Protein 5XSW (pdb70)

Secondary structure (DSSP, 8-state):
-EEEEEEETTEEEEEEEEEE--SS--TT-SEEEEEEEEEE-SSEEEEEEETTS---EEEEETTEEEEE-GGG-EEETTEEEEEEEEEE--SS--S-EEEEEEESS-TT----------TT--SSS--GGGT-S-HHHHT----------SB-SS-S-SS----B--EE-S-GGG-S-EEE--S-HHHHHHHHHHHHHH-B-HHHHHHHHHHHHSTTEEB--TT---EEEEETTEEEEE---TT-TTTTTT--HHHHHHHHHH-TTTS-TT--HHHHH---S-TT-THHHHHHHHHHHHHHHHHHHHHHHHTHHHHHHHHH-S-TTHHHHHHHHHHHH-HHHHHHH-TTTTTHHHHHT-SSHHHHTT---GGGHHHHHHHHHHHHHT--S-B---EE-HHHHHHHHHHHHHHSS-TTSS-HHHHHHHHHHHHHHHHHHHGGGTSS-EEHHHHHHHHHHHHHTTS-SSSSPPP-SHHHHHHHHT---/-EEEEEEETTEEEEEEEEEE--SS--TT-SEEEEEEEEEE-SSEEEEEEETTSS--EEEEETTEEEEE-GGG-EEETTEEEEEEEEEE--SS--S-EEEEEEESS-TT----------TT--SSS--GGGT-S-HHHHT----------SB-SS-S-SS----B--EE-S-BTTBS-EEE----HHHHHHHHHHHHHH-B-HHHHHHHHHHHHSTTEEB--TTS--EEEEETTEEEEE---TT-TTTTTT--HHHHHHHHHH-TTTS-TT--HHHHH---S-TT-THHHHHHHHHHHHHHHHHHHHHHHHTHHHHHHHHH-S-TTHHHHHHHHHHHH-HHHHHHH-TTTTTHHHHHT-SSHHHHHT---GGGHHHHHHHHHHHHHT--SSB---EE-HHHHHHHHHHHHHHSS-TTSS-HHHHHHHHHHHHHHHHHHHGGGTSS-EEHHHHHHHHHHHHHTTS-SSSSPPP-SHHHHHHHHT---

Organism: NCBI:txid54262

Radius of gyration: 30.76 Å; Cα contacts (8 Å, |Δi|>4): 1951; chains: 2; bounding box: 81×74×78 Å

Foldseek 3Di:
DKDFPDCDQQKTKMKDKDALAAQDDEFLRQKFAFQWKKWFFQFAWPDKQWPVGGGFDWDDDHRIIITGNVVHRMHGHGRMTMMMTMTRHDDDGGPTHPIDTHTLWFPPDDAAQLAAFPPPDDFDDDAPCSQDVDVCLLPPQFWDFDQDAFACNDHRHRFFQWFFQFKACPDALRFRTKTFAQLDVLLVLLLLCLCNQRRTRSLLLSLLLCNQFLQGIWAPRPVQAADWDADPNRTTHRNGPQQPLCASNNNDPVLVVVLVQQCCFWFPPPADRSQQHRGHSDPLRLNSNRVSNSVSSSLSVLVRLVCSQQHPLVVVLCVQALAVCLVNLLSQLCSQVNSVVSLVLLCSHPCVVVGSDDNDNCVSSVSCHPPSRRVSSSVSSSRRSRHSPDTDKDWAFLVNVVSSVVSSVVGTGYPNQADPVLQVSLVVQLVVLQQNQCVVVPRGTHMSRSHSSSSVNSSCVSGDPPSDHGRHDDVSNVVSSPRRD/DKDFPDCDQQKTKMKDKDALAAQDDEFLSQKFAFQWKKWFFQFAWDDKAWPVGGRFDWDDDHRMIITGRVVPRMHGHTDMTMMMTMTRHDDDGGDTHPIDTHTLWFPPDDAAQLAAFPPPDDFDPDAPCSQDVDVVLLPDQFWDFDQDAFACNDPRGRFFQWFFFDKACPCQLNFRTKTFADLDVLLVLLLLCLCNQRRTRSLLLSLLLCNQFLQGIWAPRPVQAADWDDDDPDITHRNGPQQPLCASNNNDVVLVVVLVQQCVQWFPPPADSSQQHRGHSDPLRLNSNRVSNSLSSSLVVLSRLVSSQQHPLVVVLCVQALAVCLVNLLSQLCSQPNSVVSLVLLCSHPCVVVGSDDNDNCVSSVSCHPPSRRVSSSSSSSSRSRHSPDTDKDWDAPVNVVSSVVSSVVGTGDPPQADPVLQVSLVVQLVVLQQNQCVVVVRGTHMSRSHSSSSVSSSCVSGDPPSDHGGHDDVSNVDSSPRHD

Sequence (970 aa):
AYRIVSETGDKITVELTLANKNTHYVWNGWCFDIKNITFETTGKVLSIKYADGGEPVYNVNGNLVTIDLTWRGIFHLNTTVKIIIEIQKSGDNPYPHNFKIHYLRGESIIYPTIGELPASWKPGNFTLSDLIADPKSYYDPHVKPHQNGFIMYNPPHPTQIIIGLADIIDDYYPPLNLASSARMWVPNKYFAMGLALAYEWFKVNPNFLMALAAKENWGTAVTKDPAFKGYKVIIDEEEYYWPVQIDHPDGIFQVESGNFNQIKAYYPDIFPDTADHDDYMKVSLDPNDTAWITSPIVAAVSLTMERELLYAAVGDKYNEFLRLAKDPWAETEIIDFGYNRGVGAIEALKIFSDNWEKAINAEVLWKEFNMEGFGGHVPTVINITATMDMETERIYDANLTWDDIEYFFTVVRQKFFRPGAISDEEWNAMMRDVKRAYDLLSQHWGGDHISYRYDFLTILRVAMKHWPEPHIPRPTGDDWYYHARNYNPAYRIVSETGDKITVELTLANKNTHYVWNGWCFDIKNITFETTGKVLSIKYADGGEPVYNVNGNLVTIDLTWRGIFHLNTTVKIIIEIQKSGDNPYPHNFKIHYLRGESIIYPTIGELPASWKPGNFTLSDLIADPKSYYDPHVKPHQNGFIMYNPPHPTQIIIGLADIIDDYYPPLNLASSARMWWVPNKYFAMGLALAYEWFKVNPNFLMALAAKENWGTAVTKDPAFKGYKVIIDEEEYYWPVQIDHPDGIFQVESGNFNQIKAYYPDIFPDTADHDDYMKVSLDPNDTAWITSPIVAAVSLTMERELLYAAVGDKYNEFLRLAKDPWAETEIIDFGYNRGVGAIEALKIFSDNWEKAINAEVLWKEFNMEGFGGHVPTVINITATMDMETERIYDANLTWDDIEYFFTVVRQKFFRPGAISDEEWNAMMRDVKRAYDLLSQHWGGDHISYRYDFLTILRVAMKHWPEPHIPRPTGDDWYYHARNYNP

Structure (mmCIF, N/CA/C/O backbone):
data_5XSW
#
_entry.id   5XSW
#
_cell.length_a   182.253
_cell.length_b   182.253
_cell.length_c   110.791
_cell.angle_alpha   90.00
_cell.angle_beta   90.00
_cell.angle_gamma   120.00
#
_symmetry.space_group_name_H-M   'P 63'
#
loop_
_entity.id
_entity.type
_entity.pdbx_description
1 polymer Chitinase
2 branched 2-acetamido-2-deoxy-beta-D-glucopyranose-(1-4)-2-acetamido-2-deoxy-alpha-D-glucopyranose
3 non-polymer 'PHOSPHATE ION'
4 non-polymer GLYCEROL
5 water water
#
loop_
_atom_site.group_PDB
_atom_site.id
_atom_site.type_symbol
_atom_site.label_atom_id
_atom_site.label_alt_id
_atom_site.label_comp_id
_atom_site.label_asym_id
_atom_site.label_entity_id
_atom_site.label_seq_id
_atom_site.pdbx_PDB_ins_code
_atom_site.Cartn_x
_atom_site.Cartn_y
_atom_site.Cartn_z
_atom_site.occupancy
_atom_site.B_iso_or_equiv
_atom_site.auth_seq_id
_atom_site.auth_comp_id
_atom_site.auth_asym_id
_atom_site.auth_atom_id
_atom_site.pdbx_PDB_model_num
ATOM 1 N N . ALA A 1 2 ? 7.132 49.805 65.776 1.00 43.82 321 ALA A N 1
ATOM 2 C CA . ALA A 1 2 ? 5.886 49.222 66.285 1.00 41.36 321 ALA A CA 1
ATOM 3 C C . ALA A 1 2 ? 6.214 48.690 67.647 1.00 41.37 321 ALA A C 1
ATOM 4 O O . ALA A 1 2 ? 7.394 48.423 67.924 1.00 34.47 321 ALA A O 1
ATOM 6 N N . TYR A 1 3 ? 5.213 48.611 68.527 1.00 37.14 322 TYR A N 1
ATOM 7 C CA . TYR A 1 3 ? 5.448 48.169 69.901 1.00 32.86 322 TYR A CA 1
ATOM 8 C C . TYR A 1 3 ? 4.170 47.531 70.474 1.00 38.68 322 TYR A C 1
ATOM 9 O O . TYR A 1 3 ? 3.075 47.740 69.969 1.00 38.36 322 TYR A O 1
ATOM 18 N N . ARG A 1 4 ? 4.350 46.693 71.472 1.00 41.94 323 ARG A N 1
ATOM 19 C CA . ARG A 1 4 ? 3.279 45.815 71.930 1.00 42.68 323 ARG A CA 1
ATOM 20 C C . ARG A 1 4 ? 3.479 45.556 73.407 1.00 36.95 323 ARG A C 1
ATOM 21 O O . ARG A 1 4 ? 4.610 45.349 73.844 1.00 40.91 323 ARG A O 1
ATOM 29 N N . ILE A 1 5 ? 2.401 45.582 74.197 1.00 39.82 324 ILE A N 1
ATOM 30 C CA . ILE A 1 5 ? 2.490 45.057 75.551 1.00 41.81 324 ILE A CA 1
ATOM 31 C C . ILE A 1 5 ? 2.676 43.540 75.485 1.00 35.96 324 ILE A C 1
ATOM 32 O O . ILE A 1 5 ? 1.815 42.852 74.968 1.00 41.65 324 ILE A O 1
ATOM 37 N N . VAL A 1 6 ? 3.772 43.002 76.002 1.00 39.50 325 VAL A N 1
ATOM 38 C CA . VAL A 1 6 ? 3.913 41.545 75.947 1.00 43.76 325 VAL A CA 1
ATOM 39 C C . VAL A 1 6 ? 3.087 40.914 77.094 1.00 52.11 325 VAL A C 1
ATOM 40 O O . VAL A 1 6 ? 2.374 39.915 76.926 1.00 47.58 325 VAL A O 1
ATOM 44 N N . SER A 1 7 ? 3.182 41.543 78.251 1.00 39.81 326 SER A N 1
ATOM 45 C CA . SER A 1 7 ? 2.451 41.090 79.415 1.00 44.93 326 SER A CA 1
ATOM 46 C C . SER A 1 7 ? 2.394 42.171 80.471 1.00 46.10 326 SER A C 1
ATOM 47 O O . SER A 1 7 ? 3.300 43.006 80.573 1.00 40.48 326 SER A O 1
ATOM 50 N N . GLU A 1 8 ? 1.315 42.153 81.258 1.00 47.12 327 GLU A N 1
ATOM 51 C CA . GLU A 1 8 ? 1.260 42.924 82.487 1.00 42.83 327 GLU A CA 1
ATOM 52 C C . GLU A 1 8 ? 0.942 41.915 83.597 1.00 53.28 327 GLU A C 1
ATOM 53 O O . GLU A 1 8 ? -0.141 41.331 83.607 1.00 46.72 327 GLU A O 1
ATOM 59 N N . THR A 1 9 ? 1.908 41.694 84.488 1.00 48.15 328 THR A N 1
ATOM 60 C CA . THR A 1 9 ? 1.859 40.628 85.489 1.00 52.45 328 THR A CA 1
ATOM 61 C C . THR A 1 9 ? 2.388 41.139 86.805 1.00 59.43 328 THR A C 1
ATOM 62 O O . THR A 1 9 ? 3.575 41.468 86.918 1.00 52.95 328 THR A O 1
ATOM 66 N N . GLY A 1 10 ? 1.528 41.208 87.814 1.00 55.04 329 GLY A N 1
ATOM 67 C CA . GLY A 1 10 ? 1.915 41.931 89.007 1.00 49.22 329 GLY A CA 1
ATOM 68 C C . GLY A 1 10 ? 2.012 43.405 88.669 1.00 44.85 329 GLY A C 1
ATOM 69 O O . GLY A 1 10 ? 1.176 43.939 87.929 1.00 54.94 329 GLY A O 1
ATOM 70 N N . ASP A 1 11 ? 3.009 44.066 89.240 1.00 38.38 330 ASP A N 1
ATOM 71 C CA . ASP A 1 11 ? 3.293 45.451 88.917 1.00 58.47 330 ASP A CA 1
ATOM 72 C C . ASP A 1 11 ? 4.336 45.560 87.763 1.00 50.02 330 ASP A C 1
ATOM 73 O O . ASP A 1 11 ? 4.849 46.642 87.476 1.00 53.74 330 ASP A O 1
ATOM 78 N N . LYS A 1 12 ? 4.626 44.437 87.112 1.00 52.70 331 LYS A N 1
ATOM 79 C CA . LYS A 1 12 ? 5.607 44.410 86.016 1.00 52.41 331 LYS A CA 1
ATOM 80 C C . LYS A 1 12 ? 4.997 44.467 84.598 1.00 43.60 331 LYS A C 1
ATOM 81 O O . LYS A 1 12 ? 4.259 43.564 84.140 1.00 47.20 331 LYS A O 1
ATOM 87 N N . ILE A 1 13 ? 5.312 45.559 83.900 1.00 44.89 332 ILE A N 1
ATOM 88 C CA . ILE A 1 13 ? 4.867 45.773 82.522 1.00 43.01 332 ILE A CA 1
ATOM 89 C C . ILE A 1 13 ? 6.001 45.462 81.551 1.00 44.46 332 ILE A C 1
ATOM 90 O O . ILE A 1 13 ? 7.086 46.025 81.673 1.00 40.93 332 ILE A O 1
ATOM 95 N N . THR A 1 14 ? 5.747 44.560 80.617 1.00 43.37 333 THR A N 1
ATOM 96 C CA . THR A 1 14 ? 6.761 44.183 79.636 1.00 47.10 333 THR A CA 1
ATOM 97 C C . THR A 1 14 ? 6.309 44.567 78.212 1.00 40.36 333 THR A C 1
ATOM 98 O O . THR A 1 14 ? 5.253 44.128 77.724 1.00 39.01 333 THR A O 1
ATOM 102 N N . VAL A 1 15 ? 7.127 45.401 77.562 1.00 38.94 334 VAL A N 1
ATOM 103 C CA . VAL A 1 15 ? 6.837 45.909 76.221 1.00 32.52 334 VAL A CA 1
ATOM 104 C C . VAL A 1 15 ? 7.940 45.466 75.218 1.00 36.97 334 VAL A C 1
ATOM 105 O O . VAL A 1 15 ? 9.121 45.492 75.544 1.00 39.92 334 VAL A O 1
ATOM 109 N N . GLU A 1 16 ? 7.531 45.050 74.019 1.00 37.82 335 GLU A N 1
ATOM 110 C CA . GLU A 1 16 ? 8.462 44.803 72.935 1.00 38.25 335 GLU A CA 1
ATOM 111 C C . GLU A 1 16 ? 8.370 45.909 71.898 1.00 39.92 335 GLU A C 1
ATOM 112 O O . GLU A 1 16 ? 7.295 46.192 71.339 1.00 37.81 335 GLU A O 1
ATOM 118 N N . LEU A 1 17 ? 9.513 46.535 71.647 1.00 41.15 336 LEU A N 1
ATOM 119 C CA . LEU A 1 17 ? 9.643 47.563 70.628 1.00 32.02 336 LEU A CA 1
ATOM 120 C C . LEU A 1 17 ? 10.379 46.997 69.399 1.00 36.09 336 LEU A C 1
ATOM 121 O O . LEU A 1 17 ? 11.441 46.440 69.560 1.00 34.09 336 LEU A O 1
ATOM 126 N N . THR A 1 18 ? 9.806 47.151 68.220 1.00 31.85 337 THR A N 1
ATOM 127 C CA . THR A 1 18 ? 10.460 46.694 67.016 1.00 41.66 337 THR A CA 1
ATOM 128 C C . THR A 1 18 ? 10.846 47.883 66.147 1.00 40.52 337 THR A C 1
ATOM 129 O O . THR A 1 18 ? 10.000 48.671 65.753 1.00 37.09 337 THR A O 1
ATOM 133 N N . LEU A 1 19 ? 12.135 47.985 65.850 1.00 32.90 338 LEU A N 1
ATOM 134 C CA . LEU A 1 19 ? 12.669 49.020 64.984 1.00 31.59 338 LEU A CA 1
ATOM 135 C C . LEU A 1 19 ? 13.193 48.338 63.741 1.00 35.19 338 LEU A C 1
ATOM 136 O O . LEU A 1 19 ? 13.911 47.358 63.835 1.00 34.90 338 LEU A O 1
ATOM 141 N N . ALA A 1 20 ? 12.800 48.825 62.576 1.00 33.48 339 ALA A N 1
ATOM 142 C CA . ALA A 1 20 ? 13.260 48.212 61.345 1.00 40.74 339 ALA A CA 1
ATOM 143 C C . ALA A 1 20 ? 13.298 49.138 60.146 1.00 42.13 339 ALA A C 1
ATOM 144 O O . ALA A 1 20 ? 12.517 50.070 60.045 1.00 38.74 339 ALA A O 1
ATOM 146 N N . ASN A 1 21 ? 14.188 48.835 59.215 1.00 34.42 340 ASN A N 1
ATOM 147 C CA . ASN A 1 21 ? 14.070 49.356 57.883 1.00 31.18 340 ASN A CA 1
ATOM 148 C C . ASN A 1 21 ? 13.456 48.209 57.125 1.00 38.32 340 ASN A C 1
ATOM 149 O O . ASN A 1 21 ? 14.111 47.223 56.831 1.00 36.10 340 ASN A O 1
ATOM 154 N N . LYS A 1 22 ? 12.184 48.335 56.804 1.00 36.86 341 LYS A N 1
ATOM 155 C CA . LYS A 1 22 ? 11.493 47.222 56.167 1.00 37.87 341 LYS A CA 1
ATOM 156 C C . LYS A 1 22 ? 11.735 47.220 54.671 1.00 45.26 341 LYS A C 1
ATOM 157 O O . LYS A 1 22 ? 11.332 46.294 53.980 1.00 42.87 341 LYS A O 1
ATOM 163 N N . ASN A 1 23 ? 12.329 48.282 54.141 1.00 36.52 342 ASN A N 1
ATOM 164 C CA . ASN A 1 23 ? 12.596 48.301 52.698 1.00 39.24 342 ASN A CA 1
ATOM 165 C C . ASN A 1 23 ? 13.493 47.132 52.321 1.00 35.18 342 ASN A C 1
ATOM 166 O O . ASN A 1 23 ? 14.483 46.855 53.009 1.00 40.52 342 ASN A O 1
ATOM 171 N N . THR A 1 24 ? 13.149 46.420 51.249 1.00 38.86 343 THR A N 1
ATOM 172 C CA . THR A 1 24 ? 14.031 45.353 50.776 1.00 43.63 343 THR A CA 1
ATOM 173 C C . THR A 1 24 ? 14.808 45.768 49.511 1.00 46.83 343 THR A C 1
ATOM 174 O O . THR A 1 24 ? 15.771 45.119 49.128 1.00 46.94 343 THR A O 1
ATOM 178 N N . HIS A 1 25 ? 14.397 46.859 48.879 1.00 39.66 344 HIS A N 1
ATOM 179 C CA . HIS A 1 25 ? 15.169 47.433 47.790 1.00 44.71 344 HIS A CA 1
ATOM 180 C C . HIS A 1 25 ? 15.182 48.951 47.986 1.00 44.24 344 HIS A C 1
ATOM 181 O O . HIS A 1 25 ? 14.397 49.482 48.765 1.00 37.86 344 HIS A O 1
ATOM 188 N N . TYR A 1 26 ? 16.064 49.635 47.272 1.00 40.78 345 TYR A N 1
ATOM 189 C CA . TYR A 1 26 ? 16.216 51.081 47.395 1.00 37.17 345 TYR A CA 1
ATOM 190 C C . TYR A 1 26 ? 14.884 51.780 47.278 1.00 37.85 345 TYR A C 1
ATOM 191 O O . TYR A 1 26 ? 14.138 51.550 46.332 1.00 39.41 345 TYR A O 1
ATOM 200 N N . VAL A 1 27 ? 14.580 52.659 48.233 1.00 35.09 346 VAL A N 1
ATOM 201 C CA . VAL A 1 27 ? 13.528 53.644 48.017 1.00 29.20 346 VAL A CA 1
ATOM 202 C C . VAL A 1 27 ? 14.054 55.003 48.548 1.00 31.10 346 VAL A C 1
ATOM 203 O O . VAL A 1 27 ? 14.903 55.035 49.449 1.00 33.12 346 VAL A O 1
ATOM 207 N N . TRP A 1 28 ? 13.568 56.083 47.964 1.00 29.88 347 TRP A N 1
ATOM 208 C CA . TRP A 1 28 ? 13.977 57.446 48.264 1.00 29.65 347 TRP A CA 1
ATOM 209 C C . TRP A 1 28 ? 13.940 57.714 49.743 1.00 32.91 347 TRP A C 1
ATOM 210 O O . TRP A 1 28 ? 12.919 57.465 50.390 1.00 30.70 347 TRP A O 1
ATOM 221 N N . ASN A 1 29 ? 15.091 58.125 50.286 1.00 29.03 348 ASN A N 1
ATOM 222 C CA . ASN A 1 29 ? 15.233 58.517 51.687 1.00 30.07 348 ASN A CA 1
ATOM 223 C C . ASN A 1 29 ? 15.135 57.342 52.646 1.00 34.52 348 ASN A C 1
ATOM 224 O O . ASN A 1 29 ? 15.171 57.521 53.835 1.00 33.47 348 ASN A O 1
ATOM 229 N N . GLY A 1 30 ? 15.038 56.131 52.129 1.00 31.49 349 GLY A N 1
ATOM 230 C CA . GLY A 1 30 ? 14.918 54.982 53.009 1.00 32.79 349 GLY A CA 1
ATOM 231 C C . GLY A 1 30 ? 15.936 53.893 52.746 1.00 39.13 349 GLY A C 1
ATOM 232 O O . GLY A 1 30 ? 15.692 52.715 53.054 1.00 34.36 349 GLY A O 1
ATOM 233 N N . TRP A 1 31 ? 17.097 54.264 52.198 1.00 36.07 350 TRP A N 1
ATOM 234 C CA . TRP A 1 31 ? 18.102 53.250 51.866 1.00 36.49 350 TRP A CA 1
ATOM 235 C C . TRP A 1 31 ? 18.817 52.837 53.132 1.00 34.30 350 TRP A C 1
ATOM 236 O O . TRP A 1 31 ? 19.244 51.681 53.307 1.00 31.62 350 TRP A O 1
ATOM 247 N N . CYS A 1 32 ? 18.967 53.812 54.027 1.00 29.91 351 CYS A N 1
ATOM 248 C CA . CYS A 1 32 ? 19.538 53.597 55.339 1.00 31.00 351 CYS A CA 1
ATOM 249 C C . CYS A 1 32 ? 18.879 54.616 56.291 1.00 32.54 351 CYS A C 1
ATOM 250 O O . CYS A 1 32 ? 18.635 55.794 55.916 1.00 29.56 351 CYS A O 1
ATOM 253 N N . PHE A 1 33 ? 18.594 54.158 57.501 1.00 28.62 352 PHE A N 1
ATOM 254 C CA . PHE A 1 33 ? 18.186 55.061 58.596 1.00 28.77 352 PHE A CA 1
ATOM 255 C C . PHE A 1 33 ? 19.252 55.071 59.641 1.00 25.38 352 PHE A C 1
ATOM 256 O O . PHE A 1 33 ? 19.656 54.018 60.145 1.00 29.39 352 PHE A O 1
ATOM 264 N N . ASP A 1 34 ? 19.717 56.255 60.012 1.00 25.56 353 ASP A N 1
ATOM 265 C CA . ASP A 1 34 ? 20.679 56.376 61.083 1.00 21.44 353 ASP A CA 1
ATOM 266 C C . ASP A 1 34 ? 19.941 56.938 62.312 1.00 29.69 353 ASP A C 1
ATOM 267 O O . ASP A 1 34 ? 19.454 58.064 62.258 1.00 26.87 353 ASP A O 1
ATOM 272 N N . ILE A 1 35 ? 19.888 56.160 63.384 1.00 29.82 354 ILE A N 1
ATOM 273 C CA . ILE A 1 35 ? 19.113 56.577 64.584 1.00 27.37 354 ILE A CA 1
ATOM 274 C C . ILE A 1 35 ? 19.996 57.149 65.655 1.00 22.43 354 ILE A C 1
ATOM 275 O O . ILE A 1 35 ? 20.883 56.472 66.175 1.00 31.56 354 ILE A O 1
ATOM 280 N N . LYS A 1 36 ? 19.800 58.435 65.968 1.00 24.62 355 LYS A N 1
ATOM 281 C CA . LYS A 1 36 ? 20.485 59.067 67.081 1.00 26.26 355 LYS A CA 1
ATOM 282 C C . LYS A 1 36 ? 20.057 58.455 68.446 1.00 35.53 355 LYS A C 1
ATOM 283 O O . LYS A 1 36 ? 20.890 58.060 69.265 1.00 26.37 355 LYS A O 1
ATOM 289 N N . ASN A 1 37 ? 18.740 58.418 68.681 1.00 32.79 356 ASN A N 1
ATOM 290 C CA . ASN A 1 37 ? 18.204 57.749 69.860 1.00 28.22 356 ASN A CA 1
ATOM 291 C C . ASN A 1 37 ? 16.698 57.542 69.654 1.00 31.37 356 ASN A C 1
ATOM 292 O O . ASN A 1 37 ? 16.145 57.927 68.614 1.00 26.45 356 ASN A O 1
ATOM 297 N N . ILE A 1 38 ? 16.084 56.824 70.584 1.00 29.79 357 ILE A N 1
ATOM 298 C CA . ILE A 1 38 ? 14.628 56.597 70.566 1.00 28.39 357 ILE A CA 1
ATOM 299 C C . ILE A 1 38 ? 14.171 57.132 71.954 1.00 27.47 357 ILE A C 1
ATOM 300 O O . ILE A 1 38 ? 14.772 56.784 72.963 1.00 30.93 357 ILE A O 1
ATOM 305 N N . THR A 1 39 ? 13.153 57.976 72.000 1.00 33.72 358 THR A N 1
ATOM 306 C CA . THR A 1 39 ? 12.654 58.385 73.319 1.00 28.30 358 THR A CA 1
ATOM 307 C C . THR A 1 39 ? 11.265 57.783 73.564 1.00 35.87 358 THR A C 1
ATOM 308 O O . THR A 1 39 ? 10.502 57.495 72.632 1.00 30.55 358 THR A O 1
ATOM 312 N N . PHE A 1 40 ? 10.925 57.620 74.830 1.00 32.26 359 PHE A N 1
ATOM 313 C CA . PHE A 1 40 ? 9.518 57.374 75.124 1.00 32.34 359 PHE A CA 1
ATOM 314 C C . PHE A 1 40 ? 9.250 57.903 76.540 1.00 35.12 359 PHE A C 1
ATOM 315 O O . PHE A 1 40 ? 10.172 58.288 77.250 1.00 34.91 359 PHE A O 1
ATOM 323 N N . GLU A 1 41 ? 7.976 57.905 76.929 1.00 37.31 360 GLU A N 1
ATOM 324 C CA . GLU A 1 41 ? 7.613 58.429 78.237 1.00 39.57 360 GLU A CA 1
ATOM 325 C C . GLU A 1 41 ? 6.965 57.336 79.076 1.00 33.04 360 GLU A C 1
ATOM 326 O O . GLU A 1 41 ? 6.283 56.469 78.548 1.00 32.25 360 GLU A O 1
ATOM 332 N N . THR A 1 42 ? 7.268 57.363 80.370 1.00 41.84 361 THR A N 1
ATOM 333 C CA . THR A 1 42 ? 6.571 56.551 81.359 1.00 40.42 361 THR A CA 1
ATOM 334 C C . THR A 1 42 ? 6.704 57.221 82.737 1.00 44.75 361 THR A C 1
ATOM 335 O O . THR A 1 42 ? 7.692 57.921 83.010 1.00 40.52 361 THR A O 1
ATOM 339 N N . THR A 1 43 ? 5.685 57.056 83.589 1.00 37.78 362 THR A N 1
ATOM 340 C CA . THR A 1 43 ? 5.788 57.494 84.985 1.00 35.60 362 THR A CA 1
ATOM 341 C C . THR A 1 43 ? 6.277 56.339 85.851 1.00 38.00 362 THR A C 1
ATOM 342 O O . THR A 1 43 ? 6.561 56.513 87.037 1.00 36.96 362 THR A O 1
ATOM 346 N N . GLY A 1 44 ? 6.332 55.147 85.272 1.00 34.12 363 GLY A N 1
ATOM 347 C CA . GLY A 1 44 ? 6.807 53.979 85.993 1.00 37.30 363 GLY A CA 1
ATOM 348 C C . GLY A 1 44 ? 8.324 53.988 86.158 1.00 47.11 363 GLY A C 1
ATOM 349 O O . GLY A 1 44 ? 8.991 54.962 85.795 1.00 46.44 363 GLY A O 1
ATOM 350 N N . LYS A 1 45 ? 8.878 52.905 86.688 1.00 39.96 364 LYS A N 1
ATOM 351 C CA . LYS A 1 45 ? 10.318 52.829 86.932 1.00 39.21 364 LYS A CA 1
ATOM 352 C C . LYS A 1 45 ? 10.889 51.873 85.924 1.00 41.56 364 LYS A C 1
ATOM 353 O O . LYS A 1 45 ? 10.398 50.754 85.797 1.00 39.47 364 LYS A O 1
ATOM 359 N N . VAL A 1 46 ? 11.900 52.298 85.168 1.00 38.96 365 VAL A N 1
ATOM 360 C CA . VAL A 1 46 ? 12.472 51.372 84.198 1.00 41.71 365 VAL A CA 1
ATOM 361 C C . VAL A 1 46 ? 13.275 50.301 84.954 1.00 39.79 365 VAL A C 1
ATOM 362 O O . VAL A 1 46 ? 14.203 50.633 85.698 1.00 42.48 365 VAL A O 1
ATOM 366 N N . LEU A 1 47 ? 12.939 49.034 84.745 1.00 42.06 366 LEU A N 1
ATOM 367 C CA . LEU A 1 47 ? 13.684 47.930 85.365 1.00 43.58 366 LEU A CA 1
ATOM 368 C C . LEU A 1 47 ? 14.825 47.430 84.480 1.00 48.90 366 LEU A C 1
ATOM 369 O O . LEU A 1 47 ? 15.921 47.162 84.948 1.00 41.93 366 LEU A O 1
ATOM 374 N N . SER A 1 48 ? 14.548 47.285 83.192 1.00 41.64 367 SER A N 1
ATOM 375 C CA . SER A 1 48 ? 15.563 46.854 82.239 1.00 44.58 367 SER A CA 1
ATOM 376 C C . SER A 1 48 ? 15.144 47.138 80.786 1.00 45.66 367 SER A C 1
ATOM 377 O O . SER A 1 48 ? 13.960 47.071 80.440 1.00 40.80 367 SER A O 1
ATOM 380 N N . ILE A 1 49 ? 16.128 47.437 79.938 1.00 43.64 368 ILE A N 1
ATOM 381 C CA . ILE A 1 49 ? 15.905 47.550 78.505 1.00 38.22 368 ILE A CA 1
ATOM 382 C C . ILE A 1 49 ? 17.001 46.713 77.858 1.00 38.55 368 ILE A C 1
ATOM 383 O O . ILE A 1 49 ? 18.194 47.000 78.065 1.00 43.04 368 ILE A O 1
ATOM 388 N N . LYS A 1 50 ? 16.607 45.671 77.140 1.00 38.25 369 LYS A N 1
ATOM 389 C CA . LYS A 1 50 ? 17.564 44.713 76.568 1.00 46.38 369 LYS A CA 1
ATOM 390 C C . LYS A 1 50 ? 17.188 44.389 75.157 1.00 42.61 369 LYS A C 1
ATOM 391 O O . LYS A 1 50 ? 16.029 44.586 74.767 1.00 44.57 369 LYS A O 1
ATOM 397 N N . TYR A 1 51 ? 18.145 43.904 74.362 1.00 39.02 370 TYR A N 1
ATOM 398 C CA . TYR A 1 51 ? 17.791 43.442 73.019 1.00 41.05 370 TYR A CA 1
ATOM 399 C C . TYR A 1 51 ? 17.249 42.051 73.112 1.00 41.81 370 TYR A C 1
ATOM 400 O O . TYR A 1 51 ? 17.731 41.272 73.920 1.00 47.00 370 TYR A O 1
ATOM 409 N N . ALA A 1 52 ? 16.283 41.737 72.256 1.00 42.00 371 ALA A N 1
ATOM 410 C CA . ALA A 1 52 ? 15.647 40.441 72.289 1.00 46.35 371 ALA A CA 1
ATOM 411 C C . ALA A 1 52 ? 16.637 39.335 71.985 1.00 59.07 371 ALA A C 1
ATOM 412 O O . ALA A 1 52 ? 16.490 38.225 72.499 1.00 61.26 371 ALA A O 1
ATOM 414 N N . ASP A 1 53 ? 17.622 39.632 71.130 1.00 47.71 372 ASP A N 1
ATOM 415 C CA . ASP A 1 53 ? 18.598 38.636 70.706 1.00 46.10 372 ASP A CA 1
ATOM 416 C C . ASP A 1 53 ? 19.936 38.779 71.436 1.00 55.28 372 ASP A C 1
ATOM 417 O O . ASP A 1 53 ? 20.968 38.347 70.936 1.00 69.49 372 ASP A O 1
ATOM 422 N N . GLY A 1 54 ? 19.911 39.348 72.638 1.00 52.17 373 GLY A N 1
ATOM 423 C CA . GLY A 1 54 ? 21.091 39.428 73.474 1.00 46.57 373 GLY A CA 1
ATOM 424 C C . GLY A 1 54 ? 21.738 40.795 73.485 1.00 50.37 373 GLY A C 1
ATOM 425 O O . GLY A 1 54 ? 21.643 41.541 72.514 1.00 51.06 373 GLY A O 1
ATOM 426 N N . GLY A 1 55 ? 22.407 41.115 74.584 1.00 47.24 374 GLY A N 1
ATOM 427 C CA . GLY A 1 55 ? 23.005 42.425 74.777 1.00 54.12 374 GLY A CA 1
ATOM 428 C C . GLY A 1 55 ? 21.952 43.458 75.159 1.00 52.53 374 GLY A C 1
ATOM 429 O O . GLY A 1 55 ? 20.772 43.151 75.251 1.00 50.63 374 GLY A O 1
ATOM 430 N N . GLU A 1 56 ? 22.379 44.689 75.375 1.00 51.13 375 GLU A N 1
ATOM 431 C CA . GLU A 1 56 ? 21.462 45.753 75.726 1.00 46.28 375 GLU A CA 1
ATOM 432 C C . GLU A 1 56 ? 21.980 47.090 75.195 1.00 51.22 375 GLU A C 1
ATOM 433 O O . GLU A 1 56 ? 23.191 47.344 75.198 1.00 47.47 375 GLU A O 1
ATOM 439 N N . PRO A 1 57 ? 21.059 47.961 74.764 1.00 47.19 376 PRO A N 1
ATOM 440 C CA . PRO A 1 57 ? 21.434 49.335 74.460 1.00 37.27 376 PRO A CA 1
ATOM 441 C C . PRO A 1 57 ? 21.751 50.094 75.728 1.00 40.53 376 PRO A C 1
ATOM 442 O O . PRO A 1 57 ? 21.687 49.544 76.811 1.00 43.09 376 PRO A O 1
ATOM 446 N N . VAL A 1 58 ? 22.114 51.358 75.578 1.00 35.52 377 VAL A N 1
ATOM 447 C CA . VAL A 1 58 ? 22.292 52.279 76.683 1.00 38.84 377 VAL A CA 1
ATOM 448 C C . VAL A 1 58 ? 20.987 53.074 76.839 1.00 42.53 377 VAL A C 1
ATOM 449 O O . VAL A 1 58 ? 20.293 53.310 75.843 1.00 33.69 377 VAL A O 1
ATOM 453 N N . TYR A 1 59 ? 20.636 53.484 78.056 1.00 34.23 378 TYR A N 1
ATOM 454 C CA . TYR A 1 59 ? 19.477 54.367 78.190 1.00 39.72 378 TYR A CA 1
ATOM 455 C C . TYR A 1 59 ? 19.672 55.262 79.348 1.00 40.22 378 TYR A C 1
ATOM 456 O O . TYR A 1 59 ? 20.477 54.976 80.236 1.00 40.87 378 TYR A O 1
ATOM 465 N N . ASN A 1 60 ? 18.968 56.375 79.348 1.00 38.85 379 ASN A N 1
ATOM 466 C CA . ASN A 1 60 ? 18.967 57.190 80.541 1.00 48.10 379 ASN A CA 1
ATOM 467 C C . ASN A 1 60 ? 17.549 57.726 80.783 1.00 49.62 379 ASN A C 1
ATOM 468 O O . ASN A 1 60 ? 16.721 57.748 79.865 1.00 39.66 379 ASN A O 1
ATOM 473 N N . VAL A 1 61 ? 17.275 58.109 82.027 1.00 43.40 380 VAL A N 1
ATOM 474 C CA . VAL A 1 61 ? 15.941 58.561 82.440 1.00 41.02 380 VAL A CA 1
ATOM 475 C C . VAL A 1 61 ? 16.011 59.992 82.910 1.00 43.21 380 VAL A C 1
ATOM 476 O O . VAL A 1 61 ? 16.861 60.358 83.694 1.00 44.67 380 VAL A O 1
ATOM 480 N N . ASN A 1 62 ? 15.129 60.827 82.411 1.00 43.32 381 ASN A N 1
ATOM 481 C CA . ASN A 1 62 ? 15.074 62.181 82.914 1.00 49.46 381 ASN A CA 1
ATOM 482 C C . ASN A 1 62 ? 13.608 62.534 83.181 1.00 44.95 381 ASN A C 1
ATOM 483 O O . ASN A 1 62 ? 12.862 62.886 82.254 1.00 41.53 381 ASN A O 1
ATOM 488 N N . GLY A 1 63 ? 13.174 62.367 84.431 1.00 54.38 382 GLY A N 1
ATOM 489 C CA . GLY A 1 63 ? 11.761 62.514 84.753 1.00 44.05 382 GLY A CA 1
ATOM 490 C C . GLY A 1 63 ? 10.944 61.431 84.081 1.00 32.39 382 GLY A C 1
ATOM 491 O O . GLY A 1 63 ? 11.211 60.252 84.257 1.00 39.44 382 GLY A O 1
ATOM 492 N N . ASN A 1 64 ? 9.951 61.832 83.292 1.00 38.19 383 ASN A N 1
ATOM 493 C CA . ASN A 1 64 ? 9.103 60.868 82.604 1.00 41.86 383 ASN A CA 1
ATOM 494 C C . ASN A 1 64 ? 9.699 60.429 81.232 1.00 41.88 383 ASN A C 1
ATOM 495 O O . ASN A 1 64 ? 9.151 59.554 80.570 1.00 37.14 383 ASN A O 1
ATOM 500 N N . LEU A 1 65 ? 10.830 61.033 80.861 1.00 40.18 384 LEU A N 1
ATOM 501 C CA . LEU A 1 65 ? 11.451 60.848 79.516 1.00 35.23 384 LEU A CA 1
ATOM 502 C C . LEU A 1 65 ? 12.593 59.848 79.547 1.00 31.34 384 LEU A C 1
ATOM 503 O O . LEU A 1 65 ? 13.587 60.082 80.237 1.00 38.69 384 LEU A O 1
ATOM 508 N N . VAL A 1 66 ? 12.443 58.740 78.825 1.00 32.67 385 VAL A N 1
ATOM 509 C CA . VAL A 1 66 ? 13.497 57.721 78.737 1.00 29.51 385 VAL A CA 1
ATOM 510 C C . VAL A 1 66 ? 14.156 57.841 77.328 1.00 34.57 385 VAL A C 1
ATOM 511 O O . VAL A 1 66 ? 13.455 57.949 76.337 1.00 30.97 385 VAL A O 1
ATOM 515 N N . THR A 1 67 ? 15.480 57.836 77.264 1.00 34.07 386 THR A N 1
ATOM 516 C CA . THR A 1 67 ? 16.198 57.947 75.967 1.00 31.24 386 THR A CA 1
ATOM 517 C C . THR A 1 67 ? 17.047 56.707 75.745 1.00 27.60 386 THR A C 1
ATOM 518 O O . THR A 1 67 ? 17.933 56.421 76.562 1.00 35.24 386 THR A O 1
ATOM 522 N N . ILE A 1 68 ? 16.739 55.952 74.690 1.00 30.42 387 ILE A N 1
ATOM 523 C CA . ILE A 1 68 ? 17.479 54.749 74.362 1.00 32.63 387 ILE A CA 1
ATOM 524 C C . ILE A 1 68 ? 18.531 55.090 73.300 1.00 39.29 387 ILE A C 1
ATOM 525 O O . ILE A 1 68 ? 18.181 55.632 72.248 1.00 33.36 387 ILE A O 1
ATOM 530 N N . ASP A 1 69 ? 19.788 54.777 73.590 1.00 36.31 388 ASP A N 1
ATOM 531 C CA . ASP A 1 69 ? 20.911 54.977 72.641 1.00 36.04 388 ASP A CA 1
ATOM 532 C C . ASP A 1 69 ? 21.341 53.600 72.122 1.00 34.04 388 ASP A C 1
ATOM 533 O O . ASP A 1 69 ? 21.761 52.766 72.903 1.00 36.90 388 ASP A O 1
ATOM 538 N N . LEU A 1 70 ? 21.191 53.357 70.814 1.00 31.14 389 LEU A N 1
ATOM 539 C CA . LEU A 1 70 ? 21.467 52.057 70.249 1.00 29.14 389 LEU A CA 1
ATOM 540 C C . LEU A 1 70 ? 22.968 51.823 70.003 1.00 34.87 389 LEU A C 1
ATOM 541 O O . LEU A 1 70 ? 23.338 50.745 69.559 1.00 32.63 389 LEU A O 1
ATOM 546 N N . THR A 1 71 ? 23.774 52.838 70.304 1.00 30.27 390 THR A N 1
ATOM 547 C CA . THR A 1 71 ? 25.246 52.825 70.160 1.00 36.38 390 THR A CA 1
ATOM 548 C C . THR A 1 71 ? 25.661 52.139 68.860 1.00 34.74 390 THR A C 1
ATOM 549 O O . THR A 1 71 ? 25.384 52.660 67.787 1.00 36.36 390 THR A O 1
ATOM 553 N N . TRP A 1 72 ? 26.247 50.951 68.916 1.00 36.73 391 TRP A N 1
ATOM 554 C CA . TRP A 1 72 ? 26.787 50.350 67.693 1.00 32.61 391 TRP A CA 1
ATOM 555 C C . TRP A 1 72 ? 25.688 49.818 66.843 1.00 41.91 391 TRP A C 1
ATOM 556 O O . TRP A 1 72 ? 25.888 49.488 65.687 1.00 36.41 391 TRP A O 1
ATOM 567 N N . ARG A 1 73 ? 24.476 49.767 67.376 1.00 34.86 392 ARG A N 1
ATOM 568 C CA . ARG A 1 73 ? 23.393 49.175 66.573 1.00 29.35 392 ARG A CA 1
ATOM 569 C C . ARG A 1 73 ? 22.402 50.199 65.957 1.00 29.13 392 ARG A C 1
ATOM 570 O O . ARG A 1 73 ? 21.287 49.838 65.512 1.00 33.67 392 ARG A O 1
ATOM 578 N N . GLY A 1 74 ? 22.819 51.461 65.874 1.00 29.08 393 GLY A N 1
ATOM 579 C CA . GLY A 1 74 ? 21.940 52.508 65.399 1.00 26.77 393 GLY A CA 1
ATOM 580 C C . GLY A 1 74 ? 21.773 52.657 63.895 1.00 35.77 393 GLY A C 1
ATOM 581 O O . GLY A 1 74 ? 21.039 53.562 63.441 1.00 28.18 393 GLY A O 1
ATOM 582 N N . ILE A 1 75 ? 22.438 51.795 63.106 1.00 31.41 394 ILE A N 1
ATOM 583 C CA . ILE A 1 75 ? 22.402 51.926 61.642 1.00 27.46 394 ILE A CA 1
ATOM 584 C C . ILE A 1 75 ? 21.503 50.884 61.040 1.00 28.70 394 ILE A C 1
ATOM 585 O O . ILE A 1 75 ? 21.696 49.701 61.287 1.00 30.37 394 ILE A O 1
ATOM 590 N N . PHE A 1 76 ? 20.543 51.302 60.234 1.00 26.18 395 PHE A N 1
ATOM 591 C CA . PHE A 1 76 ? 19.531 50.392 59.690 1.00 33.16 395 PHE A CA 1
ATOM 592 C C . PHE A 1 76 ? 19.521 50.390 58.175 1.00 30.38 395 PHE A C 1
ATOM 593 O O . PHE A 1 76 ? 18.801 51.163 57.539 1.00 31.58 395 PHE A O 1
ATOM 601 N N . HIS A 1 77 ? 20.327 49.507 57.597 1.00 34.71 396 HIS A N 1
ATOM 602 C CA . HIS A 1 77 ? 20.338 49.287 56.163 1.00 27.54 396 HIS A CA 1
ATOM 603 C C . HIS A 1 77 ? 19.085 48.530 55.752 1.00 36.14 396 HIS A C 1
ATOM 604 O O . HIS A 1 77 ? 18.283 48.138 56.588 1.00 34.24 396 HIS A O 1
ATOM 611 N N . LEU A 1 78 ? 18.921 48.333 54.460 1.00 32.31 397 LEU A N 1
ATOM 612 C CA . LEU A 1 78 ? 17.791 47.615 53.909 1.00 36.29 397 LEU A CA 1
ATOM 613 C C . LEU A 1 78 ? 17.571 46.307 54.648 1.00 38.80 397 LEU A C 1
ATOM 614 O O . LEU A 1 78 ? 18.540 45.628 55.045 1.00 34.75 397 LEU A O 1
ATOM 619 N N . ASN A 1 79 ? 16.300 46.012 54.918 1.00 41.41 398 ASN A N 1
ATOM 620 C CA . ASN A 1 79 ? 15.919 44.744 55.545 1.00 41.04 398 ASN A CA 1
ATOM 621 C C . ASN A 1 79 ? 16.598 44.453 56.874 1.00 41.41 398 ASN A C 1
ATOM 622 O O . ASN A 1 79 ? 17.104 43.362 57.079 1.00 43.39 398 ASN A O 1
ATOM 627 N N . THR A 1 80 ? 16.622 45.423 57.781 1.00 33.21 399 THR A N 1
ATOM 628 C CA . THR A 1 80 ? 17.338 45.258 59.046 1.00 35.18 399 THR A CA 1
ATOM 629 C C . THR A 1 80 ? 16.290 45.437 60.170 1.00 37.89 399 THR A C 1
ATOM 630 O O . THR A 1 80 ? 15.503 46.365 60.099 1.00 34.67 399 THR A O 1
ATOM 634 N N . THR A 1 81 ? 16.266 44.548 61.161 1.00 36.96 400 THR A N 1
ATOM 635 C CA . THR A 1 81 ? 15.296 44.676 62.253 1.00 35.41 400 THR A CA 1
ATOM 636 C C . THR A 1 81 ? 15.996 44.585 63.577 1.00 43.46 400 THR A C 1
ATOM 637 O O . THR A 1 81 ? 16.953 43.818 63.725 1.00 35.27 400 THR A O 1
ATOM 641 N N . VAL A 1 82 ? 15.567 45.410 64.541 1.00 36.19 401 VAL A N 1
ATOM 642 C CA . VAL A 1 82 ? 16.134 45.340 65.878 1.00 34.65 401 VAL A CA 1
ATOM 643 C C . VAL A 1 82 ? 14.949 45.295 66.895 1.00 44.11 401 VAL A C 1
ATOM 644 O O . VAL A 1 82 ? 14.036 46.106 66.808 1.00 38.34 401 VAL A O 1
ATOM 648 N N . LYS A 1 83 ? 14.948 44.318 67.802 1.00 39.33 402 LYS A N 1
ATOM 649 C CA . LYS A 1 83 ? 13.832 44.160 68.745 1.00 39.82 402 LYS A CA 1
ATOM 650 C C . LYS A 1 83 ? 14.337 44.417 70.112 1.00 38.01 402 LYS A C 1
ATOM 651 O O . LYS A 1 83 ? 15.382 43.904 70.501 1.00 39.33 402 LYS A O 1
ATOM 657 N N . ILE A 1 84 ? 13.611 45.276 70.831 1.00 37.06 403 ILE A N 1
ATOM 658 C CA . ILE A 1 84 ? 14.011 45.680 72.148 1.00 32.62 403 ILE A CA 1
ATOM 659 C C . ILE A 1 84 ? 12.915 45.300 73.191 1.00 41.95 403 ILE A C 1
ATOM 660 O O . ILE A 1 84 ? 11.715 45.471 72.929 1.00 35.99 403 ILE A O 1
ATOM 665 N N . ILE A 1 85 ? 13.337 44.753 74.326 1.00 37.58 404 ILE A N 1
ATOM 666 C CA . ILE A 1 85 ? 12.405 44.423 75.411 1.00 42.38 404 ILE A CA 1
ATOM 667 C C . ILE A 1 85 ? 12.620 45.359 76.574 1.00 37.19 404 ILE A C 1
ATOM 668 O O . ILE A 1 85 ? 13.729 45.478 77.116 1.00 39.62 404 ILE A O 1
ATOM 673 N N . ILE A 1 86 ? 11.538 46.065 76.918 1.00 36.78 405 ILE A N 1
ATOM 674 C CA . ILE A 1 86 ? 11.512 47.061 77.974 1.00 34.19 405 ILE A CA 1
ATOM 675 C C . ILE A 1 86 ? 10.628 46.535 79.124 1.00 43.58 405 ILE A C 1
ATOM 676 O O . ILE A 1 86 ? 9.482 46.143 78.904 1.00 42.44 405 ILE A O 1
ATOM 681 N N . GLU A 1 87 ? 11.178 46.514 80.326 1.00 37.85 406 GLU A N 1
ATOM 682 C CA . GLU A 1 87 ? 10.405 46.104 81.500 1.00 43.83 406 GLU A CA 1
ATOM 683 C C . GLU A 1 87 ? 10.242 47.273 82.447 1.00 44.63 406 GLU A C 1
ATOM 684 O O . GLU A 1 87 ? 11.233 47.906 82.836 1.00 41.91 406 GLU A O 1
ATOM 690 N N . ILE A 1 88 ? 8.982 47.562 82.800 1.00 38.35 407 ILE A N 1
ATOM 691 C CA . ILE A 1 88 ? 8.647 48.726 83.604 1.00 35.02 407 ILE A CA 1
ATOM 692 C C . ILE A 1 88 ? 7.956 48.251 84.912 1.00 43.80 407 ILE A C 1
ATOM 693 O O . ILE A 1 88 ? 7.085 47.375 84.879 1.00 41.75 407 ILE A O 1
ATOM 698 N N . GLN A 1 89 ? 8.331 48.820 86.035 1.00 41.07 408 GLN A N 1
ATOM 699 C CA . GLN A 1 89 ? 7.537 48.647 87.261 1.00 47.73 408 GLN A CA 1
ATOM 700 C C . GLN A 1 89 ? 6.427 49.698 87.366 1.00 38.54 408 GLN A C 1
ATOM 701 O O . GLN A 1 89 ? 6.719 50.891 87.462 1.00 41.83 408 GLN A O 1
ATOM 707 N N . LYS A 1 90 ? 5.165 49.259 87.342 1.00 43.23 409 LYS A N 1
ATOM 708 C CA . LYS A 1 90 ? 4.022 50.188 87.195 1.00 42.44 409 LYS A CA 1
ATOM 709 C C . LYS A 1 90 ? 3.928 51.210 88.327 1.00 46.39 409 LYS A C 1
ATOM 710 O O . LYS A 1 90 ? 4.029 50.852 89.495 1.00 47.27 409 LYS A O 1
ATOM 716 N N . SER A 1 91 ? 3.733 52.479 87.992 1.00 44.48 410 SER A N 1
ATOM 717 C CA . SER A 1 91 ? 3.555 53.484 89.026 1.00 40.77 410 SER A CA 1
ATOM 718 C C . SER A 1 91 ? 3.188 54.774 88.358 1.00 49.11 410 SER A C 1
ATOM 719 O O . SER A 1 91 ? 3.523 54.974 87.187 1.00 44.80 410 SER A O 1
ATOM 722 N N . GLY A 1 92 ? 2.481 55.645 89.080 1.00 37.56 411 GLY A N 1
ATOM 723 C CA . GLY A 1 92 ? 2.100 56.945 88.555 1.00 38.23 411 GLY A CA 1
ATOM 724 C C . GLY A 1 92 ? 0.919 56.828 87.609 1.00 35.86 411 GLY A C 1
ATOM 725 O O . GLY A 1 92 ? 0.388 55.729 87.366 1.00 38.49 411 GLY A O 1
ATOM 726 N N . ASP A 1 93 ? 0.513 57.966 87.063 1.00 36.89 412 ASP A N 1
ATOM 727 C CA . ASP A 1 93 ? -0.700 58.011 86.262 1.00 36.77 412 ASP A CA 1
ATOM 728 C C . ASP A 1 93 ? -0.537 57.709 84.747 1.00 48.51 412 ASP A C 1
ATOM 729 O O . ASP A 1 93 ? -1.533 57.677 84.013 1.00 41.74 412 ASP A O 1
ATOM 734 N N . ASN A 1 94 ? 0.691 57.475 84.275 1.00 38.43 413 ASN A N 1
ATOM 735 C CA . ASN A 1 94 ? 0.871 57.177 82.831 1.00 36.12 413 ASN A CA 1
ATOM 736 C C . ASN A 1 94 ? 2.031 56.232 82.706 1.00 41.68 413 ASN A C 1
ATOM 737 O O . ASN A 1 94 ? 3.096 56.624 82.248 1.00 39.56 413 ASN A O 1
ATOM 742 N N . PRO A 1 95 ? 1.859 55.013 83.212 1.00 41.33 414 PRO A N 1
ATOM 743 C CA . PRO A 1 95 ? 2.977 54.086 83.398 1.00 43.35 414 PRO A CA 1
ATOM 744 C C . PRO A 1 95 ? 3.367 53.306 82.119 1.00 41.87 414 PRO A C 1
ATOM 745 O O . PRO A 1 95 ? 4.522 52.919 81.978 1.00 37.08 414 PRO A O 1
ATOM 749 N N . TYR A 1 96 ? 2.409 53.017 81.244 1.00 35.01 415 TYR A N 1
ATOM 750 C CA . TYR A 1 96 ? 2.729 52.319 79.984 1.00 40.35 415 TYR A CA 1
ATOM 751 C C . TYR A 1 96 ? 3.602 53.198 79.035 1.00 37.18 415 TYR A C 1
ATOM 752 O O . TYR A 1 96 ? 3.273 54.365 78.786 1.00 36.85 415 TYR A O 1
ATOM 761 N N . PRO A 1 97 ? 4.711 52.631 78.531 1.00 38.61 416 PRO A N 1
ATOM 762 C CA . PRO A 1 97 ? 5.588 53.325 77.550 1.00 34.46 416 PRO A CA 1
ATOM 763 C C . PRO A 1 97 ? 4.762 53.930 76.431 1.00 28.54 416 PRO A C 1
ATOM 764 O O . PRO A 1 97 ? 4.020 53.214 75.778 1.00 35.28 416 PRO A O 1
ATOM 768 N N . HIS A 1 98 ? 4.840 55.241 76.250 1.00 31.63 417 HIS A N 1
ATOM 769 C CA . HIS A 1 98 ? 4.014 55.894 75.237 1.00 43.55 417 HIS A CA 1
ATOM 770 C C . HIS A 1 98 ? 4.801 57.050 74.599 1.00 38.86 417 HIS A C 1
ATOM 771 O O . HIS A 1 98 ? 5.873 57.439 75.085 1.00 35.26 417 HIS A O 1
ATOM 778 N N . ASN A 1 99 ? 4.213 57.640 73.563 1.00 42.72 418 ASN A N 1
ATOM 779 C CA . ASN A 1 99 ? 4.850 58.718 72.833 1.00 38.19 418 ASN A CA 1
ATOM 780 C C . ASN A 1 99 ? 6.295 58.341 72.383 1.00 35.74 418 ASN A C 1
ATOM 781 O O . ASN A 1 99 ? 7.251 59.077 72.637 1.00 36.37 418 ASN A O 1
ATOM 786 N N . PHE A 1 100 ? 6.419 57.160 71.805 1.00 32.62 419 PHE A N 1
ATOM 787 C CA . PHE A 1 100 ? 7.675 56.677 71.242 1.00 39.25 419 PHE A CA 1
ATOM 788 C C . PHE A 1 100 ? 8.063 57.613 70.113 1.00 40.88 419 PHE A C 1
ATOM 789 O O . PHE A 1 100 ? 7.217 57.921 69.286 1.00 38.93 419 PHE A O 1
ATOM 797 N N . LYS A 1 101 ? 9.309 58.089 70.086 1.00 34.92 420 LYS A N 1
ATOM 798 C CA . LYS A 1 101 ? 9.752 58.848 68.914 1.00 36.95 420 LYS A CA 1
ATOM 799 C C . LYS A 1 101 ? 11.123 58.346 68.466 1.00 34.19 420 LYS A C 1
ATOM 800 O O . LYS A 1 101 ? 12.029 58.280 69.284 1.00 32.10 420 LYS A O 1
ATOM 806 N N . ILE A 1 102 ? 11.253 57.995 67.185 1.00 34.11 421 ILE A N 1
ATOM 807 C CA . ILE A 1 102 ? 12.580 57.704 66.633 1.00 32.68 421 ILE A CA 1
ATOM 808 C C . ILE A 1 102 ? 13.251 59.033 66.248 1.00 31.89 421 ILE A C 1
ATOM 809 O O . ILE A 1 102 ? 12.695 59.815 65.485 1.00 35.25 421 ILE A O 1
ATOM 814 N N . HIS A 1 103 ? 14.415 59.329 66.801 1.00 29.97 422 HIS A N 1
ATOM 815 C CA . HIS A 1 103 ? 15.080 60.558 66.398 1.00 26.98 422 HIS A CA 1
ATOM 816 C C . HIS A 1 103 ? 16.253 60.222 65.431 1.00 30.24 422 HIS A C 1
ATOM 817 O O . HIS A 1 103 ? 17.203 59.546 65.838 1.00 25.65 422 HIS A O 1
ATOM 824 N N . TYR A 1 104 ? 16.141 60.650 64.193 1.00 27.13 423 TYR A N 1
ATOM 825 C CA . TYR A 1 104 ? 17.221 60.372 63.214 1.00 27.39 423 TYR A CA 1
ATOM 826 C C . TYR A 1 104 ? 18.422 61.235 63.513 1.00 27.03 423 TYR A C 1
ATOM 827 O O . TYR A 1 104 ? 18.331 62.313 64.164 1.00 27.52 423 TYR A O 1
ATOM 836 N N . LEU A 1 105 ? 19.566 60.821 62.989 1.00 27.95 424 LEU A N 1
ATOM 837 C CA . LEU A 1 105 ? 20.770 61.608 63.209 1.00 23.22 424 LEU A CA 1
ATOM 838 C C . LEU A 1 105 ? 20.787 62.740 62.163 1.00 32.59 424 LEU A C 1
ATOM 839 O O . LEU A 1 105 ? 21.447 62.652 61.114 1.00 26.03 424 LEU A O 1
ATOM 844 N N . ARG A 1 106 ? 20.065 63.807 62.455 1.00 25.40 425 ARG A N 1
ATOM 845 C CA . ARG A 1 106 ? 19.711 64.845 61.477 1.00 22.51 425 ARG A CA 1
ATOM 846 C C . ARG A 1 106 ? 18.935 65.893 62.274 1.00 33.23 425 ARG A C 1
ATOM 847 O O . ARG A 1 106 ? 18.057 65.488 63.039 1.00 28.58 425 ARG A O 1
ATOM 855 N N . GLY A 1 107 ? 19.270 67.185 62.150 1.00 26.68 426 GLY A N 1
ATOM 856 C CA . GLY A 1 107 ? 18.649 68.201 62.996 1.00 27.28 426 GLY A CA 1
ATOM 857 C C . GLY A 1 107 ? 17.209 68.323 62.587 1.00 31.90 426 GLY A C 1
ATOM 858 O O . GLY A 1 107 ? 16.916 68.642 61.438 1.00 29.54 426 GLY A O 1
ATOM 859 N N . GLU A 1 108 ? 16.301 68.080 63.525 1.00 28.14 427 GLU A N 1
ATOM 860 C CA . GLU A 1 108 ? 14.866 68.135 63.227 1.00 33.87 427 GLU A CA 1
ATOM 861 C C . GLU A 1 108 ? 14.407 69.569 62.875 1.00 29.19 427 GLU A C 1
ATOM 862 O O . GLU A 1 108 ? 13.436 69.761 62.167 1.00 38.95 427 GLU A O 1
ATOM 868 N N . SER A 1 109 ? 15.115 70.577 63.359 1.00 25.47 428 SER A N 1
ATOM 869 C CA . SER A 1 109 ? 14.683 71.960 63.138 1.00 33.51 428 SER A CA 1
ATOM 870 C C . SER A 1 109 ? 15.399 72.697 61.986 1.00 34.15 428 SER A C 1
ATOM 871 O O . SER A 1 109 ? 15.400 73.938 61.902 1.00 29.03 428 SER A O 1
ATOM 874 N N . ILE A 1 110 ? 16.053 71.948 61.107 1.00 30.55 429 ILE A N 1
ATOM 875 C CA . ILE A 1 110 ? 16.840 72.630 60.092 1.00 24.02 429 ILE A CA 1
ATOM 876 C C . ILE A 1 110 ? 15.944 73.465 59.228 1.00 23.43 429 ILE A C 1
ATOM 877 O O . ILE A 1 110 ? 14.828 73.023 58.823 1.00 30.65 429 ILE A O 1
ATOM 882 N N . ILE A 1 111 ? 16.385 74.690 58.976 1.00 21.95 430 ILE A N 1
ATOM 883 C CA . ILE A 1 111 ? 15.597 75.622 58.166 1.00 21.46 430 ILE A CA 1
ATOM 884 C C . ILE A 1 111 ? 15.951 75.577 56.679 1.00 29.39 430 ILE A C 1
ATOM 885 O O . ILE A 1 111 ? 17.106 75.868 56.310 1.00 27.83 430 ILE A O 1
ATOM 890 N N . TYR A 1 112 ? 14.984 75.204 55.835 1.00 22.47 431 TYR A N 1
ATOM 891 C CA . TYR A 1 112 ? 15.175 75.275 54.387 1.00 26.37 431 TYR A CA 1
ATOM 892 C C . TYR A 1 112 ? 14.093 76.223 53.837 1.00 30.36 431 TYR A C 1
ATOM 893 O O . TYR A 1 112 ? 12.977 75.813 53.655 1.00 31.02 431 TYR A O 1
ATOM 902 N N . PRO A 1 113 ? 14.461 77.437 53.525 1.00 27.38 432 PRO A N 1
ATOM 903 C CA . PRO A 1 113 ? 13.425 78.418 53.188 1.00 32.63 432 PRO A CA 1
ATOM 904 C C . PRO A 1 113 ? 12.683 78.082 51.894 1.00 35.27 432 PRO A C 1
ATOM 905 O O . PRO A 1 113 ? 13.208 77.441 50.995 1.00 29.95 432 PRO A O 1
ATOM 909 N N . THR A 1 114 ? 11.438 78.529 51.810 1.00 31.07 433 THR A N 1
ATOM 910 C CA . THR A 1 114 ? 10.684 78.469 50.561 1.00 30.96 433 THR A CA 1
ATOM 911 C C . THR A 1 114 ? 11.007 79.687 49.705 1.00 27.39 433 THR A C 1
ATOM 912 O O . THR A 1 114 ? 10.859 80.834 50.120 1.00 37.23 433 THR A O 1
ATOM 916 N N . ILE A 1 115 ? 11.507 79.453 48.513 1.00 29.34 434 ILE A N 1
ATOM 917 C CA . ILE A 1 115 ? 11.860 80.576 47.651 1.00 25.92 434 ILE A CA 1
ATOM 918 C C . ILE A 1 115 ? 10.548 81.088 46.970 1.00 29.57 434 ILE A C 1
ATOM 919 O O . ILE A 1 115 ? 10.293 82.285 46.916 1.00 33.21 434 ILE A O 1
ATOM 924 N N . GLY A 1 116 ? 9.762 80.155 46.440 1.00 34.01 435 GLY A N 1
ATOM 925 C CA . GLY A 1 116 ? 8.494 80.475 45.778 1.00 33.94 435 GLY A CA 1
ATOM 926 C C . GLY A 1 116 ? 7.762 79.181 45.484 1.00 37.40 435 GLY A C 1
ATOM 927 O O . GLY A 1 116 ? 8.318 78.109 45.658 1.00 32.31 435 GLY A O 1
ATOM 928 N N . GLU A 1 117 ? 6.516 79.262 45.023 1.00 31.06 436 GLU A N 1
ATOM 929 C CA . GLU A 1 117 ? 5.720 78.058 44.771 1.00 29.48 436 GLU A CA 1
ATOM 930 C C . GLU A 1 117 ? 4.862 78.264 43.531 1.00 30.32 436 GLU A C 1
ATOM 931 O O . GLU A 1 117 ? 4.515 79.397 43.239 1.00 32.21 436 GLU A O 1
ATOM 937 N N . LEU A 1 118 ? 4.594 77.194 42.796 1.00 31.65 437 LEU A N 1
ATOM 938 C CA . LEU A 1 118 ? 3.708 77.257 41.642 1.00 30.09 437 LEU A CA 1
ATOM 939 C C . LEU A 1 118 ? 2.317 77.578 42.169 1.00 41.30 437 LEU A C 1
ATOM 940 O O . LEU A 1 118 ? 1.994 77.190 43.298 1.00 34.26 437 LEU A O 1
ATOM 945 N N . PRO A 1 119 ? 1.492 78.258 41.362 1.00 36.33 438 PRO A N 1
ATOM 946 C CA . PRO A 1 119 ? 0.099 78.469 41.782 1.00 41.15 438 PRO A CA 1
ATOM 947 C C . PRO A 1 119 ? -0.549 77.178 42.241 1.00 33.00 438 PRO A C 1
ATOM 948 O O . PRO A 1 119 ? -0.301 76.079 41.707 1.00 34.70 438 PRO A O 1
ATOM 952 N N . ALA A 1 120 ? -1.347 77.302 43.294 1.00 36.76 439 ALA A N 1
ATOM 953 C CA . ALA A 1 120 ? -2.067 76.161 43.828 1.00 33.16 439 ALA A CA 1
ATOM 954 C C . ALA A 1 120 ? -2.960 75.467 42.781 1.00 35.63 439 ALA A C 1
ATOM 955 O O . ALA A 1 120 ? -3.203 74.254 42.845 1.00 35.95 439 ALA A O 1
ATOM 957 N N . SER A 1 121 ? -3.421 76.219 41.788 1.00 35.00 440 SER A N 1
ATOM 958 C CA . SER A 1 121 ? -4.179 75.556 40.718 1.00 43.97 440 SER A CA 1
ATOM 959 C C . SER A 1 121 ? -3.369 74.632 39.790 1.00 47.29 440 SER A C 1
ATOM 960 O O . SER A 1 121 ? -3.964 73.824 39.051 1.00 39.75 440 SER A O 1
ATOM 963 N N . TRP A 1 122 ? -2.028 74.706 39.833 1.00 40.23 441 TRP A N 1
ATOM 964 C CA . TRP A 1 122 ? -1.204 73.849 38.962 1.00 36.62 441 TRP A CA 1
ATOM 965 C C . TRP A 1 122 ? -1.413 72.371 39.234 1.00 37.26 441 TRP A C 1
ATOM 966 O O . TRP A 1 122 ? -1.402 71.931 40.383 1.00 39.48 441 TRP A O 1
ATOM 977 N N . LYS A 1 123 ? -1.529 71.595 38.161 1.00 33.80 442 LYS A N 1
ATOM 978 C CA . LYS A 1 123 ? -1.581 70.147 38.204 1.00 35.07 442 LYS A CA 1
ATOM 979 C C . LYS A 1 123 ? -0.878 69.657 36.950 1.00 38.78 442 LYS A C 1
ATOM 980 O O . LYS A 1 123 ? -0.842 70.359 35.959 1.00 40.26 442 LYS A O 1
ATOM 986 N N . PRO A 1 124 ? -0.370 68.432 36.968 1.00 38.41 443 PRO A N 1
ATOM 987 C CA . PRO A 1 124 ? 0.283 67.847 35.797 1.00 37.71 443 PRO A CA 1
ATOM 988 C C . PRO A 1 124 ? -0.654 67.757 34.605 1.00 51.21 443 PRO A C 1
ATOM 989 O O . PRO A 1 124 ? -1.871 67.751 34.792 1.00 49.04 443 PRO A O 1
ATOM 993 N N . GLY A 1 125 ? -0.087 67.664 33.409 1.00 45.43 444 GLY A N 1
ATOM 994 C CA . GLY A 1 125 ? -0.847 67.497 32.177 1.00 44.53 444 GLY A CA 1
ATOM 995 C C . GLY A 1 125 ? -1.269 68.812 31.565 1.00 47.87 444 GLY A C 1
ATOM 996 O O . GLY A 1 125 ? -0.463 69.626 31.140 1.00 42.07 444 GLY A O 1
ATOM 997 N N . ASN A 1 126 ? -2.564 69.061 31.526 1.00 48.82 445 ASN A N 1
ATOM 998 C CA . ASN A 1 126 ? -3.014 70.164 30.704 1.00 45.77 445 ASN A CA 1
ATOM 999 C C . ASN A 1 126 ? -3.208 71.439 31.496 1.00 51.10 445 ASN A C 1
ATOM 1000 O O . ASN A 1 126 ? -4.233 72.097 31.372 1.00 41.86 445 ASN A O 1
ATOM 1005 N N . PHE A 1 127 ? -2.194 71.819 32.273 1.00 36.16 446 PHE A N 1
ATOM 1006 C CA . PHE A 1 127 ? -2.204 73.127 32.898 1.00 32.48 446 PHE A CA 1
ATOM 1007 C C . PHE A 1 127 ? -2.078 74.247 31.881 1.00 31.12 446 PHE A C 1
ATOM 1008 O O . PHE A 1 127 ? -1.649 74.044 30.742 1.00 38.66 446 PHE A O 1
ATOM 1016 N N . THR A 1 128 ? -2.411 75.453 32.310 1.00 32.26 447 THR A N 1
ATOM 1017 C CA . THR A 1 128 ? -2.382 76.628 31.439 1.00 33.38 447 THR A CA 1
ATOM 1018 C C . THR A 1 128 ? -1.407 77.676 31.933 1.00 32.19 447 THR A C 1
ATOM 1019 O O . THR A 1 128 ? -0.835 77.518 33.007 1.00 37.33 447 THR A O 1
ATOM 1023 N N . LEU A 1 129 ? -1.271 78.781 31.207 1.00 33.93 448 LEU A N 1
ATOM 1024 C CA . LEU A 1 129 ? -0.292 79.810 31.565 1.00 38.09 448 LEU A CA 1
ATOM 1025 C C . LEU A 1 129 ? -0.543 80.388 32.956 1.00 45.49 448 LEU A C 1
ATOM 1026 O O . LEU A 1 129 ? 0.408 80.704 33.710 1.00 35.26 448 LEU A O 1
ATOM 1031 N N . SER A 1 130 ? -1.825 80.530 33.297 1.00 38.09 449 SER A N 1
ATOM 1032 C CA . SER A 1 130 ? -2.231 81.038 34.609 1.00 34.14 449 SER A CA 1
ATOM 1033 C C . SER A 1 130 ? -1.913 80.058 35.711 1.00 31.75 449 SER A C 1
ATOM 1034 O O . SER A 1 130 ? -1.817 80.448 36.846 1.00 37.29 449 SER A O 1
ATOM 1037 N N . ASP A 1 131 ? -1.809 78.780 35.380 1.00 28.32 450 ASP A N 1
ATOM 1038 C CA . ASP A 1 131 ? -1.415 77.799 36.346 1.00 31.24 450 ASP A CA 1
ATOM 1039 C C . ASP A 1 131 ? 0.115 77.931 36.655 1.00 37.23 450 ASP A C 1
ATOM 1040 O O . ASP A 1 131 ? 0.603 77.317 37.598 1.00 34.28 450 ASP A O 1
ATOM 1045 N N . LEU A 1 132 ? 0.823 78.718 35.859 1.00 35.97 451 LEU A N 1
ATOM 1046 C CA . LEU A 1 132 ? 2.266 78.886 36.039 1.00 33.04 451 LEU A CA 1
ATOM 1047 C C . LEU A 1 132 ? 2.582 80.211 36.650 1.00 31.53 451 LEU A C 1
ATOM 1048 O O . LEU A 1 132 ? 3.485 80.299 37.442 1.00 34.49 451 LEU A O 1
ATOM 1053 N N . ILE A 1 133 ? 1.896 81.268 36.228 1.00 33.47 452 ILE A N 1
ATOM 1054 C CA . ILE A 1 133 ? 2.246 82.622 36.638 1.00 32.20 452 ILE A CA 1
ATOM 1055 C C . ILE A 1 133 ? 1.126 83.231 37.477 1.00 41.91 452 ILE A C 1
ATOM 1056 O O . ILE A 1 133 ? 0.054 83.544 36.971 1.00 40.91 452 ILE A O 1
ATOM 1061 N N . ALA A 1 134 ? 1.377 83.385 38.767 1.00 41.08 453 ALA A N 1
ATOM 1062 C CA . ALA A 1 134 ? 0.358 83.890 39.687 1.00 41.34 453 ALA A CA 1
ATOM 1063 C C . ALA A 1 134 ? 0.096 85.354 39.409 1.00 51.11 453 ALA A C 1
ATOM 1064 O O . ALA A 1 134 ? -1.036 85.816 39.408 1.00 49.57 453 ALA A O 1
ATOM 1066 N N . ASP A 1 135 ? 1.164 86.097 39.171 1.00 42.08 454 ASP A N 1
ATOM 1067 C CA . ASP A 1 135 ? 1.059 87.533 39.138 1.00 40.56 454 ASP A CA 1
ATOM 1068 C C . ASP A 1 135 ? 2.031 88.085 38.106 1.00 43.51 454 ASP A C 1
ATOM 1069 O O . ASP A 1 135 ? 3.181 88.425 38.412 1.00 38.84 454 ASP A O 1
ATOM 1074 N N . PRO A 1 136 ? 1.549 88.233 36.869 1.00 38.23 455 PRO A N 1
ATOM 1075 C CA . PRO A 1 136 ? 2.422 88.656 35.780 1.00 34.41 455 PRO A CA 1
ATOM 1076 C C . PRO A 1 136 ? 3.179 89.951 35.977 1.00 40.31 455 PRO A C 1
ATOM 1077 O O . PRO A 1 136 ? 4.312 90.053 35.500 1.00 37.83 455 PRO A O 1
ATOM 1081 N N . LYS A 1 137 ? 2.586 90.950 36.611 1.00 37.98 456 LYS A N 1
ATOM 1082 C CA . LYS A 1 137 ? 3.277 92.214 36.752 1.00 42.05 456 LYS A CA 1
ATOM 1083 C C . LYS A 1 137 ? 4.547 92.051 37.618 1.00 43.94 456 LYS A C 1
ATOM 1084 O O . LYS A 1 137 ? 5.597 92.675 37.368 1.00 46.82 456 LYS A O 1
ATOM 1090 N N . SER A 1 138 ? 4.402 91.270 38.680 1.00 36.38 457 SER A N 1
ATOM 1091 C CA . SER A 1 138 ? 5.523 90.974 39.568 1.00 43.40 457 SER A CA 1
ATOM 1092 C C . SER A 1 138 ? 6.517 89.998 38.878 1.00 33.36 457 SER A C 1
ATOM 1093 O O . SER A 1 138 ? 7.721 90.192 38.929 1.00 37.18 457 SER A O 1
ATOM 1096 N N . TYR A 1 139 ? 5.993 89.001 38.180 1.00 34.53 458 TYR A N 1
ATOM 1097 C CA . TYR A 1 139 ? 6.815 87.995 37.541 1.00 38.37 458 TYR A CA 1
ATOM 1098 C C . TYR A 1 139 ? 7.789 88.629 36.541 1.00 42.74 458 TYR A C 1
ATOM 1099 O O . TYR A 1 139 ? 8.950 88.214 36.517 1.00 34.19 458 TYR A O 1
ATOM 1108 N N . TYR A 1 140 ? 7.362 89.663 35.788 1.00 33.35 459 TYR A N 1
ATOM 1109 C CA . TYR A 1 140 ? 8.194 90.245 34.715 1.00 29.46 459 TYR A CA 1
ATOM 1110 C C . TYR A 1 140 ? 8.793 91.561 35.093 1.00 30.91 459 TYR A C 1
ATOM 1111 O O . TYR A 1 140 ? 9.465 92.169 34.292 1.00 38.47 459 TYR A O 1
ATOM 1120 N N . ASP A 1 141 ? 8.602 91.981 36.339 1.00 34.03 460 ASP A N 1
ATOM 1121 C CA . ASP A 1 141 ? 9.096 93.252 36.800 1.00 35.63 460 ASP A CA 1
ATOM 1122 C C . ASP A 1 141 ? 10.638 93.301 36.819 1.00 41.32 460 ASP A C 1
ATOM 1123 O O . ASP A 1 141 ? 11.297 92.494 37.483 1.00 39.00 460 ASP A O 1
ATOM 1128 N N . PRO A 1 142 ? 11.215 94.250 36.083 1.00 43.37 461 PRO A N 1
ATOM 1129 C CA . PRO A 1 142 ? 12.684 94.250 36.038 1.00 37.16 461 PRO A CA 1
ATOM 1130 C C . PRO A 1 142 ? 13.324 94.924 37.239 1.00 40.12 461 PRO A C 1
ATOM 1131 O O . PRO A 1 142 ? 14.544 94.917 37.324 1.00 35.52 461 PRO A O 1
ATOM 1135 N N . HIS A 1 143 ? 12.542 95.506 38.142 1.00 33.17 462 HIS A N 1
ATOM 1136 C CA . HIS A 1 143 ? 13.154 96.262 39.217 1.00 35.72 462 HIS A CA 1
ATOM 1137 C C . HIS A 1 143 ? 13.805 95.245 40.169 1.00 38.95 462 HIS A C 1
ATOM 1138 O O . HIS A 1 143 ? 13.195 94.241 40.503 1.00 38.62 462 HIS A O 1
ATOM 1145 N N . VAL A 1 144 ? 15.029 95.535 40.584 1.00 33.25 463 VAL A N 1
ATOM 1146 C CA . VAL A 1 144 ? 15.822 94.654 41.438 1.00 40.72 463 VAL A CA 1
ATOM 1147 C C . VAL A 1 144 ? 15.849 95.176 42.862 1.00 38.11 463 VAL A C 1
ATOM 1148 O O . VAL A 1 144 ? 16.186 96.310 43.087 1.00 38.46 463 VAL A O 1
ATOM 1152 N N . LYS A 1 145 ? 15.512 94.330 43.815 1.00 39.10 464 LYS A N 1
ATOM 1153 C CA . LYS A 1 145 ? 15.554 94.689 45.228 1.00 44.15 464 LYS A CA 1
ATOM 1154 C C . LYS A 1 145 ? 16.868 94.203 45.885 1.00 40.04 464 LYS A C 1
ATOM 1155 O O . LYS A 1 145 ? 17.014 93.017 46.087 1.00 44.00 464 LYS A O 1
ATOM 1161 N N . PRO A 1 146 ? 17.818 95.099 46.189 1.00 39.23 465 PRO A N 1
ATOM 1162 C CA . PRO A 1 146 ? 19.045 94.601 46.839 1.00 41.90 465 PRO A CA 1
ATOM 1163 C C . PRO A 1 146 ? 18.756 93.836 48.132 1.00 45.13 465 PRO A C 1
ATOM 1164 O O . PRO A 1 146 ? 17.724 94.048 48.800 1.00 33.51 465 PRO A O 1
ATOM 1168 N N . HIS A 1 147 ? 19.662 92.919 48.480 1.00 37.77 466 HIS A N 1
ATOM 1169 C CA . HIS A 1 147 ? 19.478 92.082 49.659 1.00 30.51 466 HIS A CA 1
ATOM 1170 C C . HIS A 1 147 ? 20.829 91.755 50.293 1.00 32.48 466 HIS A C 1
ATOM 1171 O O . HIS A 1 147 ? 21.855 92.225 49.836 1.00 34.04 466 HIS A O 1
ATOM 1178 N N . GLN A 1 148 ? 20.829 90.971 51.358 1.00 29.95 467 GLN A N 1
ATOM 1179 C CA . GLN A 1 148 ? 22.107 90.686 52.019 1.00 32.89 467 GLN A CA 1
ATOM 1180 C C . GLN A 1 148 ? 22.158 89.207 52.441 1.00 30.86 467 GLN A C 1
ATOM 1181 O O . GLN A 1 148 ? 22.740 88.861 53.477 1.00 31.64 467 GLN A O 1
ATOM 1187 N N . ASN A 1 149 ? 21.539 88.325 51.672 1.00 27.16 468 ASN A N 1
ATOM 1188 C CA . ASN A 1 149 ? 21.619 86.890 52.012 1.00 27.57 468 ASN A CA 1
ATOM 1189 C C . ASN A 1 149 ? 23.067 86.352 51.841 1.00 23.83 468 ASN A C 1
ATOM 1190 O O . ASN A 1 149 ? 23.787 86.763 50.910 1.00 25.01 468 ASN A O 1
ATOM 1195 N N . GLY A 1 150 ? 23.475 85.439 52.703 1.00 25.42 469 GLY A N 1
ATOM 1196 C CA . GLY A 1 150 ? 24.817 84.890 52.546 1.00 26.59 469 GLY A CA 1
ATOM 1197 C C . GLY A 1 150 ? 24.661 83.560 51.851 1.00 25.99 469 GLY A C 1
ATOM 1198 O O . GLY A 1 150 ? 24.157 83.499 50.736 1.00 25.15 469 GLY A O 1
ATOM 1199 N N . PHE A 1 151 ? 25.060 82.492 52.526 1.00 21.98 470 PHE A N 1
ATOM 1200 C CA . PHE A 1 151 ? 25.032 81.144 51.982 1.00 21.36 470 PHE A CA 1
ATOM 1201 C C . PHE A 1 151 ? 23.568 80.655 51.701 1.00 25.89 470 PHE A C 1
ATOM 1202 O O . PHE A 1 151 ? 23.258 80.163 50.626 1.00 23.47 470 PHE A O 1
ATOM 1210 N N . ILE A 1 152 ? 22.685 80.787 52.691 1.00 21.24 471 ILE A N 1
ATOM 1211 C CA . ILE A 1 152 ? 21.270 80.305 52.565 1.00 24.35 471 ILE A CA 1
ATOM 1212 C C . ILE A 1 152 ? 20.366 81.494 52.247 1.00 24.43 471 ILE A C 1
ATOM 1213 O O . ILE A 1 152 ? 20.516 82.538 52.869 1.00 24.07 471 ILE A O 1
ATOM 1218 N N . MET A 1 153 ? 19.419 81.315 51.319 1.00 22.08 472 MET A N 1
ATOM 1219 C CA . MET A 1 153 ? 18.605 82.420 50.857 1.00 22.50 472 MET A CA 1
ATOM 1220 C C . MET A 1 153 ? 17.355 82.501 51.774 1.00 26.34 472 MET A C 1
ATOM 1221 O O . MET A 1 153 ? 16.277 82.079 51.372 1.00 26.22 472 MET A O 1
ATOM 1226 N N . TYR A 1 154 ? 17.533 82.947 53.017 1.00 24.50 473 TYR A N 1
ATOM 1227 C CA . TYR A 1 154 ? 16.373 83.054 53.936 1.00 25.98 473 TYR A CA 1
ATOM 1228 C C . TYR A 1 154 ? 15.376 84.095 53.420 1.00 28.30 473 TYR A C 1
ATOM 1229 O O . TYR A 1 154 ? 14.205 83.937 53.603 1.00 27.69 473 TYR A O 1
ATOM 1238 N N . ASN A 1 155 ? 15.856 85.161 52.788 1.00 26.93 474 ASN A N 1
ATOM 1239 C CA . ASN A 1 155 ? 14.966 86.246 52.317 1.00 30.97 474 ASN A CA 1
ATOM 1240 C C . ASN A 1 155 ? 15.163 86.568 50.815 1.00 21.93 474 ASN A C 1
ATOM 1241 O O . ASN A 1 155 ? 15.821 87.531 50.449 1.00 28.75 474 ASN A O 1
ATOM 1246 N N . PRO A 1 156 ? 14.665 85.706 49.957 1.00 24.27 475 PRO A N 1
ATOM 1247 C CA . PRO A 1 156 ? 14.904 85.798 48.520 1.00 30.88 475 PRO A CA 1
ATOM 1248 C C . PRO A 1 156 ? 14.421 87.153 48.023 1.00 33.52 475 PRO A C 1
ATOM 1249 O O . PRO A 1 156 ? 13.383 87.672 48.497 1.00 32.31 475 PRO A O 1
ATOM 1253 N N . PRO A 1 157 ? 15.197 87.766 47.150 1.00 31.57 476 PRO A N 1
ATOM 1254 C CA . PRO A 1 157 ? 14.774 89.089 46.692 1.00 34.18 476 PRO A CA 1
ATOM 1255 C C . PRO A 1 157 ? 13.561 89.013 45.754 1.00 37.22 476 PRO A C 1
ATOM 1256 O O . PRO A 1 157 ? 12.949 90.042 45.517 1.00 35.02 476 PRO A O 1
ATOM 1260 N N . HIS A 1 158 ? 13.243 87.830 45.238 1.00 28.80 477 HIS A N 1
ATOM 1261 C CA . HIS A 1 158 ? 12.103 87.679 44.320 1.00 30.32 477 HIS A CA 1
ATOM 1262 C C . HIS A 1 158 ? 11.711 86.221 44.368 1.00 33.82 477 HIS A C 1
ATOM 1263 O O . HIS A 1 158 ? 12.563 85.352 44.553 1.00 32.70 477 HIS A O 1
ATOM 1270 N N . PRO A 1 159 ? 10.413 85.929 44.294 1.00 33.78 478 PRO A N 1
ATOM 1271 C CA . PRO A 1 159 ? 10.024 84.515 44.360 1.00 27.66 478 PRO A CA 1
ATOM 1272 C C . PRO A 1 159 ? 10.165 83.681 43.077 1.00 27.44 478 PRO A C 1
ATOM 1273 O O . PRO A 1 159 ? 10.134 82.443 43.167 1.00 31.06 478 PRO A O 1
ATOM 1277 N N . THR A 1 160 ? 10.233 84.317 41.904 1.00 26.34 479 THR A N 1
ATOM 1278 C CA . THR A 1 160 ? 10.261 83.529 40.663 1.00 25.27 479 THR A CA 1
ATOM 1279 C C . THR A 1 160 ? 11.461 83.950 39.771 1.00 22.73 479 THR A C 1
ATOM 1280 O O . THR A 1 160 ? 11.832 83.216 38.862 1.00 30.46 479 THR A O 1
ATOM 1284 N N . GLN A 1 161 ? 12.060 85.103 40.071 1.00 24.11 480 GLN A N 1
ATOM 1285 C CA . GLN A 1 161 ? 13.249 85.556 39.322 1.00 25.54 480 GLN A CA 1
ATOM 1286 C C . GLN A 1 161 ? 14.538 85.085 40.013 1.00 29.56 480 GLN A C 1
ATOM 1287 O O . GLN A 1 161 ? 14.602 85.106 41.240 1.00 25.96 480 GLN A O 1
ATOM 1293 N N . ILE A 1 162 ? 15.532 84.669 39.217 1.00 27.75 481 ILE A N 1
ATOM 1294 C CA . ILE A 1 162 ? 16.909 84.423 39.719 1.00 27.40 481 ILE A CA 1
ATOM 1295 C C . ILE A 1 162 ? 17.714 85.657 39.465 1.00 27.42 481 ILE A C 1
ATOM 1296 O O . ILE A 1 162 ? 17.768 86.147 38.329 1.00 27.14 481 ILE A O 1
ATOM 1301 N N . ILE A 1 163 ? 18.341 86.181 40.496 1.00 20.98 482 ILE A N 1
ATOM 1302 C CA . ILE A 1 163 ? 19.075 87.435 40.350 1.00 21.51 482 IL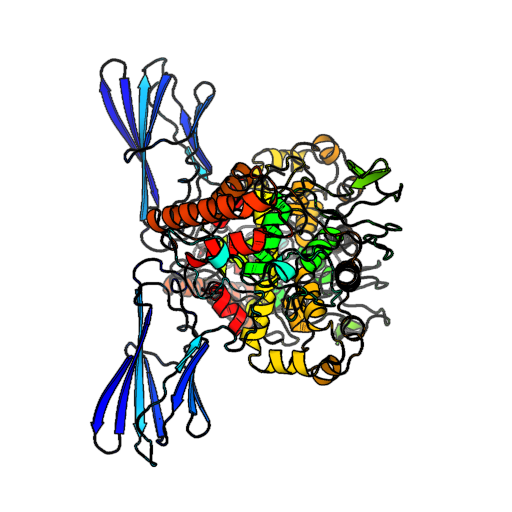E A CA 1
ATOM 1303 C C . ILE A 1 163 ? 20.578 87.194 40.657 1.00 28.49 482 ILE A C 1
ATOM 1304 O O . ILE A 1 163 ? 21.009 87.233 41.833 1.00 23.99 482 ILE A O 1
ATOM 1309 N N . ILE A 1 164 ? 21.372 86.973 39.621 1.00 26.43 483 ILE A N 1
ATOM 1310 C CA . ILE A 1 164 ? 22.803 86.874 39.823 1.00 24.99 483 ILE A CA 1
ATOM 1311 C C . ILE A 1 164 ? 23.374 88.245 39.512 1.00 25.47 483 ILE A C 1
ATOM 1312 O O . ILE A 1 164 ? 23.248 88.737 38.395 1.00 26.48 483 ILE A O 1
ATOM 1317 N N . GLY A 1 165 ? 24.005 88.866 40.500 1.00 25.48 484 GLY A N 1
ATOM 1318 C CA . GLY A 1 165 ? 24.480 90.220 40.312 1.00 25.90 484 GLY A CA 1
ATOM 1319 C C . GLY A 1 165 ? 25.910 90.229 39.832 1.00 27.79 484 GLY A C 1
ATOM 1320 O O . GLY A 1 165 ? 26.828 89.901 40.576 1.00 27.39 484 GLY A O 1
ATOM 1321 N N . LEU A 1 166 ? 26.093 90.624 38.578 1.00 26.25 485 LEU A N 1
ATOM 1322 C CA . LEU A 1 166 ? 27.417 90.672 37.984 1.00 28.34 485 LEU A CA 1
ATOM 1323 C C . LEU A 1 166 ? 28.074 91.997 38.325 1.00 30.08 485 LEU A C 1
ATOM 1324 O O . LEU A 1 166 ? 28.309 92.831 37.459 1.00 30.01 485 LEU A O 1
ATOM 1329 N N . ALA A 1 167 ? 28.362 92.174 39.608 1.00 28.48 486 ALA A N 1
ATOM 1330 C CA . ALA A 1 167 ? 28.956 93.400 40.116 1.00 29.54 486 ALA A CA 1
ATOM 1331 C C . ALA A 1 167 ? 30.427 93.547 39.765 1.00 37.15 486 ALA A C 1
ATOM 1332 O O . ALA A 1 167 ? 31.142 92.561 39.612 1.00 27.77 486 ALA A O 1
ATOM 1334 N N . ASP A 1 168 ? 30.874 94.790 39.645 1.00 29.09 487 ASP A N 1
ATOM 1335 C CA . ASP A 1 168 ? 32.291 95.075 39.659 1.00 31.04 487 ASP A CA 1
ATOM 1336 C C . ASP A 1 168 ? 32.774 94.808 41.085 1.00 26.88 487 ASP A C 1
ATOM 1337 O O . ASP A 1 168 ? 32.184 95.288 42.047 1.00 31.45 487 ASP A O 1
ATOM 1342 N N A ILE A 1 169 ? 33.975 94.262 41.227 0.55 27.66 488 ILE A N 1
ATOM 1343 N N B ILE A 1 169 ? 33.932 94.169 41.176 0.45 27.78 488 ILE A N 1
ATOM 1344 C CA A ILE A 1 169 ? 34.507 93.914 42.536 0.55 28.74 488 ILE A CA 1
ATOM 1345 C CA B ILE A 1 169 ? 34.598 93.893 42.428 0.45 28.76 488 ILE A CA 1
ATOM 1346 C C A ILE A 1 169 ? 35.728 94.792 42.841 0.55 32.52 488 ILE A C 1
ATOM 1347 C C B ILE A 1 169 ? 35.784 94.846 42.458 0.45 32.27 488 ILE A C 1
ATOM 1348 O O A ILE A 1 169 ? 36.687 94.777 42.070 0.55 29.60 488 ILE A O 1
ATOM 1349 O O B ILE A 1 169 ? 36.831 94.567 41.883 0.45 29.51 488 ILE A O 1
ATOM 1358 N N A ASP A 1 170 ? 35.671 95.570 43.931 0.55 29.89 489 ASP A N 1
ATOM 1359 N N B ASP A 1 170 ? 35.578 95.989 43.103 0.45 34.57 489 ASP A N 1
ATOM 1360 C CA A ASP A 1 170 ? 36.792 96.459 44.333 0.55 32.75 489 ASP A CA 1
ATOM 1361 C CA B ASP A 1 170 ? 36.502 97.120 43.028 0.45 36.22 489 ASP A CA 1
ATOM 1362 C C A ASP A 1 170 ? 37.708 95.806 45.366 0.55 34.23 489 ASP A C 1
ATOM 1363 C C B ASP A 1 170 ? 37.429 97.076 44.210 0.45 32.62 489 ASP A C 1
ATOM 1364 O O A ASP A 1 170 ? 38.787 96.316 45.692 0.55 30.95 489 ASP A O 1
ATOM 1365 O O B ASP A 1 170 ? 37.613 98.072 44.938 0.45 32.45 489 ASP A O 1
ATOM 1374 N N A TYR A 1 171 ? 37.224 94.718 45.937 0.55 32.18 490 TYR A N 1
ATOM 1375 N N B TYR A 1 171 ? 37.989 95.885 44.409 0.45 33.78 490 TYR A N 1
ATOM 1376 C CA A TYR A 1 171 ? 38.003 93.913 46.870 0.55 32.96 490 TYR A CA 1
ATOM 1377 C CA B TYR A 1 171 ? 38.861 95.607 45.534 0.45 33.44 490 TYR A CA 1
ATOM 1378 C C A TYR A 1 171 ? 39.172 93.318 46.107 0.55 31.37 490 TYR A C 1
ATOM 1379 C C B TYR A 1 171 ? 39.577 94.267 45.296 0.45 33.83 490 TYR A C 1
ATOM 1380 O O A TYR A 1 171 ? 39.030 92.974 44.937 0.55 34.62 490 TYR A O 1
ATOM 1381 O O B TYR A 1 171 ? 39.204 93.519 44.393 0.45 34.80 490 TYR A O 1
ATOM 1398 N N A PRO A 1 172 ? 40.339 93.197 46.751 0.55 30.97 491 PRO A N 1
ATOM 1399 N N B PRO A 1 172 ? 40.638 93.975 46.062 0.45 35.92 491 PRO A N 1
ATOM 1400 C CA A PRO A 1 172 ? 41.486 92.645 45.996 0.55 34.52 491 PRO A CA 1
ATOM 1401 C CA B PRO A 1 172 ? 41.375 92.774 45.652 0.45 33.66 491 PRO A CA 1
ATOM 1402 C C A PRO A 1 172 ? 41.438 91.104 45.865 0.55 34.44 491 PRO A C 1
ATOM 1403 C C B PRO A 1 172 ? 40.641 91.424 45.872 0.45 30.73 491 PRO A C 1
ATOM 1404 O O A PRO A 1 172 ? 42.050 90.357 46.655 0.55 30.11 491 PRO A O 1
ATOM 1405 O O B PRO A 1 172 ? 39.995 91.133 46.864 0.45 37.00 491 PRO A O 1
ATOM 1412 N N . LEU A 1 173 ? 40.753 90.627 44.831 1.00 34.16 492 LEU A N 1
ATOM 1413 C CA . LEU A 1 173 ? 40.417 89.215 44.740 1.00 31.55 492 LEU A CA 1
ATOM 1414 C C . LEU A 1 173 ? 41.666 88.501 44.287 1.00 28.90 492 LEU A C 1
ATOM 1415 O O . LEU A 1 173 ? 42.198 88.799 43.196 1.00 26.56 492 LEU A O 1
ATOM 1420 N N . ASN A 1 174 ? 42.116 87.524 45.079 1.00 27.75 493 ASN A N 1
ATOM 1421 C CA . ASN A 1 174 ? 43.298 86.737 44.718 1.00 26.94 493 ASN A CA 1
ATOM 1422 C C . ASN A 1 174 ? 44.493 87.610 44.350 1.00 27.18 493 ASN A C 1
ATOM 1423 O O . ASN A 1 174 ? 45.255 87.242 43.464 1.00 30.08 493 ASN A O 1
ATOM 1428 N N . LEU A 1 175 ? 44.570 88.756 45.023 1.00 31.53 494 LEU A N 1
ATOM 1429 C CA . LEU A 1 175 ? 45.632 89.782 44.896 1.00 37.86 494 LEU A CA 1
ATOM 1430 C C . LEU A 1 175 ? 45.550 90.601 43.602 1.00 44.09 494 LEU A C 1
ATOM 1431 O O . LEU A 1 175 ? 46.468 91.371 43.285 1.00 40.05 494 LEU A O 1
ATOM 1436 N N . ALA A 1 176 ? 44.481 90.438 42.834 1.00 34.52 495 ALA A N 1
ATOM 1437 C CA . ALA A 1 176 ? 44.315 91.305 41.662 1.00 32.10 495 ALA A CA 1
ATOM 1438 C C . ALA A 1 176 ? 43.794 92.667 42.126 1.00 29.83 495 ALA A C 1
ATOM 1439 O O . ALA A 1 176 ? 43.149 92.769 43.174 1.00 32.08 495 ALA A O 1
ATOM 1441 N N . SER A 1 177 ? 44.021 93.738 41.370 1.00 32.43 496 SER A N 1
ATOM 1442 C CA . SER A 1 177 ? 43.579 95.042 41.888 1.00 32.75 496 SER A CA 1
ATOM 1443 C C . SER A 1 177 ? 42.065 95.207 41.829 1.00 35.70 496 SER A C 1
ATOM 1444 O O . SER A 1 177 ? 41.474 95.971 42.614 1.00 32.60 496 SER A O 1
ATOM 1447 N N . SER A 1 178 ? 41.424 94.514 40.884 1.00 32.96 497 SER A N 1
ATOM 1448 C CA . SER A 1 178 ? 39.962 94.587 40.777 1.00 26.89 497 SER A CA 1
ATOM 1449 C C . SER A 1 178 ? 39.460 93.368 39.961 1.00 26.92 497 SER A C 1
ATOM 1450 O O . SER A 1 178 ? 40.257 92.628 39.380 1.00 29.74 497 SER A O 1
ATOM 1453 N N . ALA A 1 179 ? 38.154 93.137 39.951 1.00 28.61 498 ALA A N 1
ATOM 1454 C CA . ALA A 1 179 ? 37.622 92.031 39.161 1.00 26.48 498 ALA A CA 1
ATOM 1455 C C . ALA A 1 179 ? 36.199 92.371 38.700 1.00 26.04 498 ALA A C 1
ATOM 1456 O O . ALA A 1 179 ? 35.627 93.355 39.132 1.00 30.07 498 ALA A O 1
ATOM 1458 N N . ARG A 1 180 ? 35.651 91.536 37.830 1.00 24.49 499 ARG A N 1
ATOM 1459 C CA . ARG A 1 180 ? 34.239 91.636 37.458 1.00 26.67 499 ARG A CA 1
ATOM 1460 C C . ARG A 1 180 ? 33.641 90.261 37.425 1.00 21.83 499 ARG A C 1
ATOM 1461 O O . ARG A 1 180 ? 34.205 89.355 36.806 1.00 25.94 499 ARG A O 1
ATOM 1469 N N . MET A 1 181 ? 32.499 90.080 38.071 1.00 22.60 500 MET A N 1
ATOM 1470 C CA . MET A 1 181 ? 31.860 88.750 38.071 1.00 23.13 500 MET A CA 1
ATOM 1471 C C . MET A 1 181 ? 31.267 88.450 36.704 1.00 28.36 500 MET A C 1
ATOM 1472 O O . MET A 1 181 ? 30.757 89.367 36.039 1.00 26.88 500 MET A O 1
ATOM 1477 N N . TRP A 1 182 ? 31.328 87.193 36.278 1.00 23.48 501 TRP A N 1
ATOM 1478 C CA . TRP A 1 182 ? 30.721 86.788 35.002 1.00 25.56 501 TRP A CA 1
ATOM 1479 C C . TRP A 1 182 ? 30.341 85.328 35.107 1.00 26.51 501 TRP A C 1
ATOM 1480 O O . TRP A 1 182 ? 30.896 84.549 35.917 1.00 23.39 501 TRP A O 1
ATOM 1491 N N . VAL A 1 183 ? 29.340 84.969 34.331 1.00 23.42 502 VAL A N 1
ATOM 1492 C CA . VAL A 1 183 ? 28.821 83.625 34.294 1.00 23.67 502 VAL A CA 1
ATOM 1493 C C . VAL A 1 183 ? 29.388 82.980 33.022 1.00 29.28 502 VAL A C 1
ATOM 1494 O O . VAL A 1 183 ? 29.050 83.422 31.916 1.00 27.25 502 VAL A O 1
ATOM 1498 N N . PRO A 1 184 ? 30.250 81.943 33.153 1.00 28.23 503 PRO A N 1
ATOM 1499 C CA . PRO A 1 184 ? 30.897 81.405 31.932 1.00 28.31 503 PRO A CA 1
ATOM 1500 C C . PRO A 1 184 ? 29.947 80.876 30.856 1.00 28.74 503 PRO A C 1
ATOM 1501 O O . PRO A 1 184 ? 30.228 81.032 29.681 1.00 27.04 503 PRO A O 1
ATOM 1505 N N . ASN A 1 185 ? 28.851 80.221 31.242 1.00 25.15 504 ASN A N 1
ATOM 1506 C CA . ASN A 1 185 ? 27.873 79.793 30.231 1.00 27.49 504 ASN A CA 1
ATOM 1507 C C . ASN A 1 185 ? 26.560 79.478 30.902 1.00 31.95 504 ASN A C 1
ATOM 1508 O O . ASN A 1 185 ? 26.468 79.459 32.138 1.00 22.42 504 ASN A O 1
ATOM 1513 N N . LYS A 1 186 ? 25.543 79.229 30.087 1.00 26.29 505 LYS A N 1
ATOM 1514 C CA . LYS A 1 186 ? 24.190 79.138 30.600 1.00 23.28 505 LYS A CA 1
ATOM 1515 C C . LYS A 1 186 ? 23.968 77.799 31.238 1.00 24.90 505 LYS A C 1
ATOM 1516 O O . LYS A 1 186 ? 23.007 77.647 32.000 1.00 24.28 505 LYS A O 1
ATOM 1522 N N . TYR A 1 187 ? 24.777 76.780 30.891 1.00 21.17 506 TYR A N 1
ATOM 1523 C CA . TYR A 1 187 ? 24.539 75.468 31.505 1.00 21.82 506 TYR A CA 1
ATOM 1524 C C . TYR A 1 187 ? 24.983 75.527 32.972 1.00 23.24 506 TYR A C 1
ATOM 1525 O O . TYR A 1 187 ? 24.334 74.994 33.868 1.00 20.13 506 TYR A O 1
ATOM 1534 N N . PHE A 1 188 ? 26.102 76.187 33.183 1.00 21.61 507 PHE A N 1
ATOM 1535 C CA . PHE A 1 188 ? 26.562 76.505 34.538 1.00 24.00 507 PHE A CA 1
ATOM 1536 C C . PHE A 1 188 ? 25.494 77.322 35.285 1.00 24.26 507 PHE A C 1
ATOM 1537 O O . PHE A 1 188 ? 25.188 77.056 36.474 1.00 21.55 507 PHE A O 1
ATOM 1545 N N . ALA A 1 189 ? 24.929 78.323 34.601 1.00 21.61 508 ALA A N 1
ATOM 1546 C CA . ALA A 1 189 ? 23.872 79.143 35.254 1.00 24.64 508 ALA A CA 1
ATOM 1547 C C . ALA A 1 189 ? 22.685 78.245 35.649 1.00 24.91 508 ALA A C 1
ATOM 1548 O O . ALA A 1 189 ? 22.107 78.363 36.754 1.00 23.82 508 ALA A O 1
ATOM 1550 N N . MET A 1 190 ? 22.295 77.325 34.764 1.00 20.44 509 MET A N 1
ATOM 1551 C CA . MET A 1 190 ? 21.208 76.422 35.152 1.00 21.27 509 MET A CA 1
ATOM 1552 C C . MET A 1 190 ? 21.568 75.516 36.332 1.00 24.19 509 MET A C 1
ATOM 1553 O O . MET A 1 190 ? 20.702 75.174 37.129 1.00 22.17 509 MET A O 1
ATOM 1558 N N . GLY A 1 191 ? 22.832 75.091 36.439 1.00 24.99 510 GLY A N 1
ATOM 1559 C CA . GLY A 1 191 ? 23.241 74.313 37.606 1.00 19.35 510 GLY A CA 1
ATOM 1560 C C . GLY A 1 191 ? 23.158 75.137 38.897 1.00 20.19 510 GLY A C 1
ATOM 1561 O O . GLY A 1 191 ? 22.740 74.597 39.923 1.00 22.47 510 GLY A O 1
ATOM 1562 N N . LEU A 1 192 ? 23.569 76.407 38.848 1.00 19.01 511 LEU A N 1
ATOM 1563 C CA . LEU A 1 192 ? 23.439 77.310 40.004 1.00 22.74 511 LEU A CA 1
ATOM 1564 C C . LEU A 1 192 ? 21.943 77.385 40.386 1.00 23.96 511 LEU A C 1
ATOM 1565 O O . LEU A 1 192 ? 21.605 77.487 41.535 1.00 22.14 511 LEU A O 1
ATOM 1570 N N . ALA A 1 193 ? 21.067 77.426 39.379 1.00 23.32 512 ALA A N 1
ATOM 1571 C CA . ALA A 1 193 ? 19.643 77.679 39.654 1.00 22.74 512 ALA A CA 1
ATOM 1572 C C . ALA A 1 193 ? 19.088 76.466 40.356 1.00 24.55 512 ALA A C 1
ATOM 1573 O O . ALA A 1 193 ? 18.225 76.573 41.233 1.00 23.47 512 ALA A O 1
ATOM 1575 N N . LEU A 1 194 ? 19.561 75.285 39.968 1.00 23.21 513 LEU A N 1
ATOM 1576 C CA . LEU A 1 194 ? 19.044 74.082 40.584 1.00 20.52 513 LEU A CA 1
ATOM 1577 C C . LEU A 1 194 ? 19.598 73.994 42.014 1.00 24.62 513 LEU A C 1
ATOM 1578 O O . LEU A 1 194 ? 18.879 73.556 42.913 1.00 23.06 513 LEU A O 1
ATOM 1583 N N . ALA A 1 195 ? 20.859 74.372 42.227 1.00 21.84 514 ALA A N 1
ATOM 1584 C CA . ALA A 1 195 ? 21.388 74.380 43.598 1.00 20.37 514 ALA A CA 1
ATOM 1585 C C . ALA A 1 195 ? 20.536 75.296 44.501 1.00 23.76 514 ALA A C 1
ATOM 1586 O O . ALA A 1 195 ? 20.301 75.008 45.652 1.00 23.18 514 ALA A O 1
ATOM 1588 N N . TYR A 1 196 ? 20.160 76.443 43.950 1.00 20.40 515 TYR A N 1
ATOM 1589 C CA . TYR A 1 196 ? 19.320 77.438 44.645 1.00 19.29 515 TYR A CA 1
ATOM 1590 C C . TYR A 1 196 ? 17.955 76.833 44.982 1.00 21.88 515 TYR A C 1
ATOM 1591 O O . TYR A 1 196 ? 17.557 76.780 46.108 1.00 23.42 515 TYR A O 1
ATOM 1600 N N . GLU A 1 197 ? 17.245 76.341 43.980 1.00 23.31 516 GLU A N 1
ATOM 1601 C CA . GLU A 1 197 ? 15.883 75.852 44.212 1.00 24.61 516 GLU A CA 1
ATOM 1602 C C . GLU A 1 197 ? 15.868 74.568 45.039 1.00 27.44 516 GLU A C 1
ATOM 1603 O O . GLU A 1 197 ? 15.004 74.352 45.907 1.00 24.35 516 GLU A O 1
ATOM 1609 N N . TRP A 1 198 ? 16.821 73.686 44.788 1.00 22.50 517 TRP A N 1
ATOM 1610 C CA . TRP A 1 198 ? 16.885 72.434 45.517 1.00 23.16 517 TRP A CA 1
ATOM 1611 C C . TRP A 1 198 ? 17.408 72.624 46.950 1.00 25.89 517 TRP A C 1
ATOM 1612 O O . TRP A 1 198 ? 16.758 72.178 47.905 1.00 23.87 517 TRP A O 1
ATOM 1623 N N . PHE A 1 199 ? 18.557 73.297 47.137 1.00 22.82 518 PHE A N 1
ATOM 1624 C CA . PHE A 1 199 ? 19.207 73.296 48.488 1.00 20.93 518 PHE A CA 1
ATOM 1625 C C . PHE A 1 199 ? 19.168 74.674 49.139 1.00 20.32 518 PHE A C 1
ATOM 1626 O O . PHE A 1 199 ? 19.693 74.856 50.234 1.00 22.79 518 PHE A O 1
ATOM 1634 N N . LYS A 1 200 ? 18.520 75.632 48.459 1.00 23.11 519 LYS A N 1
ATOM 1635 C CA . LYS A 1 200 ? 18.283 77.007 48.975 1.00 24.91 519 LYS A CA 1
ATOM 1636 C C . LYS A 1 200 ? 19.557 77.794 49.073 1.00 26.23 519 LYS A C 1
ATOM 1637 O O . LYS A 1 200 ? 19.646 78.765 49.839 1.00 23.05 519 LYS A O 1
ATOM 1643 N N . VAL A 1 201 ? 20.560 77.403 48.273 1.00 22.68 520 VAL A N 1
ATOM 1644 C CA . VAL A 1 201 ? 21.817 78.144 48.247 1.00 23.08 520 VAL A CA 1
ATOM 1645 C C . VAL A 1 201 ? 21.778 79.337 47.301 1.00 20.29 520 VAL A C 1
ATOM 1646 O O . VAL A 1 201 ? 21.379 79.189 46.124 1.00 22.55 520 VAL A O 1
ATOM 1650 N N . ASN A 1 202 ? 22.154 80.498 47.833 1.00 18.28 521 ASN A N 1
ATOM 1651 C CA . ASN A 1 202 ? 22.267 81.780 47.137 1.00 20.24 521 ASN A CA 1
ATOM 1652 C C . ASN A 1 202 ? 23.260 81.662 45.979 1.00 26.25 521 ASN A C 1
ATOM 1653 O O . ASN A 1 202 ? 24.432 81.392 46.206 1.00 21.37 521 ASN A O 1
ATOM 1658 N N . PRO A 1 203 ? 22.796 81.848 44.741 1.00 23.26 522 PRO A N 1
ATOM 1659 C CA . PRO A 1 203 ? 23.710 81.761 43.601 1.00 21.22 522 PRO A CA 1
ATOM 1660 C C . PRO A 1 203 ? 24.880 82.707 43.744 1.00 23.53 522 PRO A C 1
ATOM 1661 O O . PRO A 1 203 ? 25.968 82.368 43.273 1.00 23.47 522 PRO A O 1
ATOM 1665 N N . ASN A 1 204 ? 24.697 83.874 44.373 1.00 22.62 523 ASN A N 1
ATOM 1666 C CA . ASN A 1 204 ? 25.825 84.798 44.494 1.00 19.82 523 ASN A CA 1
ATOM 1667 C C . ASN A 1 204 ? 26.945 84.200 45.413 1.00 19.65 523 ASN A C 1
ATOM 1668 O O . ASN A 1 204 ? 28.132 84.489 45.258 1.00 21.74 523 ASN A O 1
ATOM 1673 N N . PHE A 1 205 ? 26.532 83.395 46.373 1.00 20.78 524 PHE A N 1
ATOM 1674 C CA . PHE A 1 205 ? 27.525 82.800 47.292 1.00 20.00 524 PHE A CA 1
ATOM 1675 C C . PHE A 1 205 ? 28.375 81.770 46.470 1.00 20.02 524 PHE A C 1
ATOM 1676 O O . PHE A 1 205 ? 29.590 81.750 46.581 1.00 22.32 524 PHE A O 1
ATOM 1684 N N . LEU A 1 206 ? 27.722 80.911 45.686 1.00 18.55 525 LEU A N 1
ATOM 1685 C CA . LEU A 1 206 ? 28.492 79.917 44.854 1.00 19.84 525 LEU A CA 1
ATOM 1686 C C . LEU A 1 206 ? 29.369 80.634 43.845 1.00 24.70 525 LEU A C 1
ATOM 1687 O O . LEU A 1 206 ? 30.493 80.2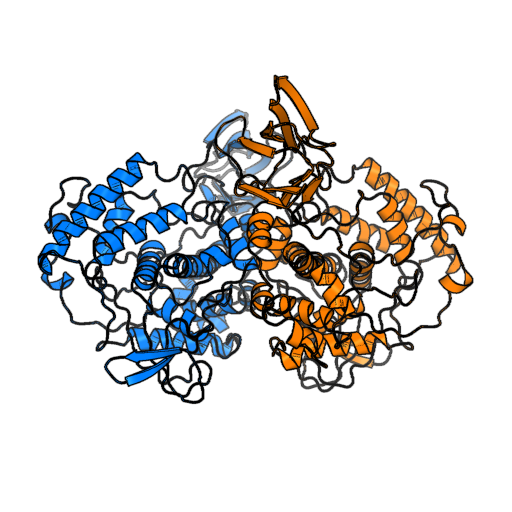07 43.564 1.00 21.09 525 LEU A O 1
ATOM 1692 N N . MET A 1 207 ? 28.904 81.776 43.353 1.00 22.30 526 MET A N 1
ATOM 1693 C CA . MET A 1 207 ? 29.679 82.596 42.394 1.00 20.30 526 MET A CA 1
ATOM 1694 C C . MET A 1 207 ? 30.961 83.133 43.062 1.00 21.96 526 MET A C 1
ATOM 1695 O O . MET A 1 207 ? 32.089 83.087 42.506 1.00 21.86 526 MET A O 1
ATOM 1700 N N . ALA A 1 208 ? 30.767 83.640 44.263 1.00 20.41 527 ALA A N 1
ATOM 1701 C CA . ALA A 1 208 ? 31.839 84.211 45.037 1.00 21.16 527 ALA A CA 1
ATOM 1702 C C . ALA A 1 208 ? 32.851 83.109 45.371 1.00 21.88 527 ALA A C 1
ATOM 1703 O O . ALA A 1 208 ? 34.065 83.340 45.341 1.00 20.58 527 ALA A O 1
ATOM 1705 N N . LEU A 1 209 ? 32.316 81.935 45.703 1.00 18.30 528 LEU A N 1
ATOM 1706 C CA . LEU A 1 209 ? 33.157 80.836 46.146 1.00 20.24 528 LEU A CA 1
ATOM 1707 C C . LEU A 1 209 ? 34.041 80.402 44.951 1.00 21.84 528 LEU A C 1
ATOM 1708 O O . LEU A 1 209 ? 35.248 80.245 45.093 1.00 20.48 528 LEU A O 1
ATOM 1713 N N . ALA A 1 210 ? 33.445 80.241 43.765 1.00 19.65 529 ALA A N 1
ATOM 1714 C CA . ALA A 1 210 ? 34.246 79.806 42.606 1.00 21.84 529 ALA A CA 1
ATOM 1715 C C . ALA A 1 210 ? 35.300 80.863 42.249 1.00 22.07 529 ALA A C 1
ATOM 1716 O O . ALA A 1 210 ? 36.391 80.529 41.743 1.00 22.95 529 ALA A O 1
ATOM 1718 N N . ALA A 1 211 ? 34.967 82.149 42.437 1.00 19.92 530 ALA A N 1
ATOM 1719 C CA . ALA A 1 211 ? 35.897 83.203 42.058 1.00 20.73 530 ALA A CA 1
ATOM 1720 C C . ALA A 1 211 ? 37.184 83.119 42.949 1.00 22.95 530 ALA A C 1
ATOM 1721 O O . ALA A 1 211 ? 38.339 83.196 42.466 1.00 23.78 530 ALA A O 1
ATOM 1723 N N . LYS A 1 212 ? 36.962 82.951 44.252 1.00 20.94 531 LYS A N 1
ATOM 1724 C CA . LYS A 1 212 ? 38.073 82.814 45.216 1.00 19.87 531 LYS A CA 1
ATOM 1725 C C . LYS A 1 212 ? 38.865 81.539 44.927 1.00 20.51 531 LYS A C 1
ATOM 1726 O O . LYS A 1 212 ? 40.120 81.574 44.872 1.00 23.68 531 LYS A O 1
ATOM 1732 N N . GLU A 1 213 ? 38.169 80.427 44.741 1.00 20.36 532 GLU A N 1
ATOM 1733 C CA . GLU A 1 213 ? 38.846 79.111 44.619 1.00 21.34 532 GLU A CA 1
ATOM 1734 C C . GLU A 1 213 ? 39.674 78.975 43.361 1.00 24.68 532 GLU A C 1
ATOM 1735 O O . GLU A 1 213 ? 40.757 78.364 43.398 1.00 23.49 532 GLU A O 1
ATOM 1741 N N . ASN A 1 214 ? 39.156 79.475 42.227 1.00 19.86 533 ASN A N 1
ATOM 1742 C CA . ASN A 1 214 ? 39.891 79.283 40.958 1.00 17.59 533 ASN A CA 1
ATOM 1743 C C . ASN A 1 214 ? 39.444 80.228 39.865 1.00 18.78 533 ASN A C 1
ATOM 1744 O O . ASN A 1 214 ? 39.422 79.851 38.694 1.00 22.36 533 ASN A O 1
ATOM 1749 N N . TRP A 1 215 ? 39.063 81.437 40.250 1.00 21.77 534 TRP A N 1
ATOM 1750 C CA . TRP A 1 215 ? 38.687 82.454 39.261 1.00 20.59 534 TRP A CA 1
ATOM 1751 C C . TRP A 1 215 ? 37.600 81.893 38.331 1.00 21.69 534 TRP A C 1
ATOM 1752 O O . TRP A 1 215 ? 37.569 82.230 37.164 1.00 23.65 534 TRP A O 1
ATOM 1763 N N . GLY A 1 216 ? 36.723 81.019 38.821 1.00 22.79 535 GLY A N 1
ATOM 1764 C CA . GLY A 1 216 ? 35.825 80.329 37.879 1.00 20.58 535 GLY A CA 1
ATOM 1765 C C . GLY A 1 216 ? 34.809 81.294 37.270 1.00 22.97 535 GLY A C 1
ATOM 1766 O O . GLY A 1 216 ? 34.377 81.138 36.132 1.00 25.69 535 GLY A O 1
ATOM 1767 N N . THR A 1 217 ? 34.509 82.359 38.003 1.00 22.11 536 THR A N 1
ATOM 1768 C CA . THR A 1 217 ? 33.326 83.202 37.762 1.00 23.11 536 THR A CA 1
ATOM 1769 C C . THR A 1 217 ? 33.686 84.669 37.845 1.00 24.75 536 THR A C 1
ATOM 1770 O O . THR A 1 217 ? 32.846 85.486 38.140 1.00 22.58 536 THR A O 1
ATOM 1774 N N . ALA A 1 218 ? 34.947 85.004 37.594 1.00 22.02 537 ALA A N 1
ATOM 1775 C CA . ALA A 1 218 ? 35.335 86.391 37.607 1.00 23.56 537 ALA A CA 1
ATOM 1776 C C . ALA A 1 218 ? 36.437 86.604 36.587 1.00 25.33 537 ALA A C 1
ATOM 1777 O O . ALA A 1 218 ? 37.239 85.704 36.326 1.00 21.94 537 ALA A O 1
ATOM 1779 N N . VAL A 1 219 ? 36.479 87.809 36.011 1.00 24.95 538 VAL A N 1
ATOM 1780 C CA . VAL A 1 219 ? 37.557 88.144 35.069 1.00 23.46 538 VAL A CA 1
ATOM 1781 C C . VAL A 1 219 ? 38.192 89.406 35.622 1.00 21.89 538 VAL A C 1
ATOM 1782 O O . VAL A 1 219 ? 37.650 89.977 36.545 1.00 25.50 538 VAL A O 1
ATOM 1786 N N . THR A 1 220 ? 39.30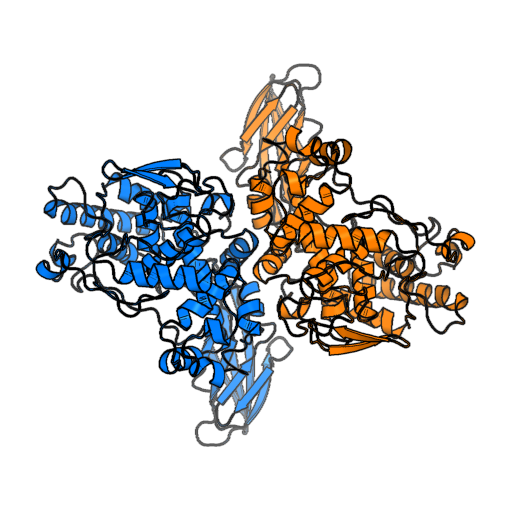3 89.869 35.026 1.00 22.44 539 THR A N 1
ATOM 1787 C CA . THR A 1 220 ? 39.963 91.062 35.561 1.00 25.09 539 THR A CA 1
ATOM 1788 C C . THR A 1 220 ? 40.676 91.805 34.417 1.00 24.46 539 THR A C 1
ATOM 1789 O O . THR A 1 220 ? 41.080 91.199 33.420 1.00 24.33 539 THR A O 1
ATOM 1793 N N . LYS A 1 221 ? 40.811 93.118 34.565 1.00 25.62 540 LYS A N 1
ATOM 1794 C CA . LYS A 1 221 ? 41.691 93.894 33.670 1.00 29.27 540 LYS A CA 1
ATOM 1795 C C . LYS A 1 221 ? 43.108 94.009 34.182 1.00 34.83 540 LYS A C 1
ATOM 1796 O O . LYS A 1 221 ? 43.926 94.626 33.548 1.00 38.30 540 LYS A O 1
ATOM 1802 N N . ASP A 1 222 ? 43.381 93.444 35.355 1.00 32.28 541 ASP A N 1
ATOM 1803 C CA . ASP A 1 222 ? 44.722 93.488 35.963 1.00 31.63 541 ASP A CA 1
ATOM 1804 C C . ASP A 1 222 ? 45.709 92.785 35.068 1.00 40.41 541 ASP A C 1
ATOM 1805 O O . ASP A 1 222 ? 45.584 91.583 34.823 1.00 38.85 541 ASP A O 1
ATOM 1810 N N . PRO A 1 223 ? 46.698 93.538 34.537 1.00 47.43 542 PRO A N 1
ATOM 1811 C CA . PRO A 1 223 ? 47.537 92.931 33.494 1.00 49.80 542 PRO A CA 1
ATOM 1812 C C . PRO A 1 223 ? 48.568 91.943 34.067 1.00 44.95 542 PRO A C 1
ATOM 1813 O O . PRO A 1 223 ? 49.147 91.178 33.302 1.00 55.26 542 PRO A O 1
ATOM 1817 N N . ALA A 1 224 ? 48.756 91.931 35.384 1.00 44.37 543 ALA A N 1
ATOM 1818 C CA . ALA A 1 224 ? 49.572 90.918 36.039 1.00 41.22 543 ALA A CA 1
ATOM 1819 C C . ALA A 1 224 ? 48.961 89.531 35.861 1.00 53.83 543 ALA A C 1
ATOM 1820 O O . ALA A 1 224 ? 49.611 88.510 36.067 1.00 49.13 543 ALA A O 1
ATOM 1822 N N . PHE A 1 225 ? 47.681 89.493 35.517 1.00 44.47 544 PHE A N 1
ATOM 1823 C CA . PHE A 1 225 ? 46.951 88.244 35.605 1.00 49.99 544 PHE A CA 1
ATOM 1824 C C . PHE A 1 225 ? 46.638 87.609 34.292 1.00 55.75 544 PHE A C 1
ATOM 1825 O O . PHE A 1 225 ? 45.473 87.549 33.907 1.00 52.95 544 PHE A O 1
ATOM 1833 N N . LYS A 1 226 ? 47.672 87.091 33.641 1.00 48.14 545 LYS A N 1
ATOM 1834 C CA . LYS A 1 226 ? 47.505 86.252 32.476 1.00 59.32 545 LYS A CA 1
ATOM 1835 C C . LYS A 1 226 ? 46.366 85.256 32.678 1.00 56.30 545 LYS A C 1
ATOM 1836 O O . LYS A 1 226 ? 46.159 84.677 33.770 1.00 51.41 545 LYS A O 1
ATOM 1842 N N . GLY A 1 227 ? 45.607 85.095 31.611 1.00 44.91 546 GLY A N 1
ATOM 1843 C CA . GLY A 1 227 ? 44.492 84.179 31.583 1.00 38.89 546 GLY A CA 1
ATOM 1844 C C . GLY A 1 227 ? 43.942 84.153 30.174 1.00 40.69 546 GLY A C 1
ATOM 1845 O O . GLY A 1 227 ? 44.549 84.716 29.241 1.00 36.34 546 GLY A O 1
ATOM 1846 N N . TYR A 1 228 ? 42.822 83.450 30.016 1.00 31.49 547 TYR A N 1
ATOM 1847 C CA . TYR A 1 228 ? 42.152 83.390 28.755 1.00 28.83 547 TYR A CA 1
ATOM 1848 C C . TYR A 1 228 ? 41.621 84.800 28.510 1.00 30.98 547 TYR A C 1
ATOM 1849 O O . TYR A 1 228 ? 41.269 85.495 29.446 1.00 30.74 547 TYR A O 1
ATOM 1858 N N . LYS A 1 229 ? 41.576 85.217 27.253 1.00 27.80 548 LYS A N 1
ATOM 1859 C CA . LYS A 1 229 ? 41.018 86.519 26.885 1.00 32.20 548 LYS A CA 1
ATOM 1860 C C . LYS A 1 229 ? 39.519 86.393 26.709 1.00 32.35 548 LYS A C 1
ATOM 1861 O O . LYS A 1 229 ? 39.030 85.500 26.023 1.00 36.55 548 LYS A O 1
ATOM 1867 N N . VAL A 1 230 ? 38.780 87.269 27.357 1.00 24.62 549 VAL A N 1
ATOM 1868 C CA . VAL A 1 230 ? 37.344 87.275 27.207 1.00 24.93 549 VAL A CA 1
ATOM 1869 C C . VAL A 1 230 ? 36.999 88.731 26.848 1.00 29.20 549 VAL A C 1
ATOM 1870 O O . VAL A 1 230 ? 37.422 89.680 27.545 1.00 27.49 549 VAL A O 1
ATOM 1874 N N . ILE A 1 231 ? 36.280 88.933 25.750 1.00 24.77 550 ILE A N 1
ATOM 1875 C CA . ILE A 1 231 ? 35.902 90.298 25.383 1.00 21.58 550 ILE A CA 1
ATOM 1876 C C . ILE A 1 231 ? 34.466 90.513 25.856 1.00 26.62 550 ILE A C 1
ATOM 1877 O O . ILE A 1 231 ? 33.569 89.773 25.449 1.00 26.96 550 ILE A O 1
ATOM 1882 N N . ILE A 1 232 ? 34.207 91.546 26.648 1.00 26.58 551 ILE A N 1
ATOM 1883 C CA . ILE A 1 232 ? 32.830 91.733 27.127 1.00 28.98 551 ILE A CA 1
ATOM 1884 C C . ILE A 1 232 ? 32.434 93.149 26.765 1.00 31.73 551 ILE A C 1
ATOM 1885 O O . ILE A 1 232 ? 33.144 94.095 27.114 1.00 33.11 551 ILE A O 1
ATOM 1890 N N . ASP A 1 233 ? 31.368 93.246 25.966 1.00 39.05 552 ASP A N 1
ATOM 1891 C CA . ASP A 1 233 ? 31.009 94.484 25.262 1.00 46.05 552 ASP A CA 1
ATOM 1892 C C . ASP A 1 233 ? 32.227 95.386 24.942 1.00 40.09 552 ASP A C 1
ATOM 1893 O O . ASP A 1 233 ? 32.412 96.477 25.473 1.00 36.82 552 ASP A O 1
ATOM 1898 N N . GLU A 1 234 ? 33.083 94.838 24.071 1.00 32.17 553 GLU A N 1
ATOM 1899 C CA . GLU A 1 234 ? 34.222 95.535 23.438 1.00 28.58 553 GLU A CA 1
ATOM 1900 C C . GLU A 1 234 ? 35.317 95.981 24.376 1.00 36.12 553 GLU A C 1
ATOM 1901 O O . GLU A 1 234 ? 36.133 96.830 24.042 1.00 35.94 553 GLU A O 1
ATOM 1907 N N . GLU A 1 235 ? 35.397 95.313 25.523 1.00 39.76 554 GLU A N 1
ATOM 1908 C CA . GLU A 1 235 ? 36.536 95.464 26.429 1.00 41.61 554 GLU A CA 1
ATOM 1909 C C . GLU A 1 235 ? 37.242 94.124 26.684 1.00 32.50 554 GLU A C 1
ATOM 1910 O O . GLU A 1 235 ? 36.563 93.131 26.979 1.00 33.28 554 GLU A O 1
ATOM 1916 N N . GLU A 1 236 ? 38.567 94.132 26.633 1.00 31.61 555 GLU A N 1
ATOM 1917 C CA . GLU A 1 236 ? 39.343 92.934 26.870 1.00 31.34 555 GLU A CA 1
ATOM 1918 C C . GLU A 1 236 ? 39.500 92.631 28.380 1.00 30.00 555 GLU A C 1
ATOM 1919 O O . GLU A 1 236 ? 39.917 93.488 29.144 1.00 30.08 555 GLU A O 1
ATOM 1925 N N . TYR A 1 237 ? 39.138 91.434 28.794 1.00 24.94 556 TYR A N 1
ATOM 1926 C CA . TYR A 1 237 ? 39.399 90.976 30.190 1.00 25.30 556 TYR A CA 1
ATOM 1927 C C . TYR A 1 237 ? 40.275 89.700 30.173 1.00 24.58 556 TYR A C 1
ATOM 1928 O O . TYR A 1 237 ? 40.297 88.987 29.169 1.00 24.20 556 TYR A O 1
ATOM 1937 N N . TYR A 1 238 ? 40.962 89.411 31.295 1.00 25.22 557 TYR A N 1
ATOM 1938 C CA . TYR A 1 238 ? 41.640 88.141 31.473 1.00 26.86 557 TYR A CA 1
ATOM 1939 C C . TYR A 1 238 ? 40.828 87.271 32.416 1.00 22.75 557 TYR A C 1
ATOM 1940 O O . TYR A 1 238 ? 40.298 87.769 33.410 1.00 23.64 557 TYR A O 1
ATOM 1949 N N . TRP A 1 239 ? 40.758 86.003 32.085 1.00 23.04 558 TRP A N 1
ATOM 1950 C CA . TRP A 1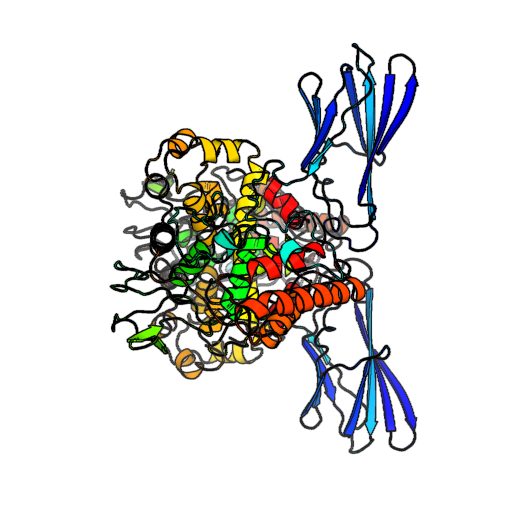 239 ? 40.042 84.993 32.900 1.00 25.54 558 TRP A CA 1
ATOM 1951 C C . TRP A 1 239 ? 41.095 84.060 33.502 1.00 25.47 558 TRP A C 1
ATOM 1952 O O . TRP A 1 239 ? 41.477 83.120 32.853 1.00 25.08 558 TRP A O 1
ATOM 1963 N N . PRO A 1 240 ? 41.570 84.344 34.726 1.00 24.59 559 PRO A N 1
ATOM 1964 C CA . PRO A 1 240 ? 42.736 83.617 35.282 1.00 28.48 559 PRO A CA 1
ATOM 1965 C C . PRO A 1 240 ? 42.390 82.258 35.867 1.00 29.57 559 PRO A C 1
ATOM 1966 O O . PRO A 1 240 ? 43.027 81.806 36.818 1.00 27.05 559 PRO A O 1
ATOM 1970 N N . VAL A 1 241 ? 41.360 81.617 35.335 1.00 24.96 560 VAL A N 1
ATOM 1971 C CA . VAL A 1 241 ? 40.985 80.287 35.780 1.00 19.70 560 VAL A CA 1
ATOM 1972 C C . VAL A 1 241 ? 42.026 79.209 35.366 1.00 25.14 560 VAL A C 1
ATOM 1973 O O . VAL A 1 241 ? 42.587 79.251 34.256 1.00 23.82 560 VAL A O 1
ATOM 1977 N N . GLN A 1 242 ? 42.298 78.217 36.215 1.00 23.03 561 GLN A N 1
ATOM 1978 C CA . GLN A 1 242 ? 43.029 77.018 35.732 1.00 24.15 561 GLN A CA 1
ATOM 1979 C C . GLN A 1 242 ? 41.959 76.069 35.281 1.00 26.53 561 GLN A C 1
ATOM 1980 O O . GLN A 1 242 ? 41.413 75.290 36.087 1.00 23.07 561 GLN A O 1
ATOM 1986 N N . ILE A 1 243 ? 41.627 76.109 33.992 1.00 22.66 562 ILE A N 1
ATOM 1987 C CA . ILE A 1 243 ? 40.354 75.541 33.554 1.00 23.12 562 ILE A CA 1
ATOM 1988 C C . ILE A 1 243 ? 40.412 74.035 33.474 1.00 24.36 562 ILE A C 1
ATOM 1989 O O . ILE A 1 243 ? 39.378 73.353 33.458 1.00 24.74 562 ILE A O 1
ATOM 1994 N N . ASP A 1 244 ? 41.618 73.470 33.379 1.00 22.61 563 ASP A N 1
ATOM 1995 C CA . ASP A 1 244 ? 41.727 72.015 33.352 1.00 21.19 563 ASP A CA 1
ATOM 1996 C C . ASP A 1 244 ? 42.018 71.368 34.718 1.00 25.61 563 ASP A C 1
ATOM 1997 O O . ASP A 1 244 ? 42.318 70.182 34.816 1.00 22.15 563 ASP A O 1
ATOM 2002 N N . HIS A 1 245 ? 41.944 72.144 35.772 1.00 22.99 564 HIS A N 1
ATOM 2003 C CA . HIS A 1 245 ? 42.208 71.577 37.113 1.00 19.70 564 HIS A CA 1
ATOM 2004 C C . HIS A 1 245 ? 41.193 70.484 37.444 1.00 25.12 564 HIS A C 1
ATOM 2005 O O . HIS A 1 245 ? 39.994 70.682 37.302 1.00 23.62 564 HIS A O 1
ATOM 2012 N N . PRO A 1 246 ? 41.658 69.296 37.851 1.00 21.32 565 PRO A N 1
ATOM 2013 C CA . PRO A 1 246 ? 40.732 68.189 38.131 1.00 20.49 565 PRO A CA 1
ATOM 2014 C C . PRO A 1 246 ? 39.738 68.537 39.243 1.00 23.71 565 PRO A C 1
ATOM 2015 O O . PRO A 1 246 ? 38.679 67.926 39.295 1.00 22.51 565 PRO A O 1
ATOM 2019 N N . ASP A 1 247 ? 40.080 69.491 40.095 1.00 20.21 566 ASP A N 1
ATOM 2020 C CA . ASP A 1 247 ? 39.116 69.824 41.192 1.00 21.79 566 ASP A CA 1
ATOM 2021 C C . ASP A 1 247 ? 38.131 70.940 40.761 1.00 25.08 566 ASP A C 1
ATOM 2022 O O . ASP A 1 247 ? 37.294 71.330 41.563 1.00 19.90 566 ASP A O 1
ATOM 2027 N N . GLY A 1 248 ? 38.242 71.454 39.530 1.00 20.26 567 GLY A N 1
ATOM 2028 C CA . GLY A 1 248 ? 37.174 72.317 38.996 1.00 20.33 567 GLY A CA 1
ATOM 2029 C C . GLY A 1 248 ? 37.240 73.723 39.532 1.00 20.89 567 GLY A C 1
ATOM 2030 O O . GLY A 1 248 ? 38.185 74.106 40.225 1.00 22.35 567 GLY A O 1
ATOM 2031 N N . ILE A 1 249 ? 36.209 74.513 39.251 1.00 20.46 568 ILE A N 1
ATOM 2032 C CA . ILE A 1 249 ? 36.275 75.917 39.638 1.00 19.15 568 ILE A CA 1
ATOM 2033 C C . ILE A 1 249 ? 35.942 76.098 41.121 1.00 17.55 568 ILE A C 1
ATOM 2034 O O . ILE A 1 249 ? 36.254 77.124 41.657 1.00 21.09 568 ILE A O 1
ATOM 2039 N N . PHE A 1 250 ? 35.325 75.110 41.747 1.00 20.26 569 PHE A N 1
ATOM 2040 C CA . PHE A 1 250 ? 35.056 75.134 43.229 1.00 20.44 569 PHE A CA 1
ATOM 2041 C C . PHE A 1 250 ? 36.141 74.478 44.067 1.00 20.67 569 PHE A C 1
ATOM 2042 O O . PHE A 1 250 ? 36.085 74.522 45.297 1.00 20.88 569 PHE A O 1
ATOM 2050 N N . GLN A 1 251 ? 37.089 73.802 43.390 1.00 23.06 570 GLN A N 1
ATOM 2051 C CA . GLN A 1 251 ? 38.244 73.123 44.074 1.00 21.06 570 GLN A CA 1
ATOM 2052 C C . GLN A 1 251 ? 37.761 72.135 45.085 1.00 23.09 570 GLN A C 1
ATOM 2053 O O . GLN A 1 251 ? 38.215 72.094 46.228 1.00 25.24 570 GLN A O 1
ATOM 2059 N N . VAL A 1 252 ? 36.795 71.336 44.673 1.00 23.45 571 VAL A N 1
ATOM 2060 C CA . VAL A 1 252 ? 36.343 70.228 45.498 1.00 20.21 571 VAL A CA 1
ATOM 2061 C C . VAL A 1 252 ? 37.353 69.049 45.285 1.00 23.00 571 VAL A C 1
ATOM 2062 O O . VAL A 1 252 ? 37.474 68.572 44.164 1.00 22.71 571 VAL A O 1
ATOM 2066 N N . GLU A 1 253 ? 37.988 68.572 46.352 1.00 22.53 572 GLU A N 1
ATOM 2067 C CA . GLU A 1 253 ? 38.942 67.436 46.256 1.00 23.29 572 GLU A CA 1
ATOM 2068 C C . GLU A 1 253 ? 38.293 66.080 46.291 1.00 28.03 572 GLU A C 1
ATOM 2069 O O . GLU A 1 253 ? 37.139 65.937 46.739 1.00 19.69 572 GLU A O 1
ATOM 2075 N N . SER A 1 254 ? 39.023 65.043 45.867 1.00 26.26 573 SER A N 1
ATOM 2076 C CA . SER A 1 254 ? 38.386 63.759 45.834 1.00 24.84 573 SER A CA 1
ATOM 2077 C C . SER A 1 254 ? 37.999 63.190 47.205 1.00 21.21 573 SER A C 1
ATOM 2078 O O . SER A 1 254 ? 37.036 62.442 47.253 1.00 22.31 573 SER A O 1
ATOM 2081 N N . GLY A 1 255 ? 38.712 63.493 48.295 1.00 23.38 574 GLY A N 1
ATOM 2082 C CA . GLY A 1 255 ? 38.335 62.933 49.598 1.00 23.11 574 GLY A CA 1
ATOM 2083 C C . GLY A 1 255 ? 36.932 63.477 50.004 1.00 24.75 574 GLY A C 1
ATOM 2084 O O . GLY A 1 255 ? 36.032 62.724 50.384 1.00 21.40 574 GLY A O 1
ATOM 2085 N N . ASN A 1 256 ? 36.753 64.786 49.912 1.00 21.95 575 ASN A N 1
ATOM 2086 C CA . ASN A 1 256 ? 35.437 65.409 50.223 1.00 23.87 575 ASN A CA 1
ATOM 2087 C C . ASN A 1 256 ? 34.334 64.894 49.307 1.00 25.06 575 ASN A C 1
ATOM 2088 O O . ASN A 1 256 ? 33.221 64.587 49.757 1.00 20.46 575 ASN A O 1
ATOM 2093 N N . PHE A 1 257 ? 34.652 64.710 48.011 1.00 22.26 576 PHE A N 1
ATOM 2094 C CA . PHE A 1 257 ? 33.685 64.108 47.070 1.00 20.10 576 PHE A CA 1
ATOM 2095 C C . PHE A 1 257 ? 33.291 62.718 47.474 1.00 23.63 576 PHE A C 1
ATOM 2096 O O . PHE A 1 257 ? 32.097 62.323 47.440 1.00 20.81 576 PHE A O 1
ATOM 2104 N N . ASN A 1 258 ? 34.295 61.909 47.810 1.00 20.22 577 ASN A N 1
ATOM 2105 C CA . ASN A 1 258 ? 34.041 60.549 48.279 1.00 20.34 577 ASN A CA 1
ATOM 2106 C C . ASN A 1 258 ? 33.123 60.548 49.525 1.00 25.96 577 ASN A C 1
ATOM 2107 O O . ASN A 1 258 ? 32.203 59.748 49.662 1.00 21.94 577 ASN A O 1
ATOM 2112 N N . GLN A 1 259 ? 33.400 61.457 50.429 1.00 20.37 578 GLN A N 1
ATOM 2113 C CA . GLN A 1 259 ? 32.595 61.520 51.664 1.00 23.10 578 GLN A CA 1
ATOM 2114 C C . GLN A 1 259 ? 31.119 61.944 51.394 1.00 24.29 578 GLN A C 1
ATOM 2115 O O . GLN A 1 259 ? 30.147 61.353 51.936 1.00 24.14 578 GLN A O 1
ATOM 2121 N N . ILE A 1 260 ? 30.905 62.947 50.544 1.00 22.96 579 ILE A N 1
ATOM 2122 C CA . ILE A 1 260 ? 29.499 63.349 50.326 1.00 24.55 579 ILE A CA 1
ATOM 2123 C C . ILE A 1 260 ? 28.741 62.357 49.483 1.00 27.10 579 ILE A C 1
ATOM 2124 O O . ILE A 1 260 ? 27.548 62.134 49.708 1.00 23.86 579 ILE A O 1
ATOM 2129 N N . LYS A 1 261 ? 29.425 61.651 48.580 1.00 22.49 580 LYS A N 1
ATOM 2130 C CA . LYS A 1 261 ? 28.843 60.466 47.979 1.00 22.42 580 LYS A CA 1
ATOM 2131 C C . LYS A 1 261 ? 28.406 59.420 49.027 1.00 22.42 580 LYS A C 1
ATOM 2132 O O . LYS A 1 261 ? 27.296 58.837 48.947 1.00 27.95 580 LYS A O 1
ATOM 2138 N N . ALA A 1 262 ? 29.252 59.144 50.016 1.00 19.75 581 ALA A N 1
ATOM 2139 C CA . ALA A 1 262 ? 28.859 58.174 51.063 1.00 21.46 581 ALA A CA 1
ATOM 2140 C C . ALA A 1 262 ? 27.629 58.675 51.867 1.00 26.26 581 ALA A C 1
ATOM 2141 O O . ALA A 1 262 ? 26.729 57.917 52.210 1.00 24.05 581 ALA A O 1
ATOM 2143 N N . TYR A 1 263 ? 27.607 59.970 52.137 1.00 23.44 582 TYR A N 1
ATOM 2144 C CA . TYR A 1 263 ? 26.544 60.546 52.987 1.00 26.85 582 TYR A CA 1
ATOM 2145 C C . TYR A 1 263 ? 25.222 60.631 52.237 1.00 30.19 582 TYR A C 1
ATOM 2146 O O . TYR A 1 263 ? 24.130 60.649 52.836 1.00 24.77 582 TYR A O 1
ATOM 2155 N N . TYR A 1 264 ? 25.308 60.707 50.919 1.00 20.75 583 TYR A N 1
ATOM 2156 C CA . TYR A 1 264 ? 24.119 60.973 50.131 1.00 22.80 583 TYR A CA 1
ATOM 2157 C C . TYR A 1 264 ? 23.885 59.938 49.047 1.00 24.72 583 TYR A C 1
ATOM 2158 O O . TYR A 1 264 ? 23.907 60.244 47.848 1.00 23.99 583 TYR A O 1
ATOM 2167 N N . PRO A 1 265 ? 23.585 58.716 49.458 1.00 26.98 584 PRO A N 1
ATOM 2168 C CA . PRO A 1 265 ? 23.201 57.711 48.451 1.00 26.09 584 PRO A CA 1
ATOM 2169 C C . PRO A 1 265 ? 21.958 58.114 47.661 1.00 29.69 584 PRO A C 1
ATOM 2170 O O . PRO A 1 265 ? 21.831 57.650 46.526 1.00 24.59 584 PRO A O 1
ATOM 2174 N N . ASP A 1 266 ? 21.069 58.972 48.201 1.00 25.51 585 ASP A N 1
ATOM 2175 C CA . ASP A 1 266 ? 19.903 59.396 47.415 1.00 24.49 585 ASP A CA 1
ATOM 2176 C C . ASP A 1 266 ? 20.266 60.382 46.338 1.00 28.01 585 ASP A C 1
ATOM 2177 O O . ASP A 1 266 ? 19.531 60.519 45.376 1.00 29.53 585 ASP A O 1
ATOM 2182 N N . ILE A 1 267 ? 21.367 61.111 46.509 1.00 23.09 586 ILE A N 1
ATOM 2183 C CA . ILE A 1 267 ? 21.743 62.109 45.485 1.00 21.39 586 ILE A CA 1
ATOM 2184 C C . ILE A 1 267 ? 22.757 61.530 44.435 1.00 26.64 586 ILE A C 1
ATOM 2185 O O . ILE A 1 267 ? 22.620 61.772 43.245 1.00 25.20 586 ILE A O 1
ATOM 2190 N N . PHE A 1 268 ? 23.727 60.751 44.900 1.00 25.62 587 PHE A N 1
ATOM 2191 C CA . PHE A 1 268 ? 24.817 60.268 44.030 1.00 25.62 587 PHE A CA 1
ATOM 2192 C C . PHE A 1 268 ? 24.689 58.798 43.715 1.00 25.99 587 PHE A C 1
ATOM 2193 O O . PHE A 1 268 ? 24.630 58.001 44.645 1.00 25.62 587 PHE A O 1
ATOM 2201 N N . PRO A 1 269 ? 24.658 58.437 42.404 1.00 22.38 588 PRO A N 1
ATOM 2202 C CA . PRO A 1 269 ? 24.757 57.003 42.093 1.00 28.18 588 PRO A CA 1
ATOM 2203 C C . PRO A 1 269 ? 26.159 56.472 42.426 1.00 29.25 588 PRO A C 1
ATOM 2204 O O . PRO A 1 269 ? 27.110 57.254 42.531 1.00 26.17 588 PRO A O 1
ATOM 2208 N N . ASP A 1 270 ? 26.300 55.157 42.565 1.00 27.27 589 ASP A N 1
ATOM 2209 C CA . ASP A 1 270 ? 27.584 54.569 42.942 1.00 29.32 589 ASP A CA 1
ATOM 2210 C C . ASP A 1 270 ? 28.665 54.818 41.890 1.00 29.94 589 ASP A C 1
ATOM 2211 O O . ASP A 1 270 ? 29.847 54.732 42.218 1.00 34.40 589 ASP A O 1
ATOM 2216 N N . THR A 1 271 ? 28.240 55.127 40.657 1.00 26.22 590 THR A N 1
ATOM 2217 C CA . THR A 1 271 ? 29.164 55.367 39.533 1.00 29.04 590 THR A CA 1
ATOM 2218 C C . THR A 1 271 ? 29.806 56.746 39.580 1.00 32.57 590 THR A C 1
ATOM 2219 O O . THR A 1 271 ? 30.719 57.027 38.827 1.00 25.47 590 THR A O 1
ATOM 2223 N N . ALA A 1 272 ? 29.330 57.631 40.456 1.00 25.45 591 ALA A N 1
ATOM 2224 C CA . ALA A 1 272 ? 29.752 59.048 40.384 1.00 24.11 591 ALA A CA 1
ATOM 2225 C C . ALA A 1 272 ? 31.251 59.151 40.623 1.00 24.79 591 ALA A C 1
ATOM 2226 O O . ALA A 1 272 ? 31.756 58.648 41.613 1.00 27.06 591 ALA A O 1
ATOM 2228 N N . ASP A 1 273 ? 31.936 59.848 39.746 1.00 28.09 592 ASP A N 1
ATOM 2229 C CA . ASP A 1 273 ? 33.385 59.943 39.778 1.00 28.99 592 ASP A CA 1
ATOM 2230 C C . ASP A 1 273 ? 33.817 61.408 39.922 1.00 25.58 592 ASP A C 1
ATOM 2231 O O . ASP A 1 273 ? 33.290 62.277 39.222 1.00 25.83 592 ASP A O 1
ATOM 2236 N N . HIS A 1 274 ? 34.789 61.671 40.788 1.00 23.89 593 HIS A N 1
ATOM 2237 C CA . HIS A 1 274 ? 35.218 63.044 41.092 1.00 26.89 593 HIS A CA 1
ATOM 2238 C C . HIS A 1 274 ? 35.579 63.897 39.860 1.00 31.94 593 HIS A C 1
ATOM 2239 O O . HIS A 1 274 ? 35.009 65.009 39.613 1.00 21.80 593 HIS A O 1
ATOM 2246 N N . ASP A 1 275 ? 36.552 63.430 39.067 1.00 27.76 594 ASP A N 1
ATOM 2247 C CA . ASP A 1 275 ? 36.995 64.265 37.931 1.00 29.61 594 ASP A CA 1
ATOM 2248 C C . ASP A 1 275 ? 35.844 64.426 36.923 1.00 23.77 594 ASP A C 1
ATOM 2249 O O . ASP A 1 275 ? 35.633 65.510 36.377 1.00 26.29 594 ASP A O 1
ATOM 2254 N N . ASP A 1 276 ? 35.046 63.393 36.711 1.00 22.53 595 ASP A N 1
ATOM 2255 C CA . ASP A 1 276 ? 33.940 63.550 35.789 1.00 24.33 595 ASP A CA 1
ATOM 2256 C C . ASP A 1 276 ? 32.912 64.651 36.231 1.00 22.78 595 ASP A C 1
ATOM 2257 O O . ASP A 1 276 ? 32.312 65.349 35.375 1.00 25.25 595 ASP A O 1
ATOM 2262 N N . TYR A 1 277 ? 32.689 64.772 37.548 1.00 23.56 596 TYR A N 1
ATOM 2263 C CA . TYR A 1 277 ? 31.670 65.702 38.075 1.00 22.67 596 TYR A CA 1
ATOM 2264 C C . TYR A 1 277 ? 32.235 67.099 38.241 1.00 20.69 596 TYR A C 1
ATOM 2265 O O . TYR A 1 277 ? 31.474 68.044 38.178 1.00 22.74 596 TYR A O 1
ATOM 2274 N N . MET A 1 278 ? 33.555 67.238 38.468 1.00 20.52 597 MET A N 1
ATOM 2275 C CA . MET A 1 278 ? 34.123 68.529 38.852 1.00 19.19 597 MET A CA 1
ATOM 2276 C C . MET A 1 278 ? 34.946 69.187 37.714 1.00 22.28 597 MET A C 1
ATOM 2277 O O . MET A 1 278 ? 35.048 70.410 37.645 1.00 22.87 597 MET A O 1
ATOM 2282 N N . LYS A 1 279 ? 35.574 68.380 36.869 1.00 23.21 598 LYS A N 1
ATOM 2283 C CA . LYS A 1 279 ? 36.559 68.950 35.942 1.00 22.72 598 LYS A CA 1
ATOM 2284 C C . LYS A 1 279 ? 35.876 69.544 34.681 1.00 20.87 598 LYS A C 1
ATOM 2285 O O . LYS A 1 279 ? 35.329 68.826 33.857 1.00 22.82 598 LYS A O 1
ATOM 2291 N N . VAL A 1 280 ? 35.959 70.847 34.533 1.00 20.55 599 VAL A N 1
ATOM 2292 C CA . VAL A 1 280 ? 35.291 71.524 33.432 1.00 24.55 599 VAL A CA 1
ATOM 2293 C C . VAL A 1 280 ? 36.344 71.731 32.343 1.00 25.83 599 VAL A C 1
ATOM 2294 O O . VAL A 1 280 ? 37.394 71.114 32.391 1.00 25.01 599 VAL A O 1
ATOM 2298 N N . SER A 1 281 ? 36.018 72.537 31.353 1.00 28.40 600 SER A N 1
ATOM 2299 C CA . SER A 1 281 ? 36.951 72.883 30.306 1.00 31.92 600 SER A CA 1
ATOM 2300 C C . SER A 1 281 ? 36.394 74.080 29.595 1.00 31.68 600 SER A C 1
ATOM 2301 O O . SER A 1 281 ? 35.353 74.580 29.949 1.00 26.05 600 SER A O 1
ATOM 2304 N N . LEU A 1 282 ? 37.093 74.551 28.589 1.00 29.93 601 LEU A N 1
ATOM 2305 C CA . LEU A 1 282 ? 36.605 75.683 27.799 1.00 32.94 601 LEU A CA 1
ATOM 2306 C C . LEU A 1 282 ? 35.318 75.363 27.007 1.00 29.30 601 LEU A C 1
ATOM 2307 O O . LEU A 1 282 ? 34.571 76.261 26.645 1.00 38.34 601 LEU A O 1
ATOM 2312 N N . ASP A 1 283 ? 35.053 74.084 26.784 1.00 27.21 602 ASP A N 1
ATOM 2313 C CA . ASP A 1 283 ? 33.863 73.633 26.064 1.00 29.00 602 ASP A CA 1
ATOM 2314 C C . ASP A 1 283 ? 32.611 73.848 26.975 1.00 29.64 602 ASP A C 1
ATOM 2315 O O . ASP A 1 283 ? 32.501 73.221 28.033 1.00 28.12 602 ASP A O 1
ATOM 2320 N N . PRO A 1 284 ? 31.641 74.665 26.546 1.00 30.58 603 PRO A N 1
ATOM 2321 C CA . PRO A 1 284 ? 30.458 74.858 27.422 1.00 27.37 603 PRO A CA 1
ATOM 2322 C C . PRO A 1 284 ? 29.625 73.605 27.552 1.00 28.47 603 PRO A C 1
ATOM 2323 O O . PRO A 1 284 ? 28.803 73.491 28.464 1.00 29.48 603 PRO A O 1
ATOM 2327 N N . ASN A 1 285 ? 29.840 72.649 26.660 1.00 24.03 604 ASN A N 1
ATOM 2328 C CA . ASN A 1 285 ? 29.089 71.393 26.750 1.00 25.17 604 ASN A CA 1
ATOM 2329 C C . ASN A 1 285 ? 29.659 70.393 27.718 1.00 30.36 604 ASN A C 1
ATOM 2330 O O . ASN A 1 285 ? 29.099 69.296 27.900 1.00 26.08 604 ASN A O 1
ATOM 2335 N N . ASP A 1 286 ? 30.767 70.747 28.372 1.00 26.17 605 ASP A N 1
ATOM 2336 C CA . ASP A 1 286 ? 31.307 69.807 29.357 1.00 24.72 605 ASP A CA 1
ATOM 2337 C C . ASP A 1 286 ? 30.236 69.644 30.473 1.00 21.68 605 ASP A C 1
ATOM 2338 O O . ASP A 1 286 ? 29.769 70.649 31.010 1.00 25.86 605 ASP A O 1
ATOM 2343 N N . THR A 1 287 ? 29.845 68.415 30.796 1.00 25.18 606 THR A N 1
ATOM 2344 C CA . THR A 1 287 ? 28.720 68.218 31.710 1.00 24.67 606 THR A CA 1
ATOM 2345 C C . THR A 1 287 ? 29.065 68.684 33.116 1.00 23.61 606 THR A C 1
ATOM 2346 O O . THR A 1 287 ? 28.159 68.942 33.932 1.00 21.22 606 THR A O 1
ATOM 2350 N N . ALA A 1 288 ? 30.362 68.801 33.424 1.00 22.28 607 ALA A N 1
ATOM 2351 C CA . ALA A 1 288 ? 30.762 69.282 34.774 1.00 23.18 607 ALA A CA 1
ATOM 2352 C C . ALA A 1 288 ? 30.346 70.760 34.981 1.00 23.00 607 ALA A C 1
ATOM 2353 O O . ALA A 1 288 ? 30.326 71.246 36.098 1.00 21.25 607 ALA A O 1
ATOM 2355 N N . TRP A 1 289 ? 30.031 71.496 33.914 1.00 21.01 608 TRP A N 1
ATOM 2356 C CA . TRP A 1 289 ? 29.508 72.856 34.118 1.00 21.28 608 TRP A CA 1
ATOM 2357 C C . TRP A 1 289 ? 28.159 72.783 34.881 1.00 22.03 608 TRP A C 1
ATOM 2358 O O . TRP A 1 289 ? 27.793 73.675 35.617 1.00 21.31 608 TRP A O 1
ATOM 2369 N N . ILE A 1 290 ? 27.434 71.705 34.689 1.00 22.49 609 ILE A N 1
ATOM 2370 C CA . ILE A 1 290 ? 26.168 71.533 35.378 1.00 25.03 609 ILE A CA 1
ATOM 2371 C C . ILE A 1 290 ? 26.364 70.822 36.713 1.00 22.46 609 ILE A C 1
ATOM 2372 O O . ILE A 1 290 ? 25.833 71.252 37.744 1.00 21.71 609 ILE A O 1
ATOM 2377 N N . THR A 1 291 ? 27.102 69.710 36.717 1.00 19.58 610 THR A N 1
ATOM 2378 C CA . THR A 1 291 ? 27.215 68.949 37.951 1.00 20.92 610 THR A CA 1
ATOM 2379 C C . THR A 1 291 ? 28.044 69.659 39.031 1.00 20.53 610 THR A C 1
ATOM 2380 O O . THR A 1 291 ? 27.743 69.484 40.216 1.00 20.71 610 THR A O 1
ATOM 2384 N N . SER A 1 292 ? 29.037 70.463 38.656 1.00 21.28 611 SER A N 1
ATOM 2385 C CA . SER A 1 292 ? 29.970 70.928 39.686 1.00 20.57 611 SER A CA 1
ATOM 2386 C C . SER A 1 292 ? 29.326 71.954 40.679 1.00 18.84 611 SER A C 1
ATOM 2387 O O . SER A 1 292 ? 29.591 71.871 41.861 1.00 18.97 611 SER A O 1
ATOM 2390 N N . PRO A 1 293 ? 28.487 72.894 40.206 1.00 22.08 612 PRO A N 1
ATOM 2391 C CA . PRO A 1 293 ? 27.848 73.735 41.241 1.00 20.14 612 PRO A CA 1
ATOM 2392 C C . PRO A 1 293 ? 26.870 72.963 42.141 1.00 18.72 612 PRO A C 1
ATOM 2393 O O . PRO A 1 293 ? 26.752 73.283 43.328 1.00 22.89 612 PRO A O 1
ATOM 2397 N N . ILE A 1 294 ? 26.240 71.919 41.637 1.00 18.83 613 ILE A N 1
ATOM 2398 C CA . ILE A 1 294 ? 25.402 71.089 42.510 1.00 19.95 613 ILE A CA 1
ATOM 2399 C C . ILE A 1 294 ? 26.247 70.313 43.532 1.00 25.96 613 ILE A C 1
ATOM 2400 O O . ILE A 1 294 ? 25.917 70.247 44.737 1.00 20.69 613 ILE A O 1
ATOM 2405 N N . VAL A 1 295 ? 27.385 69.772 43.090 1.00 21.48 614 VAL A N 1
ATOM 2406 C CA . VAL A 1 295 ? 28.307 69.106 44.037 1.00 20.63 614 VAL A CA 1
ATOM 2407 C C . VAL A 1 295 ? 28.790 70.088 45.128 1.00 18.57 614 VAL A C 1
ATOM 2408 O O . VAL A 1 295 ? 28.784 69.752 46.278 1.00 18.50 614 VAL A O 1
ATOM 2412 N N . ALA A 1 296 ? 29.231 71.266 44.734 1.00 18.71 615 ALA A N 1
ATOM 2413 C CA . ALA A 1 296 ? 29.661 72.255 45.703 1.00 19.67 615 ALA A CA 1
ATOM 2414 C C . ALA A 1 296 ? 28.538 72.593 46.703 1.00 22.42 615 ALA A C 1
ATOM 2415 O O . ALA A 1 296 ? 28.790 72.659 47.914 1.00 19.50 615 ALA A O 1
ATOM 2417 N N . ALA A 1 297 ? 27.319 72.770 46.186 1.00 22.12 616 ALA A N 1
ATOM 2418 C CA . ALA A 1 297 ? 26.136 73.039 47.058 1.00 21.63 616 ALA A CA 1
ATOM 2419 C C . ALA A 1 297 ? 25.894 71.884 48.049 1.00 23.30 616 ALA A C 1
ATOM 2420 O O . ALA A 1 297 ? 25.639 72.104 49.194 1.00 22.63 616 ALA A O 1
ATOM 2422 N N . VAL A 1 298 ? 25.987 70.632 47.599 1.00 19.65 617 VAL A N 1
ATOM 2423 C CA . VAL A 1 298 ? 25.821 69.509 48.504 1.00 20.30 617 VAL A CA 1
ATOM 2424 C C . VAL A 1 298 ? 26.940 69.459 49.533 1.00 22.72 617 VAL A C 1
ATOM 2425 O O . VAL A 1 298 ? 26.687 69.143 50.690 1.00 20.01 617 VAL A O 1
ATOM 2429 N N . SER A 1 299 ? 28.169 69.783 49.124 1.00 19.42 618 SER A N 1
ATOM 2430 C CA . SER A 1 299 ? 29.268 69.813 50.084 1.00 20.91 618 SER A CA 1
ATOM 2431 C C . SER A 1 299 ? 29.042 70.846 51.201 1.00 21.90 618 SER A C 1
ATOM 2432 O O . SER A 1 299 ? 29.319 70.594 52.381 1.00 20.65 618 SER A O 1
ATOM 2435 N N . LEU A 1 300 ? 28.599 72.030 50.813 1.00 20.13 619 LEU A N 1
ATOM 2436 C CA . LEU A 1 300 ? 28.256 73.082 51.756 1.00 20.81 619 LEU A CA 1
ATOM 2437 C C . LEU A 1 300 ? 27.076 72.674 52.629 1.00 21.68 619 LEU A C 1
ATOM 2438 O O . LEU A 1 300 ? 27.064 72.893 53.828 1.00 21.92 619 LEU A O 1
ATOM 2443 N N . THR A 1 301 ? 26.105 72.034 52.003 1.00 19.64 620 THR A N 1
ATOM 2444 C CA . THR A 1 301 ? 24.918 71.571 52.685 1.00 22.06 620 THR A CA 1
ATOM 2445 C C . THR A 1 301 ? 25.315 70.569 53.754 1.00 28.00 620 THR A C 1
ATOM 2446 O O . THR A 1 301 ? 24.777 70.578 54.841 1.00 22.73 620 THR A O 1
ATOM 2450 N N . MET A 1 302 ? 26.293 69.734 53.439 1.00 21.84 621 MET A N 1
ATOM 2451 C CA . MET A 1 302 ? 26.753 68.723 54.362 1.00 20.99 621 MET A CA 1
ATOM 2452 C C . MET A 1 302 ? 27.274 69.373 55.638 1.00 21.60 621 MET A C 1
ATOM 2453 O O . MET A 1 302 ? 27.005 68.892 56.715 1.00 22.63 621 MET A O 1
ATOM 2458 N N . GLU A 1 303 ? 28.002 70.471 55.514 1.00 20.23 622 GLU A N 1
ATOM 2459 C CA . GLU A 1 303 ? 28.521 71.128 56.699 1.00 21.85 622 GLU A CA 1
ATOM 2460 C C . GLU A 1 303 ? 27.375 71.601 57.588 1.00 25.32 622 GLU A C 1
ATOM 2461 O O . GLU A 1 303 ? 27.377 71.367 58.784 1.00 21.99 622 GLU A O 1
ATOM 2467 N N . ARG A 1 304 ? 26.382 72.228 56.972 1.00 22.15 623 ARG A N 1
ATOM 2468 C CA . ARG A 1 304 ? 25.245 72.765 57.694 1.00 25.25 623 ARG A CA 1
ATOM 2469 C C . ARG A 1 304 ? 24.444 71.666 58.360 1.00 19.82 623 ARG A C 1
ATOM 2470 O O . ARG A 1 304 ? 24.082 71.785 59.513 1.00 22.70 623 ARG A O 1
ATOM 2478 N N . GLU A 1 305 ? 24.210 70.586 57.626 1.00 18.94 624 GLU A N 1
ATOM 2479 C CA . GLU A 1 305 ? 23.515 69.411 58.146 1.00 20.09 624 GLU A CA 1
ATOM 2480 C C . GLU A 1 305 ? 24.271 68.781 59.301 1.00 28.42 624 GLU A C 1
ATOM 2481 O O . GLU A 1 305 ? 23.653 68.303 60.288 1.00 24.66 624 GLU A O 1
ATOM 2487 N N . LEU A 1 306 ? 25.600 68.747 59.205 1.00 23.93 625 LEU A N 1
ATOM 2488 C CA . LEU A 1 306 ? 26.401 68.135 60.271 1.00 22.32 625 LEU A CA 1
ATOM 2489 C C . LEU A 1 306 ? 26.282 68.989 61.574 1.00 21.97 625 LEU A C 1
ATOM 2490 O O . LEU A 1 306 ? 26.168 68.443 62.695 1.00 22.97 625 LEU A O 1
ATOM 2495 N N . LEU A 1 307 ? 26.394 70.299 61.423 1.00 21.50 626 LEU A N 1
ATOM 2496 C CA . LEU A 1 307 ? 26.270 71.198 62.570 1.00 22.44 626 LEU A CA 1
ATOM 2497 C C . LEU A 1 307 ? 24.900 70.974 63.236 1.00 26.06 626 LEU A C 1
ATOM 2498 O O . LEU A 1 307 ? 24.798 70.763 64.452 1.00 27.75 626 LEU A O 1
ATOM 2503 N N . TYR A 1 308 ? 23.853 71.037 62.442 1.00 23.83 627 TYR A N 1
ATOM 2504 C CA . TYR A 1 308 ? 22.505 70.820 62.972 1.00 28.03 627 TYR A CA 1
ATOM 2505 C C . TYR A 1 308 ? 22.366 69.487 63.650 1.00 28.01 627 TYR A C 1
ATOM 2506 O O . TYR A 1 308 ? 21.710 69.406 64.705 1.00 26.97 627 TYR A O 1
ATOM 2515 N N . ALA A 1 309 ? 22.912 68.422 63.051 1.00 23.94 628 ALA A N 1
ATOM 2516 C CA . ALA A 1 309 ? 22.781 67.072 63.651 1.00 22.34 628 ALA A CA 1
ATOM 2517 C C . ALA A 1 309 ? 23.457 66.995 65.001 1.00 28.03 628 ALA A C 1
ATOM 2518 O O . ALA A 1 309 ? 23.081 66.167 65.849 1.00 29.04 628 ALA A O 1
ATOM 2520 N N . ALA A 1 310 ? 24.497 67.797 65.178 1.00 24.99 629 ALA A N 1
ATOM 2521 C CA . ALA A 1 310 ? 25.269 67.742 66.411 1.00 29.79 629 ALA A CA 1
ATOM 2522 C C . ALA A 1 310 ? 24.695 68.642 67.492 1.00 34.53 629 ALA A C 1
ATOM 2523 O O . ALA A 1 310 ? 24.808 68.337 68.656 1.00 31.05 629 ALA A O 1
ATOM 2525 N N . VAL A 1 311 ? 24.215 69.820 67.123 1.00 28.96 630 VAL A N 1
ATOM 2526 C CA . VAL A 1 311 ? 23.875 70.793 68.181 1.00 30.18 630 VAL A CA 1
ATOM 2527 C C . VAL A 1 311 ? 22.350 71.055 68.283 1.00 35.25 630 VAL A C 1
ATOM 2528 O O . VAL A 1 311 ? 21.901 71.731 69.207 1.00 34.44 630 VAL A O 1
ATOM 2532 N N . GLY A 1 312 ? 21.576 70.483 67.363 1.00 33.70 631 GLY A N 1
ATOM 2533 C CA . GLY A 1 312 ? 20.135 70.634 67.316 1.00 40.19 631 GLY A CA 1
ATOM 2534 C C . GLY A 1 312 ? 19.648 72.065 67.443 1.00 40.05 631 GLY A C 1
ATOM 2535 O O . GLY A 1 312 ? 20.087 72.977 66.712 1.00 34.98 631 GLY A O 1
ATOM 2536 N N . ASP A 1 313 ? 18.744 72.274 68.408 1.00 45.47 632 ASP A N 1
ATOM 2537 C CA . ASP A 1 313 ? 18.057 73.567 68.580 1.00 44.46 632 ASP A CA 1
ATOM 2538 C C . ASP A 1 313 ? 18.991 74.732 68.816 1.00 30.00 632 ASP A C 1
ATOM 2539 O O . ASP A 1 313 ? 18.683 75.878 68.499 1.00 35.33 632 ASP A O 1
ATOM 2544 N N . LYS A 1 314 ? 20.156 74.451 69.371 1.00 28.67 633 LYS A N 1
ATOM 2545 C CA . LYS A 1 314 ? 21.137 75.518 69.567 1.00 27.26 633 LYS A CA 1
ATOM 2546 C C . LYS A 1 314 ? 21.576 76.208 68.271 1.00 28.88 633 LYS A C 1
ATOM 2547 O O . LYS A 1 314 ? 22.013 77.371 68.292 1.00 29.84 633 LYS A O 1
ATOM 2553 N N . TYR A 1 315 ? 21.469 75.510 67.131 1.00 27.48 634 TYR A N 1
ATOM 2554 C CA . TYR A 1 315 ? 21.902 76.152 65.863 1.00 30.16 634 TYR A CA 1
ATOM 2555 C C . TYR A 1 315 ? 21.009 77.349 65.531 1.00 26.06 634 TYR A C 1
ATOM 2556 O O . TYR A 1 315 ? 21.480 78.437 65.252 1.00 24.82 634 TYR A O 1
ATOM 2565 N N . ASN A 1 316 ? 19.701 77.145 65.532 1.00 26.90 635 ASN A N 1
ATOM 2566 C CA . ASN A 1 316 ? 18.789 78.293 65.281 1.00 32.25 635 ASN A CA 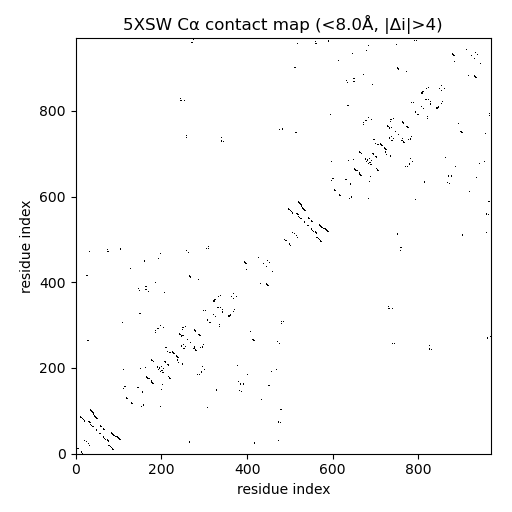1
ATOM 2567 C C . ASN A 1 316 ? 18.879 79.389 66.388 1.00 29.91 635 ASN A C 1
ATOM 2568 O O . ASN A 1 316 ? 18.742 80.575 66.123 1.00 32.73 635 ASN A O 1
ATOM 2573 N N . GLU A 1 317 ? 19.193 78.961 67.598 1.00 28.74 636 GLU A N 1
ATOM 2574 C CA . GLU A 1 317 ? 19.387 79.914 68.691 1.00 33.50 636 GLU A CA 1
ATOM 2575 C C . GLU A 1 317 ? 20.601 80.784 68.387 1.00 39.05 636 GLU A C 1
ATOM 2576 O O . GLU A 1 317 ? 20.550 82.000 68.503 1.00 32.87 636 GLU A O 1
ATOM 2582 N N . PHE A 1 318 ? 21.681 80.168 67.888 1.00 34.08 637 PHE A N 1
ATOM 2583 C CA . PHE A 1 318 ? 22.837 80.951 67.445 1.00 30.48 637 PHE A CA 1
ATOM 2584 C C . PHE A 1 318 ? 22.496 81.921 66.311 1.00 31.11 637 PHE A C 1
ATOM 2585 O O . PHE A 1 318 ? 22.978 83.053 66.310 1.00 34.79 637 PHE A O 1
ATOM 2593 N N . LEU A 1 319 ? 21.712 81.474 65.325 1.00 30.41 638 LEU A N 1
ATOM 2594 C CA . LEU A 1 319 ? 21.339 82.364 64.204 1.00 38.07 638 LEU A CA 1
ATOM 2595 C C . LEU A 1 319 ? 20.538 83.597 64.737 1.00 45.18 638 LEU A C 1
ATOM 2596 O O . LEU A 1 319 ? 20.688 84.729 64.289 1.00 39.22 638 LEU A O 1
ATOM 2601 N N . ARG A 1 320 ? 19.669 83.340 65.694 1.00 40.21 639 ARG A N 1
ATOM 2602 C CA . ARG A 1 320 ? 18.832 84.411 66.316 1.00 41.25 639 ARG A CA 1
ATOM 2603 C C . ARG A 1 320 ? 19.729 85.401 67.087 1.00 40.58 639 ARG A C 1
ATOM 2604 O O . ARG A 1 320 ? 19.599 86.594 66.941 1.00 40.73 639 ARG A O 1
ATOM 2612 N N . LEU A 1 321 ? 20.720 84.911 67.825 1.00 36.24 640 LEU A N 1
ATOM 2613 C CA . LEU A 1 321 ? 21.453 85.768 68.776 1.00 38.59 640 LEU A CA 1
ATOM 2614 C C . LEU A 1 321 ? 22.739 86.392 68.328 1.00 46.28 640 LEU A C 1
ATOM 2615 O O . LEU A 1 321 ? 23.142 87.408 68.906 1.00 35.15 640 LEU A O 1
ATOM 2620 N N . ALA A 1 322 ? 23.437 85.780 67.357 1.00 38.16 641 ALA A N 1
ATOM 2621 C CA . ALA A 1 322 ? 24.775 86.271 67.005 1.00 33.69 641 ALA A CA 1
ATOM 2622 C C . ALA A 1 322 ? 24.737 87.732 66.599 1.00 34.51 641 ALA A C 1
ATOM 2623 O O . ALA A 1 322 ? 23.862 88.144 65.842 1.00 35.41 641 ALA A O 1
ATOM 2625 N N . LYS A 1 323 ? 25.702 88.521 67.054 1.00 33.62 642 LYS A N 1
ATOM 2626 C CA . LYS A 1 323 ? 25.732 89.938 66.626 1.00 34.64 642 LYS A CA 1
ATOM 2627 C C . LYS A 1 323 ? 26.195 90.135 65.186 1.00 39.96 642 LYS A C 1
ATOM 2628 O O . LYS A 1 323 ? 25.869 91.142 64.571 1.00 36.89 642 LYS A O 1
ATOM 2634 N N . ASP A 1 324 ? 26.966 89.196 64.640 1.00 33.15 643 ASP A N 1
ATOM 2635 C CA . ASP A 1 324 ? 27.479 89.326 63.264 1.00 29.88 643 ASP A CA 1
ATOM 2636 C C . ASP A 1 324 ? 26.410 88.713 62.334 1.00 35.32 643 ASP A C 1
ATOM 2637 O O . ASP A 1 324 ? 26.087 87.507 62.408 1.00 30.69 643 ASP A O 1
ATOM 2642 N N . PRO A 1 325 ? 25.789 89.543 61.505 1.00 31.15 644 PRO A N 1
ATOM 2643 C CA . PRO A 1 325 ? 24.721 88.985 60.685 1.00 34.11 644 PRO A CA 1
ATOM 2644 C C . PRO A 1 325 ? 25.255 87.982 59.585 1.00 30.55 644 PRO A C 1
ATOM 2645 O O . PRO A 1 325 ? 24.487 87.240 58.997 1.00 35.44 644 PRO A O 1
ATOM 2649 N N . TRP A 1 326 ? 26.557 87.954 59.363 1.00 32.73 645 TRP A N 1
ATOM 2650 C CA . TRP A 1 326 ? 27.137 87.048 58.352 1.00 28.63 645 TRP A CA 1
ATOM 2651 C C . TRP A 1 326 ? 27.779 85.829 59.055 1.00 30.44 645 TRP A C 1
ATOM 2652 O O . TRP A 1 326 ? 28.494 85.040 58.410 1.00 27.66 645 TRP A O 1
ATOM 2663 N N . ALA A 1 327 ? 27.521 85.677 60.367 1.00 25.73 646 ALA A N 1
ATOM 2664 C CA . ALA A 1 327 ? 28.148 84.611 61.142 1.00 27.77 646 ALA A CA 1
ATOM 2665 C C . ALA A 1 327 ? 27.983 83.198 60.508 1.00 27.51 646 ALA A C 1
ATOM 2666 O O . ALA A 1 327 ? 28.969 82.502 60.377 1.00 27.16 646 ALA A O 1
ATOM 2668 N N . GLU A 1 328 ? 26.764 82.783 60.154 1.00 21.06 647 GLU A N 1
ATOM 2669 C CA . GLU A 1 328 ? 26.550 81.470 59.606 1.00 27.20 647 GLU A CA 1
ATOM 2670 C C . GLU A 1 328 ? 27.400 81.262 58.317 1.00 26.67 647 GLU A C 1
ATOM 2671 O O . GLU A 1 328 ? 28.075 80.217 58.117 1.00 22.95 647 GLU A O 1
ATOM 2677 N N . THR A 1 329 ? 27.332 82.249 57.448 1.00 21.45 648 THR A N 1
ATOM 2678 C CA . THR A 1 329 ? 28.046 82.203 56.149 1.00 24.30 648 THR A CA 1
ATOM 2679 C C . THR A 1 329 ? 29.564 82.120 56.385 1.00 27.65 648 THR A C 1
ATOM 2680 O O . THR A 1 329 ? 30.275 81.405 55.679 1.00 23.00 648 THR A O 1
ATOM 2684 N N . GLU A 1 330 ? 30.076 82.872 57.348 1.00 23.59 649 GLU A N 1
ATOM 2685 C CA . GLU A 1 330 ? 31.487 82.791 57.686 1.00 21.60 649 GLU A CA 1
ATOM 2686 C C . GLU A 1 330 ? 31.910 81.368 58.166 1.00 25.48 649 GLU A C 1
ATOM 2687 O O . GLU A 1 330 ? 32.953 80.855 57.740 1.00 24.29 649 GLU A O 1
ATOM 2693 N N . ILE A 1 331 ? 31.111 80.769 59.039 1.00 22.20 650 ILE A N 1
ATOM 2694 C CA . ILE A 1 331 ? 31.364 79.426 59.586 1.00 21.94 650 ILE A CA 1
ATOM 2695 C C . ILE A 1 331 ? 31.343 78.401 58.447 1.00 23.06 650 ILE A C 1
ATOM 2696 O O . ILE A 1 331 ? 32.245 77.556 58.295 1.00 22.74 650 ILE A O 1
ATOM 2701 N N . ILE A 1 332 ? 30.307 78.477 57.639 1.00 22.06 651 ILE A N 1
ATOM 2702 C CA . ILE A 1 332 ? 30.173 77.523 56.542 1.00 20.05 651 ILE A CA 1
ATOM 2703 C C . ILE A 1 332 ? 31.328 77.706 55.509 1.00 20.55 651 ILE A C 1
ATOM 2704 O O . ILE A 1 332 ? 31.891 76.712 55.057 1.00 20.85 651 ILE A O 1
ATOM 2709 N N . ASP A 1 333 ? 31.656 78.941 55.132 1.00 19.67 652 ASP A N 1
ATOM 2710 C CA . ASP A 1 333 ? 32.774 79.146 54.215 1.00 24.52 652 ASP A CA 1
ATOM 2711 C C . ASP A 1 333 ? 34.115 78.698 54.845 1.00 26.57 652 ASP A C 1
ATOM 2712 O O . ASP A 1 333 ? 34.960 78.111 54.190 1.00 21.34 652 ASP A O 1
ATOM 2717 N N . PHE A 1 334 ? 34.330 79.029 56.107 1.00 21.13 653 PHE A N 1
ATOM 2718 C CA . PHE A 1 334 ? 35.556 78.556 56.768 1.00 21.14 653 PHE A CA 1
ATOM 2719 C C . PHE A 1 334 ? 35.680 77.016 56.734 1.00 18.39 653 PHE A C 1
ATOM 2720 O O . PHE A 1 334 ? 36.741 76.477 56.448 1.00 21.63 653 PHE A O 1
ATOM 2728 N N . GLY A 1 335 ? 34.588 76.318 57.020 1.00 18.42 654 GLY A N 1
ATOM 2729 C CA . GLY A 1 335 ? 34.518 74.869 57.037 1.00 19.23 654 GLY A CA 1
ATOM 2730 C C . GLY A 1 335 ? 34.768 74.310 55.620 1.00 23.87 654 GLY A C 1
ATOM 2731 O O . GLY A 1 335 ? 35.243 73.174 55.425 1.00 21.27 654 GLY A O 1
ATOM 2732 N N . TYR A 1 336 ? 34.379 75.079 54.623 1.00 21.01 655 TYR A N 1
ATOM 2733 C CA . TYR A 1 336 ? 34.554 74.617 53.221 1.00 20.92 655 TYR A CA 1
ATOM 2734 C C . TYR A 1 336 ? 36.018 74.604 52.895 1.00 23.16 655 TYR A C 1
ATOM 2735 O O . TYR A 1 336 ? 36.535 73.636 52.299 1.00 22.52 655 TYR A O 1
ATOM 2744 N N . ASN A 1 337 ? 36.695 75.660 53.310 1.00 20.03 656 ASN A N 1
ATOM 2745 C CA . ASN A 1 337 ? 38.141 75.774 53.022 1.00 21.24 656 ASN A CA 1
ATOM 2746 C C . ASN A 1 337 ? 39.036 74.968 54.010 1.00 26.77 656 ASN A C 1
ATOM 2747 O O . ASN A 1 337 ? 39.992 74.313 53.586 1.00 24.74 656 ASN A O 1
ATOM 2752 N N . ARG A 1 338 ? 38.705 74.963 55.297 1.00 20.68 657 ARG A N 1
ATOM 2753 C CA . ARG A 1 338 ? 39.597 74.327 56.297 1.00 23.41 657 ARG A CA 1
ATOM 2754 C C . ARG A 1 338 ? 39.050 73.016 56.855 1.00 21.47 657 ARG A C 1
ATOM 2755 O O . ARG A 1 338 ? 39.741 72.331 57.582 1.00 24.24 657 ARG A O 1
ATOM 2763 N N . GLY A 1 339 ? 37.808 72.667 56.521 1.00 22.76 658 GLY A N 1
ATOM 2764 C CA . GLY A 1 339 ? 37.210 71.385 56.860 1.00 20.83 658 GLY A CA 1
ATOM 2765 C C . GLY A 1 339 ? 36.308 71.469 58.112 1.00 24.58 658 GLY A C 1
ATOM 2766 O O . GLY A 1 339 ? 36.410 72.403 58.919 1.00 20.88 658 GLY A O 1
ATOM 2767 N N . VAL A 1 340 ? 35.454 70.492 58.312 1.00 21.43 659 VAL A N 1
ATOM 2768 C CA . VAL A 1 340 ? 34.554 70.534 59.487 1.00 23.35 659 VAL A CA 1
ATOM 2769 C C . VAL A 1 340 ? 35.285 70.256 60.801 1.00 24.00 659 VAL A C 1
ATOM 2770 O O . VAL A 1 340 ? 34.778 70.614 61.895 1.00 23.26 659 VAL A O 1
ATOM 2774 N N . GLY A 1 341 ? 36.462 69.605 60.727 1.00 20.41 660 GLY A N 1
ATOM 2775 C CA . GLY A 1 341 ? 37.308 69.429 61.928 1.00 22.42 660 GLY A CA 1
ATOM 2776 C C . GLY A 1 341 ? 37.731 70.798 62.446 1.00 23.66 660 GLY A C 1
ATOM 2777 O O . GLY A 1 341 ? 37.702 71.095 63.656 1.00 23.78 660 GLY A O 1
ATOM 2778 N N . ALA A 1 342 ? 38.087 71.677 61.519 1.00 23.20 661 ALA A N 1
ATOM 2779 C CA . ALA A 1 342 ? 38.540 73.034 61.886 1.00 21.55 661 ALA A CA 1
ATOM 2780 C C . ALA A 1 342 ? 37.389 73.861 62.474 1.00 23.60 661 ALA A C 1
ATOM 2781 O O . ALA A 1 342 ? 37.607 74.616 63.416 1.00 23.92 661 ALA A O 1
ATOM 2783 N N . ILE A 1 343 ? 36.179 73.699 61.943 1.00 25.77 662 ILE A N 1
ATOM 2784 C CA . ILE A 1 343 ? 34.991 74.344 62.614 1.00 23.14 662 ILE A CA 1
ATOM 2785 C C . ILE A 1 343 ? 34.851 73.838 64.058 1.00 22.23 662 ILE A C 1
ATOM 2786 O O . ILE A 1 343 ? 34.697 74.608 65.012 1.00 23.30 662 ILE A O 1
ATOM 2791 N N . GLU A 1 344 ? 34.887 72.525 64.193 1.00 21.12 663 GLU A N 1
ATOM 2792 C CA . GLU A 1 344 ? 34.690 71.827 65.477 1.00 25.10 663 GLU A CA 1
ATOM 2793 C C . GLU A 1 344 ? 35.665 72.323 66.535 1.00 26.77 663 GLU A C 1
ATOM 2794 O O . GLU A 1 344 ? 35.288 72.512 67.725 1.00 26.07 663 GLU A O 1
ATOM 2800 N N . ALA A 1 345 ? 36.905 72.594 66.110 1.00 23.45 664 ALA A N 1
ATOM 2801 C CA . ALA A 1 345 ? 37.964 73.027 67.025 1.00 24.91 664 ALA A CA 1
ATOM 2802 C C . ALA A 1 345 ? 37.699 74.427 67.610 1.00 26.13 664 ALA A C 1
ATOM 2803 O O . ALA A 1 345 ? 38.240 74.762 68.693 1.00 27.46 664 ALA A O 1
ATOM 2805 N N . LEU A 1 346 ? 36.910 75.242 66.907 1.00 24.16 665 LEU A N 1
ATOM 2806 C CA . LEU A 1 346 ? 36.591 76.608 67.375 1.00 28.09 665 LEU A CA 1
ATOM 2807 C C . LEU A 1 346 ? 35.692 76.577 68.621 1.00 25.43 665 LEU A C 1
ATOM 2808 O O . LEU A 1 346 ? 35.658 77.564 69.379 1.00 31.47 665 LEU A O 1
ATOM 2813 N N . LYS A 1 347 ? 34.920 75.501 68.763 1.00 22.25 666 LYS A N 1
ATOM 2814 C CA . LYS A 1 347 ? 33.980 75.333 69.872 1.00 29.22 666 LYS A CA 1
ATOM 2815 C C . LYS A 1 347 ? 32.971 76.504 69.978 1.00 32.30 666 LYS A C 1
ATOM 2816 O O . LYS A 1 347 ? 32.596 76.916 71.079 1.00 30.79 666 LYS A O 1
ATOM 2822 N N . ILE A 1 348 ? 32.533 77.016 68.836 1.00 32.34 667 ILE A N 1
ATOM 2823 C CA . ILE A 1 348 ? 31.522 78.085 68.783 1.00 30.50 667 ILE A CA 1
ATOM 2824 C C . ILE A 1 348 ? 30.222 77.733 69.493 1.00 33.81 667 ILE A C 1
ATOM 2825 O O . ILE A 1 348 ? 29.582 78.590 70.112 1.00 33.29 667 ILE A O 1
ATOM 2830 N N . PHE A 1 349 ? 29.832 76.467 69.451 1.00 26.54 668 PHE A N 1
ATOM 2831 C CA . PHE A 1 349 ? 28.541 76.064 69.968 1.00 30.56 668 PHE A CA 1
ATOM 2832 C C . PHE A 1 349 ? 28.615 75.472 71.362 1.00 32.33 668 PHE A C 1
ATOM 2833 O O . PHE A 1 349 ? 27.660 74.898 71.836 1.00 36.39 668 PHE A O 1
ATOM 2841 N N . SER A 1 350 ? 29.763 75.582 72.013 1.00 33.31 669 SER A N 1
ATOM 2842 C CA . SER A 1 350 ? 29.890 75.022 73.365 1.00 37.67 669 SER A CA 1
ATOM 2843 C C . SER A 1 350 ? 30.782 75.962 74.146 1.00 36.65 669 SER A C 1
ATOM 2844 O O . SER A 1 350 ? 30.331 77.055 74.551 1.00 34.31 669 SER A O 1
ATOM 2847 N N . ASP A 1 351 ? 32.058 75.616 74.278 1.00 31.83 670 ASP A N 1
ATOM 2848 C CA . ASP A 1 351 ? 32.985 76.386 75.126 1.00 35.60 670 ASP A CA 1
ATOM 2849 C C . ASP A 1 351 ? 33.028 77.867 74.817 1.00 43.13 670 ASP A C 1
ATOM 2850 O O . ASP A 1 351 ? 33.215 78.683 75.736 1.00 35.34 670 ASP A O 1
ATOM 2855 N N . ASN A 1 352 ? 32.909 78.246 73.541 1.00 28.05 671 ASN A N 1
ATOM 2856 C CA . ASN A 1 352 ? 33.112 79.651 73.200 1.00 25.17 671 ASN A CA 1
ATOM 2857 C C . ASN A 1 352 ? 31.833 80.362 72.740 1.00 28.39 671 ASN A C 1
ATOM 2858 O O . ASN A 1 352 ? 31.874 81.403 72.102 1.00 30.85 671 ASN A O 1
ATOM 2863 N N . TRP A 1 353 ? 30.705 79.812 73.136 1.00 30.36 672 TRP A N 1
ATOM 2864 C CA . TRP A 1 353 ? 29.410 80.377 72.794 1.00 31.54 672 TRP A CA 1
ATOM 2865 C C . TRP A 1 353 ? 29.254 81.888 73.001 1.00 37.70 672 TRP A C 1
ATOM 2866 O O . TRP A 1 353 ? 28.856 82.619 72.072 1.00 31.71 672 TRP A O 1
ATOM 2877 N N . GLU A 1 354 ? 29.600 82.382 74.187 1.00 34.61 673 GLU A N 1
ATOM 2878 C CA . GLU A 1 354 ? 29.337 83.784 74.471 1.00 32.23 673 GLU A CA 1
ATOM 2879 C C . GLU A 1 354 ? 30.199 84.679 73.662 1.00 33.03 673 GLU A C 1
ATOM 2880 O O . GLU A 1 354 ? 29.735 85.707 73.149 1.00 34.80 673 GLU A O 1
ATOM 2886 N N . LYS A 1 355 ? 31.481 84.327 73.570 1.00 32.91 674 LYS A N 1
ATOM 2887 C CA . LYS A 1 355 ? 32.372 85.064 72.704 1.00 35.57 674 LYS A CA 1
ATOM 2888 C C . LYS A 1 355 ? 31.860 85.073 71.253 1.00 33.63 674 LYS A C 1
ATOM 2889 O O . LYS A 1 355 ? 32.024 86.065 70.562 1.00 32.73 674 LYS A O 1
ATOM 2895 N N . ALA A 1 356 ? 31.333 83.938 70.792 1.00 32.00 675 ALA A N 1
ATOM 2896 C CA . ALA A 1 356 ? 30.858 83.839 69.388 1.00 32.28 675 ALA A CA 1
ATOM 2897 C C . ALA A 1 356 ? 29.633 84.721 69.157 1.00 31.78 675 ALA A C 1
ATOM 2898 O O . ALA A 1 356 ? 29.594 85.531 68.204 1.00 31.78 675 ALA A O 1
ATOM 2900 N N . ILE A 1 357 ? 28.620 84.587 70.020 1.00 32.22 676 ILE A N 1
ATOM 2901 C CA . ILE A 1 357 ? 27.418 85.391 69.738 1.00 37.48 676 ILE A CA 1
ATOM 2902 C C . ILE A 1 357 ? 27.640 86.894 69.968 1.00 36.31 676 ILE A C 1
ATOM 2903 O O . ILE A 1 357 ? 26.901 87.716 69.404 1.00 38.65 676 ILE A O 1
ATOM 2908 N N . ASN A 1 358 ? 28.684 87.268 70.709 1.00 39.01 677 ASN A N 1
ATOM 2909 C CA . ASN A 1 358 ? 28.939 88.692 70.951 1.00 38.03 677 ASN A CA 1
ATOM 2910 C C . ASN A 1 358 ? 29.908 89.328 70.006 1.00 43.27 677 ASN A C 1
ATOM 2911 O O . ASN A 1 358 ? 30.164 90.532 70.083 1.00 40.30 677 ASN A O 1
ATOM 2916 N N . ALA A 1 359 ? 30.464 88.542 69.098 1.00 38.01 678 ALA A N 1
ATOM 2917 C CA . ALA A 1 359 ? 31.442 89.102 68.193 1.00 30.78 678 ALA A CA 1
ATOM 2918 C C . ALA A 1 359 ? 30.771 89.928 67.104 1.00 36.91 678 ALA A C 1
ATOM 2919 O O . ALA A 1 359 ? 29.830 89.460 66.464 1.00 35.71 678 ALA A O 1
ATOM 2921 N N . GLU A 1 360 ? 31.291 91.133 66.842 1.00 30.96 679 GLU A N 1
ATOM 2922 C CA . GLU A 1 360 ? 30.747 91.948 65.777 1.00 39.77 679 GLU A CA 1
ATOM 2923 C C . GLU A 1 360 ? 31.164 91.417 64.412 1.00 38.56 679 GLU A C 1
ATOM 2924 O O . GLU A 1 360 ? 30.402 91.490 63.471 1.00 38.29 679 GLU A O 1
ATOM 2930 N N . VAL A 1 361 ? 32.400 90.926 64.319 1.00 36.34 680 VAL A N 1
ATOM 2931 C CA . VAL A 1 361 ? 32.881 90.196 63.128 1.00 34.93 680 VAL A CA 1
ATOM 2932 C C . VAL A 1 361 ? 33.436 88.872 63.640 1.00 31.54 680 VAL A C 1
ATOM 2933 O O . VAL A 1 361 ? 34.564 88.813 64.120 1.00 33.74 680 VAL A O 1
ATOM 2937 N N . LEU A 1 362 ? 32.638 87.818 63.526 1.00 31.27 681 LEU A N 1
ATOM 2938 C CA . LEU A 1 362 ? 33.017 86.491 64.030 1.00 31.26 681 LEU A CA 1
ATOM 2939 C C . LEU A 1 362 ? 34.400 86.042 63.504 1.00 31.83 681 LEU A C 1
ATOM 2940 O O . LEU A 1 362 ? 35.252 85.622 64.291 1.00 29.51 681 LEU A O 1
ATOM 2945 N N . TRP A 1 363 ? 34.675 86.210 62.211 1.00 29.01 682 TRP A N 1
ATOM 2946 C CA . TRP A 1 363 ? 35.868 85.571 61.673 1.00 34.27 682 TRP A CA 1
ATOM 2947 C C . TRP A 1 363 ? 37.130 86.235 62.212 1.00 32.19 682 TRP A C 1
ATOM 2948 O O . TRP A 1 363 ? 38.152 85.597 62.324 1.00 31.71 682 TRP A O 1
ATOM 2959 N N . LYS A 1 364 ? 37.054 87.511 62.566 1.00 33.01 683 LYS A N 1
ATOM 2960 C CA . LYS A 1 364 ? 38.224 88.197 63.128 1.00 30.77 683 LYS A CA 1
ATOM 2961 C C . LYS A 1 364 ? 38.465 87.814 64.572 1.00 31.74 683 LYS A C 1
ATOM 2962 O O . LYS A 1 364 ? 39.603 87.684 65.009 1.00 39.38 683 LYS A O 1
ATOM 2968 N N . GLU A 1 365 ? 37.394 87.607 65.306 1.00 36.19 684 GLU A N 1
ATOM 2969 C CA . GLU A 1 365 ? 37.536 87.211 66.701 1.00 40.46 684 GLU A CA 1
ATOM 2970 C C . GLU A 1 365 ? 38.075 85.799 66.844 1.00 46.61 684 GLU A C 1
ATOM 2971 O O . GLU A 1 365 ? 38.730 85.502 67.826 1.00 38.36 684 GLU A O 1
ATOM 2977 N N . PHE A 1 366 ? 37.708 84.923 65.918 1.00 32.37 685 PHE A N 1
ATOM 2978 C CA . PHE A 1 366 ? 38.058 83.520 66.015 1.00 29.59 685 PHE A CA 1
ATOM 2979 C C . PHE A 1 366 ? 39.182 83.095 65.086 1.00 35.72 685 PHE A C 1
ATOM 2980 O O . PHE A 1 366 ? 39.492 81.922 64.990 1.00 34.85 685 PHE A O 1
ATOM 2988 N N . ASN A 1 367 ? 39.775 84.051 64.391 1.00 37.27 686 ASN A N 1
ATOM 2989 C CA . ASN A 1 367 ? 40.832 83.736 63.445 1.00 43.45 686 ASN A CA 1
ATOM 2990 C C . ASN A 1 367 ? 40.415 82.676 62.426 1.00 34.41 686 ASN A C 1
ATOM 2991 O O . ASN A 1 367 ? 41.106 81.697 62.225 1.00 36.57 686 ASN A O 1
ATOM 2996 N N . MET A 1 368 ? 39.253 82.885 61.824 1.00 31.09 687 MET A N 1
ATOM 2997 C CA . MET A 1 368 ? 38.679 81.977 60.837 1.00 38.41 687 MET A CA 1
ATOM 2998 C C . MET A 1 368 ? 38.796 82.548 59.433 1.00 30.99 687 MET A C 1
ATOM 2999 O O . MET A 1 368 ? 37.866 82.506 58.651 1.00 33.79 687 MET A O 1
ATOM 3004 N N . GLU A 1 369 ? 39.938 83.132 59.137 1.00 28.78 688 GLU A N 1
ATOM 3005 C CA . GLU A 1 369 ? 40.169 83.658 57.814 1.00 34.14 688 GLU A CA 1
ATOM 3006 C C . GLU A 1 369 ? 40.145 82.574 56.740 1.00 33.45 688 GLU A C 1
ATOM 3007 O O . GLU A 1 369 ? 39.732 82.815 55.617 1.00 27.94 688 GLU A O 1
ATOM 3013 N N . GLY A 1 370 ? 40.635 81.393 57.083 1.00 27.98 689 GLY A N 1
ATOM 3014 C CA . GLY A 1 370 ? 41.036 80.414 56.083 1.00 28.01 689 GLY A CA 1
ATOM 3015 C C . GLY A 1 370 ? 42.314 80.790 55.319 1.00 30.77 689 GLY A C 1
ATOM 3016 O O . GLY A 1 370 ? 42.891 81.830 55.558 1.00 34.15 689 GLY A O 1
ATOM 3017 N N . PHE A 1 371 ? 42.739 79.975 54.359 1.00 29.21 690 PHE A N 1
ATOM 3018 C CA . PHE A 1 371 ? 43.919 80.351 53.549 1.00 29.50 690 PHE A CA 1
ATOM 3019 C C . PHE A 1 371 ? 43.624 81.404 52.501 1.00 31.93 690 PHE A C 1
ATOM 3020 O O . PHE A 1 371 ? 42.576 81.344 51.862 1.00 26.54 690 PHE A O 1
ATOM 3028 N N . GLY A 1 372 ? 44.553 82.345 52.309 1.00 28.51 691 GLY A N 1
ATOM 3029 C CA . GLY A 1 372 ? 44.454 83.306 51.209 1.00 29.12 691 GLY A CA 1
ATOM 3030 C C . GLY A 1 372 ? 43.278 84.253 51.391 1.00 32.07 691 GLY A C 1
ATOM 3031 O O . GLY A 1 372 ? 42.648 84.667 50.416 1.00 29.44 691 GLY A O 1
ATOM 3032 N N . GLY A 1 373 ? 42.935 84.578 52.638 1.00 27.80 692 GLY A N 1
ATOM 3033 C CA . GLY A 1 373 ? 41.842 85.529 52.898 1.00 26.10 692 GLY A CA 1
ATOM 3034 C C . GLY A 1 373 ? 40.501 84.986 52.401 1.00 28.24 692 GLY A C 1
ATOM 3035 O O . GLY A 1 373 ? 39.607 85.763 52.021 1.00 24.92 692 GLY A O 1
ATOM 3036 N N . HIS A 1 374 ? 40.339 83.661 52.491 1.00 24.35 693 HIS A N 1
ATOM 3037 C CA . HIS A 1 374 ? 39.196 82.969 51.899 1.00 26.79 693 HIS A CA 1
ATOM 3038 C C . HIS A 1 374 ? 37.856 83.531 52.417 1.00 27.99 693 HIS A C 1
ATOM 3039 O O . HIS A 1 374 ? 36.989 83.900 51.628 1.00 24.50 693 HIS A O 1
ATOM 3046 N N . VAL A 1 375 ? 37.680 83.574 53.739 1.00 22.75 694 VAL A N 1
ATOM 3047 C CA . VAL A 1 375 ? 36.390 83.988 54.324 1.00 20.92 694 VAL A CA 1
ATOM 3048 C C . VAL A 1 375 ? 36.043 85.478 54.011 1.00 25.82 694 VAL A C 1
ATOM 3049 O O . VAL A 1 375 ? 34.977 85.747 53.457 1.00 26.29 694 VAL A O 1
ATOM 3053 N N . PRO A 1 376 ? 36.936 86.429 54.325 1.00 26.96 695 PRO A N 1
ATOM 3054 C CA . PRO A 1 376 ? 36.557 87.809 53.980 1.00 29.17 695 PRO A CA 1
ATOM 3055 C C . PRO A 1 376 ? 36.353 88.021 52.457 1.00 29.37 695 PRO A C 1
ATOM 3056 O O . PRO A 1 376 ? 35.529 88.826 52.065 1.00 24.50 695 PRO A O 1
ATOM 3060 N N . THR A 1 377 ? 37.117 87.353 51.617 1.00 23.53 696 THR A N 1
ATOM 3061 C CA . THR A 1 377 ? 36.904 87.500 50.166 1.00 27.25 696 THR A CA 1
ATOM 3062 C C . THR A 1 377 ? 35.508 87.026 49.755 1.00 28.16 696 THR A C 1
ATOM 3063 O O . THR A 1 377 ? 34.789 87.732 49.048 1.00 26.19 696 THR A O 1
ATOM 3067 N N . VAL A 1 378 ? 35.141 85.816 50.174 1.00 25.77 697 VAL A N 1
ATOM 3068 C CA . VAL A 1 378 ? 33.909 85.201 49.693 1.00 24.11 697 VAL A CA 1
ATOM 3069 C C . VAL A 1 378 ? 32.717 86.006 50.251 1.00 26.31 697 VAL A C 1
ATOM 3070 O O . VAL A 1 378 ? 31.720 86.280 49.571 1.00 23.92 697 VAL A O 1
ATOM 3074 N N . ILE A 1 379 ? 32.849 86.422 51.503 1.00 23.10 698 ILE A N 1
ATOM 3075 C CA . ILE A 1 379 ? 31.753 87.174 52.127 1.00 27.06 698 ILE A CA 1
ATOM 3076 C C . ILE A 1 379 ? 31.593 88.546 51.494 1.00 26.07 698 ILE A C 1
ATOM 3077 O O . ILE A 1 379 ? 30.465 88.953 51.162 1.00 26.29 698 ILE A O 1
ATOM 3082 N N . ASN A 1 380 ? 32.708 89.237 51.267 1.00 24.63 699 ASN A N 1
ATOM 3083 C CA . ASN A 1 380 ? 32.666 90.543 50.590 1.00 28.11 699 ASN A CA 1
ATOM 3084 C C . ASN A 1 380 ? 32.073 90.452 49.181 1.00 32.13 699 ASN A C 1
ATOM 3085 O O . ASN A 1 380 ? 31.249 91.282 48.778 1.00 24.74 699 ASN A O 1
ATOM 3090 N N . ILE A 1 381 ? 32.473 89.444 48.420 1.00 24.75 700 ILE A N 1
ATOM 3091 C CA . ILE A 1 381 ? 31.942 89.342 47.045 1.00 23.72 700 ILE A CA 1
ATOM 3092 C C . ILE A 1 381 ? 30.450 88.976 47.056 1.00 24.65 700 ILE A C 1
ATOM 3093 O O . ILE A 1 381 ? 29.660 89.529 46.263 1.00 25.71 700 ILE A O 1
ATOM 3098 N N . THR A 1 382 ? 30.049 88.055 47.927 1.00 21.75 701 THR A N 1
ATOM 3099 C CA . THR A 1 382 ? 28.632 87.706 48.026 1.00 20.08 701 THR A CA 1
ATOM 3100 C C . THR A 1 382 ? 27.808 88.977 48.353 1.00 28.86 701 THR A C 1
ATOM 3101 O O . THR A 1 382 ? 26.751 89.214 47.731 1.00 25.86 701 THR A O 1
ATOM 3105 N N . ALA A 1 383 ? 28.264 89.745 49.350 1.00 25.78 702 ALA A N 1
ATOM 3106 C CA . ALA A 1 383 ? 27.558 90.980 49.752 1.00 27.50 702 ALA A CA 1
ATOM 3107 C C . ALA A 1 383 ? 27.492 91.969 48.565 1.00 28.50 702 ALA A C 1
ATOM 3108 O O . ALA A 1 383 ? 26.449 92.534 48.285 1.00 29.76 702 ALA A O 1
ATOM 3110 N N . THR A 1 384 ? 28.603 92.182 47.878 1.00 24.55 703 THR A N 1
ATOM 3111 C CA . THR A 1 384 ? 28.629 93.092 46.707 1.00 26.88 703 THR A CA 1
ATOM 3112 C C . THR A 1 384 ? 27.700 92.651 45.581 1.00 31.81 703 THR A C 1
ATOM 3113 O O . THR A 1 384 ? 26.998 93.470 44.998 1.00 28.94 703 THR A O 1
ATOM 3117 N N . MET A 1 385 ? 27.696 91.358 45.267 1.00 27.60 704 MET A N 1
ATOM 3118 C CA . MET A 1 385 ? 26.785 90.830 44.262 1.00 27.02 704 MET A CA 1
ATOM 3119 C C . MET A 1 385 ? 25.329 91.002 44.690 1.00 27.71 704 MET A C 1
ATOM 3120 O O . MET A 1 385 ? 24.472 91.353 43.879 1.00 25.15 704 MET A O 1
ATOM 3125 N N . ASP A 1 386 ? 25.057 90.715 45.952 1.00 23.60 705 ASP A N 1
ATOM 3126 C CA . ASP A 1 386 ? 23.690 90.850 46.513 1.00 25.03 705 ASP A CA 1
ATOM 3127 C C . ASP A 1 386 ? 23.129 92.287 46.317 1.00 30.04 705 ASP A C 1
ATOM 3128 O O . ASP A 1 386 ? 21.921 92.461 46.202 1.00 28.00 705 ASP A O 1
ATOM 3133 N N . MET A 1 387 ? 24.008 93.285 46.423 1.00 26.16 706 MET A N 1
ATOM 3134 C CA . MET A 1 387 ? 23.617 94.708 46.276 1.00 32.27 706 MET A CA 1
ATOM 3135 C C . MET A 1 387 ? 23.474 95.156 44.817 1.00 37.34 706 MET A C 1
ATOM 3136 O O . MET A 1 387 ? 23.038 96.293 44.561 1.00 36.20 706 MET A O 1
ATOM 3141 N N . GLU A 1 388 ? 23.874 94.316 43.859 1.00 31.58 707 GLU A N 1
ATOM 3142 C CA . GLU A 1 388 ? 23.950 94.756 42.471 1.00 32.38 707 GLU A CA 1
ATOM 3143 C C . GLU A 1 388 ? 22.525 94.912 41.916 1.00 34.21 707 GLU A C 1
ATOM 3144 O O . GLU A 1 388 ? 21.701 94.024 42.088 1.00 30.07 707 GLU A O 1
ATOM 3150 N N . THR A 1 389 ? 22.229 96.040 41.286 1.00 33.29 708 THR A N 1
ATOM 3151 C CA . THR A 1 389 ? 20.922 96.220 40.663 1.00 37.16 708 THR A CA 1
ATOM 3152 C C . THR A 1 389 ? 20.977 96.458 39.164 1.00 36.99 708 THR A C 1
ATOM 3153 O O . THR A 1 389 ? 20.037 96.162 38.456 1.00 39.90 708 THR A O 1
ATOM 3157 N N . GLU A 1 390 ? 22.054 97.079 38.716 1.00 38.60 709 GLU A N 1
ATOM 3158 C CA . GLU A 1 390 ? 22.246 97.418 37.311 1.00 37.51 709 GLU A CA 1
ATOM 3159 C C . GLU A 1 390 ? 22.515 96.303 36.311 1.00 41.76 709 GLU A C 1
ATOM 3160 O O . GLU A 1 390 ? 22.012 96.337 35.206 1.00 38.57 709 GLU A O 1
ATOM 3166 N N . ARG A 1 391 ? 23.349 95.347 36.690 1.00 29.99 710 ARG A N 1
ATOM 3167 C CA . ARG A 1 391 ? 23.762 94.305 35.773 1.00 27.75 710 ARG A CA 1
ATOM 3168 C C . ARG A 1 391 ? 23.412 92.942 36.351 1.00 33.48 710 ARG A C 1
ATOM 3169 O O . ARG A 1 391 ? 24.107 92.442 37.217 1.00 29.03 710 ARG A O 1
ATOM 3177 N N . ILE A 1 392 ? 22.361 92.330 35.831 1.00 27.30 711 ILE A N 1
ATOM 3178 C CA . ILE A 1 392 ? 21.876 91.067 36.355 1.00 28.89 711 ILE A CA 1
ATOM 3179 C C . ILE A 1 392 ? 21.935 90.040 35.257 1.00 32.44 711 ILE A C 1
ATOM 3180 O O . ILE A 1 392 ? 21.496 90.296 34.151 1.00 27.74 711 ILE A O 1
ATOM 3185 N N . TYR A 1 393 ? 22.478 88.875 35.556 1.00 25.40 712 TYR A N 1
ATOM 3186 C CA . TYR A 1 393 ? 22.601 87.880 34.507 1.00 26.19 712 TYR A CA 1
ATOM 3187 C C . TYR A 1 393 ? 21.245 87.462 33.892 1.00 30.01 712 TYR A C 1
ATOM 3188 O O . TYR A 1 393 ? 20.276 87.245 34.593 1.00 26.68 712 TYR A O 1
ATOM 3197 N N . ASP A 1 394 ? 21.235 87.273 32.579 1.00 27.47 713 ASP A N 1
ATOM 3198 C CA . ASP A 1 394 ? 20.069 86.669 31.898 1.00 33.01 713 ASP A CA 1
ATOM 3199 C C . ASP A 1 394 ? 20.553 85.951 30.648 1.00 29.50 713 ASP A C 1
ATOM 3200 O O . ASP A 1 394 ? 21.663 86.218 30.172 1.00 28.97 713 ASP A O 1
ATOM 3205 N N . ALA A 1 395 ? 19.778 85.008 30.129 1.00 25.74 714 ALA A N 1
ATOM 3206 C CA . ALA A 1 395 ? 20.212 84.235 28.984 1.00 31.58 714 ALA A CA 1
ATOM 3207 C C . ALA A 1 395 ? 18.965 83.703 28.326 1.00 32.49 714 ALA A C 1
ATOM 3208 O O . ALA A 1 395 ? 18.027 83.358 29.026 1.00 27.95 714 ALA A O 1
ATOM 3210 N N . ASN A 1 396 ? 18.973 83.586 27.000 1.00 30.30 715 ASN A N 1
ATOM 3211 C CA . ASN A 1 396 ? 17.945 82.801 26.297 1.00 27.36 715 ASN A CA 1
ATOM 3212 C C . ASN A 1 396 ? 18.176 81.326 26.456 1.00 28.62 715 ASN A C 1
ATOM 3213 O O . ASN A 1 396 ? 19.268 80.814 26.171 1.00 32.26 715 ASN A O 1
ATOM 3218 N N . LEU A 1 397 ? 17.164 80.600 26.884 1.00 26.76 716 LEU A N 1
ATOM 3219 C CA . LEU A 1 397 ? 17.250 79.149 26.918 1.00 20.21 716 LEU A CA 1
ATOM 3220 C C . LEU A 1 397 ? 16.276 78.595 25.888 1.00 30.04 716 LEU A C 1
ATOM 3221 O O . LEU A 1 397 ? 15.097 78.952 25.927 1.00 27.15 716 LEU A O 1
ATOM 3226 N N . THR A 1 398 ? 16.744 77.675 25.049 1.00 30.67 717 THR A N 1
ATOM 3227 C CA . THR A 1 398 ? 15.947 77.065 24.000 1.00 32.41 717 THR A CA 1
ATOM 3228 C C . THR A 1 398 ? 15.499 75.735 24.517 1.00 34.06 717 THR A C 1
ATOM 3229 O O . THR A 1 398 ? 16.012 75.248 25.558 1.00 29.34 717 THR A O 1
ATOM 3233 N N . TRP A 1 399 ? 14.599 75.086 23.787 1.00 29.61 718 TRP A N 1
ATOM 3234 C CA . TRP A 1 399 ? 14.142 73.778 24.235 1.00 29.27 718 TRP A CA 1
ATOM 3235 C C . TRP A 1 399 ? 15.321 72.788 24.316 1.00 31.16 718 TRP A C 1
ATOM 3236 O O . TRP A 1 399 ? 15.410 71.996 25.253 1.00 31.71 718 TRP A O 1
ATOM 3247 N N . ASP A 1 400 ? 16.191 72.789 23.307 1.00 30.05 719 ASP A N 1
ATOM 3248 C CA . ASP A 1 400 ? 17.377 71.932 23.320 1.00 31.46 719 ASP A CA 1
ATOM 3249 C C . ASP A 1 400 ? 18.234 72.151 24.614 1.00 26.55 719 ASP A C 1
ATOM 3250 O O . ASP A 1 400 ? 18.732 71.194 25.171 1.00 29.43 719 ASP A O 1
ATOM 3255 N N . ASP A 1 401 ? 18.391 73.399 25.026 1.00 24.24 720 ASP A N 1
ATOM 3256 C CA . ASP A 1 401 ? 19.095 73.721 26.299 1.00 28.76 720 ASP A CA 1
ATOM 3257 C C . ASP A 1 401 ? 18.467 73.033 27.511 1.00 30.36 720 ASP A C 1
ATOM 3258 O O . ASP A 1 401 ? 19.176 72.458 28.362 1.00 31.49 720 ASP A O 1
ATOM 3263 N N . ILE A 1 402 ? 17.130 73.110 27.603 1.00 30.33 721 ILE A N 1
ATOM 3264 C CA . ILE A 1 402 ? 16.378 72.559 28.731 1.00 29.08 721 ILE A CA 1
ATOM 3265 C C . ILE A 1 402 ? 16.443 71.048 28.715 1.00 31.82 721 ILE A C 1
ATOM 3266 O O . ILE A 1 402 ? 16.676 70.387 29.734 1.00 26.89 721 ILE A O 1
ATOM 3271 N N . GLU A 1 403 ? 16.263 70.488 27.524 1.00 32.69 722 GLU A N 1
ATOM 3272 C CA . GLU A 1 403 ? 16.326 69.057 27.373 1.00 27.45 722 GLU A CA 1
ATOM 3273 C C . GLU A 1 403 ? 17.690 68.506 27.784 1.00 26.17 722 GLU A C 1
ATOM 3274 O O . GLU A 1 403 ? 17.806 67.449 28.420 1.00 29.06 722 GLU A O 1
ATOM 3280 N N . TYR A 1 404 ? 18.720 69.188 27.320 1.00 24.07 723 TYR A N 1
ATOM 3281 C CA . TYR A 1 404 ? 20.098 68.801 27.625 1.00 28.57 723 TYR A CA 1
ATOM 3282 C C . TYR A 1 404 ? 20.320 68.837 29.157 1.00 26.53 723 TYR A C 1
ATOM 3283 O O . TYR A 1 404 ? 20.799 67.881 29.794 1.00 26.06 723 TYR A O 1
ATOM 3292 N N . PHE A 1 405 ? 19.935 69.958 29.745 1.00 28.52 724 PHE A N 1
ATOM 3293 C CA . PHE A 1 405 ? 20.044 70.120 31.199 1.00 25.69 724 PHE A CA 1
ATOM 3294 C C . PHE A 1 405 ? 19.421 68.948 31.947 1.00 29.54 724 PHE A C 1
ATOM 3295 O O . PHE A 1 405 ? 20.085 68.310 32.782 1.00 24.15 724 PHE A O 1
ATOM 3303 N N . PHE A 1 406 ? 18.185 68.555 31.614 1.00 28.19 725 PHE A N 1
ATOM 3304 C CA . PHE A 1 406 ? 17.584 67.472 32.376 1.00 27.40 725 PHE A CA 1
ATOM 3305 C C . PHE A 1 406 ? 18.133 66.073 32.054 1.00 27.59 725 PHE A C 1
ATOM 3306 O O . PHE A 1 406 ? 18.144 65.237 32.927 1.00 28.75 725 PHE A O 1
ATOM 3314 N N . THR A 1 407 ? 18.578 65.834 30.814 1.00 27.81 726 THR A N 1
ATOM 3315 C CA . THR A 1 407 ? 19.348 64.619 30.493 1.00 26.49 726 THR A CA 1
ATOM 3316 C C . THR A 1 407 ? 20.585 64.472 31.388 1.00 25.05 726 THR A C 1
ATOM 3317 O O . THR A 1 407 ? 20.847 63.406 31.911 1.00 26.89 726 THR A O 1
ATOM 3321 N N . VAL A 1 408 ? 21.357 65.536 31.524 1.00 25.22 727 VAL A N 1
ATOM 3322 C CA . VAL A 1 408 ? 22.538 65.472 32.404 1.00 26.11 727 VAL A CA 1
ATOM 3323 C C . VAL A 1 408 ? 22.099 65.223 33.848 1.00 24.93 727 VAL A C 1
ATOM 3324 O O . VAL A 1 408 ? 22.653 64.354 34.586 1.00 24.67 727 VAL A O 1
ATOM 3328 N N . VAL A 1 409 ? 21.062 65.937 34.291 1.00 27.76 728 VAL A N 1
ATOM 3329 C CA . VAL A 1 409 ? 20.614 65.688 35.668 1.00 25.49 728 VAL A CA 1
ATOM 3330 C C . VAL A 1 409 ? 20.248 64.207 35.846 1.00 26.35 728 VAL A C 1
ATOM 3331 O O . VAL A 1 409 ? 20.597 63.550 36.829 1.00 28.96 728 VAL A O 1
ATOM 3335 N N . ARG A 1 410 ? 19.541 63.662 34.871 1.00 28.69 729 ARG A N 1
ATOM 3336 C CA . ARG A 1 410 ? 19.152 62.243 34.985 1.00 26.00 729 ARG A CA 1
ATOM 3337 C C . ARG A 1 410 ? 20.348 61.291 34.961 1.00 22.02 729 ARG A C 1
ATOM 3338 O O . ARG A 1 410 ? 20.340 60.250 35.645 1.00 27.97 729 ARG A O 1
ATOM 3346 N N . GLN A 1 411 ? 21.357 61.617 34.160 1.00 29.23 730 GLN A N 1
ATOM 3347 C CA . GLN A 1 411 ? 22.579 60.798 34.106 1.00 28.83 730 GLN A CA 1
ATOM 3348 C C . GLN A 1 411 ? 23.418 60.873 35.369 1.00 31.09 730 GLN A C 1
ATOM 3349 O O . GLN A 1 411 ? 24.076 59.897 35.765 1.00 28.01 730 GLN A O 1
ATOM 3355 N N . LYS A 1 412 ? 23.474 62.054 35.972 1.00 27.69 731 LYS A N 1
ATOM 3356 C CA . LYS A 1 412 ? 24.447 62.250 37.048 1.00 26.25 731 LYS A CA 1
ATOM 3357 C C . LYS A 1 412 ? 23.899 62.242 38.489 1.00 29.09 731 LYS A C 1
ATOM 3358 O O . LYS A 1 412 ? 24.675 62.055 39.428 1.00 25.69 731 LYS A O 1
ATOM 3364 N N . PHE A 1 413 ? 22.601 62.481 38.655 1.00 26.70 732 PHE A N 1
ATOM 3365 C CA . PHE A 1 413 ? 22.003 62.476 39.986 1.00 26.87 732 PHE A CA 1
ATOM 3366 C C . PHE A 1 413 ? 20.848 61.477 40.147 1.00 30.70 732 PHE A C 1
ATOM 3367 O O . PHE A 1 413 ? 20.301 60.981 39.166 1.00 31.11 732 PHE A O 1
ATOM 3375 N N . PHE A 1 414 ? 20.531 61.173 41.406 1.00 27.77 733 PHE A N 1
ATOM 3376 C CA . PHE A 1 414 ? 19.537 60.147 41.775 1.00 31.39 733 PHE A CA 1
ATOM 3377 C C . PHE A 1 414 ? 20.079 58.782 41.456 1.00 39.30 733 PHE A C 1
ATOM 3378 O O . PHE A 1 414 ? 21.040 58.607 40.688 1.00 33.47 733 PHE A O 1
ATOM 3386 N N . ARG A 1 415 ? 19.438 57.818 42.070 1.00 36.10 734 ARG A N 1
ATOM 3387 C CA . ARG A 1 415 ? 19.803 56.406 42.041 1.00 38.20 734 ARG A CA 1
ATOM 3388 C C . ARG A 1 415 ? 18.633 55.711 41.345 1.00 35.77 734 ARG A C 1
ATOM 3389 O O . ARG A 1 415 ? 17.504 56.197 41.405 1.00 42.73 734 ARG A O 1
ATOM 3397 N N . PRO A 1 416 ? 18.884 54.599 40.640 1.00 42.75 735 PRO A N 1
ATOM 3398 C CA . PRO A 1 416 ? 17.768 53.860 40.054 1.00 42.28 735 PRO A CA 1
ATOM 3399 C C . PRO A 1 416 ? 16.710 53.501 41.088 1.00 36.05 735 PRO A C 1
ATOM 3400 O O . PRO A 1 416 ? 17.058 52.985 42.148 1.00 44.19 735 PRO A O 1
ATOM 3404 N N . GLY A 1 417 ? 15.448 53.743 40.763 1.00 41.50 736 GLY A N 1
ATOM 3405 C CA . GLY A 1 417 ? 14.368 53.413 41.669 1.00 44.70 736 GLY A CA 1
ATOM 3406 C C . GLY A 1 417 ? 13.786 54.648 42.312 1.00 50.01 736 GLY A C 1
ATOM 3407 O O . GLY A 1 417 ? 12.758 54.583 42.987 1.00 49.36 736 GLY A O 1
ATOM 3408 N N . ALA A 1 418 ? 14.450 55.788 42.148 1.00 43.19 737 ALA A N 1
ATOM 3409 C CA . ALA A 1 418 ? 13.931 56.989 42.775 1.00 38.57 737 ALA A CA 1
ATOM 3410 C C . ALA A 1 418 ? 12.833 57.573 41.920 1.00 42.04 737 ALA A C 1
ATOM 3411 O O . ALA A 1 418 ? 11.814 58.010 42.424 1.00 39.46 737 ALA A O 1
ATOM 3413 N N . ILE A 1 419 ? 13.082 57.654 40.621 1.00 40.60 738 ILE A N 1
ATOM 3414 C CA . ILE A 1 419 ? 12.113 58.199 39.691 1.00 35.69 738 ILE A CA 1
ATOM 3415 C C . ILE A 1 419 ? 12.047 57.209 38.515 1.00 47.04 738 ILE A C 1
ATOM 3416 O O . ILE A 1 419 ? 13.066 56.964 37.860 1.00 41.71 738 ILE A O 1
ATOM 3421 N N . SER A 1 420 ? 10.881 56.606 38.266 1.00 49.27 739 SER A N 1
ATOM 3422 C CA . SER A 1 420 ? 10.779 55.618 37.173 1.00 49.44 739 SER A CA 1
ATOM 3423 C C . SER A 1 420 ? 10.860 56.286 35.821 1.00 43.96 739 SER A C 1
ATOM 3424 O O . SER A 1 420 ? 10.690 57.510 35.721 1.00 40.86 739 SER A O 1
ATOM 3427 N N . ASP A 1 421 ? 11.062 55.493 34.769 1.00 49.29 740 ASP A N 1
ATOM 3428 C CA . ASP A 1 421 ? 11.079 56.046 33.406 1.00 49.70 740 ASP A CA 1
ATOM 3429 C C . ASP A 1 421 ? 9.774 56.761 33.088 1.00 49.05 740 ASP A C 1
ATOM 3430 O O . ASP A 1 421 ? 9.774 57.839 32.495 1.00 45.99 740 ASP A O 1
ATOM 3435 N N . GLU A 1 422 ? 8.669 56.182 33.537 1.00 52.74 741 GLU A N 1
ATOM 3436 C CA . GLU A 1 422 ? 7.356 56.727 33.231 1.00 53.60 741 GLU A CA 1
ATOM 3437 C C . GLU A 1 422 ? 7.171 58.054 33.924 1.00 51.01 741 GLU A C 1
ATOM 3438 O O . GLU A 1 422 ? 6.608 58.988 33.346 1.00 44.81 741 GLU A O 1
ATOM 3444 N N . GLU A 1 423 ? 7.603 58.105 35.186 1.00 45.77 742 GLU A N 1
ATOM 3445 C CA . GLU A 1 423 ? 7.572 59.335 35.963 1.00 43.36 742 GLU A CA 1
ATOM 3446 C C . GLU A 1 423 ? 8.449 60.393 35.294 1.00 34.61 742 GLU A C 1
ATOM 3447 O O . GLU A 1 423 ? 8.015 61.539 35.102 1.00 37.69 742 GLU A O 1
ATOM 3453 N N . TRP A 1 424 ? 9.658 59.999 34.889 1.00 39.81 743 TRP A N 1
ATOM 3454 C CA . TRP A 1 424 ? 10.580 60.949 34.247 1.00 35.92 743 TRP A CA 1
ATOM 3455 C C . TRP A 1 424 ? 9.977 61.472 32.939 1.00 39.23 743 TRP A C 1
ATOM 3456 O O . TRP A 1 424 ? 10.033 62.672 32.632 1.00 37.43 743 TRP A O 1
ATOM 3467 N N . ASN A 1 425 ? 9.386 60.568 32.155 1.00 43.98 744 ASN A N 1
ATOM 3468 C CA . ASN A 1 425 ? 8.739 60.971 30.899 1.00 39.82 744 ASN A CA 1
ATOM 3469 C C . ASN A 1 425 ? 7.577 61.885 31.140 1.00 33.70 744 ASN A C 1
ATOM 3470 O O . ASN A 1 425 ? 7.421 62.885 30.442 1.00 35.06 744 ASN A O 1
ATOM 3475 N N . ALA A 1 426 ? 6.754 61.566 32.144 1.00 36.64 745 ALA A N 1
ATOM 3476 C CA . ALA A 1 426 ? 5.646 62.474 32.484 1.00 37.22 745 ALA A CA 1
ATOM 3477 C C . ALA A 1 426 ? 6.162 63.846 32.915 1.00 38.11 745 ALA A C 1
ATOM 3478 O O . ALA A 1 426 ? 5.599 64.906 32.560 1.00 35.49 745 ALA A O 1
ATOM 3480 N N . MET A 1 427 ? 7.236 63.832 33.703 1.00 38.88 746 MET A N 1
ATOM 3481 C CA . MET A 1 427 ? 7.860 65.092 34.129 1.00 33.82 746 MET A CA 1
ATOM 3482 C C . MET A 1 427 ? 8.304 65.919 32.910 1.00 28.48 746 MET A C 1
ATOM 3483 O O . MET A 1 427 ? 8.016 67.125 32.794 1.00 28.64 746 MET A O 1
ATOM 3488 N N . MET A 1 428 ? 8.996 65.279 31.977 1.00 30.31 747 MET A N 1
ATOM 3489 C CA . MET A 1 428 ? 9.508 65.999 30.828 1.00 29.29 747 MET A CA 1
ATOM 3490 C C . MET A 1 428 ? 8.380 66.516 29.897 1.00 34.04 747 MET A C 1
ATOM 3491 O O . MET A 1 428 ? 8.501 67.605 29.352 1.00 32.09 747 MET A O 1
ATOM 3496 N N . ARG A 1 429 ? 7.261 65.779 29.751 1.00 35.87 748 ARG A N 1
ATOM 3497 C CA . ARG A 1 429 ? 6.075 66.373 29.056 1.00 37.06 748 ARG A CA 1
ATOM 3498 C C . ARG A 1 429 ? 5.609 67.683 29.722 1.00 30.55 748 ARG A C 1
ATOM 3499 O O . ARG A 1 429 ? 5.406 68.710 29.055 1.00 34.41 748 ARG A O 1
ATOM 3507 N N . ASP A 1 430 ? 5.461 67.668 31.058 1.00 28.96 749 ASP A N 1
ATOM 3508 C CA . ASP A 1 430 ? 5.111 68.895 31.782 1.00 30.62 749 ASP A CA 1
ATOM 3509 C C . ASP A 1 430 ? 6.136 70.018 31.609 1.00 31.22 749 ASP A C 1
ATOM 3510 O O . ASP A 1 430 ? 5.779 71.179 31.413 1.00 30.12 749 ASP A O 1
ATOM 3515 N N . VAL A 1 431 ? 7.427 69.668 31.687 1.00 31.31 750 VAL A N 1
ATOM 3516 C CA . VAL A 1 431 ? 8.485 70.684 31.505 1.00 29.09 750 VAL A CA 1
ATOM 3517 C C . VAL A 1 431 ? 8.411 71.287 30.115 1.00 25.77 750 VAL A C 1
ATOM 3518 O O . VAL A 1 431 ? 8.504 72.511 29.912 1.00 28.55 750 VAL A O 1
ATOM 3522 N N . LYS A 1 432 ? 8.259 70.417 29.112 1.00 27.27 751 LYS A N 1
ATOM 3523 C CA . LYS A 1 432 ? 8.144 70.955 27.731 1.00 31.28 751 LYS A CA 1
ATOM 3524 C C . LYS A 1 432 ? 6.906 71.831 27.535 1.00 30.74 751 LYS A C 1
ATOM 3525 O O . LYS A 1 432 ? 6.954 72.923 26.892 1.00 32.87 751 LYS A O 1
ATOM 3531 N N . ARG A 1 433 ? 5.783 71.372 28.098 1.00 33.10 752 ARG A N 1
ATOM 3532 C CA . ARG A 1 433 ? 4.561 72.207 28.023 1.00 34.44 752 ARG A CA 1
ATOM 3533 C C . ARG A 1 433 ? 4.767 73.533 28.710 1.00 31.55 752 ARG A C 1
ATOM 3534 O O . ARG A 1 433 ? 4.385 74.596 28.189 1.00 31.98 752 ARG A O 1
ATOM 3542 N N . ALA A 1 434 ? 5.417 73.512 29.886 1.00 29.35 753 ALA A N 1
ATOM 3543 C CA . ALA A 1 434 ? 5.664 74.791 30.558 1.00 26.57 753 ALA A CA 1
ATOM 3544 C C . ALA A 1 434 ? 6.601 75.686 29.736 1.00 26.78 753 ALA A C 1
ATOM 3545 O O . ALA A 1 434 ? 6.430 76.916 29.626 1.00 28.06 753 ALA A O 1
ATOM 3547 N N . TYR A 1 435 ? 7.646 75.068 29.194 1.00 29.92 754 TYR A N 1
ATOM 3548 C CA . TYR A 1 435 ? 8.540 75.832 28.311 1.00 32.01 754 TYR A CA 1
ATOM 3549 C C . TYR A 1 435 ? 7.734 76.525 27.136 1.00 28.28 754 TYR A C 1
ATOM 3550 O O . TYR A 1 435 ? 7.855 77.730 26.858 1.00 28.98 754 TYR A O 1
ATOM 3559 N N . ASP A 1 436 ? 6.910 75.721 26.482 1.00 30.82 755 ASP A N 1
ATOM 3560 C CA . ASP A 1 436 ? 6.075 76.216 25.347 1.00 34.30 755 ASP A CA 1
ATOM 3561 C C . ASP A 1 436 ? 5.211 77.406 25.782 1.00 33.02 755 ASP A C 1
ATOM 3562 O O . ASP A 1 436 ? 5.260 78.470 25.148 1.00 33.86 755 ASP A O 1
ATOM 3567 N N . LEU A 1 437 ? 4.492 77.290 26.908 1.00 29.90 756 LEU A N 1
ATOM 3568 C CA . LEU A 1 437 ? 3.666 78.417 27.337 1.00 27.52 756 LEU A CA 1
ATOM 3569 C C . LEU A 1 437 ? 4.447 79.635 27.725 1.00 33.27 756 LEU A C 1
ATOM 3570 O O . LEU A 1 437 ? 4.062 80.790 27.452 1.00 27.82 756 LEU A O 1
ATOM 3575 N N . LEU A 1 438 ? 5.551 79.414 28.428 1.00 34.91 757 LEU A N 1
ATOM 3576 C CA . LEU A 1 438 ? 6.353 80.562 28.877 1.00 26.95 757 LEU A CA 1
ATOM 3577 C C . LEU A 1 438 ? 7.085 81.197 27.733 1.00 25.10 757 LEU A C 1
ATOM 3578 O O . LEU A 1 438 ? 7.347 82.403 27.760 1.00 29.37 757 LEU A O 1
ATOM 3583 N N . SER A 1 439 ? 7.399 80.412 26.713 1.00 29.31 758 SER A N 1
ATOM 3584 C CA . SER A 1 439 ? 8.142 81.011 25.557 1.00 33.19 758 SER A CA 1
ATOM 3585 C C . SER A 1 439 ? 7.354 82.108 24.829 1.00 37.24 758 SER A C 1
ATOM 3586 O O . SER A 1 439 ? 7.945 83.009 24.238 1.00 30.24 758 SER A O 1
ATOM 3589 N N . GLN A 1 440 ? 6.019 82.048 24.907 1.00 37.70 759 GLN A N 1
ATOM 3590 C CA . GLN A 1 440 ? 5.146 82.945 24.100 1.00 31.88 759 GLN A CA 1
ATOM 3591 C C . GLN A 1 440 ? 5.421 84.393 24.446 1.00 34.71 759 GLN A C 1
ATOM 3592 O O . GLN A 1 440 ? 5.496 85.240 23.567 1.00 37.50 759 GLN A O 1
ATOM 3598 N N . HIS A 1 441 ? 5.697 84.679 25.713 1.00 36.66 760 HIS A N 1
ATOM 3599 C CA . HIS A 1 441 ? 5.969 86.056 26.140 1.00 34.05 760 HIS A CA 1
ATOM 3600 C C . HIS A 1 441 ? 7.152 86.668 25.379 1.00 34.80 760 HIS A C 1
ATOM 3601 O O . HIS A 1 441 ? 7.205 87.874 25.195 1.00 33.73 760 HIS A O 1
ATOM 3608 N N . TRP A 1 442 ? 8.083 85.831 24.920 1.00 33.30 761 TRP A N 1
ATOM 3609 C CA . TRP A 1 442 ? 9.344 86.352 24.368 1.00 32.94 761 TRP A CA 1
ATOM 3610 C C . TRP A 1 442 ? 9.360 86.179 22.848 1.00 38.11 761 TRP A C 1
ATOM 3611 O O . TRP A 1 442 ? 10.369 86.438 22.207 1.00 40.77 761 TRP A O 1
ATOM 3622 N N . GLY A 1 443 ? 8.270 85.674 22.279 1.00 39.52 762 GLY A N 1
ATOM 3623 C CA . GLY A 1 443 ? 8.213 85.502 20.826 1.00 38.33 762 GLY A CA 1
ATOM 3624 C C . GLY A 1 443 ? 8.257 84.057 20.415 1.00 40.53 762 GLY A C 1
ATOM 3625 O O . GLY A 1 443 ? 8.377 83.753 19.229 1.00 43.57 762 GLY A O 1
ATOM 3626 N N . GLY A 1 444 ? 8.215 83.157 21.395 1.00 37.10 763 GLY A N 1
ATOM 3627 C CA . GLY A 1 444 ? 8.078 81.717 21.136 1.00 27.63 763 GLY A CA 1
ATOM 3628 C C . GLY A 1 444 ? 9.334 80.892 20.876 1.00 33.90 763 GLY A C 1
ATOM 3629 O O . GLY A 1 444 ? 9.277 79.659 20.792 1.00 35.42 763 GLY A O 1
ATOM 3630 N N . ASP A 1 445 ? 10.483 81.541 20.732 1.00 33.61 764 ASP A N 1
ATOM 3631 C CA . ASP A 1 445 ? 11.708 80.804 20.364 1.00 28.48 764 ASP A CA 1
ATOM 3632 C C . ASP A 1 445 ? 12.667 80.501 21.555 1.00 35.53 764 ASP A C 1
ATOM 3633 O O . ASP A 1 445 ? 13.714 79.876 21.355 1.00 31.27 764 ASP A O 1
ATOM 3638 N N . HIS A 1 446 ? 12.327 80.971 22.757 1.00 31.56 765 HIS A N 1
ATOM 3639 C CA . HIS A 1 446 ? 13.158 80.690 23.945 1.00 32.96 765 HIS A CA 1
ATOM 3640 C C . HIS A 1 446 ? 12.391 81.129 25.174 1.00 34.08 765 HIS A C 1
ATOM 3641 O O . HIS A 1 446 ? 11.361 81.786 25.049 1.00 29.23 765 HIS A O 1
ATOM 3648 N N . ILE A 1 447 ? 12.866 80.726 26.369 1.00 29.82 766 ILE A N 1
ATOM 3649 C CA . ILE A 1 447 ? 12.412 81.338 27.604 1.00 28.37 766 ILE A CA 1
ATOM 3650 C C . ILE A 1 447 ? 13.614 82.101 28.223 1.00 34.45 766 ILE A C 1
ATOM 3651 O O . ILE A 1 447 ? 14.722 82.088 27.694 1.00 28.83 766 ILE A O 1
ATOM 3656 N N . SER A 1 448 ? 13.367 82.786 29.323 1.00 28.72 767 SER A N 1
ATOM 3657 C CA . SER A 1 448 ? 14.365 83.600 29.971 1.00 27.78 767 SER A CA 1
ATOM 3658 C C . SER A 1 448 ? 14.947 82.852 31.189 1.00 32.75 767 SER A C 1
ATOM 3659 O O . SER A 1 448 ? 14.185 82.325 32.011 1.00 28.20 767 SER A O 1
ATOM 3662 N N . TYR A 1 449 ? 16.280 82.837 31.312 1.00 27.23 768 TYR A N 1
ATOM 3663 C CA . TYR A 1 449 ? 16.893 82.248 32.517 1.00 24.72 768 TYR A CA 1
ATOM 3664 C C . TYR A 1 449 ? 16.417 83.034 33.752 1.00 22.21 768 TYR A C 1
ATOM 3665 O O . TYR A 1 449 ? 15.844 82.490 34.688 1.00 26.49 768 TYR A O 1
ATOM 3674 N N . ARG A 1 450 ? 16.606 84.338 33.710 1.00 23.49 769 ARG A N 1
ATOM 3675 C CA . ARG A 1 450 ? 16.256 85.176 34.853 1.00 28.05 769 ARG A CA 1
ATOM 3676 C C . ARG A 1 450 ? 14.758 85.046 35.264 1.00 31.98 769 ARG A C 1
ATOM 3677 O O . ARG A 1 450 ? 14.432 84.839 36.445 1.00 27.31 769 ARG A O 1
ATOM 3685 N N . TYR A 1 451 ? 13.856 85.128 34.277 1.00 26.53 770 TYR A N 1
ATOM 3686 C CA . TYR A 1 451 ? 12.412 85.233 34.583 1.00 28.73 770 TYR A CA 1
ATOM 3687 C C . TYR A 1 451 ? 11.701 83.896 34.655 1.00 26.51 770 TYR A C 1
ATOM 3688 O O . TYR A 1 451 ? 10.749 83.729 35.427 1.00 30.01 770 TYR A O 1
ATOM 3697 N N . ASP A 1 452 ? 12.141 82.923 33.852 1.00 27.21 771 ASP A N 1
ATOM 3698 C CA . ASP A 1 452 ? 11.396 81.683 33.716 1.00 25.10 771 ASP A CA 1
ATOM 3699 C C . ASP A 1 452 ? 12.012 80.434 34.340 1.00 24.51 771 ASP A C 1
ATOM 3700 O O . ASP A 1 452 ? 11.314 79.442 34.557 1.00 26.25 771 ASP A O 1
ATOM 3705 N N . PHE A 1 453 ? 13.333 80.386 34.496 1.00 26.65 772 PHE A N 1
ATOM 3706 C CA . PHE A 1 453 ? 13.886 79.055 34.769 1.00 23.53 772 PHE A CA 1
ATOM 3707 C C . PHE A 1 453 ? 13.504 78.478 36.158 1.00 21.19 772 PHE A C 1
ATOM 3708 O O . PHE A 1 453 ? 13.354 77.260 36.303 1.00 24.88 772 PHE A O 1
ATOM 3716 N N . LEU A 1 454 ? 13.313 79.316 37.190 1.00 25.08 773 LEU A N 1
ATOM 3717 C CA . LEU A 1 454 ? 12.854 78.742 38.455 1.00 23.63 773 LEU A CA 1
ATOM 3718 C C . LEU A 1 454 ? 11.482 78.072 38.320 1.00 27.38 773 LEU A C 1
ATOM 3719 O O . LEU A 1 454 ? 11.216 77.035 38.944 1.00 23.46 773 LEU A O 1
ATOM 3724 N N . THR A 1 455 ? 10.633 78.650 37.474 1.00 28.06 774 THR A N 1
ATOM 3725 C CA . THR A 1 455 ? 9.279 78.047 37.286 1.00 24.26 774 THR A CA 1
ATOM 3726 C C . THR A 1 455 ? 9.407 76.689 36.565 1.00 23.33 774 THR A C 1
ATOM 3727 O O . THR A 1 455 ? 8.781 75.696 36.940 1.00 27.69 774 THR A O 1
ATOM 3731 N N . ILE A 1 456 ? 10.323 76.616 35.584 1.00 25.34 775 ILE A N 1
ATOM 3732 C CA . ILE A 1 456 ? 10.615 75.350 34.916 1.00 22.09 775 ILE A CA 1
ATOM 3733 C C . ILE A 1 456 ? 11.109 74.306 35.913 1.00 27.67 775 ILE A C 1
ATOM 3734 O O . ILE A 1 456 ? 10.666 73.133 35.934 1.00 27.73 775 ILE A O 1
ATOM 3739 N N . LEU A 1 457 ? 12.058 74.710 36.754 1.00 25.09 776 LEU A N 1
ATOM 3740 C CA . LEU A 1 457 ? 12.524 73.784 37.817 1.00 23.53 776 LEU A CA 1
ATOM 3741 C C . LEU A 1 457 ? 11.386 73.276 38.748 1.00 22.83 776 LEU A C 1
ATOM 3742 O O . LEU A 1 457 ? 11.324 72.077 39.097 1.00 24.42 776 LEU A O 1
ATOM 3747 N N . ARG A 1 458 ? 10.494 74.178 39.121 1.00 25.01 777 ARG A N 1
ATOM 3748 C CA . ARG A 1 458 ? 9.386 73.824 40.033 1.00 25.29 777 ARG A CA 1
ATOM 3749 C C . ARG A 1 458 ? 8.433 72.863 39.370 1.00 26.25 777 ARG A C 1
ATOM 3750 O O . ARG A 1 458 ? 7.984 71.886 39.992 1.00 30.35 777 ARG A O 1
ATOM 3758 N N . VAL A 1 459 ? 8.167 73.103 38.082 1.00 31.13 778 VAL A N 1
ATOM 3759 C CA . VAL A 1 459 ? 7.369 72.140 37.330 1.00 25.50 778 VAL A CA 1
ATOM 3760 C C . VAL A 1 459 ? 8.028 70.804 37.333 1.00 32.18 778 VAL A C 1
ATOM 3761 O O . VAL A 1 459 ? 7.386 69.791 37.651 1.00 32.60 778 VAL A O 1
ATOM 3765 N N . ALA A 1 460 ? 9.325 70.762 37.021 1.00 29.54 779 ALA A N 1
ATOM 3766 C CA . ALA A 1 460 ? 10.007 69.455 37.073 1.00 26.22 779 ALA A CA 1
ATOM 3767 C C . ALA A 1 460 ? 9.923 68.842 38.459 1.00 29.62 779 ALA A C 1
ATOM 3768 O O . ALA A 1 460 ? 9.686 67.628 38.606 1.00 32.20 779 ALA A O 1
ATOM 3770 N N . MET A 1 461 ? 10.156 69.670 39.487 1.00 25.33 780 MET A N 1
ATOM 3771 C CA . MET A 1 461 ? 10.261 69.116 40.845 1.00 27.42 780 MET A CA 1
ATOM 3772 C C . MET A 1 461 ? 8.955 68.645 41.459 1.00 36.28 780 MET A C 1
ATOM 3773 O O . MET A 1 461 ? 8.955 67.878 42.451 1.00 31.15 780 MET A O 1
ATOM 3778 N N . LYS A 1 462 ? 7.839 69.078 40.869 1.00 33.24 781 LYS A N 1
ATOM 3779 C CA . LYS A 1 462 ? 6.532 68.522 41.253 1.00 33.26 781 LYS A CA 1
ATOM 3780 C C . LYS A 1 462 ? 6.571 67.024 41.069 1.00 34.83 781 LYS A C 1
ATOM 3781 O O . LYS A 1 462 ? 5.851 66.307 41.712 1.00 36.66 781 LYS A O 1
ATOM 3787 N N . HIS A 1 463 ? 7.389 66.523 40.166 1.00 29.97 782 HIS A N 1
ATOM 3788 C CA . HIS A 1 463 ? 7.501 65.089 39.953 1.00 33.62 782 HIS A CA 1
ATOM 3789 C C . HIS A 1 463 ? 8.609 64.393 40.735 1.00 36.11 782 HIS A C 1
ATOM 3790 O O . HIS A 1 463 ? 8.793 63.224 40.619 1.00 34.90 782 HIS A O 1
ATOM 3797 N N . TRP A 1 464 ? 9.377 65.138 41.565 1.00 34.88 783 TRP A N 1
ATOM 3798 C CA . TRP A 1 464 ? 10.487 64.528 42.302 1.00 30.92 783 TRP A CA 1
ATOM 3799 C C . TRP A 1 464 ? 10.028 63.916 43.635 1.00 32.54 783 TRP A C 1
ATOM 3800 O O . TRP A 1 464 ? 9.067 64.379 44.241 1.00 33.83 783 TRP A O 1
ATOM 3811 N N . PRO A 1 465 ? 10.718 62.871 44.107 1.00 34.04 784 PRO A N 1
ATOM 3812 C CA . PRO A 1 465 ? 10.357 62.276 45.400 1.00 38.26 784 PRO A CA 1
ATOM 3813 C C . PRO A 1 465 ? 10.358 63.322 46.526 1.00 35.59 784 PRO A C 1
ATOM 3814 O O . PRO A 1 465 ? 11.182 64.252 46.498 1.00 32.55 784 PRO A O 1
ATOM 3818 N N . GLU A 1 466 ? 9.429 63.174 47.473 1.00 35.57 785 GLU A N 1
ATOM 3819 C CA . GLU A 1 466 ? 9.318 64.038 48.641 1.00 34.15 785 GLU A CA 1
ATOM 3820 C C . GLU A 1 466 ? 9.799 63.276 49.868 1.00 30.47 785 GLU A C 1
ATOM 3821 O O . GLU A 1 466 ? 9.648 62.052 49.929 1.00 32.08 785 GLU A O 1
ATOM 3827 N N . PRO A 1 467 ? 10.423 63.972 50.829 1.00 28.10 786 PRO A N 1
ATOM 3828 C CA . PRO A 1 467 ? 10.806 65.387 50.756 1.00 27.85 786 PRO A CA 1
ATOM 3829 C C . PRO A 1 467 ? 11.975 65.574 49.729 1.00 32.00 786 PRO A C 1
ATOM 3830 O O . PRO A 1 467 ? 12.733 64.620 49.515 1.00 28.82 786 PRO A O 1
ATOM 3834 N N . HIS A 1 468 ? 12.091 66.739 49.088 1.00 29.60 787 HIS A N 1
ATOM 3835 C CA . HIS A 1 468 ? 13.067 66.882 48.013 1.00 28.26 787 HIS A CA 1
ATOM 3836 C C . HIS A 1 468 ? 14.505 66.814 48.512 1.00 29.36 787 HIS A C 1
ATOM 3837 O O . HIS A 1 468 ? 15.380 66.374 47.790 1.00 28.30 787 HIS A O 1
ATOM 3844 N N . ILE A 1 469 ? 14.746 67.263 49.741 1.00 25.13 788 ILE A N 1
ATOM 3845 C CA . ILE A 1 469 ? 16.082 67.148 50.351 1.00 24.22 788 ILE A CA 1
ATOM 3846 C C . ILE A 1 469 ? 16.137 65.922 51.239 1.00 27.13 788 ILE A C 1
ATOM 3847 O O . ILE A 1 469 ? 15.417 65.850 52.250 1.00 29.27 788 ILE A O 1
ATOM 3852 N N . PRO A 1 470 ? 16.965 64.924 50.863 1.00 24.26 789 PRO A N 1
ATOM 3853 C CA . PRO A 1 470 ? 17.027 63.675 51.624 1.00 23.07 789 PRO A CA 1
ATOM 3854 C C . PRO A 1 470 ? 17.919 63.853 52.845 1.00 21.65 789 PRO A C 1
ATOM 3855 O O . PRO A 1 470 ? 18.734 64.787 52.846 1.00 23.17 789 PRO A O 1
ATOM 3859 N N . ARG A 1 471 ? 17.785 63.002 53.858 1.00 22.24 790 ARG A N 1
ATOM 3860 C CA . ARG A 1 471 ? 18.738 63.008 54.975 1.00 24.09 790 ARG A CA 1
ATOM 3861 C C . ARG A 1 471 ? 20.105 62.437 54.545 1.00 24.68 790 ARG A C 1
ATOM 3862 O O . ARG A 1 471 ? 20.143 61.454 53.795 1.00 25.83 790 ARG A O 1
ATOM 3870 N N . PRO A 1 472 ? 21.196 63.045 55.025 1.00 23.19 791 PRO A N 1
ATOM 3871 C CA . PRO A 1 472 ? 22.497 62.368 54.995 1.00 26.67 791 PRO A CA 1
ATOM 3872 C C . PRO A 1 472 ? 22.363 61.102 55.818 1.00 33.37 791 PRO A C 1
ATOM 3873 O O . PRO A 1 472 ? 21.653 61.097 56.846 1.00 26.56 791 PRO A O 1
ATOM 3877 N N . THR A 1 473 ? 23.019 60.025 55.397 1.00 25.49 792 THR A N 1
ATOM 3878 C CA . THR A 1 473 ? 22.801 58.754 56.078 1.00 24.84 792 THR A CA 1
ATOM 3879 C C . THR A 1 473 ? 23.935 57.760 55.788 1.00 33.90 792 THR A C 1
ATOM 3880 O O . THR A 1 473 ? 24.879 58.115 55.067 1.00 27.94 792 THR A O 1
ATOM 3884 N N . GLY A 1 474 ? 23.856 56.550 56.369 1.00 28.85 793 GLY A N 1
ATOM 3885 C CA . GLY A 1 474 ? 24.846 55.495 56.147 1.00 30.06 793 GLY A CA 1
ATOM 3886 C C . GLY A 1 474 ? 25.885 55.409 57.246 1.00 30.00 793 GLY A C 1
ATOM 3887 O O . GLY A 1 474 ? 25.902 56.227 58.176 1.00 25.53 793 GLY A O 1
ATOM 3888 N N . ASP A 1 475 ? 26.801 54.452 57.125 1.00 27.84 794 ASP A N 1
ATOM 3889 C CA . ASP A 1 475 ? 27.716 54.157 58.238 1.00 28.22 794 ASP A CA 1
ATOM 3890 C C . ASP A 1 475 ? 28.665 55.280 58.563 1.00 30.09 794 ASP A C 1
ATOM 3891 O O . ASP A 1 475 ? 28.870 55.607 59.734 1.00 26.09 794 ASP A O 1
ATOM 3896 N N . ASP A 1 476 ? 29.306 55.848 57.531 1.00 27.66 795 ASP A N 1
ATOM 3897 C CA . ASP A 1 476 ? 30.260 56.934 57.769 1.00 25.85 795 ASP A CA 1
ATOM 3898 C C . ASP A 1 476 ? 29.540 58.141 58.468 1.00 20.48 795 ASP A C 1
ATOM 3899 O O . ASP A 1 476 ? 30.074 58.728 59.345 1.00 23.58 795 ASP A O 1
ATOM 3904 N N . TRP A 1 477 ? 28.385 58.523 57.964 1.00 24.77 796 TRP A N 1
ATOM 3905 C CA . TRP A 1 477 ? 27.638 59.650 58.588 1.00 25.36 796 TRP A CA 1
ATOM 3906 C C . TRP A 1 477 ? 27.376 59.372 60.076 1.00 23.96 796 TRP A C 1
ATOM 3907 O O . TRP A 1 477 ? 27.582 60.204 60.979 1.00 25.22 796 TRP A O 1
ATOM 3918 N N . TYR A 1 478 ? 26.967 58.161 60.324 1.00 26.06 797 TYR A N 1
ATOM 3919 C CA . TYR A 1 478 ? 26.627 57.755 61.684 1.00 24.56 797 TYR A CA 1
ATOM 3920 C C . TYR A 1 478 ? 27.740 58.000 62.659 1.00 32.12 797 TYR A C 1
ATOM 3921 O O . TYR A 1 478 ? 27.544 58.683 63.673 1.00 28.56 797 TYR A O 1
ATOM 3930 N N . TYR A 1 479 ? 28.926 57.442 62.395 1.00 29.25 798 TYR A N 1
ATOM 3931 C CA . TYR A 1 479 ? 30.006 57.629 63.363 1.00 32.14 798 TYR A CA 1
ATOM 3932 C C . TYR A 1 479 ? 30.505 59.047 63.376 1.00 33.21 798 TYR A C 1
ATOM 3933 O O . TYR A 1 479 ? 30.862 59.590 64.415 1.00 36.66 798 TYR A O 1
ATOM 3942 N N . HIS A 1 480 ? 30.523 59.681 62.220 1.00 25.23 799 HIS A N 1
ATOM 3943 C CA . HIS A 1 480 ? 31.049 61.032 62.208 1.00 25.83 799 HIS A CA 1
ATOM 3944 C C . HIS A 1 480 ? 30.124 62.022 62.967 1.00 30.30 799 HIS A C 1
ATOM 3945 O O . HIS A 1 480 ? 30.554 62.781 63.826 1.00 31.28 799 HIS A O 1
ATOM 3952 N N . ALA A 1 481 ? 28.844 61.999 62.639 1.00 28.06 800 ALA A N 1
ATOM 3953 C CA . ALA A 1 481 ? 27.897 62.937 63.270 1.00 24.84 800 ALA A CA 1
ATOM 3954 C C . ALA A 1 481 ? 27.684 62.597 64.754 1.00 31.95 800 ALA A C 1
ATOM 3955 O O . ALA A 1 481 ? 27.543 63.513 65.561 1.00 31.27 800 ALA A O 1
ATOM 3957 N N . ARG A 1 482 ? 27.691 61.316 65.137 1.00 28.12 801 ARG A N 1
ATOM 3958 C CA . ARG A 1 482 ? 27.567 61.040 66.594 1.00 32.87 801 ARG A CA 1
ATOM 3959 C C . ARG A 1 482 ? 28.788 61.522 67.376 1.00 38.93 801 ARG A C 1
ATOM 3960 O O . ARG A 1 482 ? 28.661 61.807 68.540 1.00 40.28 801 ARG A O 1
ATOM 3968 N N . ASN A 1 483 ? 29.960 61.623 66.746 1.00 34.33 802 ASN A N 1
ATOM 3969 C CA . ASN A 1 483 ? 31.195 62.007 67.475 1.00 38.09 802 ASN A CA 1
ATOM 3970 C C . ASN A 1 483 ? 31.605 63.474 67.287 1.00 40.95 802 ASN A C 1
ATOM 3971 O O . ASN A 1 483 ? 32.749 63.842 67.556 1.00 53.85 802 ASN A O 1
ATOM 3976 N N . TYR A 1 484 ? 30.694 64.297 66.768 1.00 29.79 803 TYR A N 1
ATOM 3977 C CA . TYR A 1 484 ? 31.027 65.658 66.353 1.00 32.95 803 TYR A CA 1
ATOM 3978 C C . TYR A 1 484 ? 30.551 66.604 67.462 1.00 32.87 803 TYR A C 1
ATOM 3979 O O . TYR A 1 484 ? 29.369 66.579 67.809 1.00 29.89 803 TYR A O 1
ATOM 3988 N N . ASN A 1 485 ? 31.470 67.397 68.020 1.00 29.13 804 ASN A N 1
ATOM 3989 C CA . ASN A 1 485 ? 31.148 68.272 69.161 1.00 31.86 804 ASN A CA 1
ATOM 3990 C C . ASN A 1 485 ? 31.702 69.666 68.965 1.00 29.16 804 ASN A C 1
ATOM 3991 O O . ASN A 1 485 ? 32.751 70.006 69.506 1.00 28.39 804 ASN A O 1
ATOM 3996 N N . PRO A 1 486 ? 31.007 70.481 68.164 1.00 27.39 805 PRO A N 1
ATOM 3997 C CA . PRO A 1 486 ? 31.489 71.807 67.776 1.00 26.18 805 PRO A CA 1
ATOM 3998 C C . PRO A 1 486 ? 31.122 72.887 68.799 1.00 33.54 805 PRO A C 1
ATOM 3999 O O . PRO A 1 486 ? 30.644 72.559 69.889 1.00 32.82 805 PRO A O 1
ATOM 4004 N N . ALA B 1 2 ? 38.618 31.171 35.269 1.00 41.74 321 ALA B N 1
ATOM 4005 C CA . ALA B 1 2 ? 38.877 29.941 34.522 1.00 47.35 321 ALA B CA 1
ATOM 4006 C C . ALA B 1 2 ? 38.433 30.180 33.119 1.00 44.27 321 ALA B C 1
ATOM 4007 O O . ALA B 1 2 ? 37.634 31.105 32.877 1.00 38.16 321 ALA B O 1
ATOM 4009 N N . TYR B 1 3 ? 38.930 29.379 32.169 1.00 42.52 322 TYR B N 1
ATOM 4010 C CA . TYR B 1 3 ? 38.410 29.470 30.790 1.00 38.95 322 TYR B CA 1
ATOM 4011 C C . TYR B 1 3 ? 38.336 28.072 30.118 1.00 40.06 322 TYR B C 1
ATOM 4012 O O . TYR B 1 3 ? 38.906 27.082 30.604 1.00 37.64 322 TYR B O 1
ATOM 4021 N N . ARG B 1 4 ? 37.592 27.996 29.030 1.00 38.52 323 ARG B N 1
ATOM 4022 C CA . ARG B 1 4 ? 37.304 26.697 28.441 1.00 46.01 323 ARG B CA 1
ATOM 4023 C C . ARG B 1 4 ? 37.069 26.845 26.960 1.00 40.02 323 ARG B C 1
ATOM 4024 O O . ARG B 1 4 ? 36.438 27.807 26.514 1.00 42.19 323 ARG B O 1
ATOM 4032 N N . ILE B 1 5 ? 37.609 25.903 26.182 1.00 40.38 324 ILE B N 1
ATOM 4033 C CA . ILE B 1 5 ? 37.207 25.796 24.788 1.00 39.24 324 ILE B CA 1
ATOM 4034 C C . ILE B 1 5 ? 35.792 25.258 24.741 1.00 38.54 324 ILE B C 1
ATOM 4035 O O . ILE B 1 5 ? 35.539 24.133 25.175 1.00 46.88 324 ILE B O 1
ATOM 4040 N N . VAL B 1 6 ? 34.870 26.049 24.229 1.00 37.35 325 VAL B N 1
ATOM 4041 C CA . VAL B 1 6 ? 33.495 25.587 24.126 1.00 41.22 325 VAL B CA 1
ATOM 4042 C C . VAL B 1 6 ? 33.391 24.677 22.892 1.00 48.29 325 VAL B C 1
ATOM 4043 O O . VAL B 1 6 ? 32.830 23.598 22.936 1.00 42.43 325 VAL B O 1
ATOM 4047 N N . SER B 1 7 ? 33.927 25.141 21.782 1.00 43.35 326 SER B N 1
ATOM 4048 C CA . SER B 1 7 ? 33.912 24.330 20.562 1.00 49.82 326 SER B CA 1
ATOM 4049 C C . SER B 1 7 ? 35.052 24.767 19.657 1.00 48.28 326 SER B C 1
ATOM 4050 O O . SER B 1 7 ? 35.437 25.947 19.676 1.00 44.06 326 SER B O 1
ATOM 4053 N N . GLU B 1 8 ? 35.573 23.828 18.857 1.00 50.77 327 GLU B N 1
ATOM 4054 C CA . GLU B 1 8 ? 36.370 24.173 17.674 1.00 36.86 327 GLU B CA 1
ATOM 4055 C C . GLU B 1 8 ? 35.681 23.551 16.459 1.00 52.25 327 GLU B C 1
ATOM 4056 O O . GLU B 1 8 ? 35.539 22.331 16.370 1.00 47.21 327 GLU B O 1
ATOM 4062 N N . THR B 1 9 ? 35.217 24.397 15.547 1.00 53.63 328 THR B N 1
ATOM 4063 C CA . THR B 1 9 ? 34.320 23.954 14.486 1.00 54.81 328 THR B CA 1
ATOM 4064 C C . THR B 1 9 ? 34.655 24.722 13.230 1.00 59.85 328 THR B C 1
ATOM 4065 O O . THR B 1 9 ? 34.418 25.935 13.142 1.00 53.75 328 THR B O 1
ATOM 4069 N N . GLY B 1 10 ? 35.218 24.010 12.256 1.00 57.53 329 GLY B N 1
ATOM 4070 C CA . GLY B 1 10 ? 35.771 24.666 11.089 1.00 51.99 329 GLY B CA 1
ATOM 4071 C C . GLY B 1 10 ? 37.012 25.393 11.560 1.00 49.65 329 GLY B C 1
ATOM 4072 O O . GLY B 1 10 ? 37.772 24.880 12.390 1.00 49.16 329 GLY B O 1
ATOM 4073 N N . ASP B 1 11 ? 37.227 26.587 11.034 1.00 45.31 330 ASP B N 1
ATOM 4074 C CA . ASP B 1 11 ? 38.317 27.415 11.518 1.00 55.08 330 ASP B CA 1
ATOM 4075 C C . ASP B 1 11 ? 37.871 28.323 12.703 1.00 48.41 330 ASP B C 1
ATOM 4076 O O . ASP B 1 11 ? 38.568 29.273 13.034 1.00 51.57 330 ASP B O 1
ATOM 4081 N N . LYS B 1 12 ? 36.710 28.033 13.296 1.00 43.55 331 LYS B N 1
ATOM 4082 C CA . LYS B 1 12 ? 36.164 28.878 14.375 1.00 53.34 331 LYS B CA 1
ATOM 4083 C C . LYS B 1 12 ? 36.313 28.232 15.733 1.00 44.22 331 LYS B C 1
ATOM 4084 O O . LYS B 1 12 ? 35.709 27.199 16.025 1.00 45.35 331 LYS B O 1
ATOM 4090 N N . ILE B 1 13 ? 37.130 28.874 16.567 1.00 44.78 332 ILE B N 1
ATOM 4091 C CA . ILE B 1 13 ? 37.376 28.480 17.954 1.00 37.49 332 ILE B CA 1
ATOM 4092 C C . ILE B 1 13 ? 36.529 29.368 18.914 1.00 43.57 332 ILE B C 1
ATOM 4093 O O . ILE B 1 13 ? 36.619 30.601 18.870 1.00 41.02 332 ILE B O 1
ATOM 4098 N N . THR B 1 14 ? 35.699 28.749 19.743 1.00 42.97 333 THR B N 1
ATOM 4099 C CA . THR B 1 14 ? 34.895 29.490 20.704 1.00 42.79 333 THR B CA 1
ATOM 4100 C C . THR B 1 14 ? 35.369 29.215 22.131 1.00 46.29 333 THR B C 1
ATOM 4101 O O . THR B 1 14 ? 35.390 28.056 22.568 1.00 42.67 333 THR B O 1
ATOM 4105 N N . VAL B 1 15 ? 35.741 30.281 22.861 1.00 41.25 334 VAL B N 1
ATOM 4106 C CA . VAL B 1 15 ? 36.233 30.130 24.235 1.00 35.04 334 VAL B CA 1
ATOM 4107 C C . VAL B 1 15 ? 35.275 30.850 25.250 1.00 34.20 334 VAL B C 1
ATOM 4108 O O . VAL B 1 15 ? 34.808 31.949 24.985 1.00 37.84 334 VAL B O 1
ATOM 4112 N N . GLU B 1 16 ? 34.978 30.198 26.363 1.00 35.50 335 GLU B N 1
ATOM 4113 C CA . GLU B 1 16 ? 34.278 30.870 27.466 1.00 41.52 335 GLU B CA 1
ATOM 4114 C C . GLU B 1 16 ? 35.226 31.202 28.618 1.00 42.65 335 GLU B C 1
ATOM 4115 O O . GLU B 1 16 ? 35.852 30.302 29.191 1.00 41.68 335 GLU B O 1
ATOM 4121 N N . LEU B 1 17 ? 35.276 32.474 28.972 1.00 39.35 336 LEU B N 1
ATOM 4122 C CA . LEU B 1 17 ? 36.106 32.944 30.057 1.00 35.77 336 LEU B CA 1
ATOM 4123 C C . LEU B 1 17 ? 35.220 33.369 31.212 1.00 37.50 336 LEU B C 1
ATOM 4124 O O . LEU B 1 17 ? 34.314 34.160 31.039 1.00 39.07 336 LEU B O 1
ATOM 4129 N N . THR B 1 18 ? 35.482 32.832 32.389 1.00 37.90 337 THR B N 1
ATOM 4130 C CA . THR B 1 18 ? 34.685 33.176 33.546 1.00 41.38 337 THR B CA 1
ATOM 4131 C C . THR B 1 18 ? 35.516 33.951 34.549 1.00 41.71 337 THR B C 1
ATOM 4132 O O . THR B 1 18 ? 36.523 33.460 35.039 1.00 41.91 337 THR B O 1
ATOM 4136 N N . LEU B 1 19 ? 35.063 35.155 34.865 1.00 34.46 338 LEU B N 1
ATOM 4137 C CA . LEU B 1 19 ? 35.720 36.006 35.842 1.00 40.10 338 LEU B CA 1
ATOM 4138 C C . LEU B 1 19 ? 34.801 36.079 37.039 1.00 37.80 338 LEU B C 1
ATOM 4139 O O . LEU B 1 19 ? 33.621 36.334 36.893 1.00 37.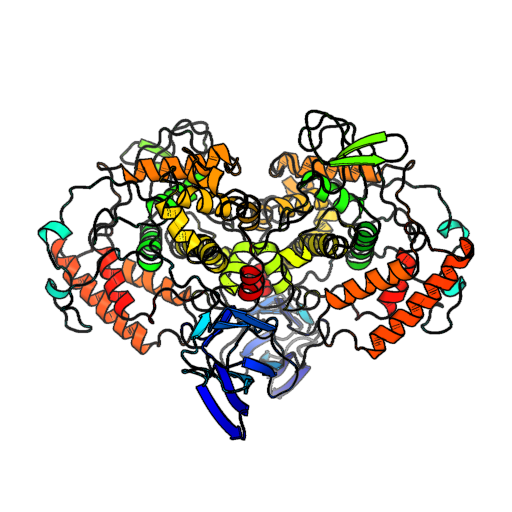71 338 LEU B O 1
ATOM 4144 N N . ALA B 1 20 ? 35.326 35.800 38.220 1.00 36.30 339 ALA B N 1
ATOM 4145 C CA . ALA B 1 20 ? 34.487 35.818 39.401 1.00 38.53 339 ALA B CA 1
ATOM 4146 C C . ALA B 1 20 ? 35.218 36.175 40.677 1.00 43.17 339 ALA B C 1
ATOM 4147 O O . ALA B 1 20 ? 36.383 35.855 40.843 1.00 38.91 339 ALA B O 1
ATOM 4149 N N . ASN B 1 21 ? 34.502 36.796 41.602 1.00 34.00 340 ASN B N 1
ATOM 4150 C CA . ASN B 1 21 ? 34.934 36.831 42.973 1.00 35.76 340 ASN B CA 1
ATOM 4151 C C . ASN B 1 21 ? 34.115 35.730 43.597 1.00 38.14 340 ASN B C 1
ATOM 4152 O O . ASN B 1 21 ? 32.920 35.869 43.776 1.00 35.96 340 ASN B O 1
ATOM 4157 N N . LYS B 1 22 ? 34.768 34.625 43.906 1.00 38.41 341 LYS B N 1
ATOM 4158 C CA . LYS B 1 22 ? 34.077 33.446 44.388 1.00 49.31 341 LYS B CA 1
ATOM 4159 C C . LYS B 1 22 ? 33.840 33.475 45.882 1.00 47.26 341 LYS B C 1
ATOM 4160 O O . LYS B 1 22 ? 33.126 32.640 46.407 1.00 42.32 341 LYS B O 1
ATOM 4166 N N . ASN B 1 23 ? 34.437 34.442 46.566 1.00 43.92 342 ASN B N 1
ATOM 4167 C CA . ASN B 1 23 ? 34.214 34.544 48.010 1.00 41.48 342 ASN B CA 1
ATOM 4168 C C . ASN B 1 23 ? 32.773 34.936 48.263 1.00 36.46 342 ASN B C 1
ATOM 4169 O O . ASN B 1 23 ? 32.198 35.752 47.537 1.00 38.11 342 ASN B O 1
ATOM 4174 N N . THR B 1 24 ? 32.202 34.341 49.299 1.00 38.30 343 THR B N 1
ATOM 4175 C CA . THR B 1 24 ? 30.813 34.602 49.671 1.00 47.21 343 THR B CA 1
ATOM 4176 C C . THR B 1 24 ? 30.778 35.296 51.039 1.00 43.46 343 THR B C 1
ATOM 4177 O O . THR B 1 24 ? 29.742 35.753 51.474 1.00 46.84 343 THR B O 1
ATOM 4181 N N . HIS B 1 25 ? 31.916 35.311 51.716 1.00 43.28 344 HIS B N 1
ATOM 4182 C CA . HIS B 1 25 ? 32.106 36.091 52.943 1.00 43.90 344 HIS B CA 1
ATOM 4183 C C . HIS B 1 25 ? 33.470 36.781 52.844 1.00 44.54 344 HIS B C 1
ATOM 4184 O O . HIS B 1 25 ? 34.314 36.372 52.036 1.00 40.67 344 HIS B O 1
ATOM 4191 N N . TYR B 1 26 ? 33.704 37.796 53.668 1.00 38.79 345 TYR B N 1
ATOM 4192 C CA . TYR B 1 26 ? 35.001 38.501 53.643 1.00 40.13 345 TYR B CA 1
ATOM 4193 C C . TYR B 1 26 ? 36.203 37.565 53.816 1.00 39.40 345 TYR B C 1
ATOM 4194 O O . TYR B 1 26 ? 36.229 36.686 54.656 1.00 37.95 345 TYR B O 1
ATOM 4203 N N . VAL B 1 27 ? 37.218 37.836 53.013 1.00 35.61 346 VAL B N 1
ATOM 4204 C CA . VAL B 1 27 ? 38.484 37.139 53.007 1.00 37.74 346 VAL B CA 1
ATOM 4205 C C . VAL B 1 27 ? 39.553 38.203 52.701 1.00 35.10 346 VAL B C 1
ATOM 4206 O O . VAL B 1 27 ? 39.329 39.100 51.859 1.00 34.41 346 VAL B O 1
ATOM 4210 N N . TRP B 1 28 ? 40.688 38.116 53.376 1.00 30.39 347 TRP B N 1
ATOM 4211 C CA . TRP B 1 28 ? 41.765 39.092 53.197 1.00 36.35 347 TRP B CA 1
ATOM 4212 C C . TRP B 1 28 ? 42.099 39.314 51.758 1.00 39.57 347 TRP B C 1
ATOM 4213 O O . TRP B 1 28 ? 42.356 38.343 51.032 1.00 31.75 347 TRP B O 1
ATOM 4224 N N . ASN B 1 29 ? 42.039 40.579 51.326 1.00 30.52 348 ASN B N 1
ATOM 4225 C CA . ASN B 1 29 ? 42.392 40.975 49.957 1.00 33.41 348 ASN B CA 1
ATOM 4226 C C . ASN B 1 29 ? 41.441 40.462 48.900 1.00 35.37 348 ASN B C 1
ATOM 4227 O O . ASN B 1 29 ? 41.678 40.665 47.699 1.00 34.85 348 ASN B O 1
ATOM 4232 N N . GLY B 1 30 ? 40.340 39.851 49.324 1.00 33.14 349 GLY B N 1
ATOM 4233 C CA . GLY B 1 30 ? 39.362 39.310 48.394 1.00 32.39 349 GLY B CA 1
ATOM 4234 C C . GLY B 1 30 ? 37.953 39.845 48.608 1.00 39.30 349 GLY B C 1
ATOM 4235 O O . GLY B 1 30 ? 36.988 39.305 48.072 1.00 34.77 349 GLY B O 1
ATOM 4236 N N . TRP B 1 31 ? 37.830 40.940 49.359 1.00 37.17 350 TRP B N 1
ATOM 4237 C CA . TRP B 1 31 ? 36.519 41.564 49.538 1.00 35.95 350 TRP B CA 1
ATOM 4238 C C . TRP B 1 31 ? 35.973 42.136 48.220 1.00 32.54 350 TRP B C 1
ATOM 4239 O O . TRP B 1 31 ? 34.770 42.087 47.930 1.00 33.44 350 TRP B O 1
ATOM 4250 N N . CYS B 1 32 ? 36.845 42.717 47.407 1.00 29.46 351 CYS B N 1
ATOM 4251 C CA . CYS B 1 32 ? 36.415 43.201 46.117 1.00 30.58 351 CYS B CA 1
ATOM 4252 C C . CYS B 1 32 ? 37.651 43.137 45.239 1.00 30.58 351 CYS B C 1
ATOM 4253 O O . CYS B 1 32 ? 38.768 43.358 45.717 1.00 29.57 351 CYS B O 1
ATOM 4256 N N . PHE B 1 33 ? 37.430 42.882 43.962 1.00 31.50 352 PHE B N 1
ATOM 4257 C CA . PHE B 1 33 ? 38.481 42.924 42.947 1.00 31.01 352 PHE B CA 1
ATOM 4258 C C . PHE B 1 33 ? 38.128 43.958 41.933 1.00 24.93 352 PHE B C 1
ATOM 4259 O O . PHE B 1 33 ? 37.044 43.941 41.392 1.00 30.83 352 PHE B O 1
ATOM 4267 N N . ASP B 1 34 ? 39.040 44.864 41.696 1.00 23.22 353 ASP B N 1
ATOM 4268 C CA . ASP B 1 34 ? 38.871 45.918 40.735 1.00 26.45 353 ASP B CA 1
ATOM 4269 C C . ASP B 1 34 ? 39.819 45.613 39.563 1.00 28.31 353 ASP B C 1
ATOM 4270 O O . ASP B 1 34 ? 41.061 45.684 39.727 1.00 28.39 353 ASP B O 1
ATOM 4275 N N . ILE B 1 35 ? 39.221 45.321 38.419 1.00 30.83 354 ILE B N 1
ATOM 4276 C CA . ILE B 1 35 ? 39.987 44.865 37.227 1.00 27.89 354 ILE B CA 1
ATOM 4277 C C . ILE B 1 35 ? 40.209 45.955 36.278 1.00 26.27 354 ILE B C 1
ATOM 4278 O O . ILE B 1 35 ? 39.252 46.501 35.735 1.00 30.36 354 ILE B O 1
ATOM 4283 N N . LYS B 1 36 ? 41.476 46.334 36.082 1.00 23.13 355 LYS B N 1
ATOM 4284 C CA . LYS B 1 36 ? 41.758 47.322 35.067 1.00 24.22 355 LYS B CA 1
ATOM 4285 C C . LYS B 1 36 ? 41.514 46.777 33.628 1.00 32.56 355 LYS B C 1
ATOM 4286 O O . LYS B 1 36 ? 40.813 47.394 32.785 1.00 26.54 355 LYS B O 1
ATOM 4292 N N . ASN B 1 37 ? 42.072 45.597 33.364 1.00 31.28 356 ASN B N 1
ATOM 4293 C CA . ASN B 1 37 ? 41.785 44.900 32.090 1.00 32.89 356 ASN B CA 1
ATOM 4294 C C . ASN B 1 37 ? 42.199 43.421 32.210 1.00 31.01 356 ASN B C 1
ATOM 4295 O O . ASN B 1 37 ? 42.734 42.997 33.249 1.00 25.31 356 ASN B O 1
ATOM 4300 N N . ILE B 1 38 ? 41.875 42.626 31.186 1.00 31.56 357 ILE B N 1
ATOM 4301 C CA . ILE B 1 38 ? 42.277 41.198 31.127 1.00 28.13 357 ILE B CA 1
ATOM 4302 C C . ILE B 1 38 ? 43.023 41.081 29.795 1.00 31.59 357 ILE B C 1
ATOM 4303 O O . ILE B 1 38 ? 42.519 41.616 28.801 1.00 30.28 357 ILE B O 1
ATOM 4308 N N . THR B 1 39 ? 44.221 40.489 29.791 1.00 30.35 358 THR B N 1
ATOM 4309 C CA . THR B 1 39 ? 44.927 40.287 28.515 1.00 32.03 358 THR B CA 1
ATOM 4310 C C . THR B 1 39 ? 45.021 38.777 28.215 1.00 32.18 358 THR B C 1
ATOM 4311 O O . THR B 1 39 ? 44.988 37.933 29.116 1.00 28.92 358 THR B O 1
ATOM 4315 N N . PHE B 1 40 ? 45.139 38.453 26.924 1.00 35.20 359 PHE B N 1
ATOM 4316 C CA . PHE B 1 40 ? 45.477 37.085 26.542 1.00 33.85 359 PHE B CA 1
ATOM 4317 C C . PHE B 1 40 ? 46.161 37.182 25.179 1.00 36.21 359 PHE B C 1
ATOM 4318 O O . PHE B 1 40 ? 46.200 38.255 24.550 1.00 32.93 359 PHE B O 1
ATOM 4326 N N . GLU B 1 41 ? 46.741 36.062 24.754 1.00 33.83 360 GLU B N 1
ATOM 4327 C CA . GLU B 1 41 ? 47.466 36.041 23.488 1.00 35.53 360 GLU B CA 1
ATOM 4328 C C . GLU B 1 41 ? 46.830 35.052 22.505 1.00 32.88 360 GLU B C 1
ATOM 4329 O O . GLU B 1 41 ? 46.319 34.009 22.918 1.00 30.45 360 GLU B O 1
ATOM 4335 N N . THR B 1 42 ? 46.862 35.397 21.218 1.00 37.83 361 THR B N 1
ATOM 4336 C CA . THR B 1 42 ? 46.425 34.493 20.151 1.00 42.12 361 THR B CA 1
ATOM 4337 C C . THR B 1 42 ? 47.061 34.924 18.837 1.00 42.21 361 THR B C 1
ATOM 4338 O O . THR B 1 42 ? 47.224 36.124 18.570 1.00 37.73 361 THR B O 1
ATOM 4342 N N . THR B 1 43 ? 47.455 33.943 18.017 1.00 37.09 362 THR B N 1
ATOM 4343 C CA . THR B 1 43 ? 47.928 34.234 16.656 1.00 35.91 362 THR B CA 1
ATOM 4344 C C . THR B 1 43 ? 46.741 34.266 15.686 1.00 37.58 362 THR B C 1
ATOM 4345 O O . THR B 1 43 ? 46.895 34.660 14.517 1.00 36.08 362 THR B O 1
ATOM 4349 N N . GLY B 1 44 ? 45.580 33.807 16.168 1.00 37.48 363 GLY B N 1
ATOM 4350 C CA . GLY B 1 44 ? 44.348 33.826 15.416 1.00 37.49 363 GLY B CA 1
ATOM 4351 C C . GLY B 1 44 ? 43.785 35.229 15.233 1.00 45.44 363 GLY B C 1
ATOM 4352 O O . GLY B 1 44 ? 44.381 36.211 15.648 1.00 38.92 363 GLY B O 1
ATOM 4353 N N . LYS B 1 45 ? 42.639 35.323 14.571 1.00 39.26 364 LYS B N 1
ATOM 4354 C CA . LYS B 1 45 ? 41.964 36.607 14.343 1.00 44.53 364 LYS B CA 1
ATOM 4355 C C . LYS B 1 45 ? 40.755 36.691 15.268 1.00 43.82 364 LYS B C 1
ATOM 4356 O O . LYS B 1 45 ? 39.944 35.748 15.323 1.00 42.28 364 LYS B O 1
ATOM 4362 N N . VAL B 1 46 ? 40.628 37.784 16.019 1.00 41.50 365 VAL B N 1
ATOM 4363 C CA . VAL B 1 46 ? 39.499 37.852 16.937 1.00 37.33 365 VAL B CA 1
ATOM 4364 C C . VAL B 1 46 ? 38.242 38.162 16.133 1.00 40.17 365 VAL B C 1
ATOM 4365 O O . VAL B 1 46 ? 38.193 39.147 15.402 1.00 40.56 365 VAL B O 1
ATOM 4369 N N . LEU B 1 47 ? 37.214 37.342 16.283 1.00 44.02 366 LEU B N 1
ATOM 4370 C CA . LEU B 1 47 ? 35.974 37.605 15.559 1.00 42.59 366 LEU B CA 1
ATOM 4371 C C . LEU B 1 47 ? 35.028 38.423 16.411 1.00 46.94 366 LEU B C 1
ATOM 4372 O O . LEU B 1 47 ? 34.360 39.318 15.926 1.00 45.05 366 LEU B O 1
ATOM 4377 N N . SER B 1 48 ? 34.925 38.050 17.680 1.00 45.10 367 SER B N 1
ATOM 4378 C CA . SER B 1 48 ? 34.002 38.732 18.590 1.00 49.31 367 SER B CA 1
ATOM 4379 C C . SER B 1 48 ? 34.375 38.477 20.052 1.00 46.65 367 SER B C 1
ATOM 4380 O O . SER B 1 48 ? 34.929 37.413 20.398 1.00 40.66 367 SER B O 1
ATOM 4383 N N . ILE B 1 49 ? 34.071 39.444 20.915 1.00 43.55 368 ILE B N 1
ATOM 4384 C CA . ILE B 1 49 ? 34.191 39.208 22.355 1.00 39.57 368 ILE B CA 1
ATOM 4385 C C . ILE B 1 49 ? 32.936 39.802 22.953 1.00 45.01 368 ILE B C 1
ATOM 4386 O O . ILE B 1 49 ? 32.705 41.002 22.850 1.00 43.37 368 ILE B O 1
ATOM 4391 N N . LYS B 1 50 ? 32.115 38.955 23.540 1.00 39.30 369 LYS B N 1
ATOM 4392 C CA . LYS B 1 50 ? 30.815 39.386 24.048 1.00 44.93 369 LYS B CA 1
ATOM 4393 C C . LYS B 1 50 ? 30.559 38.818 25.432 1.00 46.29 369 LYS B C 1
ATOM 4394 O O . LYS B 1 50 ? 31.187 37.814 25.841 1.00 43.08 369 LYS B O 1
ATOM 4400 N N . TYR B 1 51 ? 29.652 39.459 26.181 1.00 41.10 370 TYR B N 1
ATOM 4401 C CA . TYR B 1 51 ? 29.252 38.888 27.461 1.00 34.43 370 TYR B CA 1
ATOM 4402 C C . TYR B 1 51 ? 28.198 37.840 27.225 1.00 43.86 370 TYR B C 1
ATOM 4403 O O . TYR B 1 51 ? 27.337 38.024 26.348 1.00 44.98 370 TYR B O 1
ATOM 4412 N N . ALA B 1 52 ? 28.211 36.788 28.031 1.00 35.69 371 ALA B N 1
ATOM 4413 C CA . ALA B 1 52 ? 27.269 35.695 27.862 1.00 46.02 371 ALA B CA 1
ATOM 4414 C C . ALA B 1 52 ? 25.826 36.153 28.144 1.00 57.18 371 ALA B C 1
ATOM 4415 O O . ALA B 1 52 ? 24.890 35.657 27.534 1.00 54.11 371 ALA B O 1
ATOM 4417 N N . ASP B 1 53 ? 25.649 37.110 29.051 1.00 52.25 372 ASP B N 1
ATOM 4418 C CA . ASP B 1 53 ? 24.309 37.615 29.366 1.00 49.22 372 ASP B CA 1
ATOM 4419 C C . ASP B 1 53 ? 23.937 38.891 28.621 1.00 52.75 372 ASP B C 1
ATOM 4420 O O . ASP B 1 53 ? 23.034 39.598 29.031 1.00 60.15 372 ASP B O 1
ATOM 4425 N N . GLY B 1 54 ? 24.630 39.195 27.533 1.00 51.30 373 GLY B N 1
ATOM 4426 C CA . GLY B 1 54 ? 24.232 40.295 26.671 1.00 46.57 373 GLY B CA 1
ATOM 4427 C C . GLY B 1 54 ? 25.162 41.486 26.748 1.00 50.86 373 GLY B C 1
ATOM 4428 O O . GLY B 1 54 ? 25.798 41.719 27.768 1.00 47.84 373 GLY B O 1
ATOM 4429 N N . GLY B 1 55 ? 25.235 42.255 25.667 1.00 44.95 374 GLY B N 1
ATOM 4430 C CA . GLY B 1 55 ? 26.175 43.360 25.581 1.00 46.86 374 GLY B CA 1
ATOM 4431 C C . GLY B 1 55 ? 27.609 42.876 25.405 1.00 50.05 374 GLY B C 1
ATOM 4432 O O . GLY B 1 55 ? 27.880 41.675 25.335 1.00 43.36 374 GLY B O 1
ATOM 4433 N N . GLU B 1 56 ? 28.541 43.810 25.294 1.00 44.76 375 GLU B N 1
ATOM 4434 C CA . GLU B 1 56 ? 29.924 43.398 25.141 1.00 48.11 375 GLU B CA 1
ATOM 4435 C C . GLU B 1 56 ? 30.924 44.362 25.762 1.00 47.75 375 GLU B C 1
ATOM 4436 O O . GLU B 1 56 ? 30.640 45.558 25.862 1.00 42.83 375 GLU B O 1
ATOM 4442 N N . PRO B 1 57 ? 32.122 43.856 26.121 1.00 42.79 376 PRO B N 1
ATOM 4443 C CA . PRO B 1 57 ? 33.152 44.783 26.612 1.00 35.10 376 PRO B CA 1
ATOM 4444 C C . PRO B 1 57 ? 33.866 45.496 25.483 1.00 40.92 376 PRO B C 1
ATOM 4445 O O . PRO B 1 57 ? 33.511 45.311 24.345 1.00 42.54 376 PRO B O 1
ATOM 4449 N N . VAL B 1 58 ? 34.852 46.313 25.820 1.00 37.13 377 VAL B N 1
ATOM 4450 C CA . VAL B 1 58 ? 35.764 46.945 24.881 1.00 39.05 377 VAL B CA 1
ATOM 4451 C C . VAL B 1 58 ? 37.010 46.048 24.751 1.00 44.67 377 VAL B C 1
ATOM 4452 O O . VAL B 1 58 ? 37.430 45.418 25.720 1.00 37.08 377 VAL B O 1
ATOM 4456 N N . TYR B 1 59 ? 37.582 45.940 23.557 1.00 42.23 378 TYR B N 1
ATOM 4457 C CA . TYR B 1 59 ? 38.844 45.212 23.464 1.00 43.30 378 TYR B CA 1
ATOM 4458 C C . TYR B 1 59 ? 39.657 45.803 22.374 1.00 38.63 378 TYR B C 1
ATOM 4459 O O . TYR B 1 59 ? 39.122 46.437 21.479 1.00 39.65 378 TYR B O 1
ATOM 4468 N N . ASN B 1 60 ? 40.960 45.653 22.469 1.00 34.02 379 ASN B N 1
ATOM 4469 C CA . ASN B 1 60 ? 41.789 46.098 21.399 1.00 44.73 379 ASN B CA 1
ATOM 4470 C C . ASN B 1 60 ? 42.810 44.981 21.136 1.00 49.50 379 ASN B C 1
ATOM 4471 O O . ASN B 1 60 ? 43.088 44.159 22.017 1.00 39.02 379 ASN B O 1
ATOM 4476 N N . VAL B 1 61 ? 43.301 44.907 19.901 1.00 47.36 380 VAL B N 1
ATOM 4477 C CA . VAL B 1 61 ? 44.296 43.908 19.521 1.00 42.31 380 VAL B CA 1
ATOM 4478 C C . VAL B 1 61 ? 45.584 44.616 19.154 1.00 41.07 380 VAL B C 1
ATOM 4479 O O . VAL B 1 61 ? 45.589 45.566 18.398 1.00 42.26 380 VAL B O 1
ATOM 4483 N N . ASN B 1 62 ? 46.683 44.175 19.723 1.00 39.24 381 ASN B N 1
ATOM 4484 C CA . ASN B 1 62 ? 47.958 44.744 19.384 1.00 39.00 381 ASN B CA 1
ATOM 4485 C C . ASN B 1 62 ? 48.924 43.601 19.028 1.00 43.69 381 ASN B C 1
ATOM 4486 O O . ASN B 1 62 ? 49.561 43.033 19.910 1.00 40.59 381 ASN B O 1
ATOM 4491 N N . GLY B 1 63 ? 49.015 43.229 17.744 1.00 49.34 382 GLY B N 1
ATOM 4492 C CA . GLY B 1 63 ? 49.796 42.047 17.400 1.00 42.78 382 GLY B CA 1
ATOM 4493 C C . GLY B 1 63 ? 49.160 40.760 17.914 1.00 35.04 382 GLY B C 1
ATOM 4494 O O . GLY B 1 63 ? 47.991 40.510 17.673 1.00 39.74 382 GLY B O 1
ATOM 4495 N N . ASN B 1 64 ? 49.890 39.945 18.665 1.00 35.68 383 ASN B N 1
ATOM 4496 C CA . ASN B 1 64 ? 49.244 38.770 19.281 1.00 32.40 383 ASN B CA 1
ATOM 4497 C C . ASN B 1 64 ? 48.516 39.063 20.627 1.00 42.15 383 ASN B C 1
ATOM 4498 O O . ASN B 1 64 ? 47.939 38.146 21.214 1.00 35.95 383 ASN B O 1
ATOM 4503 N N . LEU B 1 65 ? 48.558 40.304 21.101 1.00 37.25 384 LEU B N 1
ATOM 4504 C CA . LEU B 1 65 ? 48.031 40.628 22.474 1.00 33.20 384 LEU B CA 1
ATOM 4505 C C . LEU B 1 65 ? 46.649 41.230 22.407 1.00 31.23 384 LEU B C 1
ATOM 4506 O O . LEU B 1 65 ? 46.417 42.227 21.726 1.00 36.28 384 LEU B O 1
ATOM 4511 N N . VAL B 1 66 ? 45.707 40.592 23.082 1.00 33.03 385 VAL B N 1
ATOM 4512 C CA . VAL B 1 66 ? 44.344 41.096 23.124 1.00 33.28 385 VAL B CA 1
ATOM 4513 C C . VAL B 1 66 ? 44.092 41.647 24.563 1.00 34.11 385 VAL B C 1
ATOM 4514 O O . VAL B 1 66 ? 44.366 40.956 25.521 1.00 30.31 385 VAL B O 1
ATOM 4518 N N . THR B 1 67 ? 43.544 42.858 24.659 1.00 36.97 386 THR B N 1
ATOM 4519 C CA . THR B 1 67 ? 43.291 43.520 25.951 1.00 34.86 386 THR B CA 1
ATOM 4520 C C . THR B 1 67 ? 41.791 43.791 26.064 1.00 31.06 386 THR B C 1
ATOM 4521 O O . THR B 1 67 ? 41.265 44.560 25.294 1.00 35.10 386 THR B O 1
ATOM 4525 N N . ILE B 1 68 ? 41.122 43.096 26.983 1.00 32.31 387 ILE B N 1
ATOM 4526 C CA . ILE B 1 68 ? 39.696 43.246 27.220 1.00 29.15 387 ILE B CA 1
ATOM 4527 C C . ILE B 1 68 ? 39.474 44.279 28.376 1.00 38.36 387 ILE B C 1
ATOM 4528 O O . ILE B 1 68 ? 40.036 44.128 29.450 1.00 28.47 387 ILE B O 1
ATOM 4533 N N . ASP B 1 69 ? 38.676 45.306 28.127 1.00 36.85 388 ASP B N 1
ATOM 4534 C CA . ASP B 1 69 ? 38.345 46.337 29.131 1.00 35.64 388 ASP B CA 1
ATOM 4535 C C . ASP B 1 69 ? 36.893 46.160 29.524 1.00 35.03 388 ASP B C 1
ATOM 4536 O O . ASP B 1 69 ? 36.015 46.306 28.691 1.00 36.81 388 ASP B O 1
ATOM 4541 N N . LEU B 1 70 ? 36.642 45.830 30.789 1.00 30.45 389 LEU B N 1
ATOM 4542 C CA . LEU B 1 70 ? 35.301 45.542 31.247 1.00 27.70 389 LEU B CA 1
ATOM 4543 C C . LEU B 1 70 ? 34.450 46.820 31.481 1.00 34.10 389 LEU B C 1
ATOM 4544 O O . LEU B 1 70 ? 33.272 46.697 31.783 1.00 32.53 389 LEU B O 1
ATOM 4549 N N . THR B 1 71 ? 35.081 47.990 31.358 1.00 33.04 390 THR B N 1
ATOM 4550 C CA . THR B 1 71 ? 34.494 49.330 31.573 1.00 34.68 390 THR B CA 1
ATOM 4551 C C . THR B 1 71 ? 33.576 49.346 32.820 1.00 34.72 390 THR B C 1
ATOM 4552 O O . THR B 1 71 ? 34.055 49.152 33.930 1.00 34.02 390 THR B O 1
ATOM 4556 N N . TRP B 1 72 ? 32.267 49.486 32.646 1.00 35.28 391 TRP B N 1
ATOM 4557 C CA . TRP B 1 72 ? 31.369 49.580 33.798 1.00 36.08 391 TRP B CA 1
ATOM 4558 C C . TRP B 1 72 ? 31.243 48.278 34.592 1.00 42.74 391 TRP B C 1
ATOM 4559 O O . TRP B 1 72 ? 30.795 48.305 35.757 1.00 37.35 391 TRP B O 1
ATOM 4570 N N . ARG B 1 73 ? 31.670 47.138 34.023 1.00 34.84 392 ARG B N 1
ATOM 4571 C CA . ARG B 1 73 ? 31.598 45.844 34.761 1.00 30.61 392 ARG B CA 1
ATOM 4572 C C . ARG B 1 73 ? 32.906 45.373 35.409 1.00 30.88 392 ARG B C 1
ATOM 4573 O O . ARG B 1 73 ? 33.043 44.189 35.783 1.00 33.53 392 ARG B O 1
ATOM 4581 N N . GLY B 1 74 ? 33.875 46.264 35.585 1.00 33.22 393 GLY B N 1
ATOM 4582 C CA . GLY B 1 74 ? 35.136 45.814 36.159 1.00 34.46 393 GLY B CA 1
ATOM 4583 C C . GLY B 1 74 ? 35.230 45.615 37.662 1.00 33.85 393 GLY B C 1
ATOM 4584 O O . GLY B 1 74 ? 36.309 45.247 38.196 1.00 28.25 393 GLY B O 1
ATOM 4585 N N . ILE B 1 75 ? 34.128 45.850 38.368 1.00 33.95 394 ILE B N 1
ATOM 4586 C CA . ILE B 1 75 ? 34.162 45.739 39.845 1.00 30.17 394 ILE B CA 1
ATOM 4587 C C . ILE B 1 75 ? 33.560 44.440 40.333 1.00 28.31 394 ILE B C 1
ATOM 4588 O O . ILE B 1 75 ? 32.418 44.106 39.990 1.00 28.85 394 ILE B O 1
ATOM 4593 N N . PHE B 1 76 ? 34.306 43.676 41.125 1.00 27.30 395 PHE B N 1
ATOM 4594 C CA . PHE B 1 76 ? 33.826 42.346 41.538 1.00 31.17 395 PHE B CA 1
ATOM 4595 C C . PHE B 1 76 ? 33.702 42.226 43.057 1.00 31.98 395 PHE B C 1
ATOM 4596 O O . PHE B 1 76 ? 34.652 41.822 43.731 1.00 31.43 395 PHE B O 1
ATOM 4604 N N . HIS B 1 77 ? 32.511 42.530 43.577 1.00 35.43 396 HIS B N 1
ATOM 4605 C CA . HIS B 1 77 ? 32.191 42.382 45.011 1.00 34.87 396 HIS B CA 1
ATOM 4606 C C . HIS B 1 77 ? 32.009 40.889 45.292 1.00 43.13 396 HIS B C 1
ATOM 4607 O O . HIS B 1 77 ? 32.042 40.090 44.344 1.00 38.59 396 HIS B O 1
ATOM 4614 N N . LEU B 1 78 ? 31.841 40.518 46.562 1.00 34.07 397 LEU B N 1
ATOM 4615 C CA . LEU B 1 78 ? 31.608 39.133 46.964 1.00 37.65 397 LEU B CA 1
ATOM 4616 C C . LEU B 1 78 ? 30.573 38.492 46.065 1.00 36.06 397 LEU B C 1
ATOM 4617 O O . LEU B 1 78 ? 29.593 39.150 45.695 1.00 35.48 397 LEU B O 1
ATOM 4622 N N . ASN B 1 79 ? 30.826 37.241 45.662 1.00 39.32 398 ASN B N 1
ATOM 4623 C CA . ASN B 1 79 ? 29.845 36.433 44.910 1.00 38.95 398 ASN B CA 1
ATOM 4624 C C . ASN B 1 79 ? 29.351 37.063 43.604 1.00 45.76 398 ASN B C 1
ATOM 4625 O O . ASN B 1 79 ? 28.149 37.068 43.304 1.00 44.62 398 ASN B O 1
ATOM 4630 N N . THR B 1 80 ? 30.296 37.596 42.824 1.00 35.76 399 THR B N 1
ATOM 4631 C CA . THR B 1 80 ? 29.990 38.222 41.561 1.00 36.37 399 THR B CA 1
ATOM 4632 C C . THR B 1 80 ? 30.679 37.440 40.425 1.00 38.54 399 THR B C 1
ATOM 4633 O O . THR B 1 80 ? 31.852 37.066 40.548 1.00 37.57 399 THR B O 1
ATOM 4637 N N . THR B 1 81 ? 29.969 37.214 39.331 1.00 39.62 400 THR B N 1
ATOM 4638 C CA . THR B 1 81 ? 30.537 36.441 38.204 1.00 37.76 400 THR B CA 1
ATOM 4639 C C . THR B 1 81 ? 30.246 37.129 36.923 1.00 41.95 400 THR B C 1
ATOM 4640 O O . THR B 1 81 ? 29.133 37.591 36.742 1.00 40.55 400 THR B O 1
ATOM 4644 N N . VAL B 1 82 ? 31.230 37.192 36.022 1.00 30.48 401 VAL B N 1
ATOM 4645 C CA . VAL B 1 82 ? 30.990 37.703 34.697 1.00 34.75 401 VAL B CA 1
ATOM 4646 C C . VAL B 1 82 ? 31.560 36.679 33.698 1.00 41.49 401 VAL B C 1
ATOM 4647 O O . VAL B 1 82 ? 32.660 36.171 33.906 1.00 36.84 401 VAL B O 1
ATOM 4651 N N . LYS B 1 83 ? 30.785 36.380 32.659 1.00 40.86 402 LYS B N 1
ATOM 4652 C CA . LYS B 1 83 ? 31.142 35.377 31.635 1.00 38.11 402 LYS B CA 1
ATOM 4653 C C . LYS B 1 83 ? 31.243 36.011 30.263 1.00 40.10 402 LYS B C 1
ATOM 4654 O O . LYS B 1 83 ? 30.407 36.806 29.833 1.00 39.71 402 LYS B O 1
ATOM 4660 N N . ILE B 1 84 ? 32.341 35.703 29.589 1.00 35.97 403 ILE B N 1
ATOM 4661 C CA . ILE B 1 84 ? 32.683 36.366 28.359 1.00 35.38 403 ILE B CA 1
ATOM 4662 C C . ILE B 1 84 ? 32.864 35.266 27.273 1.00 41.27 403 ILE B C 1
ATOM 4663 O O . ILE B 1 84 ? 33.497 34.251 27.527 1.00 36.91 403 ILE B O 1
ATOM 4668 N N . ILE B 1 85 ? 32.264 35.449 26.106 1.00 44.09 404 ILE B N 1
ATOM 4669 C CA . ILE B 1 85 ? 32.423 34.497 24.997 1.00 43.13 404 ILE B CA 1
ATOM 4670 C C . ILE B 1 85 ? 33.347 35.091 23.981 1.00 35.33 404 ILE B C 1
ATOM 4671 O O . ILE B 1 85 ? 33.077 36.184 23.478 1.00 40.54 404 ILE B O 1
ATOM 4676 N N . ILE B 1 86 ? 34.462 34.401 23.720 1.00 35.39 405 ILE B N 1
ATOM 4677 C CA . ILE B 1 86 ? 35.476 34.853 22.743 1.00 38.86 405 ILE B CA 1
ATOM 4678 C C . ILE B 1 86 ? 35.446 33.906 21.496 1.00 38.67 405 ILE B C 1
ATOM 4679 O O . ILE B 1 86 ? 35.517 32.692 21.652 1.00 38.57 405 ILE B O 1
ATOM 4684 N N . GLU B 1 87 ? 35.318 34.476 20.307 1.00 40.29 406 GLU B N 1
ATOM 4685 C CA . GLU B 1 87 ? 35.362 33.711 19.069 1.00 42.29 406 GLU B CA 1
ATOM 4686 C C . GLU B 1 87 ? 36.605 34.067 18.278 1.00 41.88 406 GLU B C 1
ATOM 4687 O O . GLU B 1 87 ? 36.861 35.249 18.017 1.00 38.09 406 GLU B O 1
ATOM 4693 N N . ILE B 1 88 ? 37.388 33.037 17.926 1.00 40.21 407 ILE B N 1
ATOM 4694 C CA . ILE B 1 88 ? 38.661 33.224 17.219 1.00 41.19 407 ILE B CA 1
ATOM 4695 C C . ILE B 1 88 ? 38.631 32.511 15.852 1.00 42.71 407 ILE B C 1
ATOM 4696 O O . ILE B 1 88 ? 38.102 31.405 15.717 1.00 40.75 407 ILE B O 1
ATOM 4701 N N . GLN B 1 89 ? 39.170 33.159 14.841 1.00 35.58 408 GLN B N 1
ATOM 4702 C CA . GLN B 1 89 ? 39.376 32.465 13.575 1.00 41.19 408 GLN B CA 1
ATOM 4703 C C . GLN B 1 89 ? 40.786 31.874 13.611 1.00 38.86 408 GLN B C 1
ATOM 4704 O O . GLN B 1 89 ? 41.781 32.606 13.712 1.00 43.55 408 GLN B O 1
ATOM 4710 N N . LYS B 1 90 ? 40.870 30.551 13.571 1.00 40.86 409 LYS B N 1
ATOM 4711 C CA . LYS B 1 90 ? 42.143 29.862 13.776 1.00 39.05 409 LYS B CA 1
ATOM 4712 C C . LYS B 1 90 ? 43.189 30.265 12.738 1.00 41.96 409 LYS B C 1
ATOM 4713 O O . LYS B 1 90 ? 42.923 30.298 11.551 1.00 45.18 409 LYS B O 1
ATOM 4719 N N . SER B 1 91 ? 44.383 30.572 13.204 1.00 40.55 410 SER B N 1
ATOM 4720 C CA . SER B 1 91 ? 45.458 30.961 12.341 1.00 38.52 410 SER B CA 1
ATOM 4721 C C . SER B 1 91 ? 46.781 31.052 13.107 1.00 47.06 410 SER B C 1
ATOM 4722 O O . SER B 1 91 ? 46.806 31.349 14.305 1.00 40.03 410 SER B O 1
ATOM 4725 N N . GLY B 1 92 ? 47.880 30.802 12.403 1.00 37.65 411 GLY B N 1
ATOM 4726 C CA . GLY B 1 92 ? 49.201 30.864 12.988 1.00 35.05 411 GLY B CA 1
ATOM 4727 C C . GLY B 1 92 ? 49.454 29.672 13.884 1.00 34.87 411 GLY B C 1
ATOM 4728 O O . GLY B 1 92 ? 48.630 28.776 13.988 1.00 41.96 411 GLY B O 1
ATOM 4729 N N . ASP B 1 93 ? 50.599 29.682 14.554 1.00 32.41 412 ASP B N 1
ATOM 4730 C CA . ASP B 1 93 ? 51.057 28.534 15.339 1.00 37.13 412 ASP B CA 1
ATOM 4731 C C . ASP B 1 93 ? 50.608 28.510 16.816 1.00 46.50 412 ASP B C 1
ATOM 4732 O O . ASP B 1 93 ? 50.955 27.575 17.538 1.00 37.34 412 ASP B O 1
ATOM 4737 N N . ASN B 1 94 ? 49.903 29.546 17.288 1.00 40.41 413 ASN B N 1
ATOM 4738 C CA . ASN B 1 94 ? 49.377 29.478 18.673 1.00 36.67 413 ASN B CA 1
ATOM 4739 C C . ASN B 1 94 ? 48.038 30.184 18.726 1.00 42.53 413 ASN B C 1
ATOM 4740 O O . ASN B 1 94 ? 47.925 31.262 19.278 1.00 40.46 413 ASN B O 1
ATOM 4745 N N . PRO B 1 95 ? 47.030 29.607 18.081 1.00 40.14 414 PRO B N 1
ATOM 4746 C CA . PRO B 1 95 ? 45.752 30.309 17.921 1.00 41.09 414 PRO B CA 1
ATOM 4747 C C . PRO B 1 95 ? 44.835 30.263 19.160 1.00 39.87 414 PRO B C 1
ATOM 4748 O O . PRO B 1 95 ? 43.962 31.109 19.254 1.00 39.29 414 PRO B O 1
ATOM 4752 N N . TYR B 1 96 ? 44.987 29.281 20.042 1.00 35.66 415 TYR B N 1
ATOM 4753 C CA . TYR B 1 96 ? 44.060 29.161 21.167 1.00 40.45 415 TYR B CA 1
ATOM 4754 C C . TYR B 1 96 ? 44.421 30.244 22.200 1.00 41.49 415 TYR B C 1
ATOM 4755 O O . TYR B 1 96 ? 45.607 30.416 22.537 1.00 38.79 415 TYR B O 1
ATOM 4764 N N . PRO B 1 97 ? 43.419 31.025 22.649 1.00 38.99 416 PRO B N 1
ATOM 4765 C CA . PRO B 1 97 ? 43.664 32.057 23.688 1.00 33.62 416 PRO B CA 1
ATOM 4766 C C . PRO B 1 97 ? 44.464 31.481 24.807 1.00 27.84 416 PRO B C 1
ATOM 4767 O O . PRO B 1 97 ? 44.100 30.430 25.359 1.00 36.80 416 PRO B O 1
ATOM 4771 N N . HIS B 1 98 ? 45.591 32.104 25.095 1.00 33.93 417 HIS B N 1
ATOM 4772 C CA . HIS B 1 98 ? 46.450 31.576 26.132 1.00 41.04 417 HIS B CA 1
ATOM 4773 C C . HIS B 1 98 ? 47.119 32.731 26.893 1.00 37.91 417 HIS B C 1
ATOM 4774 O O . HIS B 1 98 ? 47.043 33.912 26.490 1.00 38.41 417 HIS B O 1
ATOM 4781 N N . ASN B 1 99 ? 47.810 32.381 27.972 1.00 39.92 418 ASN B N 1
ATOM 4782 C CA . ASN B 1 99 ? 48.445 33.377 28.817 1.00 45.20 418 ASN B CA 1
ATOM 4783 C C . ASN B 1 99 ? 47.449 34.471 29.287 1.00 35.46 418 ASN B C 1
ATOM 4784 O O . ASN B 1 99 ? 47.715 35.651 29.211 1.00 38.79 418 ASN B O 1
ATOM 4789 N N . PHE B 1 100 ? 46.285 34.028 29.694 1.00 33.00 419 PHE B N 1
ATOM 4790 C CA . PHE B 1 100 ? 45.299 34.902 30.282 1.00 38.13 419 PHE B CA 1
ATOM 4791 C C . PHE B 1 100 ? 45.899 35.556 31.530 1.00 41.85 419 PHE B C 1
ATOM 4792 O O . PHE B 1 100 ? 46.530 34.873 32.336 1.00 40.32 419 PHE B O 1
ATOM 4800 N N . LYS B 1 101 ? 45.756 36.880 31.647 1.00 38.24 420 LYS B N 1
ATOM 4801 C CA . LYS B 1 101 ? 46.190 37.604 32.855 1.00 32.40 420 LYS B CA 1
ATOM 4802 C C . LYS B 1 101 ? 45.127 38.640 33.251 1.00 31.84 420 LYS B C 1
ATOM 4803 O O . LYS B 1 101 ? 44.729 39.505 32.450 1.00 32.34 420 LYS B O 1
ATOM 4809 N N . ILE B 1 102 ? 44.691 38.526 34.481 1.00 35.21 421 ILE B N 1
ATOM 4810 C CA . ILE B 1 102 ? 43.852 39.585 35.092 1.00 33.96 421 ILE B CA 1
ATOM 4811 C C . ILE B 1 102 ? 44.783 40.683 35.614 1.00 32.23 421 ILE B C 1
ATOM 4812 O O . ILE B 1 102 ? 45.692 40.411 36.413 1.00 33.74 421 ILE B O 1
ATOM 4817 N N . HIS B 1 103 ? 44.596 41.911 35.137 1.00 29.42 422 HIS B N 1
ATOM 4818 C CA . HIS B 1 103 ? 45.400 43.016 35.649 1.00 28.17 422 HIS B CA 1
ATOM 4819 C C . HIS B 1 103 ? 44.513 43.830 36.617 1.00 30.50 422 HIS B C 1
ATOM 4820 O O . HIS B 1 103 ? 43.532 44.422 36.183 1.00 28.71 422 HIS B O 1
ATOM 4827 N N . TYR B 1 104 ? 44.817 43.777 37.894 1.00 28.81 423 TYR B N 1
ATOM 4828 C CA . TYR B 1 104 ? 44.076 44.599 38.881 1.00 27.21 423 TYR B CA 1
ATOM 4829 C C . TYR B 1 104 ? 44.382 46.063 38.680 1.00 29.37 423 TYR B C 1
ATOM 4830 O O . TYR B 1 104 ? 45.434 46.437 38.090 1.00 25.10 423 TYR B O 1
ATOM 4839 N N . LEU B 1 105 ? 43.473 46.917 39.167 1.00 30.20 424 LEU B N 1
ATOM 4840 C CA . LEU B 1 105 ? 43.705 48.360 39.163 1.00 26.63 424 LEU B CA 1
ATOM 4841 C C . LEU B 1 105 ? 44.647 48.747 40.279 1.00 33.05 424 LEU B C 1
ATOM 4842 O O . LEU B 1 105 ? 44.241 49.237 41.388 1.00 30.11 424 LEU B O 1
ATOM 4847 N N . ARG B 1 106 ? 45.925 48.506 40.028 1.00 26.51 425 ARG B N 1
ATOM 4848 C CA . ARG B 1 106 ? 46.949 48.542 41.049 1.00 24.80 425 ARG B CA 1
ATOM 4849 C C . ARG B 1 106 ? 48.283 48.340 40.295 1.00 34.18 425 ARG B C 1
ATOM 4850 O O . ARG B 1 106 ? 48.350 47.448 39.430 1.00 31.91 425 ARG B O 1
ATOM 4858 N N . GLY B 1 107 ? 49.297 49.147 40.588 1.00 27.18 426 GLY B N 1
ATOM 4859 C CA . GLY B 1 107 ? 50.583 49.084 39.897 1.00 31.69 426 GLY B CA 1
ATOM 4860 C C . GLY B 1 107 ? 51.253 47.758 40.205 1.00 35.62 426 GLY B C 1
ATOM 4861 O O . GLY B 1 107 ? 51.548 47.485 41.336 1.00 29.36 426 GLY B O 1
ATOM 4862 N N . GLU B 1 108 ? 51.470 46.905 39.204 1.00 29.10 427 GLU B N 1
ATOM 4863 C CA . GLU B 1 108 ? 52.117 45.615 39.455 1.00 29.45 427 GLU B CA 1
ATOM 4864 C C . GLU B 1 108 ? 53.593 45.761 39.821 1.00 30.17 427 GLU B C 1
ATOM 4865 O O . GLU B 1 108 ? 54.149 44.884 40.455 1.00 39.39 427 GLU B O 1
ATOM 4871 N N . SER B 1 109 ? 54.220 46.870 39.469 1.00 27.91 428 SER B N 1
ATOM 4872 C CA . SER B 1 109 ? 55.637 47.009 39.765 1.00 32.32 428 SER B CA 1
ATOM 4873 C C . SER B 1 109 ? 55.907 47.872 40.992 1.00 34.90 428 SER B C 1
ATOM 4874 O O . SER B 1 109 ? 57.038 48.388 41.183 1.00 28.97 428 SER B O 1
ATOM 4877 N N . ILE B 1 110 ? 54.899 48.030 41.852 1.00 33.22 429 ILE B N 1
ATOM 4878 C CA . ILE B 1 110 ? 55.134 48.912 42.989 1.00 27.60 429 ILE B CA 1
ATOM 4879 C C . ILE B 1 110 ? 56.250 48.393 43.898 1.00 24.50 429 ILE B C 1
ATOM 4880 O O . ILE B 1 110 ? 56.318 47.214 44.259 1.00 30.26 429 ILE B O 1
ATOM 4885 N N . ILE B 1 111 ? 57.145 49.276 44.277 1.00 26.13 430 ILE B N 1
ATOM 4886 C CA . ILE B 1 111 ? 58.243 48.870 45.150 1.00 26.39 430 ILE B CA 1
ATOM 4887 C C . ILE B 1 111 ? 57.961 49.069 46.653 1.00 32.98 430 ILE B C 1
ATOM 4888 O O . ILE B 1 111 ? 57.792 50.210 47.118 1.00 29.41 430 ILE B O 1
ATOM 4893 N N . TYR B 1 112 ? 57.896 47.958 47.377 1.00 27.70 431 TYR B N 1
ATOM 4894 C CA . TYR B 1 112 ? 57.878 47.934 48.836 1.00 27.43 431 TYR B CA 1
ATOM 4895 C C . TYR B 1 112 ? 59.159 47.258 49.372 1.00 38.27 431 TYR B C 1
ATOM 4896 O O . TYR B 1 112 ? 59.234 46.025 49.457 1.00 34.09 431 TYR B O 1
ATOM 4905 N N . PRO B 1 113 ? 60.141 48.063 49.762 1.00 29.77 432 PRO B N 1
ATOM 4906 C CA . PRO B 1 113 ? 61.436 47.528 50.197 1.00 34.52 432 PRO B CA 1
ATOM 4907 C C . PRO B 1 113 ? 61.351 46.597 51.405 1.00 39.02 432 PRO B C 1
ATOM 4908 O O . PRO B 1 113 ? 60.480 46.696 52.285 1.00 33.54 432 PRO B O 1
ATOM 4912 N N . THR B 1 114 ? 62.297 45.665 51.454 1.00 35.87 433 THR B N 1
ATOM 4913 C CA . THR B 1 114 ? 62.391 44.748 52.603 1.00 37.03 433 THR B CA 1
ATOM 4914 C C . THR B 1 114 ? 63.303 45.416 53.593 1.00 37.21 433 THR B C 1
ATOM 4915 O O . THR B 1 114 ? 64.437 45.723 53.282 1.00 36.58 433 THR B O 1
ATOM 4919 N N . ILE B 1 115 ? 62.827 45.701 54.799 1.00 32.62 434 ILE B N 1
ATOM 4920 C CA . ILE B 1 115 ? 63.704 46.389 55.742 1.00 29.76 434 ILE B CA 1
ATOM 4921 C C . ILE B 1 115 ? 64.674 45.369 56.354 1.00 31.45 434 ILE B C 1
ATOM 4922 O O . ILE B 1 115 ? 65.873 45.618 56.472 1.00 35.85 434 ILE B O 1
ATOM 4927 N N . GLY B 1 116 ? 64.100 44.262 56.788 1.00 36.86 435 GLY B N 1
ATOM 4928 C CA . GLY B 1 116 ? 64.846 43.129 57.343 1.00 36.38 435 GLY B CA 1
ATOM 4929 C C . GLY B 1 116 ? 63.909 41.958 57.473 1.00 39.27 435 GLY B C 1
ATOM 4930 O O . GLY B 1 116 ? 62.672 42.101 57.271 1.00 42.52 435 GLY B O 1
ATOM 4931 N N . GLU B 1 117 ? 64.465 40.774 57.760 1.00 36.74 436 GLU B N 1
ATOM 4932 C CA . GLU B 1 117 ? 63.638 39.587 57.923 1.00 32.51 436 GLU B CA 1
ATOM 4933 C C . GLU B 1 117 ? 64.111 38.738 59.093 1.00 39.51 436 GLU B C 1
ATOM 4934 O O . GLU B 1 117 ? 65.265 38.808 59.506 1.00 40.81 436 GLU B O 1
ATOM 4940 N N . LEU B 1 118 ? 63.212 37.938 59.631 1.00 35.30 437 LEU B N 1
ATOM 4941 C CA . LEU B 1 118 ? 63.605 37.066 60.734 1.00 33.44 437 LEU B CA 1
ATOM 4942 C C . LEU B 1 118 ? 6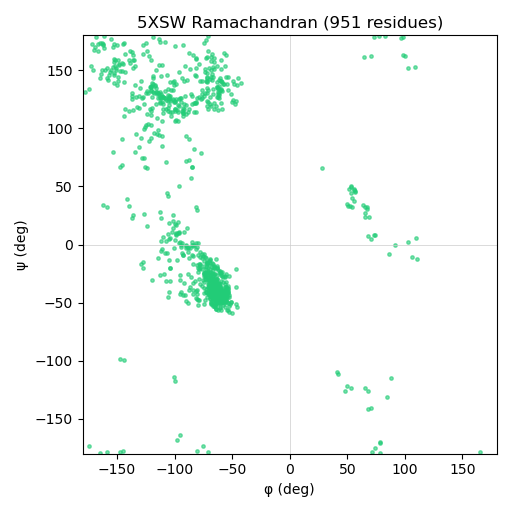4.498 35.975 60.102 1.00 47.03 437 LEU B C 1
ATOM 4943 O O . LEU B 1 118 ? 64.272 35.612 58.938 1.00 41.01 437 LEU B O 1
ATOM 4948 N N . PRO B 1 119 ? 65.495 35.456 60.847 1.00 45.39 438 PRO B N 1
ATOM 4949 C CA . PRO B 1 119 ? 66.275 34.297 60.358 1.00 51.29 438 PRO B CA 1
ATOM 4950 C C . PRO B 1 119 ? 65.403 33.185 59.750 1.00 42.77 438 PRO B C 1
ATOM 4951 O O . PRO B 1 119 ? 64.296 32.946 60.240 1.00 44.10 438 PRO B O 1
ATOM 4955 N N . ALA B 1 120 ? 65.864 32.520 58.689 1.00 50.97 439 ALA B N 1
ATOM 4956 C CA . ALA B 1 120 ? 65.021 31.485 58.038 1.00 52.54 439 ALA B CA 1
ATOM 4957 C C . ALA B 1 120 ? 64.649 30.315 58.973 1.00 44.52 439 ALA B C 1
ATOM 4958 O O . ALA B 1 120 ? 63.606 29.665 58.789 1.00 45.26 439 ALA B O 1
ATOM 4960 N N . SER B 1 121 ? 65.458 30.085 60.006 1.00 47.48 440 SER B N 1
ATOM 4961 C CA . SER B 1 121 ? 65.137 29.073 61.024 1.00 47.84 440 SER B CA 1
ATOM 4962 C C . SER B 1 121 ? 63.909 29.376 61.856 1.00 55.15 440 SER B C 1
ATOM 4963 O O . SER B 1 121 ? 63.343 28.460 62.488 1.00 40.44 440 SER B O 1
ATOM 4966 N N . TRP B 1 122 ? 63.473 30.645 61.877 1.00 49.47 441 TRP B N 1
ATOM 4967 C CA . TRP B 1 122 ? 62.377 30.990 62.791 1.00 44.79 441 TRP B CA 1
ATOM 4968 C C . TRP B 1 122 ? 61.093 30.236 62.423 1.00 36.74 441 TRP B C 1
ATOM 4969 O O . TRP B 1 122 ? 60.746 30.135 61.253 1.00 45.98 441 TRP B O 1
ATOM 4980 N N . LYS B 1 123 ? 60.415 29.692 63.427 1.00 39.05 442 LYS B N 1
ATOM 4981 C CA . LYS B 1 123 ? 59.106 29.065 63.268 1.00 41.89 442 LYS B CA 1
ATOM 4982 C C . LYS B 1 123 ? 58.337 29.371 64.522 1.00 41.47 442 LYS B C 1
ATOM 4983 O O . LYS B 1 123 ? 58.960 29.597 65.556 1.00 45.44 442 LYS B O 1
ATOM 4989 N N . PRO B 1 124 ? 56.983 29.360 64.457 1.00 43.87 443 PRO B N 1
ATOM 4990 C CA . PRO B 1 124 ? 56.118 29.552 65.637 1.00 47.51 443 PRO B CA 1
ATOM 4991 C C . PRO B 1 124 ? 56.426 28.548 66.742 1.00 63.41 443 PRO B C 1
ATOM 4992 O O . PRO B 1 124 ? 57.046 27.519 66.455 1.00 63.80 443 PRO B O 1
ATOM 4996 N N . GLY B 1 125 ? 55.979 28.815 67.968 1.00 57.39 444 GLY B N 1
ATOM 4997 C CA . GLY B 1 125 ? 56.213 27.893 69.060 1.00 57.47 444 GLY B CA 1
ATOM 4998 C C . GLY B 1 125 ? 57.565 28.066 69.726 1.00 64.40 444 GLY B C 1
ATOM 4999 O O . GLY B 1 125 ? 57.967 29.173 70.082 1.00 57.93 444 GLY B O 1
ATOM 5000 N N . ASN B 1 126 ? 58.292 26.972 69.915 1.00 66.59 445 ASN B N 1
ATOM 5001 C CA . ASN B 1 126 ? 59.480 27.071 70.758 1.00 58.41 445 ASN B CA 1
ATOM 5002 C C . ASN B 1 126 ? 60.705 27.524 69.996 1.00 56.32 445 ASN B C 1
ATOM 5003 O O . ASN B 1 126 ? 61.719 26.844 69.990 1.00 54.74 445 ASN B O 1
ATOM 5008 N N . PHE B 1 127 ? 60.620 28.687 69.356 1.00 52.01 446 PHE B N 1
ATOM 5009 C CA . PHE B 1 127 ? 61.790 29.249 68.693 1.00 44.85 446 PHE B CA 1
ATOM 5010 C C . PHE B 1 127 ? 62.774 29.743 69.752 1.00 38.88 446 PHE B C 1
ATOM 5011 O O . PHE B 1 127 ? 62.424 29.962 70.903 1.00 43.67 446 PHE B O 1
ATOM 5019 N N . THR B 1 128 ? 64.011 29.923 69.331 1.00 44.35 447 THR B N 1
ATOM 5020 C CA . THR B 1 128 ? 65.101 30.324 70.195 1.00 46.09 447 THR B CA 1
ATOM 5021 C C . THR B 1 128 ? 65.617 31.711 69.888 1.00 48.40 447 THR B C 1
ATOM 5022 O O . THR B 1 128 ? 65.277 32.297 68.866 1.00 48.20 447 THR B O 1
ATOM 5026 N N . LEU B 1 129 ? 66.529 32.192 70.712 1.00 43.10 448 LEU B N 1
ATOM 5027 C CA . LEU B 1 129 ? 67.161 33.468 70.411 1.00 48.37 448 LEU B CA 1
ATOM 5028 C C . LEU B 1 129 ? 67.823 33.542 69.040 1.00 56.47 448 LEU B C 1
ATOM 5029 O O . LEU B 1 129 ? 67.618 34.517 68.340 1.00 47.77 448 LEU B O 1
ATOM 5034 N N . SER B 1 130 ? 68.635 32.556 68.651 1.00 44.72 449 SER B N 1
ATOM 5035 C CA . SER B 1 130 ? 69.258 32.587 67.325 1.00 44.90 449 SER B CA 1
ATOM 5036 C C . SER B 1 130 ? 68.223 32.532 66.206 1.00 42.87 449 SER B C 1
ATOM 5037 O O . SER B 1 130 ? 68.541 32.857 65.066 1.00 48.27 449 SER B O 1
ATOM 5040 N N . ASP B 1 131 ? 67.012 32.064 66.511 1.00 42.61 450 ASP B N 1
ATOM 5041 C CA . ASP B 1 131 ? 65.918 32.138 65.542 1.00 44.63 450 ASP B CA 1
ATOM 5042 C C . ASP B 1 131 ? 65.406 33.596 65.387 1.00 50.94 450 ASP B C 1
ATOM 5043 O O . ASP B 1 131 ? 64.629 33.880 64.481 1.00 44.38 450 ASP B O 1
ATOM 5048 N N . LEU B 1 132 ? 65.831 34.488 66.286 1.00 40.67 451 LEU B N 1
ATOM 5049 C CA . LEU B 1 132 ? 65.395 35.891 66.258 1.00 45.64 451 LEU B CA 1
ATOM 5050 C C . LEU B 1 132 ? 66.496 36.764 65.759 1.00 46.35 451 LEU B C 1
ATOM 5051 O O . LEU B 1 132 ? 66.265 37.645 64.945 1.00 44.43 451 LEU B O 1
ATOM 5056 N N . ILE B 1 133 ? 67.702 36.544 66.267 1.00 38.70 452 ILE B N 1
ATOM 5057 C CA . ILE B 1 133 ? 68.814 37.418 65.950 1.00 37.89 452 ILE B CA 1
ATOM 5058 C C . ILE B 1 133 ? 69.861 36.719 65.070 1.00 56.73 452 ILE B C 1
ATOM 5059 O O . ILE B 1 133 ? 70.598 35.863 65.530 1.00 49.61 452 ILE B O 1
ATOM 5064 N N . ALA B 1 134 ? 69.909 37.078 63.794 1.00 51.56 453 ALA B N 1
ATOM 5065 C CA . ALA B 1 134 ? 70.858 36.458 62.894 1.00 52.28 453 ALA B CA 1
ATOM 5066 C C . ALA B 1 134 ? 72.307 36.903 63.163 1.00 54.74 453 ALA B C 1
ATOM 5067 O O . ALA B 1 134 ? 73.246 36.178 62.852 1.00 59.93 453 ALA B O 1
ATOM 5069 N N . ASP B 1 135 ? 72.505 38.079 63.749 1.00 44.63 454 ASP B N 1
ATOM 5070 C CA . ASP B 1 135 ? 73.838 38.646 63.817 1.00 39.47 454 ASP B CA 1
ATOM 5071 C C . ASP B 1 135 ? 73.965 39.584 65.003 1.00 47.01 454 ASP B C 1
ATOM 5072 O O . ASP B 1 135 ? 73.922 40.810 64.851 1.00 46.40 454 ASP B O 1
ATOM 5077 N N . PRO B 1 136 ? 74.158 39.000 66.197 1.00 48.98 455 PRO B N 1
ATOM 5078 C CA . PRO B 1 136 ? 74.205 39.768 67.437 1.00 41.04 455 PRO B CA 1
ATOM 5079 C C . PRO B 1 136 ? 75.076 40.997 67.363 1.00 42.09 455 PRO B C 1
ATOM 5080 O O . PRO B 1 136 ? 74.706 42.007 67.940 1.00 43.08 455 PRO B O 1
ATOM 5084 N N . LYS B 1 137 ? 76.199 40.935 66.658 1.00 40.15 456 LYS B N 1
ATOM 5085 C CA . LYS B 1 137 ? 77.138 42.029 66.727 1.00 37.39 456 LYS B CA 1
ATOM 5086 C C . LYS B 1 137 ? 76.560 43.252 66.004 1.00 46.44 456 LYS B C 1
ATOM 5087 O O . LYS B 1 137 ? 76.770 44.402 66.413 1.00 44.29 456 LYS B O 1
ATOM 5093 N N . SER B 1 138 ? 75.843 43.019 64.918 1.00 43.33 457 SER B N 1
ATOM 5094 C CA . SER B 1 138 ? 75.311 44.177 64.205 1.00 44.67 457 SER B CA 1
ATOM 5095 C C . SER B 1 138 ? 73.995 44.624 64.863 1.00 43.23 457 SER B C 1
ATOM 5096 O O . SER B 1 138 ? 73.727 45.814 64.959 1.00 37.42 457 SER B O 1
ATOM 5099 N N . TYR B 1 139 ? 73.249 43.652 65.376 1.00 37.62 458 TYR B N 1
ATOM 5100 C CA . TYR B 1 139 ? 71.976 43.880 66.020 1.00 42.11 458 TYR B CA 1
ATOM 5101 C C . TYR B 1 139 ? 72.116 44.872 67.145 1.00 46.50 458 TYR B C 1
ATOM 5102 O O . TYR B 1 139 ? 71.305 45.825 67.201 1.00 38.92 458 TYR B O 1
ATOM 5111 N N . TYR B 1 140 ? 73.140 44.713 68.003 1.00 33.81 459 TYR B N 1
ATOM 5112 C CA . TYR B 1 140 ? 73.294 45.615 69.156 1.00 33.35 459 TYR B CA 1
ATOM 5113 C C . TYR B 1 140 ? 74.300 46.711 68.884 1.00 37.39 459 TYR B C 1
ATOM 5114 O O . TYR B 1 140 ? 74.602 47.503 69.753 1.00 37.15 459 TYR B O 1
ATOM 5123 N N . ASP B 1 141 ? 74.774 46.828 67.654 1.00 35.76 460 ASP B N 1
ATOM 5124 C CA . ASP B 1 141 ? 75.741 47.879 67.379 1.00 37.54 460 ASP B CA 1
ATOM 5125 C C . ASP B 1 141 ? 75.104 49.269 67.449 1.00 44.65 460 ASP B C 1
ATOM 5126 O O . ASP B 1 141 ? 74.115 49.525 66.755 1.00 41.32 460 ASP B O 1
ATOM 5131 N N . PRO B 1 142 ? 75.690 50.181 68.242 1.00 42.15 461 PRO B N 1
ATOM 5132 C CA . PRO B 1 142 ? 75.090 51.505 68.439 1.00 39.10 461 PRO B CA 1
ATOM 5133 C C . PRO B 1 142 ? 75.529 52.502 67.417 1.00 41.68 461 PRO B C 1
ATOM 5134 O O . PRO B 1 142 ? 75.057 53.620 67.438 1.00 39.49 461 PRO B O 1
ATOM 5138 N N . HIS B 1 143 ? 76.466 52.129 66.564 1.00 36.80 462 HIS B N 1
ATOM 5139 C CA . HIS B 1 143 ? 76.968 53.068 65.590 1.00 42.96 462 HIS B CA 1
ATOM 5140 C C . HIS B 1 143 ? 75.850 53.405 64.580 1.00 41.94 462 HIS B C 1
ATOM 5141 O O . HIS B 1 143 ? 75.170 52.528 64.070 1.00 42.59 462 HIS B O 1
ATOM 5148 N N . VAL B 1 144 ? 75.688 54.679 64.297 1.00 39.82 463 VAL B N 1
ATOM 5149 C CA . VAL B 1 144 ? 74.619 55.118 63.416 1.00 46.10 463 VAL B CA 1
ATOM 5150 C C . VAL B 1 144 ? 75.196 55.477 62.060 1.00 35.11 463 VAL B C 1
ATOM 5151 O O . VAL B 1 144 ? 76.085 56.312 61.978 1.00 42.61 463 VAL B O 1
ATOM 5155 N N . LYS B 1 145 ? 74.662 54.868 61.011 1.00 37.54 464 LYS B N 1
ATOM 5156 C CA . LYS B 1 145 ? 74.960 55.264 59.632 1.00 38.03 464 LYS B CA 1
ATOM 5157 C C . LYS B 1 145 ? 73.961 56.296 59.041 1.00 36.55 464 LYS B C 1
ATOM 5158 O O . LYS B 1 145 ? 72.804 55.969 58.795 1.00 45.96 464 LYS B O 1
ATOM 5164 N N . PRO B 1 146 ? 74.404 57.517 58.773 1.00 38.38 465 PRO B N 1
ATOM 5165 C CA . PRO B 1 146 ? 73.452 58.492 58.202 1.00 41.35 465 PRO B CA 1
ATOM 5166 C C . PRO B 1 146 ? 72.933 58.070 56.828 1.00 49.12 465 PRO B C 1
ATOM 5167 O O . PRO B 1 146 ? 73.564 57.297 56.106 1.00 34.56 465 PRO B O 1
ATOM 5171 N N . HIS B 1 147 ? 71.738 58.538 56.496 1.00 37.53 466 HIS B N 1
ATOM 5172 C CA . HIS B 1 147 ? 71.132 58.153 55.248 1.00 34.10 466 HIS B CA 1
ATOM 5173 C C . HIS B 1 147 ? 70.342 59.353 54.708 1.00 37.11 466 HIS B C 1
ATOM 5174 O O . HIS B 1 147 ? 70.379 60.443 55.301 1.00 36.21 466 HIS B O 1
ATOM 5181 N N . GLN B 1 148 ? 69.672 59.167 53.572 1.00 31.44 467 GLN B N 1
ATOM 5182 C CA . GLN B 1 148 ? 68.892 60.253 52.963 1.00 34.81 467 GLN B CA 1
ATOM 5183 C C . GLN B 1 148 ? 67.588 59.716 52.380 1.00 32.82 467 GLN B C 1
ATOM 5184 O O . GLN B 1 148 ? 67.175 60.099 51.288 1.00 37.53 467 GLN B O 1
ATOM 5190 N N . ASN B 1 149 ? 66.956 58.782 53.070 1.00 26.50 468 ASN B N 1
ATOM 5191 C CA . ASN B 1 149 ? 65.647 58.307 52.611 1.00 30.90 468 ASN B CA 1
ATOM 5192 C C . ASN B 1 149 ? 64.583 59.380 52.837 1.00 27.68 468 ASN B C 1
ATOM 5193 O O . ASN B 1 149 ? 64.640 60.082 53.861 1.00 27.73 468 ASN B O 1
ATOM 5198 N N . GLY B 1 150 ? 63.627 59.504 51.918 1.00 26.93 469 GLY B N 1
ATOM 5199 C CA . GLY B 1 150 ? 62.588 60.503 52.147 1.00 28.03 469 GLY B CA 1
ATOM 5200 C C . GLY B 1 150 ? 61.403 59.739 52.662 1.00 27.05 469 GLY B C 1
ATOM 5201 O O . GLY B 1 150 ? 61.479 59.139 53.739 1.00 25.71 469 GLY B O 1
ATOM 5202 N N . PHE B 1 151 ? 60.324 59.714 51.869 1.00 24.31 470 PHE B N 1
ATOM 5203 C CA . PHE B 1 151 ? 59.061 59.072 52.274 1.00 26.19 470 PHE B CA 1
ATOM 5204 C C . PHE B 1 151 ? 59.187 57.548 52.439 1.00 27.53 470 PHE B C 1
ATOM 5205 O O . PHE B 1 151 ? 58.840 56.980 53.481 1.00 23.76 470 PHE B O 1
ATOM 5213 N N . ILE B 1 152 ? 59.701 56.869 51.418 1.00 24.17 471 ILE B N 1
ATOM 5214 C CA . ILE B 1 152 ? 59.835 55.418 51.426 1.00 24.14 471 ILE B CA 1
ATOM 5215 C C . ILE B 1 152 ? 61.311 55.029 51.820 1.00 27.48 471 ILE B C 1
ATOM 5216 O O . ILE B 1 152 ? 62.274 55.654 51.346 1.00 26.79 471 ILE B O 1
ATOM 5221 N N . MET B 1 153 ? 61.453 54.008 52.665 1.00 23.09 472 MET B N 1
ATOM 5222 C CA . MET B 1 153 ? 62.775 53.596 53.164 1.00 26.99 472 MET B CA 1
ATOM 5223 C C . MET B 1 153 ? 63.404 52.591 52.172 1.00 26.47 472 MET B C 1
ATOM 5224 O O . MET B 1 153 ? 63.466 51.407 52.452 1.00 27.09 472 MET B O 1
ATOM 5229 N N . TYR B 1 154 ? 63.845 53.090 51.021 1.00 26.96 473 TYR B N 1
ATOM 5230 C CA . TYR B 1 154 ? 64.476 52.199 50.005 1.00 34.42 473 TYR B CA 1
ATOM 5231 C C . TYR B 1 154 ? 65.801 51.593 50.500 1.00 32.11 473 TYR B C 1
ATOM 5232 O O . TYR B 1 154 ? 66.124 50.437 50.180 1.00 32.89 473 TYR B O 1
ATOM 5241 N N . ASN B 1 155 ? 66.541 52.382 51.261 1.00 31.23 474 ASN B N 1
ATOM 5242 C CA . ASN B 1 155 ? 67.877 52.012 51.747 1.00 34.76 474 ASN B CA 1
ATOM 5243 C C . ASN B 1 155 ? 68.002 52.202 53.250 1.00 25.56 474 ASN B C 1
ATOM 5244 O O . ASN B 1 155 ? 68.592 53.190 53.702 1.00 29.01 474 ASN B O 1
ATOM 5249 N N . PRO B 1 156 ? 67.393 51.303 54.023 1.00 27.57 475 PRO B N 1
ATOM 5250 C CA . PRO B 1 156 ? 67.306 51.475 55.483 1.00 31.20 475 PRO B CA 1
ATOM 5251 C C . PRO B 1 156 ? 68.691 51.473 56.089 1.00 35.90 475 PRO B C 1
ATOM 5252 O O . PRO B 1 156 ? 69.577 50.758 55.626 1.00 36.94 475 PRO B O 1
ATOM 5256 N N . PRO B 1 157 ? 68.911 52.338 57.057 1.00 34.21 476 PRO B N 1
ATOM 5257 C CA . PRO B 1 157 ? 70.282 52.446 57.562 1.00 35.94 476 PRO B CA 1
ATOM 5258 C C . PRO B 1 157 ? 70.641 51.226 58.444 1.00 36.07 476 PRO B C 1
ATOM 5259 O O . PRO B 1 157 ? 71.811 51.085 58.795 1.00 38.45 476 PRO B O 1
ATOM 5263 N N . HIS B 1 158 ? 69.667 50.375 58.756 1.00 31.87 477 HIS B N 1
ATOM 5264 C CA . HIS B 1 158 ? 69.902 49.200 59.607 1.00 30.71 477 HIS B CA 1
ATOM 5265 C C . HIS B 1 158 ? 68.743 48.274 59.455 1.00 35.18 477 HIS B C 1
ATOM 5266 O O . HIS B 1 158 ? 67.631 48.718 59.279 1.00 36.22 477 HIS B O 1
ATOM 5273 N N . PRO B 1 159 ? 68.987 46.968 59.466 1.00 33.87 478 PRO B N 1
ATOM 5274 C CA . PRO B 1 159 ? 67.863 46.075 59.206 1.00 31.11 478 PRO B CA 1
ATOM 5275 C C . PRO B 1 159 ? 67.009 45.747 60.421 1.00 29.27 478 PRO B C 1
ATOM 5276 O O . PRO B 1 159 ? 65.909 45.214 60.254 1.00 29.98 478 PRO B O 1
ATOM 5280 N N . THR B 1 160 ? 67.505 45.984 61.630 1.00 32.44 479 THR B N 1
ATOM 5281 C CA . THR B 1 160 ? 66.699 45.569 62.769 1.00 28.04 479 THR B CA 1
ATOM 5282 C C . THR B 1 160 ? 66.528 46.701 63.772 1.00 27.93 479 THR B C 1
ATOM 5283 O O . THR B 1 160 ? 65.628 46.637 64.617 1.00 31.80 479 THR B O 1
ATOM 5287 N N . GLN B 1 161 ? 67.367 47.722 63.680 1.00 28.45 480 GLN B N 1
ATOM 5288 C CA . GLN B 1 161 ? 67.213 48.897 64.533 1.00 29.38 480 GLN B CA 1
ATOM 5289 C C . GLN B 1 161 ? 66.286 49.982 63.899 1.00 34.86 480 GLN B C 1
ATOM 5290 O O . GLN B 1 161 ? 66.361 50.222 62.706 1.00 29.72 480 GLN B O 1
ATOM 5296 N N . ILE B 1 162 ? 65.465 50.635 64.716 1.00 30.98 481 ILE B N 1
ATOM 5297 C CA . ILE B 1 162 ? 64.687 51.815 64.298 1.00 28.21 481 ILE B CA 1
ATOM 5298 C C . ILE B 1 162 ? 65.447 53.040 64.663 1.00 27.77 481 ILE B C 1
ATOM 5299 O O . ILE B 1 162 ? 65.803 53.212 65.836 1.00 31.94 481 ILE B O 1
ATOM 5304 N N . ILE B 1 163 ? 65.752 53.889 63.685 1.00 24.34 482 ILE B N 1
ATOM 5305 C CA . ILE B 1 163 ? 66.525 55.073 63.956 1.00 26.39 482 ILE B CA 1
ATOM 5306 C C . ILE B 1 163 ? 65.728 56.378 63.711 1.00 27.84 482 ILE B C 1
ATOM 5307 O O . ILE B 1 163 ? 65.686 56.876 62.584 1.00 27.38 482 ILE B O 1
ATOM 5312 N N . ILE B 1 164 ? 65.135 56.921 64.764 1.00 26.20 483 ILE B N 1
ATOM 5313 C CA . ILE B 1 164 ? 64.488 58.210 64.660 1.00 28.78 483 ILE B CA 1
ATOM 5314 C C . ILE B 1 164 ? 65.506 59.208 65.166 1.00 27.26 483 ILE B C 1
ATOM 5315 O O . ILE B 1 164 ? 65.933 59.132 66.314 1.00 28.46 483 ILE B O 1
ATOM 5320 N N . GLY B 1 165 ? 65.895 60.149 64.316 1.00 27.39 484 GLY B N 1
ATOM 5321 C CA . GLY B 1 165 ? 66.936 61.079 64.694 1.00 30.42 484 GLY B CA 1
ATOM 5322 C C . GLY B 1 165 ? 66.334 62.326 65.294 1.00 35.64 484 GLY B C 1
ATOM 5323 O O . GLY B 1 165 ? 65.675 63.102 64.609 1.00 29.63 484 GLY B O 1
ATOM 5324 N N . LEU B 1 166 ? 66.577 62.521 66.584 1.00 30.09 485 LEU B N 1
ATOM 5325 C CA . LEU B 1 166 ? 66.030 63.665 67.289 1.00 30.09 485 LEU B CA 1
ATOM 5326 C C . LEU B 1 166 ? 66.943 64.860 67.087 1.00 30.22 485 LEU B C 1
ATOM 5327 O O . LEU B 1 166 ? 67.573 65.345 68.020 1.00 32.81 485 LEU B O 1
ATOM 5332 N N . ALA B 1 167 ? 67.002 65.322 65.845 1.00 32.06 486 ALA B N 1
ATOM 5333 C CA . ALA B 1 167 ? 67.858 66.432 65.454 1.00 26.30 486 ALA B CA 1
ATOM 5334 C C . ALA B 1 167 ? 67.364 67.784 65.938 1.00 35.02 486 ALA B C 1
ATOM 5335 O O . ALA B 1 167 ? 66.163 68.012 66.060 1.00 29.86 486 ALA B O 1
ATOM 5337 N N . ASP B 1 168 ? 68.305 68.679 66.213 1.00 30.55 487 ASP B N 1
ATOM 5338 C CA . ASP B 1 168 ? 68.002 70.090 66.348 1.00 31.40 487 ASP B CA 1
ATOM 5339 C C . ASP B 1 168 ? 67.690 70.633 64.955 1.00 33.85 487 ASP B C 1
ATOM 5340 O O . ASP B 1 168 ? 68.300 70.218 63.972 1.00 30.05 487 ASP B O 1
ATOM 5345 N N A ILE B 1 169 ? 66.646 71.443 64.847 0.45 28.87 488 ILE B N 1
ATOM 5346 N N B ILE B 1 169 ? 66.719 71.529 64.813 0.55 28.84 488 ILE B N 1
ATOM 5347 C CA A ILE B 1 169 ? 66.216 72.027 63.582 0.45 30.38 488 ILE B CA 1
ATOM 5348 C CA B ILE B 1 169 ? 66.290 72.004 63.483 0.55 30.29 488 ILE B CA 1
ATOM 5349 C C A ILE B 1 169 ? 66.614 73.475 63.692 0.45 33.99 488 ILE B C 1
ATOM 5350 C C B ILE B 1 169 ? 66.536 73.502 63.379 0.55 34.25 488 ILE B C 1
ATOM 5351 O O A ILE B 1 169 ? 65.881 74.295 64.257 0.45 31.59 488 ILE B O 1
ATOM 5352 O O B ILE B 1 169 ? 66.042 74.274 64.217 0.55 31.65 488 ILE B O 1
ATOM 5361 N N A ASP B 1 170 ? 67.797 73.782 63.173 0.45 34.40 489 ASP B N 1
ATOM 5362 N N B ASP B 1 170 ? 67.303 73.913 62.365 0.55 30.93 489 ASP B N 1
ATOM 5363 C CA A ASP B 1 170 ? 68.402 75.080 63.404 0.45 36.23 489 ASP B CA 1
ATOM 5364 C CA B ASP B 1 170 ? 67.586 75.326 62.129 0.55 32.26 489 ASP B CA 1
ATOM 5365 C C A ASP B 1 170 ? 68.043 75.999 62.258 0.45 36.56 489 ASP B C 1
ATOM 5366 C C B ASP B 1 170 ? 66.695 75.929 61.049 0.55 33.64 489 ASP B C 1
ATOM 5367 O O A ASP B 1 170 ? 68.883 76.762 61.753 0.45 33.19 489 ASP B O 1
ATOM 5368 O O B ASP B 1 170 ? 66.616 77.155 60.908 0.55 30.94 489 ASP B O 1
ATOM 5377 N N A TYR B 1 171 ? 66.776 75.896 61.856 0.45 33.77 490 TYR B N 1
ATOM 5378 N N B TYR B 1 171 ? 66.055 75.068 60.268 0.55 32.64 490 TYR B N 1
ATOM 5379 C CA A TYR B 1 171 ? 66.185 76.730 60.813 0.45 33.25 490 TYR B CA 1
ATOM 5380 C CA B TYR B 1 171 ? 65.040 75.512 59.308 0.55 29.72 490 TYR B CA 1
ATOM 5381 C C A TYR B 1 171 ? 64.673 76.922 61.082 0.45 34.37 490 TYR B C 1
ATOM 5382 C C B TYR B 1 171 ? 63.926 76.170 60.107 0.55 30.97 490 TYR B C 1
ATOM 5383 O O A TYR B 1 171 ? 64.129 76.292 61.990 0.45 32.07 490 TYR B O 1
ATOM 5384 O O B TYR B 1 171 ? 63.590 75.686 61.178 0.55 32.67 490 TYR B O 1
ATOM 5401 N N A PRO B 1 172 ? 63.998 77.812 60.327 0.45 36.01 491 PRO B N 1
ATOM 5402 N N B PRO B 1 172 ? 63.381 77.296 59.620 0.55 30.90 491 PRO B N 1
ATOM 5403 C CA A PRO B 1 172 ? 62.578 77.978 60.659 0.45 32.52 491 PRO B CA 1
ATOM 5404 C CA B PRO B 1 172 ? 62.381 78.085 60.360 0.55 32.86 491 PRO B CA 1
ATOM 5405 C C A PRO B 1 172 ? 61.649 76.776 60.294 0.45 31.92 491 PRO B C 1
ATOM 5406 C C B PRO B 1 172 ? 60.997 77.405 60.367 0.55 33.09 491 PRO B C 1
ATOM 5407 O O A PRO B 1 172 ? 61.705 76.151 59.251 0.45 36.11 491 PRO B O 1
ATOM 5408 O O B PRO B 1 172 ? 60.100 77.781 59.594 0.55 30.83 491 PRO B O 1
ATOM 5415 N N . LEU B 1 173 ? 60.826 76.447 61.277 1.00 34.27 492 LEU B N 1
ATOM 5416 C CA . LEU B 1 173 ? 59.720 75.530 61.215 1.00 31.63 492 LEU B CA 1
ATOM 5417 C C . LEU B 1 173 ? 58.525 76.357 61.639 1.00 29.84 492 LEU B C 1
ATOM 5418 O O . LEU B 1 173 ? 58.540 76.939 62.744 1.00 27.70 492 LEU B O 1
ATOM 5423 N N . ASN B 1 174 ? 57.501 76.440 60.766 1.00 28.03 493 ASN B N 1
ATOM 5424 C CA . ASN B 1 174 ? 56.293 77.201 61.095 1.00 25.59 493 ASN B CA 1
ATOM 5425 C C . ASN B 1 174 ? 56.562 78.614 61.617 1.00 28.81 493 ASN B C 1
ATOM 5426 O O . ASN B 1 174 ? 55.862 79.083 62.521 1.00 30.88 493 ASN B O 1
ATOM 5431 N N . LEU B 1 175 ? 57.607 79.225 61.077 1.00 28.93 494 LEU B N 1
ATOM 5432 C CA . LEU B 1 175 ? 58.069 80.578 61.435 1.00 35.61 494 LEU B CA 1
ATOM 5433 C C . LEU B 1 175 ? 58.788 80.679 62.797 1.00 41.43 494 LEU B C 1
ATOM 5434 O O . LEU B 1 175 ? 59.048 81.800 63.260 1.00 39.67 494 LEU B O 1
ATOM 5439 N N . ALA B 1 176 ? 59.091 79.552 63.449 1.00 35.95 495 ALA B N 1
ATOM 5440 C CA . ALA B 1 176 ? 59.838 79.619 64.714 1.00 33.57 495 ALA B CA 1
ATOM 5441 C C . ALA B 1 176 ? 61.282 79.774 64.347 1.00 33.16 495 ALA B C 1
ATOM 5442 O O . ALA B 1 176 ? 61.707 79.297 63.300 1.00 36.75 495 ALA B O 1
ATOM 5444 N N . SER B 1 177 ? 62.083 80.407 65.194 1.00 34.72 496 SER B N 1
ATOM 5445 C CA . SER B 1 177 ? 63.492 80.552 64.816 1.00 33.30 496 SER B CA 1
ATOM 5446 C C . SER B 1 177 ? 64.252 79.211 64.870 1.00 35.48 496 SER B C 1
ATOM 5447 O O . SER B 1 177 ? 65.266 79.031 64.197 1.00 34.69 496 SER B O 1
ATOM 5450 N N . SER B 1 178 ? 63.781 78.236 65.654 1.00 29.52 497 SER B N 1
ATOM 5451 C CA . SER B 1 178 ? 64.440 76.899 65.633 1.00 26.34 497 SER B CA 1
ATOM 5452 C C . SER B 1 178 ? 63.546 75.900 66.338 1.00 28.59 497 SER B C 1
ATOM 5453 O O . SER B 1 178 ? 62.530 76.287 66.897 1.00 31.18 497 SER B O 1
ATOM 5456 N N . ALA B 1 179 ? 63.906 74.628 66.284 1.00 25.93 498 ALA B N 1
ATOM 5457 C CA . ALA B 1 179 ? 63.111 73.650 66.988 1.00 30.04 498 ALA B CA 1
ATOM 5458 C C . ALA B 1 179 ? 63.949 72.432 67.318 1.00 26.37 498 ALA B C 1
ATOM 5459 O O . ALA B 1 179 ? 65.111 72.352 66.924 1.00 28.27 498 ALA B O 1
ATOM 5461 N N . ARG B 1 180 ? 63.326 71.494 68.028 1.00 27.43 499 ARG B N 1
ATOM 5462 C CA . ARG B 1 180 ? 63.956 70.241 68.386 1.00 30.10 499 ARG B CA 1
ATOM 5463 C C . ARG B 1 180 ? 62.959 69.146 68.172 1.00 25.39 499 ARG B C 1
ATOM 5464 O O . ARG B 1 180 ? 61.870 69.214 68.738 1.00 24.83 499 ARG B O 1
ATOM 5472 N N . MET B 1 181 ? 63.335 68.105 67.430 1.00 24.52 500 MET B N 1
ATOM 5473 C CA . MET B 1 181 ? 62.410 66.976 67.239 1.00 25.13 500 MET B CA 1
ATOM 5474 C C . MET B 1 181 ? 62.257 66.168 68.528 1.00 27.54 500 MET B C 1
ATOM 5475 O O . MET B 1 181 ? 63.222 65.936 69.255 1.00 25.86 500 MET B O 1
ATOM 5480 N N A TRP B 1 182 ? 61.051 65.667 68.757 0.69 22.28 501 TRP B N 1
ATOM 5481 N N B TRP B 1 182 ? 61.039 65.748 68.835 0.31 22.68 501 TRP B N 1
ATOM 5482 C CA A TRP B 1 182 ? 60.734 65.030 70.040 0.69 24.34 501 TRP B CA 1
ATOM 5483 C CA B TRP B 1 182 ? 60.834 64.968 70.055 0.31 24.35 501 TRP B CA 1
ATOM 5484 C C A TRP B 1 182 ? 59.634 64.032 69.814 0.69 25.96 501 TRP B C 1
ATOM 5485 C C B TRP B 1 182 ? 59.648 64.050 69.858 0.31 25.88 501 TRP B C 1
ATOM 5486 O O A TRP B 1 182 ? 58.667 64.355 69.146 0.69 25.55 501 TRP B O 1
ATOM 5487 O O B TRP B 1 182 ? 58.652 64.431 69.254 0.31 25.35 501 TRP B O 1
ATOM 5508 N N . VAL B 1 183 ? 59.790 62.827 70.345 1.00 21.60 502 VAL B N 1
ATOM 5509 C CA . VAL B 1 183 ? 58.753 61.822 70.272 1.00 23.75 502 VAL B CA 1
ATOM 5510 C C . VAL B 1 183 ? 57.887 62.002 71.523 1.00 25.47 502 VAL B C 1
ATOM 5511 O O . VAL B 1 183 ? 58.397 61.838 72.662 1.00 26.47 502 VAL B O 1
ATOM 5515 N N . PRO B 1 184 ? 56.585 62.301 71.341 1.00 26.05 503 PRO B N 1
ATOM 5516 C CA . PRO B 1 184 ? 55.837 62.610 72.595 1.00 23.45 503 PRO B CA 1
ATOM 5517 C C . PRO B 1 184 ? 55.693 61.455 73.576 1.00 26.73 503 PRO B C 1
ATOM 5518 O O . PRO B 1 184 ? 55.618 61.675 74.793 1.00 25.85 503 PRO B O 1
ATOM 5522 N N . ASN B 1 185 ? 55.569 60.220 73.099 1.00 22.43 504 ASN B N 1
ATOM 5523 C CA . ASN B 1 185 ? 55.512 59.109 74.071 1.00 23.70 504 ASN B CA 1
ATOM 5524 C C . ASN B 1 185 ? 55.806 57.827 73.332 1.00 26.84 504 ASN B C 1
ATOM 5525 O O . ASN B 1 185 ? 55.827 57.812 72.104 1.00 22.34 504 ASN B O 1
ATOM 5530 N N . LYS B 1 186 ? 55.969 56.724 74.062 1.00 24.16 505 LYS B N 1
ATOM 5531 C CA . LYS B 1 186 ? 56.456 55.490 73.435 1.00 24.20 505 LYS B CA 1
ATOM 5532 C C . LYS B 1 186 ? 55.359 54.800 72.676 1.00 24.04 505 LYS B C 1
ATOM 5533 O O . LYS B 1 186 ? 55.651 53.950 71.859 1.00 26.28 505 LYS B O 1
ATOM 5539 N N . TYR B 1 187 ? 54.082 55.135 72.931 1.00 20.11 506 TYR B N 1
ATOM 5540 C CA . TYR B 1 187 ? 52.997 54.466 72.201 1.00 20.82 506 TYR B CA 1
ATOM 5541 C C . TYR B 1 187 ? 52.954 55.010 70.768 1.00 22.04 506 TYR B C 1
ATOM 5542 O O . TYR B 1 187 ? 52.751 54.263 69.822 1.00 20.96 506 TYR B O 1
ATOM 5551 N N . PHE B 1 188 ? 53.120 56.317 70.656 1.00 23.97 507 PHE B N 1
ATOM 5552 C CA . PHE B 1 188 ? 53.297 56.964 69.350 1.00 21.39 507 PHE B CA 1
ATOM 5553 C C . PHE B 1 188 ? 54.494 56.346 68.632 1.00 22.90 507 PHE B C 1
ATOM 5554 O O . PHE B 1 188 ? 54.411 56.025 67.439 1.00 21.66 507 PHE B O 1
ATOM 5562 N N . ALA B 1 189 ? 55.597 56.169 69.356 1.00 23.98 508 ALA B N 1
ATOM 5563 C CA . ALA B 1 189 ? 56.821 55.524 68.733 1.00 23.73 508 ALA B CA 1
ATOM 5564 C C . ALA B 1 189 ? 56.510 54.166 68.168 1.00 24.36 508 ALA B C 1
ATOM 5565 O O . ALA B 1 189 ? 56.955 53.842 67.054 1.00 24.02 508 ALA B O 1
ATOM 5567 N N . MET B 1 190 ? 55.753 53.352 68.927 1.00 23.33 509 MET B N 1
ATOM 5568 C CA . MET B 1 190 ? 55.395 52.050 68.412 1.00 25.35 509 MET B CA 1
ATOM 5569 C C . MET B 1 190 ? 54.455 52.143 67.203 1.00 26.57 509 MET B C 1
ATOM 5570 O O . MET B 1 190 ? 54.547 51.327 66.278 1.00 23.35 509 MET B O 1
ATOM 5575 N N . GLY B 1 191 ? 53.573 53.140 67.166 1.00 25.01 510 GLY B N 1
ATOM 5576 C CA . GLY B 1 191 ? 52.743 53.309 65.961 1.00 21.05 510 GLY B CA 1
ATOM 5577 C C . GLY B 1 191 ? 53.633 53.676 64.755 1.00 20.58 510 GLY B C 1
ATOM 5578 O O . GLY B 1 191 ? 53.375 53.222 63.654 1.00 23.66 510 GLY B O 1
ATOM 5579 N N . LEU B 1 192 ? 54.595 54.567 64.934 1.00 19.38 511 LEU B N 1
ATOM 5580 C CA . LEU B 1 192 ? 55.533 54.889 63.851 1.00 24.73 511 LEU B CA 1
ATOM 5581 C C . LEU B 1 192 ? 56.243 53.632 63.358 1.00 25.80 511 LEU B C 1
ATOM 5582 O O . LEU B 1 192 ? 56.482 53.455 62.156 1.00 25.02 511 LEU B O 1
ATOM 5587 N N . ALA B 1 193 ? 56.638 52.793 64.302 1.00 22.50 512 ALA B N 1
ATOM 5588 C CA . ALA B 1 193 ? 57.382 51.556 63.946 1.00 24.71 512 ALA B CA 1
ATOM 5589 C C . ALA B 1 193 ? 56.543 50.628 63.130 1.00 24.07 512 ALA B C 1
ATOM 5590 O O . ALA B 1 193 ? 57.015 49.982 62.189 1.00 25.25 512 ALA B O 1
ATOM 5592 N N . LEU B 1 194 ? 55.250 50.543 63.452 1.00 23.83 513 LEU B N 1
ATOM 5593 C CA . LEU B 1 194 ? 54.384 49.701 62.677 1.00 24.37 513 LEU B CA 1
ATOM 5594 C C . LEU B 1 194 ? 54.157 50.325 61.290 1.00 30.64 513 LEU B C 1
ATOM 5595 O O . LEU B 1 194 ? 54.109 49.594 60.284 1.00 26.44 513 LEU B O 1
ATOM 5600 N N . ALA B 1 195 ? 54.051 51.662 61.224 1.00 26.02 514 ALA B N 1
ATOM 5601 C CA . ALA B 1 195 ? 53.934 52.310 59.904 1.00 27.90 514 ALA B CA 1
ATOM 5602 C C . ALA B 1 195 ? 55.174 51.980 59.021 1.00 26.53 514 ALA B C 1
ATOM 5603 O O . ALA B 1 195 ? 55.089 51.794 57.808 1.00 24.77 514 ALA B O 1
ATOM 5605 N N . TYR B 1 196 ? 56.332 51.996 59.658 1.00 24.46 515 TYR B N 1
ATOM 5606 C CA . TYR B 1 196 ? 57.588 51.687 59.024 1.00 21.58 515 TYR B CA 1
ATOM 5607 C C . TYR B 1 196 ? 57.629 50.230 58.532 1.00 27.26 515 TYR B C 1
ATOM 5608 O O . TYR B 1 196 ? 57.816 49.972 57.343 1.00 25.99 515 TYR B O 1
ATOM 5617 N N . GLU B 1 197 ? 57.383 49.280 59.419 1.00 27.03 516 GLU B N 1
ATOM 5618 C CA . GLU B 1 197 ? 57.518 47.868 59.004 1.00 26.52 516 GLU B CA 1
ATOM 5619 C C . GLU B 1 197 ? 56.414 47.431 58.041 1.00 36.13 516 GLU B C 1
ATOM 5620 O O . GLU B 1 197 ? 56.634 46.599 57.126 1.00 29.77 516 GLU B O 1
ATOM 5626 N N . TRP B 1 198 ? 55.213 47.975 58.234 1.00 24.59 517 TRP B N 1
ATOM 5627 C CA . TRP B 1 198 ? 54.079 47.556 57.439 1.00 24.97 517 TRP B CA 1
ATOM 5628 C C . TRP B 1 198 ? 54.128 48.233 56.078 1.00 26.86 517 TRP B C 1
ATOM 5629 O O . TRP B 1 198 ? 54.067 47.548 55.032 1.00 27.58 517 TRP B O 1
ATOM 5640 N N . PHE B 1 199 ? 54.260 49.554 56.037 1.00 24.74 518 PHE B N 1
ATOM 5641 C CA . PHE B 1 199 ? 54.116 50.289 54.751 1.00 20.79 518 PHE B CA 1
ATOM 5642 C C . PHE B 1 199 ? 55.417 50.874 54.231 1.00 22.90 518 PHE B C 1
ATOM 5643 O O . PHE B 1 199 ? 55.438 51.538 53.195 1.00 25.13 518 PHE B O 1
ATOM 5651 N N . LYS B 1 200 ? 56.527 50.554 54.902 1.00 27.11 519 LYS B N 1
ATOM 5652 C CA . LYS B 1 200 ? 57.874 50.953 54.478 1.00 25.30 519 LYS B CA 1
ATOM 5653 C C . LYS B 1 200 ? 58.086 52.460 54.526 1.00 27.43 519 LYS B C 1
ATOM 5654 O O . LYS B 1 200 ? 58.918 53.047 53.820 1.00 25.71 519 LYS B O 1
ATOM 5660 N N . VAL B 1 201 ? 57.340 53.115 55.420 1.00 25.77 520 VAL B N 1
ATOM 5661 C CA . VAL B 1 201 ? 57.445 54.539 55.542 1.00 20.76 520 VAL B CA 1
ATOM 5662 C C . VAL B 1 201 ? 58.483 54.946 56.558 1.00 20.67 520 VAL B C 1
ATOM 5663 O O . VAL B 1 201 ? 58.432 54.502 57.712 1.00 24.19 520 VAL B O 1
ATOM 5667 N N . ASN B 1 202 ? 59.402 55.822 56.151 1.00 23.47 521 ASN B N 1
ATOM 5668 C CA . ASN B 1 202 ? 60.454 56.364 57.019 1.00 24.74 521 ASN B CA 1
ATOM 5669 C C . ASN B 1 202 ? 59.865 57.123 58.229 1.00 27.65 521 ASN B C 1
ATOM 5670 O O . ASN B 1 202 ? 59.141 58.084 58.029 1.00 23.01 521 ASN B O 1
ATOM 5675 N N . PRO B 1 203 ? 60.205 56.709 59.463 1.00 26.21 522 PRO B N 1
ATOM 5676 C CA . PRO B 1 203 ? 59.689 57.385 60.656 1.00 23.08 522 PRO B CA 1
ATOM 5677 C C . PRO B 1 203 ? 60.072 58.835 60.709 1.00 25.50 522 PRO B C 1
ATOM 5678 O O . PRO B 1 203 ? 59.300 59.621 61.246 1.00 24.56 522 PRO B O 1
ATOM 5682 N N . ASN B 1 204 ? 61.232 59.209 60.175 1.00 21.09 523 ASN B N 1
ATOM 5683 C CA . ASN B 1 204 ? 61.603 60.609 60.166 1.00 21.58 523 ASN B CA 1
ATOM 5684 C C . ASN B 1 204 ? 60.668 61.436 59.284 1.00 21.38 523 ASN B C 1
ATOM 5685 O O . ASN B 1 204 ? 60.463 62.617 59.553 1.00 24.58 523 ASN B O 1
ATOM 5690 N N . PHE B 1 205 ? 60.154 60.825 58.227 1.00 23.46 524 PHE B N 1
ATOM 5691 C CA . PHE B 1 205 ? 59.275 61.568 57.317 1.00 21.45 524 PHE B CA 1
ATOM 5692 C C . PHE B 1 205 ? 57.939 61.847 58.088 1.00 21.29 524 PHE B C 1
ATOM 5693 O O . PHE B 1 205 ? 57.423 62.957 58.031 1.00 20.96 524 PHE B O 1
ATOM 5701 N N . LEU B 1 206 ? 57.403 60.840 58.761 1.00 20.08 525 LEU B N 1
ATOM 5702 C CA . LEU B 1 206 ? 56.155 61.096 59.570 1.00 23.60 525 LEU B CA 1
ATOM 5703 C C . LEU B 1 206 ? 56.401 62.091 60.700 1.00 22.38 525 LEU B C 1
ATOM 5704 O O . LEU B 1 206 ? 55.561 62.941 60.982 1.00 23.95 525 LEU B O 1
ATOM 5709 N N . MET B 1 207 ? 57.569 62.011 61.345 1.00 19.83 526 MET B N 1
ATOM 5710 C CA . MET B 1 207 ? 57.950 63.031 62.348 1.00 21.71 526 MET B CA 1
ATOM 5711 C C . MET B 1 207 ? 57.950 64.443 61.756 1.00 24.25 526 MET B C 1
ATOM 5712 O O . MET B 1 207 ? 57.402 65.393 62.352 1.00 22.38 526 MET B O 1
ATOM 5717 N N . ALA B 1 208 ? 58.588 64.601 60.589 1.00 21.68 527 ALA B N 1
ATOM 5718 C CA . ALA B 1 208 ? 58.672 65.910 59.912 1.00 21.41 527 ALA B CA 1
ATOM 5719 C C . ALA B 1 208 ? 57.244 66.391 59.570 1.00 21.73 527 ALA B C 1
ATOM 5720 O O . ALA B 1 208 ? 56.935 67.578 59.701 1.00 23.76 527 ALA B O 1
ATOM 5722 N N . LEU B 1 209 ? 56.442 65.468 59.057 1.00 20.42 528 LEU B N 1
ATOM 5723 C CA . LEU B 1 209 ? 55.104 65.817 58.567 1.00 19.26 528 LEU B CA 1
ATOM 5724 C C . LEU B 1 209 ? 54.257 66.347 59.764 1.00 22.39 528 LEU B C 1
ATOM 5725 O O . LEU B 1 209 ? 53.603 67.406 59.672 1.00 20.79 528 LEU B O 1
ATOM 5730 N N . ALA B 1 210 ? 54.300 65.619 60.882 1.00 22.43 529 ALA B N 1
ATOM 5731 C CA . ALA B 1 210 ? 53.484 66.026 62.056 1.00 21.41 529 ALA B CA 1
ATOM 5732 C C . ALA B 1 210 ? 53.981 67.373 62.587 1.00 22.90 529 ALA B C 1
ATOM 5733 O O . ALA B 1 210 ? 53.215 68.176 63.135 1.00 20.90 529 ALA B O 1
ATOM 5735 N N . ALA B 1 211 ? 55.280 67.604 62.483 1.00 20.12 530 ALA B N 1
ATOM 5736 C CA . ALA B 1 211 ? 55.824 68.852 63.011 1.00 23.69 530 ALA B CA 1
ATOM 5737 C C . ALA B 1 211 ? 55.306 70.023 62.193 1.00 20.44 530 ALA B C 1
ATOM 5738 O O . ALA B 1 211 ? 54.977 71.076 62.740 1.00 22.36 530 ALA B O 1
ATOM 5740 N N . LYS B 1 212 ? 55.349 69.881 60.877 1.00 21.60 531 LYS B N 1
ATOM 5741 C CA . LYS B 1 212 ? 54.845 70.957 59.996 1.00 21.12 531 LYS B CA 1
ATOM 5742 C C . LYS B 1 212 ? 53.306 71.108 60.200 1.00 22.12 531 LYS B C 1
ATOM 5743 O O . LYS B 1 212 ? 52.788 72.220 60.355 1.00 22.44 531 LYS B O 1
ATOM 5749 N N . GLU B 1 213 ? 52.590 69.989 60.250 1.00 18.98 532 GLU B N 1
ATOM 5750 C CA . GLU B 1 213 ? 51.122 70.060 60.282 1.00 19.58 532 GLU B CA 1
ATOM 5751 C C . GLU B 1 213 ? 50.595 70.689 61.597 1.00 24.10 532 GLU B C 1
ATOM 5752 O O . GLU B 1 213 ? 49.663 71.476 61.572 1.00 21.48 532 GLU B O 1
ATOM 5758 N N . ASN B 1 214 ? 51.149 70.299 62.752 1.00 19.76 533 ASN B N 1
ATOM 5759 C CA . ASN B 1 214 ? 50.537 70.766 64.007 1.00 19.41 533 ASN B CA 1
ATOM 5760 C C . ASN B 1 214 ? 51.546 70.692 65.172 1.00 22.60 533 ASN B C 1
ATOM 5761 O O . ASN B 1 214 ? 51.192 70.465 66.321 1.00 23.73 533 ASN B O 1
ATOM 5766 N N . TRP B 1 215 ? 52.830 70.897 64.857 1.00 19.65 534 TRP B N 1
ATOM 5767 C CA . TRP B 1 215 ? 53.858 70.834 65.894 1.00 21.55 534 TRP B CA 1
ATOM 5768 C C . TRP B 1 215 ? 53.788 69.526 66.709 1.00 21.46 534 TRP B C 1
ATOM 5769 O O . TRP B 1 215 ? 54.030 69.540 67.909 1.00 22.60 534 TRP B O 1
ATOM 5780 N N . GLY B 1 216 ? 53.396 68.415 66.080 1.00 21.77 535 GLY B N 1
ATOM 5781 C CA . GLY B 1 216 ? 53.007 67.268 66.884 1.00 18.35 535 GLY B CA 1
ATOM 5782 C C . GLY B 1 216 ? 54.256 66.633 67.527 1.00 23.80 535 GLY B C 1
ATOM 5783 O O . GLY B 1 216 ? 54.166 66.024 68.589 1.00 21.45 535 GLY B O 1
ATOM 5784 N N . THR B 1 217 ? 55.418 66.861 66.915 1.00 23.32 536 THR B N 1
ATOM 5785 C CA . THR B 1 217 ? 56.655 66.085 67.152 1.00 23.62 536 THR B CA 1
ATOM 5786 C C . THR B 1 217 ? 57.888 66.981 67.250 1.00 24.25 536 THR B C 1
ATOM 5787 O O . THR B 1 217 ? 59.016 66.552 67.028 1.00 23.88 536 THR B O 1
ATOM 5791 N N . ALA B 1 218 ? 57.663 68.239 67.574 1.00 22.85 537 ALA B N 1
ATOM 5792 C CA . ALA B 1 218 ? 58.750 69.197 67.757 1.00 23.04 537 ALA B CA 1
ATOM 5793 C C . ALA B 1 218 ? 58.378 70.180 68.848 1.00 26.29 537 ALA B C 1
ATOM 5794 O O . ALA B 1 218 ? 57.188 70.532 69.047 1.00 25.43 537 ALA B O 1
ATOM 5796 N N . VAL B 1 219 ? 59.421 70.644 69.524 1.00 24.56 538 VAL B N 1
ATOM 5797 C CA . VAL B 1 219 ? 59.271 71.639 70.549 1.00 24.86 538 VAL B CA 1
ATOM 5798 C C . VAL B 1 219 ? 60.232 72.745 70.203 1.00 23.58 538 VAL B C 1
ATOM 5799 O O . VAL B 1 219 ? 61.012 72.569 69.270 1.00 23.78 538 VAL B O 1
ATOM 5803 N N . THR B 1 220 ? 60.158 73.870 70.913 1.00 23.71 539 THR B N 1
ATOM 5804 C CA . THR B 1 220 ? 60.961 75.019 70.540 1.00 29.06 539 THR B CA 1
ATOM 5805 C C . THR B 1 220 ? 61.278 75.909 71.732 1.00 31.19 539 THR B C 1
ATOM 5806 O O . THR B 1 220 ? 60.488 76.029 72.660 1.00 27.34 539 THR B O 1
ATOM 5810 N N . LYS B 1 221 ? 62.470 76.490 71.694 1.00 28.62 540 LYS B N 1
ATOM 5811 C CA . LYS B 1 221 ? 62.892 77.526 72.652 1.00 35.70 540 LYS B CA 1
ATOM 5812 C C . LYS B 1 221 ? 62.286 78.874 72.315 1.00 36.94 540 LYS B C 1
ATOM 5813 O O . LYS B 1 221 ? 62.276 79.767 73.133 1.00 37.08 540 LYS B O 1
ATOM 5819 N N . ASP B 1 222 ? 61.786 79.035 71.091 1.00 30.90 541 ASP B N 1
ATOM 5820 C CA . ASP B 1 222 ? 61.296 80.337 70.649 1.00 30.53 541 ASP B CA 1
ATOM 5821 C C . ASP B 1 222 ? 60.096 80.769 71.477 1.00 40.99 541 ASP B C 1
ATOM 5822 O O . ASP B 1 222 ? 59.053 80.101 71.460 1.00 41.06 541 ASP B O 1
ATOM 5827 N N . PRO B 1 223 ? 60.228 81.911 72.177 1.00 45.71 542 PRO B N 1
ATOM 5828 C CA . PRO B 1 223 ? 59.211 82.395 73.118 1.00 52.41 542 PRO B CA 1
ATOM 5829 C C . PRO B 1 223 ? 57.932 82.832 72.384 1.00 65.29 542 PRO B C 1
ATOM 5830 O O . PRO B 1 223 ? 56.804 82.572 72.866 1.00 59.58 542 PRO B O 1
ATOM 5834 N N . ALA B 1 224 ? 58.105 83.415 71.195 1.00 50.21 543 ALA B N 1
ATOM 5835 C CA . ALA B 1 224 ? 56.987 83.865 70.372 1.00 46.34 543 ALA B CA 1
ATOM 5836 C C . ALA B 1 224 ? 55.904 82.808 70.287 1.00 46.95 543 ALA B C 1
ATOM 5837 O O . ALA B 1 224 ? 54.755 83.085 70.001 1.00 57.72 543 ALA B O 1
ATOM 5839 N N . PHE B 1 225 ? 56.292 81.574 70.555 1.00 55.51 544 PHE B N 1
ATOM 5840 C CA . PHE B 1 225 ? 55.426 80.437 70.347 1.00 52.46 544 PHE B CA 1
ATOM 5841 C C . PHE B 1 225 ? 54.982 79.804 71.647 1.00 61.88 544 PHE B C 1
ATOM 5842 O O . PHE B 1 225 ? 55.571 78.810 72.059 1.00 60.42 544 PHE B O 1
ATOM 5850 N N . LYS B 1 226 ? 53.922 80.337 72.259 1.00 49.37 545 LYS B N 1
ATOM 5851 C CA . LYS B 1 226 ? 53.375 79.730 73.467 1.00 47.82 545 LYS B CA 1
ATOM 5852 C C . LYS B 1 226 ? 53.013 78.276 73.142 1.00 46.05 545 LYS B C 1
ATOM 5853 O O . LYS B 1 226 ? 52.894 77.905 71.978 1.00 60.98 545 LYS B O 1
ATOM 5859 N N . GLY B 1 227 ? 52.787 77.476 74.155 1.00 40.10 546 GLY B N 1
ATOM 5860 C CA . GLY B 1 227 ? 52.476 76.077 73.961 1.00 32.26 546 GLY B CA 1
ATOM 5861 C C . GLY B 1 227 ? 52.646 75.377 75.294 1.00 36.90 546 GLY B C 1
ATOM 5862 O O . GLY B 1 227 ? 52.991 76.022 76.296 1.00 31.70 546 GLY B O 1
ATOM 5863 N N . TYR B 1 228 ? 52.434 74.063 75.331 1.00 27.76 547 TYR B N 1
ATOM 5864 C CA . TYR B 1 228 ? 52.592 73.356 76.614 1.00 26.99 547 TYR B CA 1
ATOM 5865 C C . TYR B 1 228 ? 54.050 73.360 77.001 1.00 30.11 547 TYR B C 1
ATOM 5866 O O . TYR B 1 228 ? 54.928 73.340 76.132 1.00 27.53 547 TYR B O 1
ATOM 5875 N N . LYS B 1 229 ? 54.321 73.464 78.306 1.00 29.83 548 LYS B N 1
ATOM 5876 C CA . LYS B 1 229 ? 55.690 73.415 78.799 1.00 23.36 548 LYS B CA 1
ATOM 5877 C C . LYS B 1 229 ? 56.190 71.983 78.813 1.00 29.66 548 LYS B C 1
ATOM 5878 O O . LYS B 1 229 ? 55.553 71.102 79.416 1.00 28.34 548 LYS B O 1
ATOM 5884 N N . VAL B 1 230 ? 57.322 71.730 78.155 1.00 26.39 549 VAL B N 1
ATOM 5885 C CA . VAL B 1 230 ? 57.837 70.362 78.044 1.00 26.27 549 VAL B CA 1
ATOM 5886 C C . VAL B 1 230 ? 59.263 70.400 78.512 1.00 30.99 549 VAL B C 1
ATOM 5887 O O . VAL B 1 230 ? 60.048 71.223 78.025 1.00 28.50 549 VAL B O 1
ATOM 5891 N N . ILE B 1 231 ? 59.591 69.527 79.455 1.00 27.47 550 ILE B N 1
ATOM 5892 C CA . ILE B 1 231 ? 60.944 69.420 79.955 1.00 28.17 550 ILE B CA 1
ATOM 5893 C C . ILE B 1 231 ? 61.571 68.130 79.455 1.00 29.09 550 ILE B C 1
ATOM 5894 O O . ILE B 1 231 ? 60.972 67.059 79.594 1.00 28.67 550 ILE B O 1
ATOM 5899 N N . ILE B 1 232 ? 62.724 68.242 78.814 1.00 30.54 551 ILE B N 1
ATOM 5900 C CA . ILE B 1 232 ? 63.476 67.078 78.395 1.00 30.10 551 ILE B CA 1
ATOM 5901 C C . ILE B 1 232 ? 64.836 67.135 79.067 1.00 35.75 551 ILE B C 1
ATOM 5902 O O . ILE B 1 232 ? 65.625 68.030 78.802 1.00 32.76 551 ILE B O 1
ATOM 5907 N N . ASP B 1 233 ? 65.104 66.177 79.944 1.00 39.02 552 ASP B N 1
ATOM 5908 C CA . ASP B 1 233 ? 66.369 66.173 80.652 1.00 44.86 552 ASP B CA 1
ATOM 5909 C C . ASP B 1 233 ? 66.545 67.537 81.318 1.00 38.68 552 ASP B C 1
ATOM 5910 O O . ASP B 1 233 ? 65.704 67.959 82.087 1.00 42.55 552 ASP B O 1
ATOM 5915 N N . GLU B 1 234 ? 67.630 68.227 81.027 1.00 43.47 553 GLU B N 1
ATOM 5916 C CA . GLU B 1 234 ? 67.876 69.514 81.671 1.00 49.95 553 GLU B CA 1
ATOM 5917 C C . GLU B 1 234 ? 67.202 70.717 81.003 1.00 55.17 553 GLU B C 1
ATOM 5918 O O . GLU B 1 234 ? 67.365 71.837 81.459 1.00 55.85 553 GLU B O 1
ATOM 5924 N N . GLU B 1 235 ? 66.474 70.497 79.915 1.00 43.13 554 GLU B N 1
ATOM 5925 C CA . GLU B 1 235 ? 66.014 71.597 79.071 1.00 40.34 554 GLU B CA 1
ATOM 5926 C C . GLU B 1 235 ? 64.499 71.798 78.983 1.00 39.98 554 GLU B C 1
ATOM 5927 O O . GLU B 1 235 ? 63.753 70.846 78.811 1.00 33.74 554 GLU B O 1
ATOM 5933 N N . GLU B 1 236 ? 64.069 73.052 79.092 1.00 31.38 555 GLU B N 1
ATOM 5934 C CA . GLU B 1 236 ? 62.686 73.396 78.951 1.00 36.58 555 GLU B CA 1
ATOM 5935 C C . GLU B 1 236 ? 62.335 73.994 77.561 1.00 35.72 555 GLU B C 1
ATOM 5936 O O . GLU B 1 236 ? 63.081 74.806 77.050 1.00 32.58 555 GLU B O 1
ATOM 5942 N N . TYR B 1 237 ? 61.179 73.615 77.014 1.00 27.73 556 TYR B N 1
ATOM 5943 C CA . TYR B 1 237 ? 60.719 74.026 75.688 1.00 26.66 556 TYR B CA 1
ATOM 5944 C C . TYR B 1 237 ? 59.249 74.339 75.716 1.00 32.53 556 TYR B C 1
ATOM 5945 O O . TYR B 1 237 ? 58.550 73.942 76.665 1.00 27.01 556 TYR B O 1
ATOM 5954 N N . TYR B 1 238 ? 58.764 74.984 74.649 1.00 27.71 557 TYR B N 1
ATOM 5955 C CA . TYR B 1 238 ? 57.324 75.135 74.377 1.00 26.24 557 TYR B CA 1
ATOM 5956 C C . TYR B 1 238 ? 56.942 74.097 73.314 1.00 27.26 557 TYR B C 1
ATOM 5957 O O . TYR B 1 238 ? 57.693 73.896 72.369 1.00 24.58 557 TYR B O 1
ATOM 5966 N N . TRP B 1 239 ? 55.780 73.503 73.479 1.00 24.07 558 TRP B N 1
ATOM 5967 C CA . TRP B 1 239 ? 55.220 72.553 72.552 1.00 23.77 558 TRP B CA 1
ATOM 5968 C C . TRP B 1 239 ? 53.985 73.195 71.966 1.00 23.30 558 TRP B C 1
ATOM 5969 O O . TRP B 1 239 ? 52.916 73.153 72.593 1.00 24.65 558 TRP B O 1
ATOM 5980 N N . PRO B 1 240 ? 54.111 73.852 70.799 1.00 26.95 559 PRO B N 1
ATOM 5981 C CA . PRO B 1 240 ? 52.966 74.638 70.286 1.00 26.14 559 PRO B CA 1
ATOM 5982 C C . PRO B 1 240 ? 51.907 73.838 69.562 1.00 26.62 559 PRO B C 1
ATOM 5983 O O . PRO B 1 240 ? 51.336 74.333 68.595 1.00 26.02 559 PRO B O 1
ATOM 5987 N N . VAL B 1 241 ? 51.701 72.599 69.967 1.00 22.86 560 VAL B N 1
ATOM 5988 C CA . VAL B 1 241 ? 50.724 71.720 69.353 1.00 23.14 560 VAL B CA 1
ATOM 5989 C C . VAL B 1 241 ? 49.303 72.182 69.760 1.00 25.55 560 VAL B C 1
ATOM 5990 O O . VAL B 1 241 ? 49.083 72.641 70.913 1.00 23.94 560 VAL B O 1
ATOM 5994 N N . GLN B 1 242 ? 48.355 72.129 68.830 1.00 23.29 561 GLN B N 1
ATOM 5995 C CA . GLN B 1 242 ? 46.910 72.197 69.216 1.00 23.13 561 GLN B CA 1
ATOM 5996 C C . GLN B 1 242 ? 46.446 70.782 69.523 1.00 23.37 561 GLN B C 1
ATOM 5997 O O . GLN B 1 242 ? 45.981 70.020 68.624 1.00 19.72 561 GLN B O 1
ATOM 6003 N N . ILE B 1 243 ? 46.556 70.384 70.795 1.00 20.13 562 ILE B N 1
ATOM 6004 C CA . ILE B 1 243 ? 46.517 68.960 71.105 1.00 21.14 562 ILE B CA 1
ATOM 6005 C C . ILE B 1 243 ? 45.112 68.382 71.040 1.00 22.39 562 ILE B C 1
ATOM 6006 O O . ILE B 1 243 ? 44.916 67.171 70.885 1.00 23.47 562 ILE B O 1
ATOM 6011 N N . ASP B 1 244 ? 44.108 69.244 71.156 1.00 19.45 563 ASP B N 1
ATOM 6012 C CA . ASP B 1 244 ? 42.747 68.770 71.061 1.00 23.72 563 ASP B CA 1
ATOM 6013 C C . ASP B 1 244 ? 42.174 68.944 69.650 1.00 24.92 563 ASP B C 1
ATOM 6014 O O . ASP B 1 244 ? 40.967 68.756 69.464 1.00 23.92 563 ASP B O 1
ATOM 6019 N N . HIS B 1 245 ? 43.000 69.277 68.659 1.00 20.94 564 HIS B N 1
ATOM 6020 C CA . HIS B 1 245 ? 42.435 69.372 67.299 1.00 20.29 564 HIS B CA 1
ATOM 6021 C C . HIS B 1 245 ? 41.870 68.040 66.843 1.00 24.98 564 HIS B C 1
ATOM 6022 O O . HIS B 1 245 ? 42.544 67.026 66.972 1.00 23.30 564 HIS B O 1
ATOM 6029 N N . PRO B 1 246 ? 40.619 68.012 66.324 1.00 20.39 565 PRO B N 1
ATOM 6030 C CA . PRO B 1 246 ? 39.979 66.771 65.903 1.00 26.01 565 PRO B CA 1
ATOM 6031 C C . PRO B 1 246 ? 40.773 66.050 64.797 1.00 20.34 565 PRO B C 1
ATOM 6032 O O . PRO B 1 246 ? 40.624 64.824 64.670 1.00 20.56 565 PRO B O 1
ATOM 6036 N N . ASP B 1 247 ? 41.525 66.809 64.035 1.00 20.26 566 ASP B N 1
ATOM 6037 C CA . ASP B 1 247 ? 42.293 66.222 62.887 1.00 22.23 566 ASP B CA 1
ATOM 6038 C C . ASP B 1 247 ? 43.689 65.735 63.314 1.00 25.73 566 ASP B C 1
ATOM 6039 O O . ASP B 1 247 ? 44.466 65.265 62.473 1.00 19.71 566 ASP B O 1
ATOM 6044 N N . GLY B 1 248 ? 44.023 65.948 64.582 1.00 22.19 567 GLY B N 1
ATOM 6045 C CA . GLY B 1 248 ? 45.206 65.322 65.170 1.00 21.56 567 GLY B CA 1
ATOM 6046 C C . GLY B 1 248 ? 46.508 66.019 64.790 1.00 21.26 567 GLY B C 1
ATOM 6047 O O . GLY B 1 248 ? 46.533 67.120 64.180 1.00 19.88 567 GLY B O 1
ATOM 6048 N N . ILE B 1 249 ? 47.627 65.378 65.118 1.00 17.91 568 ILE B N 1
ATOM 6049 C CA . ILE B 1 249 ? 48.927 66.027 64.838 1.00 18.30 568 ILE B CA 1
ATOM 6050 C C . ILE B 1 249 ? 49.326 65.901 63.360 1.00 21.41 568 ILE B C 1
ATOM 6051 O O . ILE B 1 249 ? 50.166 66.642 62.922 1.00 19.42 568 ILE B O 1
ATOM 6056 N N . PHE B 1 250 ? 48.706 65.001 62.607 1.00 19.64 569 PHE B N 1
ATOM 6057 C CA . PHE B 1 250 ? 48.927 64.936 61.141 1.00 19.43 569 PHE B CA 1
ATOM 6058 C C . PHE B 1 250 ? 47.902 65.746 60.308 1.00 24.52 569 PHE B C 1
ATOM 6059 O O . PHE B 1 250 ? 48.047 65.897 59.092 1.00 23.96 569 PHE B O 1
ATOM 6067 N N . GLN B 1 251 ? 46.877 66.273 60.975 1.00 24.38 570 GLN B N 1
ATOM 6068 C CA . GLN B 1 251 ? 45.843 67.074 60.284 1.00 19.91 570 GLN B CA 1
ATOM 6069 C C . GLN B 1 251 ? 45.205 66.297 59.151 1.00 22.87 570 GLN B C 1
ATOM 6070 O O . GLN B 1 251 ? 45.038 66.803 58.052 1.00 24.15 570 GLN B O 1
ATOM 6076 N N . VAL B 1 252 ? 44.828 65.042 59.430 1.00 21.23 571 VAL B N 1
ATOM 6077 C CA . VAL B 1 252 ? 44.012 64.268 58.489 1.00 22.44 571 VAL B CA 1
ATOM 6078 C C . VAL B 1 252 ? 42.527 64.698 58.688 1.00 24.52 571 VAL B C 1
ATOM 6079 O O . VAL B 1 252 ? 41.976 64.592 59.804 1.00 23.78 571 VAL B O 1
ATOM 6083 N N . GLU B 1 253 ? 41.900 65.166 57.621 1.00 22.90 572 GLU B N 1
ATOM 6084 C CA . GLU B 1 253 ? 40.506 65.600 57.665 1.00 28.03 572 GLU B CA 1
ATOM 6085 C C . GLU B 1 253 ? 39.534 64.486 57.429 1.00 28.02 572 GLU B C 1
ATOM 6086 O O . GLU B 1 253 ? 39.919 63.424 56.943 1.00 20.23 572 GLU B O 1
ATOM 6092 N N . SER B 1 254 ? 38.258 64.719 57.754 1.00 24.45 573 SER B N 1
ATOM 6093 C CA . SER B 1 254 ? 37.341 63.606 57.726 1.00 22.86 573 SER B CA 1
ATOM 6094 C C . SER B 1 254 ? 37.075 63.130 56.299 1.00 18.70 573 SER B C 1
ATOM 6095 O O . SER B 1 254 ? 36.780 61.944 56.108 1.00 21.81 573 SER B O 1
ATOM 6098 N N . GLY B 1 255 ? 37.118 64.008 55.292 1.00 21.52 574 GLY B N 1
ATOM 6099 C CA . GLY B 1 255 ? 36.854 63.551 53.946 1.00 21.83 574 GLY B CA 1
ATOM 6100 C C . GLY B 1 255 ? 37.971 62.561 53.462 1.00 24.06 574 GLY B C 1
ATOM 6101 O O . GLY B 1 255 ? 37.676 61.522 52.912 1.00 22.40 574 GLY B O 1
ATOM 6102 N N . ASN B 1 256 ? 39.237 62.908 53.676 1.00 23.46 575 ASN B N 1
ATOM 6103 C CA . ASN B 1 256 ? 40.347 62.006 53.326 1.00 25.36 575 ASN B CA 1
ATOM 6104 C C . ASN B 1 256 ? 40.258 60.677 54.117 1.00 21.61 575 ASN B C 1
ATOM 6105 O O . ASN B 1 256 ? 40.391 59.581 53.548 1.00 22.25 575 ASN B O 1
ATOM 6110 N N . PHE B 1 257 ? 39.931 60.774 55.403 1.00 20.72 576 PHE B N 1
ATOM 6111 C CA . PHE B 1 257 ? 39.724 59.582 56.235 1.00 20.39 576 PHE B CA 1
ATOM 6112 C C . PHE B 1 257 ? 38.618 58.696 55.676 1.00 24.52 576 PHE B C 1
ATOM 6113 O O . PHE B 1 257 ? 38.758 57.474 55.620 1.00 22.65 576 PHE B O 1
ATOM 6121 N N . ASN B 1 258 ? 37.494 59.305 55.302 1.00 23.32 577 ASN B N 1
ATOM 6122 C CA . ASN B 1 258 ? 36.366 58.568 54.669 1.00 22.16 577 ASN B CA 1
ATOM 6123 C C . ASN B 1 258 ? 36.828 57.812 53.402 1.00 21.76 577 ASN B C 1
ATOM 6124 O O . ASN B 1 258 ? 36.483 56.656 53.148 1.00 22.88 577 ASN B O 1
ATOM 6129 N N . GLN B 1 259 ? 37.612 58.520 52.612 1.00 20.20 578 GLN B N 1
ATOM 6130 C CA . GLN B 1 259 ? 38.108 57.955 51.369 1.00 24.07 578 GLN B CA 1
ATOM 6131 C C . GLN B 1 259 ? 39.038 56.749 51.609 1.00 21.45 578 GLN B C 1
ATOM 6132 O O . GLN B 1 259 ? 38.936 55.723 50.894 1.00 24.43 578 GLN B O 1
ATOM 6138 N N . ILE B 1 260 ? 39.958 56.852 52.571 1.00 21.85 579 ILE B N 1
ATOM 6139 C CA . ILE B 1 260 ? 40.873 55.718 52.729 1.00 24.64 579 ILE B CA 1
ATOM 6140 C C . ILE B 1 260 ? 40.188 54.561 53.381 1.00 28.69 579 ILE B C 1
ATOM 6141 O O . ILE B 1 260 ? 40.591 53.398 53.138 1.00 22.68 579 ILE B O 1
ATOM 6146 N N . LYS B 1 261 ? 39.112 54.825 54.153 1.00 22.45 580 LYS B N 1
ATOM 6147 C CA . LYS B 1 261 ? 38.288 53.741 54.629 1.00 23.26 580 LYS B CA 1
ATOM 6148 C C . LYS B 1 261 ? 37.670 53.009 53.467 1.00 21.95 580 LYS B C 1
ATOM 6149 O O . LYS B 1 261 ? 37.551 51.780 53.487 1.00 29.20 580 LYS B O 1
ATOM 6155 N N . ALA B 1 262 ? 37.136 53.777 52.513 1.00 20.79 581 ALA B N 1
ATOM 6156 C CA . ALA B 1 262 ? 36.484 53.204 51.342 1.00 23.76 581 ALA B CA 1
ATOM 6157 C C . ALA B 1 262 ? 37.507 52.375 50.532 1.00 26.77 581 ALA B C 1
ATOM 6158 O O . ALA B 1 262 ? 37.217 51.307 50.022 1.00 24.20 581 ALA B O 1
ATOM 6160 N N . TYR B 1 263 ? 38.690 52.915 50.405 1.00 20.82 582 TYR B N 1
ATOM 6161 C CA . TYR B 1 263 ? 39.706 52.219 49.574 1.00 25.73 582 TYR B CA 1
ATOM 6162 C C . TYR B 1 263 ? 40.299 50.983 50.242 1.00 28.52 582 TYR B C 1
ATOM 6163 O O . TYR B 1 263 ? 40.784 50.065 49.563 1.00 25.90 582 TYR B O 1
ATOM 6172 N N . TYR B 1 264 ? 40.316 50.960 51.579 1.00 21.90 583 TYR B N 1
ATOM 6173 C CA . TYR B 1 264 ? 41.017 49.940 52.298 1.00 23.83 583 TYR B CA 1
ATOM 6174 C C . TYR B 1 264 ? 40.117 49.194 53.271 1.00 25.98 583 TYR B C 1
ATOM 6175 O O . TYR B 1 264 ? 40.310 49.236 54.489 1.00 26.64 583 TYR B O 1
ATOM 6184 N N . PRO B 1 265 ? 39.138 48.460 52.731 1.00 25.52 584 PRO B N 1
ATOM 6185 C CA . PRO B 1 265 ? 38.332 47.657 53.671 1.00 28.53 584 PRO B CA 1
ATOM 6186 C C . PRO B 1 265 ? 39.162 46.608 54.402 1.00 27.44 584 PRO B C 1
ATOM 6187 O O . PRO B 1 265 ? 38.760 46.207 55.506 1.00 26.82 584 PRO B O 1
ATOM 6191 N N . ASP B 1 266 ? 40.323 46.192 53.868 1.00 26.10 585 ASP B N 1
ATOM 6192 C CA . ASP B 1 266 ? 41.136 45.226 54.581 1.00 26.73 585 ASP B CA 1
ATOM 6193 C C . ASP B 1 266 ? 41.852 45.840 55.794 1.00 28.92 585 ASP B C 1
ATOM 6194 O O . ASP B 1 266 ? 42.191 45.140 56.750 1.00 28.08 585 ASP B O 1
ATOM 6199 N N . ILE B 1 267 ? 42.054 47.149 55.776 1.00 25.17 586 ILE B N 1
ATOM 6200 C CA . ILE B 1 267 ? 42.730 47.789 56.900 1.00 23.19 586 ILE B CA 1
ATOM 6201 C C . ILE B 1 267 ? 41.747 48.377 57.961 1.00 29.31 586 ILE B C 1
ATOM 6202 O O . ILE B 1 267 ? 41.997 48.293 59.158 1.00 27.42 586 ILE B O 1
ATOM 6207 N N . PHE B 1 268 ? 40.682 49.038 57.500 1.00 26.26 587 PHE B N 1
ATOM 6208 C CA . PHE B 1 268 ? 39.718 49.689 58.411 1.00 26.47 587 PHE B CA 1
ATOM 6209 C C . PHE B 1 268 ? 38.408 48.918 58.540 1.00 23.60 587 PHE B C 1
ATOM 6210 O O . PHE B 1 268 ? 37.749 48.621 57.529 1.00 29.49 587 PHE B O 1
ATOM 6218 N N . PRO B 1 269 ? 38.020 48.600 59.779 1.00 25.44 588 PRO B N 1
ATOM 6219 C CA . PRO B 1 269 ? 36.649 48.112 59.981 1.00 31.37 588 PRO B CA 1
ATOM 6220 C C . PRO B 1 269 ? 35.604 49.223 59.674 1.00 33.55 588 PRO B C 1
ATOM 6221 O O . PRO B 1 269 ? 35.945 50.424 59.683 1.00 26.43 588 PRO B O 1
ATOM 6225 N N . ASP B 1 270 ? 34.367 48.837 59.363 1.00 31.71 589 ASP B N 1
ATOM 6226 C CA . ASP B 1 270 ? 33.306 49.822 59.081 1.00 31.72 589 ASP B CA 1
ATOM 6227 C C . ASP B 1 270 ? 33.051 50.778 60.251 1.00 29.15 589 ASP B C 1
ATOM 6228 O O . ASP B 1 270 ? 32.561 51.858 60.023 1.00 33.26 589 ASP B O 1
ATOM 6233 N N . THR B 1 271 ? 33.388 50.370 61.481 1.00 29.26 590 THR B N 1
ATOM 6234 C CA . THR B 1 271 ? 33.172 51.236 62.654 1.00 31.36 590 THR B CA 1
ATOM 6235 C C . THR B 1 271 ? 34.195 52.361 62.766 1.00 32.24 590 THR B C 1
ATOM 6236 O O . THR B 1 271 ? 34.031 53.230 63.608 1.00 31.68 590 THR B O 1
ATOM 6240 N N . ALA B 1 272 ? 35.250 52.366 61.937 1.00 25.62 591 ALA B N 1
ATOM 6241 C CA . ALA B 1 272 ? 36.340 53.319 62.163 1.00 24.14 591 ALA B CA 1
ATOM 6242 C C . ALA B 1 272 ? 35.818 54.771 62.038 1.00 23.44 591 ALA B C 1
ATOM 6243 O O . ALA B 1 272 ? 35.230 55.164 61.016 1.00 27.12 591 ALA B O 1
ATOM 6245 N N . ASP B 1 273 ? 36.095 55.551 63.069 1.00 26.45 592 ASP B N 1
ATOM 6246 C CA . ASP B 1 273 ? 35.591 56.909 63.229 1.00 28.85 592 ASP B CA 1
ATOM 6247 C C . ASP B 1 273 ? 36.767 57.885 63.200 1.00 26.05 592 ASP B C 1
ATOM 6248 O O . ASP B 1 273 ? 37.763 57.661 63.915 1.00 26.80 592 ASP B O 1
ATOM 6253 N N . HIS B 1 274 ? 36.651 58.940 62.396 1.00 23.99 593 HIS B N 1
ATOM 6254 C CA . HIS B 1 274 ? 37.733 59.932 62.212 1.00 25.28 593 HIS B CA 1
ATOM 6255 C C . HIS B 1 274 ? 38.290 60.460 63.539 1.00 32.54 593 HIS B C 1
ATOM 6256 O O . HIS B 1 274 ? 39.496 60.408 63.808 1.00 23.55 593 HIS B O 1
ATOM 6263 N N . ASP B 1 275 ? 37.425 61.051 64.357 1.00 26.21 594 ASP B N 1
ATOM 6264 C CA . ASP B 1 275 ? 37.928 61.764 65.566 1.00 27.91 594 ASP B CA 1
ATOM 6265 C C . ASP B 1 275 ? 38.520 60.707 66.479 1.00 21.92 594 ASP B C 1
ATOM 6266 O O . ASP B 1 275 ? 39.577 60.882 67.062 1.00 24.01 594 ASP B O 1
ATOM 6271 N N . ASP B 1 276 ? 37.898 59.540 66.574 1.00 28.13 595 ASP B N 1
ATOM 6272 C CA . ASP B 1 276 ? 38.477 58.503 67.412 1.00 25.71 595 ASP B CA 1
ATOM 6273 C C . ASP B 1 276 ? 39.916 58.058 67.001 1.00 26.48 595 ASP B C 1
ATOM 6274 O O . ASP B 1 276 ? 40.774 57.805 67.842 1.00 24.18 595 ASP B O 1
ATOM 6279 N N . TYR B 1 277 ? 40.152 57.935 65.701 1.00 22.00 596 TYR B N 1
ATOM 6280 C CA . TYR B 1 277 ? 41.495 57.513 65.219 1.00 22.63 596 TYR B CA 1
ATOM 6281 C C . TYR B 1 277 ? 42.513 58.622 65.216 1.00 25.32 596 TYR B C 1
ATOM 6282 O O . TYR B 1 277 ? 43.711 58.338 65.307 1.00 21.67 596 TYR B O 1
ATOM 6291 N N . MET B 1 278 ? 42.082 59.883 65.038 1.00 21.11 597 MET B N 1
ATOM 6292 C CA . MET B 1 278 ? 43.062 60.956 64.863 1.00 18.70 597 MET B CA 1
ATOM 6293 C C . MET B 1 278 ? 43.279 61.841 66.068 1.00 21.75 597 MET B C 1
ATOM 6294 O O . MET B 1 278 ? 44.360 62.450 66.212 1.00 21.50 597 MET B O 1
ATOM 6299 N N . L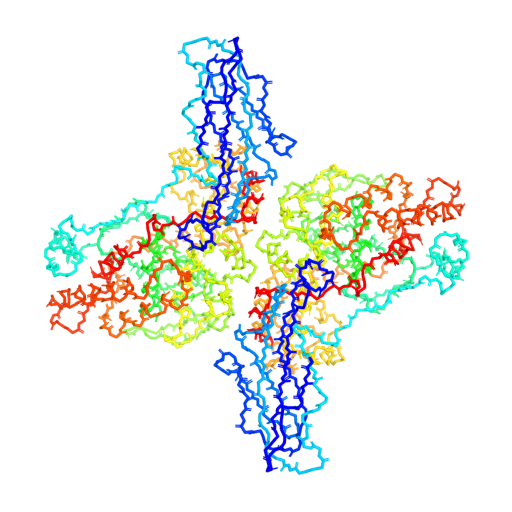YS B 1 279 ? 42.232 62.029 66.882 1.00 22.56 598 LYS B N 1
ATOM 6300 C CA . LYS B 1 279 ? 42.318 63.115 67.903 1.00 19.17 598 LYS B CA 1
ATOM 6301 C C . LYS B 1 279 ? 43.109 62.632 69.134 1.00 20.90 598 LYS B C 1
ATOM 6302 O O . LYS B 1 279 ? 42.638 61.746 69.868 1.00 21.56 598 LYS B O 1
ATOM 6308 N N . VAL B 1 280 ? 44.273 63.224 69.384 1.00 19.80 599 VAL B N 1
ATOM 6309 C CA . VAL B 1 280 ? 45.084 62.754 70.505 1.00 23.71 599 VAL B CA 1
ATOM 6310 C C . VAL B 1 280 ? 44.760 63.658 71.710 1.00 26.98 599 VAL B C 1
ATOM 6311 O O . VAL B 1 280 ? 43.717 64.335 71.729 1.00 24.81 599 VAL B O 1
ATOM 6315 N N . SER B 1 281 ? 45.610 63.611 72.716 1.00 27.15 600 SER B N 1
ATOM 6316 C CA . SER B 1 281 ? 45.481 64.455 73.906 1.00 26.56 600 SER B CA 1
ATOM 6317 C C . SER B 1 281 ? 46.775 64.324 74.664 1.00 28.42 600 SER B C 1
ATOM 6318 O O . SER B 1 281 ? 47.671 63.587 74.227 1.00 24.66 600 SER B O 1
ATOM 6321 N N . LEU B 1 282 ? 46.915 65.041 75.789 1.00 24.77 601 LEU B N 1
ATOM 6322 C CA . LEU B 1 282 ? 48.194 64.981 76.550 1.00 28.62 601 LEU B CA 1
ATOM 6323 C C . LEU B 1 282 ? 48.365 63.636 77.258 1.00 31.28 601 LEU B C 1
ATOM 6324 O O . LEU B 1 282 ? 49.473 63.252 77.684 1.00 34.16 601 LEU B O 1
ATOM 6329 N N . ASP B 1 283 ? 47.272 62.915 77.364 1.00 26.04 602 ASP B N 1
ATOM 6330 C CA . ASP B 1 283 ? 47.313 61.581 77.961 1.00 26.48 602 ASP B CA 1
ATOM 6331 C C . ASP B 1 283 ? 48.045 60.588 76.996 1.00 29.48 602 ASP B C 1
ATOM 6332 O O . ASP B 1 283 ? 47.574 60.371 75.888 1.00 28.04 602 ASP B O 1
ATOM 6337 N N . PRO B 1 284 ? 49.131 59.929 77.444 1.00 30.58 603 PRO B N 1
ATOM 6338 C CA . PRO B 1 284 ? 49.840 59.028 76.492 1.00 27.01 603 PRO B CA 1
ATOM 6339 C C . PRO B 1 284 ? 49.039 57.749 76.206 1.00 33.45 603 PRO B C 1
ATOM 6340 O O . PRO B 1 284 ? 49.282 57.077 75.195 1.00 30.69 603 PRO B O 1
ATOM 6344 N N . ASN B 1 285 ? 48.051 57.439 77.045 1.00 26.40 604 ASN B N 1
ATOM 6345 C CA . ASN B 1 285 ? 47.236 56.259 76.802 1.00 31.30 604 ASN B CA 1
ATOM 6346 C C . ASN B 1 285 ? 46.097 56.527 75.837 1.00 29.22 604 ASN B C 1
ATOM 6347 O O . ASN B 1 285 ? 45.297 55.626 75.547 1.00 29.24 604 ASN B O 1
ATOM 6352 N N . ASP B 1 286 ? 46.001 57.746 75.315 1.00 27.26 605 ASP B N 1
ATOM 6353 C CA . ASP B 1 286 ? 44.976 57.989 74.281 1.00 24.33 605 ASP B CA 1
ATOM 6354 C C . ASP B 1 286 ? 45.302 57.064 73.070 1.00 25.22 605 ASP B C 1
ATOM 6355 O O . ASP B 1 286 ? 46.426 57.111 72.570 1.00 25.64 605 ASP B O 1
ATOM 6360 N N . THR B 1 287 ? 44.354 56.251 72.615 1.00 24.28 606 THR B N 1
ATOM 6361 C CA . THR B 1 287 ? 44.661 55.260 71.591 1.00 26.75 606 THR B CA 1
ATOM 6362 C C . THR B 1 287 ? 45.035 55.928 70.265 1.00 28.80 606 THR B C 1
ATOM 6363 O O . THR B 1 287 ? 45.652 55.283 69.417 1.00 25.85 606 THR B O 1
ATOM 6367 N N . ALA B 1 288 ? 44.674 57.214 70.068 1.00 25.53 607 ALA B N 1
ATOM 6368 C CA . ALA B 1 288 ? 44.994 57.872 68.792 1.00 24.07 607 ALA B CA 1
ATOM 6369 C C . ALA B 1 288 ? 46.517 58.119 68.672 1.00 22.35 607 ALA B C 1
ATOM 6370 O O . ALA B 1 288 ? 47.026 58.386 67.570 1.00 20.45 607 ALA B O 1
ATOM 6372 N N . TRP B 1 289 ? 47.274 57.994 69.779 1.00 22.32 608 TRP B N 1
ATOM 6373 C CA . TRP B 1 289 ? 48.729 58.087 69.594 1.00 21.25 608 TRP B CA 1
ATOM 6374 C C . TRP B 1 289 ? 49.262 56.892 68.772 1.00 19.48 608 TRP B C 1
ATOM 6375 O O . TRP B 1 289 ? 50.279 56.986 68.121 1.00 21.60 608 TRP B O 1
ATOM 6386 N N . ILE B 1 290 ? 48.563 55.769 68.847 1.00 25.59 609 ILE B N 1
ATOM 6387 C CA . ILE B 1 290 ? 48.941 54.584 68.081 1.00 25.28 609 ILE B CA 1
ATOM 6388 C C . ILE B 1 290 ? 48.273 54.627 66.703 1.00 23.41 609 ILE B C 1
ATOM 6389 O O . ILE B 1 290 ? 48.921 54.463 65.670 1.00 23.44 609 ILE B O 1
ATOM 6394 N N . THR B 1 291 ? 46.966 54.847 66.653 1.00 20.15 610 THR B N 1
ATOM 6395 C CA . THR B 1 291 ? 46.304 54.799 65.351 1.00 22.31 610 THR B CA 1
ATOM 6396 C C . THR B 1 291 ? 46.677 55.929 64.403 1.00 22.38 610 THR B C 1
ATOM 6397 O O . THR B 1 291 ? 46.769 55.688 63.194 1.00 21.59 610 THR B O 1
ATOM 6401 N N . SER B 1 292 ? 46.884 57.151 64.898 1.00 21.86 611 SER B N 1
ATOM 6402 C CA . SER B 1 292 ? 47.016 58.264 63.944 1.00 22.41 611 SER B CA 1
ATOM 6403 C C . SER B 1 292 ? 48.294 58.206 63.061 1.00 21.71 611 SER B C 1
ATOM 6404 O O . SER B 1 292 ? 48.204 58.485 61.876 1.00 19.13 611 SER B O 1
ATOM 6407 N N . PRO B 1 293 ? 49.455 57.794 63.594 1.00 21.56 612 PRO B N 1
ATOM 6408 C CA . PRO B 1 293 ? 50.539 57.653 62.563 1.00 19.96 612 PRO B CA 1
ATOM 6409 C C . PRO B 1 293 ? 50.294 56.556 61.503 1.00 23.79 612 PRO B C 1
ATOM 6410 O O . PRO B 1 293 ? 50.712 56.691 60.351 1.00 23.79 612 PRO B O 1
ATOM 6414 N N . ILE B 1 294 ? 49.576 55.502 61.870 1.00 20.62 613 ILE B N 1
ATOM 6415 C CA . ILE B 1 294 ? 49.239 54.478 60.909 1.00 20.83 613 ILE B CA 1
ATOM 6416 C C . ILE B 1 294 ? 48.235 55.020 59.892 1.00 26.94 613 ILE B C 1
ATOM 6417 O O . ILE B 1 294 ? 48.397 54.824 58.684 1.00 22.07 613 ILE B O 1
ATOM 6422 N N . VAL B 1 295 ? 47.257 55.803 60.341 1.00 24.39 614 VAL B N 1
ATOM 6423 C CA . VAL B 1 295 ? 46.314 56.434 59.373 1.00 20.46 614 VAL B CA 1
ATOM 6424 C C . VAL B 1 295 ? 47.080 57.363 58.433 1.00 18.08 614 VAL B C 1
ATOM 6425 O O . VAL B 1 295 ? 46.840 57.340 57.197 1.00 20.60 614 VAL B O 1
ATOM 6429 N N . ALA B 1 296 ? 47.983 58.170 58.971 1.00 20.70 615 ALA B N 1
ATOM 6430 C CA . ALA B 1 296 ? 48.708 59.106 58.101 1.00 21.08 615 ALA B CA 1
ATOM 6431 C C . ALA B 1 296 ? 49.533 58.308 57.042 1.00 22.11 615 ALA B C 1
ATOM 6432 O O . ALA B 1 296 ? 49.545 58.622 55.849 1.00 19.84 615 ALA B O 1
ATOM 6434 N N . ALA B 1 297 ? 50.132 57.210 57.492 1.00 23.91 616 ALA B N 1
ATOM 6435 C CA . ALA B 1 297 ? 50.907 56.358 56.587 1.00 22.13 616 ALA B CA 1
ATOM 6436 C C . ALA B 1 297 ? 50.042 55.761 55.490 1.00 21.07 616 ALA B C 1
ATOM 6437 O O . ALA B 1 297 ? 50.444 55.665 54.321 1.00 22.67 616 ALA B O 1
ATOM 6439 N N . VAL B 1 298 ? 48.848 55.315 55.833 1.00 20.29 617 VAL B N 1
ATOM 6440 C CA . VAL B 1 298 ? 47.967 54.760 54.842 1.00 21.46 617 VAL B CA 1
ATOM 6441 C C . VAL B 1 298 ? 47.513 55.842 53.851 1.00 24.84 617 VAL B C 1
ATOM 6442 O O . VAL B 1 298 ? 47.347 55.579 52.652 1.00 21.60 617 VAL B O 1
ATOM 6446 N N . SER B 1 299 ? 47.320 57.056 54.347 1.00 20.62 618 SER B N 1
ATOM 6447 C CA . SER B 1 299 ? 46.914 58.151 53.492 1.00 21.30 618 SER B CA 1
ATOM 6448 C C . SER B 1 299 ? 48.015 58.509 52.459 1.00 23.05 618 SER B C 1
ATOM 6449 O O . SER B 1 299 ? 47.746 58.735 51.268 1.00 20.98 618 SER B O 1
ATOM 6452 N N . LEU B 1 300 ? 49.266 58.537 52.930 1.00 21.79 619 LEU B N 1
ATOM 6453 C CA . LEU B 1 300 ? 50.387 58.762 52.019 1.00 22.85 619 LEU B CA 1
ATOM 6454 C C . LEU B 1 300 ? 50.559 57.574 51.034 1.00 25.00 619 LEU B C 1
ATOM 6455 O O . LEU B 1 300 ? 50.807 57.778 49.838 1.00 23.28 619 LEU B O 1
ATOM 6460 N N . THR B 1 301 ? 50.433 56.363 51.551 1.00 22.42 620 THR B N 1
ATOM 6461 C CA . THR B 1 301 ? 50.440 55.156 50.734 1.00 25.80 620 THR B CA 1
ATOM 6462 C C . THR B 1 301 ? 49.401 55.211 49.618 1.00 30.94 620 THR B C 1
ATOM 6463 O O . THR B 1 301 ? 49.685 54.857 48.452 1.00 23.21 620 THR B O 1
ATOM 6467 N N . MET B 1 302 ? 48.194 55.663 49.956 1.00 22.10 621 MET B N 1
ATOM 6468 C CA . MET B 1 302 ? 47.149 55.803 48.943 1.00 22.48 621 MET B CA 1
ATOM 6469 C C . MET B 1 302 ? 47.614 56.675 47.778 1.00 20.18 621 MET B C 1
ATOM 6470 O O . MET B 1 302 ? 47.285 56.383 46.649 1.00 21.89 621 MET B O 1
ATOM 6475 N N . GLU B 1 303 ? 48.323 57.758 48.052 1.00 20.95 622 GLU B N 1
ATOM 6476 C CA . GLU B 1 303 ? 48.748 58.621 46.974 1.00 19.57 622 GLU B CA 1
ATOM 6477 C C . GLU B 1 303 ? 49.721 57.866 46.023 1.00 26.46 622 GLU B C 1
ATOM 6478 O O . GLU B 1 303 ? 49.648 57.957 44.814 1.00 19.86 622 GLU B O 1
ATOM 6484 N N . ARG B 1 304 ? 50.686 57.209 46.618 1.00 23.53 623 ARG B N 1
ATOM 6485 C CA . ARG B 1 304 ? 51.663 56.424 45.822 1.00 21.64 623 ARG B CA 1
ATOM 6486 C C . ARG B 1 304 ? 50.968 55.293 45.063 1.00 23.56 623 ARG B C 1
ATOM 6487 O O . ARG B 1 304 ? 51.273 55.076 43.877 1.00 24.49 623 ARG B O 1
ATOM 6495 N N . GLU B 1 305 ? 50.116 54.516 45.737 1.00 20.31 624 GLU B N 1
ATOM 6496 C CA . GLU B 1 305 ? 49.334 53.499 45.030 1.00 21.47 624 GLU B CA 1
ATOM 6497 C C . GLU B 1 305 ? 48.518 54.066 43.889 1.00 28.46 624 GLU B C 1
ATOM 6498 O O . GLU B 1 305 ? 48.380 53.412 42.816 1.00 23.30 624 GLU B O 1
ATOM 6504 N N . LEU B 1 306 ? 47.974 55.272 44.062 1.00 26.16 625 LEU B N 1
ATOM 6505 C CA . LEU B 1 306 ? 47.167 55.854 42.968 1.00 24.57 625 LEU B CA 1
ATOM 6506 C C . LEU B 1 306 ? 48.044 56.215 41.757 1.00 22.73 625 LEU B C 1
ATOM 6507 O O . LEU B 1 306 ? 47.657 55.946 40.617 1.00 25.20 625 LEU B O 1
ATOM 6512 N N . LEU B 1 307 ? 49.190 56.833 42.010 1.00 20.57 626 LEU B N 1
ATOM 6513 C CA . LEU B 1 307 ? 50.132 57.185 40.957 1.00 24.56 626 LEU B CA 1
ATOM 6514 C C . LEU B 1 307 ? 50.619 55.891 40.224 1.00 29.98 626 LEU B C 1
ATOM 6515 O O . LEU B 1 307 ? 50.545 55.821 38.995 1.00 27.23 626 LEU B O 1
ATOM 6520 N N . TYR B 1 308 ? 51.073 54.882 40.972 1.00 27.56 627 TYR B N 1
ATOM 6521 C CA . TYR B 1 308 ? 51.391 53.577 40.338 1.00 27.38 627 TYR B CA 1
ATOM 6522 C C . TYR B 1 308 ? 50.241 52.976 39.548 1.00 31.28 627 TYR B C 1
ATOM 6523 O O . TYR B 1 308 ? 50.425 52.456 38.435 1.00 28.82 627 TYR B O 1
ATOM 6532 N N . ALA B 1 309 ? 49.017 53.076 40.052 1.00 27.15 628 ALA B N 1
ATOM 6533 C CA . ALA B 1 309 ? 47.915 52.485 39.309 1.00 25.05 628 ALA B CA 1
ATOM 6534 C C . ALA B 1 309 ? 47.676 53.187 37.995 1.00 30.21 628 ALA B C 1
ATOM 6535 O O . ALA B 1 309 ? 47.195 52.561 37.038 1.00 31.29 628 ALA B O 1
ATOM 6537 N N . ALA B 1 310 ? 47.916 54.490 37.960 1.00 27.26 629 ALA B N 1
ATOM 6538 C CA . ALA B 1 310 ? 47.603 55.267 36.780 1.00 29.16 629 ALA B CA 1
ATOM 6539 C C . ALA B 1 310 ? 48.729 55.185 35.757 1.00 34.10 629 ALA B C 1
ATOM 6540 O O . ALA B 1 310 ? 48.474 55.220 34.571 1.00 35.83 629 ALA B O 1
ATOM 6542 N N . VAL B 1 311 ? 49.973 55.204 36.205 1.00 29.93 630 VAL B N 1
ATOM 6543 C CA . VAL B 1 311 ? 51.056 55.358 35.215 1.00 32.40 630 VAL B CA 1
ATOM 6544 C C . VAL B 1 311 ? 51.944 54.114 35.008 1.00 38.45 630 VAL B C 1
ATOM 6545 O O . VAL B 1 311 ? 52.854 54.147 34.165 1.00 36.32 630 VAL B O 1
ATOM 6549 N N . GLY B 1 312 ? 51.709 53.059 35.786 1.00 38.35 631 GLY B N 1
ATOM 6550 C CA . GLY B 1 312 ? 52.483 51.816 35.717 1.00 42.11 631 GLY B CA 1
ATOM 6551 C C . GLY B 1 312 ? 53.998 51.986 35.747 1.00 45.10 631 GLY B C 1
ATOM 6552 O O . GLY B 1 312 ? 54.578 52.584 36.665 1.00 34.29 631 GLY B O 1
ATOM 6553 N N . ASP B 1 313 ? 54.653 51.488 34.702 1.00 49.51 632 ASP B N 1
ATOM 6554 C CA . ASP B 1 313 ? 56.112 51.377 34.685 1.00 40.58 632 ASP B CA 1
ATOM 6555 C C . ASP B 1 313 ? 56.773 52.715 34.611 1.00 35.52 632 ASP B C 1
ATOM 6556 O O . ASP B 1 313 ? 57.917 52.858 35.015 1.00 38.88 632 ASP B O 1
ATOM 6561 N N . LYS B 1 314 ? 56.067 53.719 34.093 1.00 34.98 633 LYS B N 1
ATOM 6562 C CA . LYS B 1 314 ? 56.635 55.049 34.117 1.00 34.83 633 LYS B CA 1
ATOM 6563 C C . LYS B 1 314 ? 57.023 55.489 35.527 1.00 30.74 633 LYS B C 1
ATOM 6564 O O . LYS B 1 314 ? 57.905 56.345 35.670 1.00 32.63 633 LYS B O 1
ATOM 6570 N N . TYR B 1 315 ? 56.381 54.927 36.555 1.00 33.87 634 TYR B N 1
ATOM 6571 C CA . TYR B 1 315 ? 56.667 55.434 37.918 1.00 33.31 634 TYR B CA 1
ATOM 6572 C C . TYR B 1 315 ? 58.109 55.096 38.286 1.00 30.64 634 TYR B C 1
ATOM 6573 O O . TYR B 1 315 ? 58.879 55.965 38.690 1.00 29.47 634 TYR B O 1
ATOM 6582 N N . ASN B 1 316 ? 58.464 53.824 38.155 1.00 29.12 635 ASN B N 1
ATOM 6583 C CA . ASN B 1 316 ? 59.857 53.399 38.445 1.00 33.31 635 ASN B CA 1
ATOM 6584 C C . ASN B 1 316 ? 60.870 54.051 37.481 1.00 31.84 635 ASN B C 1
ATOM 6585 O O . ASN B 1 316 ? 61.951 54.503 37.875 1.00 37.19 635 ASN B O 1
ATOM 6590 N N . GLU B 1 317 ? 60.451 54.256 36.248 1.00 35.46 636 GLU B N 1
ATOM 6591 C CA . GLU B 1 317 ? 61.329 54.937 35.306 1.00 35.24 636 GLU B CA 1
ATOM 6592 C C . GLU B 1 317 ? 61.614 56.349 35.831 1.00 38.36 636 GLU B C 1
ATOM 6593 O O . GLU B 1 317 ? 62.762 56.805 35.876 1.00 38.05 636 GLU B O 1
ATOM 6599 N N . PHE B 1 318 ? 60.567 57.039 36.285 1.00 39.06 637 PHE B N 1
ATOM 6600 C CA . PHE B 1 318 ? 60.747 58.351 36.882 1.00 31.03 637 PHE B CA 1
ATOM 6601 C C . PHE B 1 318 ? 61.698 58.333 38.085 1.00 31.87 637 PHE B C 1
ATOM 6602 O O . PHE B 1 318 ? 62.552 59.202 38.234 1.00 40.12 637 PHE B O 1
ATOM 6610 N N . LEU B 1 319 ? 61.499 57.382 38.989 1.00 35.01 638 LEU B N 1
ATOM 6611 C CA . LEU B 1 319 ? 62.389 57.237 40.118 1.00 38.39 638 LEU B CA 1
ATOM 6612 C C . LEU B 1 319 ? 63.838 57.113 39.619 1.00 48.41 638 LEU B C 1
ATOM 6613 O O . LEU B 1 319 ? 64.757 57.645 40.242 1.00 38.24 638 LEU B O 1
ATOM 6618 N N . ARG B 1 320 ? 64.021 56.362 38.527 1.00 40.37 639 ARG B N 1
ATOM 6619 C CA . ARG B 1 320 ? 65.371 56.076 38.014 1.00 46.63 639 ARG B CA 1
ATOM 6620 C C . ARG B 1 320 ? 65.965 57.326 37.400 1.00 40.13 639 ARG B C 1
ATOM 6621 O O . ARG B 1 320 ? 67.088 57.693 37.701 1.00 46.81 639 ARG B O 1
ATOM 6629 N N . LEU B 1 321 ? 65.193 58.044 36.601 1.00 39.52 640 LEU B N 1
ATOM 6630 C CA . LEU B 1 321 ? 65.798 59.160 35.870 1.00 30.37 640 LEU B CA 1
ATOM 6631 C C . LEU B 1 321 ? 65.838 60.515 36.551 1.00 48.02 640 LEU B C 1
ATOM 6632 O O . LEU B 1 321 ? 66.684 61.326 36.198 1.00 39.35 640 LEU B O 1
ATOM 6637 N N . ALA B 1 322 ? 64.934 60.808 37.498 1.00 41.93 641 ALA B N 1
ATOM 6638 C CA . ALA B 1 322 ? 64.820 62.202 37.948 1.00 37.76 641 ALA B CA 1
ATOM 6639 C C . ALA B 1 322 ? 66.118 62.736 38.508 1.00 31.99 641 ALA B C 1
ATOM 6640 O O . ALA B 1 322 ? 66.809 62.058 39.253 1.00 39.27 641 ALA B O 1
ATOM 6642 N N . LYS B 1 323 ? 66.412 63.988 38.181 1.00 34.98 642 LYS B N 1
ATOM 6643 C CA . LYS B 1 323 ? 67.610 64.636 38.649 1.00 34.03 642 LYS B CA 1
ATOM 6644 C C . LYS B 1 323 ? 67.550 64.985 40.139 1.00 45.71 642 LYS B C 1
ATOM 6645 O O . LYS B 1 323 ? 68.564 65.105 40.773 1.00 35.41 642 LYS B O 1
ATOM 6651 N N . ASP B 1 324 ? 66.352 65.188 40.681 1.00 41.22 643 ASP B N 1
ATOM 6652 C CA . ASP B 1 324 ? 66.187 65.548 42.097 1.00 36.81 643 ASP B CA 1
ATOM 6653 C C . ASP B 1 324 ? 66.041 64.262 42.921 1.00 33.50 643 ASP B C 1
ATOM 6654 O O . ASP B 1 324 ? 65.053 63.511 42.777 1.00 33.62 643 ASP B O 1
ATOM 6659 N N . PRO B 1 325 ? 67.039 63.966 43.759 1.00 31.84 644 PRO B N 1
ATOM 6660 C CA . PRO B 1 325 ? 66.941 62.724 44.535 1.00 34.28 644 PRO B CA 1
ATOM 6661 C C . PRO B 1 325 ? 65.741 62.747 45.523 1.00 34.66 644 PRO B C 1
ATOM 6662 O O . PRO B 1 325 ? 65.400 61.691 46.067 1.00 33.70 644 PRO B O 1
ATOM 6666 N N . TRP B 1 326 ? 65.133 63.919 45.745 1.00 33.90 645 TRP B N 1
ATOM 6667 C CA . TRP B 1 326 ? 63.983 63.984 46.680 1.00 32.93 645 TRP B CA 1
ATOM 6668 C C . TRP B 1 326 ? 62.663 64.144 45.926 1.00 32.40 645 TRP B C 1
ATOM 6669 O O . TRP B 1 326 ? 61.604 64.384 46.544 1.00 28.96 645 TRP B O 1
ATOM 6680 N N . ALA B 1 327 ? 62.717 64.019 44.595 1.00 29.78 646 ALA B N 1
ATOM 6681 C CA . ALA B 1 327 ? 61.508 64.167 43.756 1.00 29.81 646 ALA B CA 1
ATOM 6682 C C . ALA B 1 327 ? 60.237 63.398 44.275 1.00 30.14 646 ALA B C 1
ATOM 6683 O O . ALA B 1 327 ? 59.183 63.989 44.360 1.00 27.29 646 ALA B O 1
ATOM 6685 N N . GLU B 1 328 ? 60.322 62.092 44.524 1.00 22.16 647 GLU B N 1
ATOM 6686 C CA . GLU B 1 328 ? 59.168 61.309 44.883 1.00 24.58 647 GLU B CA 1
ATOM 6687 C C . GLU B 1 328 ? 58.580 61.850 46.211 1.00 26.54 647 GLU B C 1
ATOM 6688 O O . GLU B 1 328 ? 57.356 61.975 46.362 1.00 23.14 647 GLU B O 1
ATOM 6694 N N . THR B 1 329 ? 59.475 62.139 47.144 1.00 24.87 648 THR B N 1
ATOM 6695 C CA . THR B 1 329 ? 59.034 62.674 48.471 1.00 28.18 648 THR B CA 1
ATOM 6696 C C . THR B 1 329 ? 58.319 64.025 48.335 1.00 28.83 648 THR B C 1
ATOM 6697 O O . THR B 1 329 ? 57.335 64.317 49.054 1.00 24.18 648 THR B O 1
ATOM 6701 N N . GLU B 1 330 ? 58.860 64.886 47.486 1.00 23.47 649 GLU B N 1
ATOM 6702 C CA . GLU B 1 330 ? 58.253 66.198 47.211 1.00 24.42 649 GLU B CA 1
ATOM 6703 C C . GLU B 1 330 ? 56.860 66.033 46.625 1.00 27.27 649 GLU B C 1
ATOM 6704 O O . GLU B 1 330 ? 55.938 66.724 47.049 1.00 24.54 649 GLU B O 1
ATOM 6710 N N . ILE B 1 331 ? 56.710 65.078 45.709 1.00 23.54 650 ILE B N 1
ATOM 6711 C CA . ILE B 1 331 ? 55.420 64.817 45.049 1.00 21.63 650 ILE B CA 1
ATOM 6712 C C . ILE B 1 331 ? 54.387 64.261 46.067 1.00 29.24 650 ILE B C 1
ATOM 6713 O O . ILE B 1 331 ? 53.247 64.723 46.142 1.00 23.14 650 ILE B O 1
ATOM 6718 N N . ILE B 1 332 ? 54.797 63.280 46.850 1.00 22.48 651 ILE B N 1
ATOM 6719 C CA . ILE B 1 332 ? 53.884 62.669 47.833 1.00 21.08 651 ILE B CA 1
ATOM 6720 C C . ILE B 1 332 ? 53.522 63.738 48.911 1.00 21.63 651 ILE B C 1
ATOM 6721 O O . ILE B 1 332 ? 52.364 63.839 49.321 1.00 22.78 651 ILE B O 1
ATOM 6726 N N . ASP B 1 333 ? 54.489 64.497 49.383 1.00 20.18 652 ASP B N 1
ATOM 6727 C CA . ASP B 1 333 ? 54.184 65.484 50.407 1.00 23.46 652 ASP B CA 1
ATOM 6728 C C . ASP B 1 333 ? 53.282 66.591 49.871 1.00 28.03 652 ASP B C 1
ATOM 6729 O O . ASP B 1 333 ? 52.357 67.042 50.558 1.00 24.01 652 ASP B O 1
ATOM 6734 N N . PHE B 1 334 ? 53.552 67.041 48.641 1.00 22.40 653 PHE B N 1
ATOM 6735 C CA . PHE B 1 334 ? 52.685 68.024 47.996 1.00 21.78 653 PHE B CA 1
ATOM 6736 C C . PHE B 1 334 ? 51.258 67.504 47.885 1.00 22.29 653 PHE B C 1
ATOM 6737 O O . PHE B 1 334 ? 50.307 68.213 48.215 1.00 21.77 653 PHE B O 1
ATOM 6745 N N . GLY B 1 335 ? 51.098 66.234 47.514 1.00 18.14 654 GLY B N 1
ATOM 6746 C CA . GLY B 1 335 ? 49.783 65.632 47.374 1.00 22.30 654 GLY B CA 1
ATOM 6747 C C . GLY B 1 335 ? 49.097 65.511 48.719 1.00 24.17 654 GLY B C 1
ATOM 6748 O O . GLY B 1 335 ? 47.858 65.492 48.814 1.00 18.85 654 GLY B O 1
ATOM 6749 N N . TYR B 1 336 ? 49.901 65.370 49.762 1.00 18.59 655 TYR B N 1
ATOM 6750 C CA . TYR B 1 336 ? 49.326 65.205 51.120 1.00 19.50 655 TYR B CA 1
ATOM 6751 C C . TYR B 1 336 ? 48.670 66.528 51.511 1.00 23.12 655 TYR B C 1
ATOM 6752 O O . TYR B 1 336 ? 47.581 66.546 52.072 1.00 21.72 655 TYR B O 1
ATOM 6761 N N . ASN B 1 337 ? 49.344 67.623 51.205 1.00 19.89 656 ASN B N 1
ATOM 6762 C CA . ASN B 1 337 ? 48.881 68.948 51.628 1.00 22.59 656 ASN B CA 1
ATOM 6763 C C . ASN B 1 337 ? 47.827 69.506 50.626 1.00 28.75 656 ASN B C 1
ATOM 6764 O O . ASN B 1 337 ? 46.814 70.032 51.050 1.00 24.96 656 ASN B O 1
ATOM 6769 N N . ARG B 1 338 ? 48.045 69.346 49.317 1.00 21.44 657 ARG B N 1
ATOM 6770 C CA . ARG B 1 338 ? 47.159 69.955 48.321 1.00 21.84 657 ARG B CA 1
ATOM 6771 C C . ARG B 1 338 ? 46.240 68.989 47.618 1.00 21.94 657 ARG B C 1
ATOM 6772 O O . ARG B 1 338 ? 45.337 69.425 46.869 1.00 24.11 657 ARG B O 1
ATOM 6780 N N . GLY B 1 339 ? 46.412 67.686 47.850 1.00 20.37 658 GLY B N 1
ATOM 6781 C CA . GLY B 1 339 ? 45.474 66.689 47.348 1.00 21.67 658 GLY B CA 1
ATOM 6782 C C . GLY B 1 339 ? 45.991 65.978 46.060 1.00 23.72 658 GLY B C 1
ATOM 6783 O O . GLY B 1 339 ? 46.882 66.487 45.405 1.00 20.86 658 GLY B O 1
ATOM 6784 N N . VAL B 1 340 ? 45.444 64.833 45.709 1.00 21.02 659 VAL B N 1
ATOM 6785 C CA . VAL B 1 340 ? 45.943 64.120 44.502 1.00 22.19 659 VAL B CA 1
ATOM 6786 C C . VAL B 1 340 ? 45.473 64.797 43.222 1.00 26.89 659 VAL B C 1
ATOM 6787 O O . VAL B 1 340 ? 46.035 64.570 42.167 1.00 23.37 659 VAL B O 1
ATOM 6791 N N . GLY B 1 341 ? 44.429 65.634 43.301 1.00 24.62 660 GLY B N 1
ATOM 6792 C CA . GLY B 1 341 ? 43.992 66.425 42.158 1.00 21.86 660 GLY B CA 1
ATOM 6793 C C . GLY B 1 341 ? 45.075 67.394 41.798 1.00 24.41 660 GLY B C 1
ATOM 6794 O O . GLY B 1 341 ? 45.368 67.611 40.604 1.00 26.13 660 GLY B O 1
ATOM 6795 N N . ALA B 1 342 ? 45.684 67.978 42.837 1.00 21.92 661 ALA B N 1
ATOM 6796 C CA . ALA B 1 342 ? 46.711 68.960 42.624 1.00 19.81 661 ALA B CA 1
ATOM 6797 C C . ALA B 1 342 ? 47.957 68.275 42.003 1.00 24.97 661 ALA B C 1
ATOM 6798 O O . ALA B 1 342 ? 48.626 68.874 41.153 1.00 24.91 661 ALA B O 1
ATOM 6800 N N . ILE B 1 343 ? 48.287 67.065 42.456 1.00 22.78 662 ILE B N 1
ATOM 6801 C CA . ILE B 1 343 ? 49.409 66.314 41.799 1.00 22.21 662 ILE B CA 1
ATOM 6802 C C . ILE B 1 343 ? 49.046 66.111 40.317 1.00 27.37 662 ILE B C 1
ATOM 6803 O O . ILE B 1 343 ? 49.840 66.377 39.407 1.00 25.86 662 ILE B O 1
ATOM 6808 N N . GLU B 1 344 ? 47.811 65.690 40.065 1.00 25.25 663 GLU B N 1
ATOM 6809 C CA . GLU B 1 344 ? 47.436 65.345 38.689 1.00 26.80 663 GLU B CA 1
ATOM 6810 C C . GLU B 1 344 ? 47.559 66.566 37.761 1.00 26.63 663 GLU B C 1
ATOM 6811 O O . GLU B 1 344 ? 47.992 66.461 36.595 1.00 28.63 663 GLU B O 1
ATOM 6817 N N . ALA B 1 345 ? 47.236 67.738 38.269 1.00 23.36 664 ALA B N 1
ATOM 6818 C CA . ALA B 1 345 ? 47.245 68.939 37.452 1.00 26.04 664 ALA B CA 1
ATOM 6819 C C . ALA B 1 345 ? 48.670 69.286 36.974 1.00 33.37 664 ALA B C 1
ATOM 6820 O O . ALA B 1 345 ? 48.843 69.958 35.950 1.00 27.70 664 ALA B O 1
ATOM 6822 N N . LEU B 1 346 ? 49.683 68.835 37.724 1.00 27.32 665 LEU B N 1
ATOM 6823 C CA . LEU B 1 346 ? 51.089 69.109 37.377 1.00 28.21 665 LEU B CA 1
ATOM 6824 C C . LEU B 1 346 ? 51.539 68.416 36.055 1.00 26.89 665 LEU B C 1
ATOM 6825 O O . LEU B 1 346 ? 52.439 68.916 35.400 1.00 29.57 665 LEU B O 1
ATOM 6830 N N . LYS B 1 347 ? 50.901 67.297 35.708 1.00 26.70 666 LYS B N 1
ATOM 6831 C CA . LYS B 1 347 ? 51.238 66.471 34.523 1.00 29.00 666 LYS B CA 1
ATOM 6832 C C . LYS B 1 347 ? 52.721 66.050 34.497 1.00 37.06 666 LYS B C 1
ATOM 6833 O O . LYS B 1 347 ? 53.347 65.993 33.428 1.00 31.91 666 LYS B O 1
ATOM 6839 N N . ILE B 1 348 ? 53.266 65.694 35.669 1.00 31.76 667 ILE B N 1
ATOM 6840 C CA . ILE B 1 348 ? 54.656 65.252 35.772 1.00 32.30 667 ILE B CA 1
ATOM 6841 C C . ILE B 1 348 ? 54.862 64.023 34.934 1.00 33.86 667 ILE B C 1
ATOM 6842 O O . ILE B 1 348 ? 55.904 63.855 34.305 1.00 37.47 667 ILE B O 1
ATOM 6847 N N . PHE B 1 349 ? 53.842 63.187 34.861 1.00 30.43 668 PHE B N 1
ATOM 6848 C CA . PHE B 1 349 ? 54.009 61.890 34.251 1.00 30.31 668 PHE B CA 1
ATOM 6849 C C . PHE B 1 349 ? 53.559 61.815 32.789 1.00 34.47 668 PHE B C 1
ATOM 6850 O O . PHE B 1 349 ? 53.446 60.720 32.219 1.00 39.41 668 PHE B O 1
ATOM 6858 N N . SER B 1 350 ? 53.269 62.966 32.190 1.00 30.07 669 SER B N 1
ATOM 6859 C CA . SER B 1 350 ? 52.780 62.976 30.805 1.00 33.10 669 SER B CA 1
ATOM 6860 C C . SER B 1 350 ? 53.302 64.250 30.184 1.00 38.00 669 SER B C 1
ATOM 6861 O O . SER B 1 350 ? 54.498 64.316 29.862 1.00 36.97 669 SER B O 1
ATOM 6864 N N . ASP B 1 351 ? 52.478 65.287 30.118 1.00 35.95 670 ASP B N 1
ATOM 6865 C CA . ASP B 1 351 ? 52.831 66.512 29.407 1.00 38.21 670 ASP B CA 1
ATOM 6866 C C . ASP B 1 351 ? 54.144 67.111 29.824 1.00 46.48 670 ASP B C 1
ATOM 6867 O O . ASP B 1 351 ? 54.837 67.653 28.996 1.00 37.79 670 ASP B O 1
ATOM 6872 N N . ASN B 1 352 ? 54.481 67.071 31.110 1.00 38.01 671 ASN B N 1
ATOM 6873 C CA . ASN B 1 352 ? 55.672 67.786 31.576 1.00 29.89 671 ASN B CA 1
ATOM 6874 C C . ASN B 1 352 ? 56.785 66.858 32.045 1.00 31.92 671 ASN B C 1
ATOM 6875 O O . ASN B 1 352 ? 57.603 67.207 32.872 1.00 34.57 671 ASN B O 1
ATOM 6880 N N . TRP B 1 353 ? 56.819 65.675 31.480 1.00 32.12 672 TRP B N 1
ATOM 6881 C CA . TRP B 1 353 ? 57.768 64.664 31.845 1.00 32.55 672 TRP B CA 1
ATOM 6882 C C . TRP B 1 353 ? 59.229 65.101 31.810 1.00 39.81 672 TRP B C 1
ATOM 6883 O O . TRP B 1 353 ? 59.962 64.954 32.805 1.00 33.66 672 TRP B O 1
ATOM 6894 N N . GLU B 1 354 ? 59.668 65.666 30.683 1.00 39.27 673 GLU B N 1
ATOM 6895 C CA . GLU B 1 354 ? 61.091 66.026 30.537 1.00 38.69 673 GLU B CA 1
ATOM 6896 C C . GLU B 1 354 ? 61.493 67.131 31.472 1.00 37.06 673 GLU B C 1
ATOM 6897 O O . GLU B 1 354 ? 62.560 67.083 32.088 1.00 42.19 673 GLU B O 1
ATOM 6903 N N . LYS B 1 355 ? 60.665 68.166 31.538 1.00 33.18 674 LYS B N 1
ATOM 6904 C CA . LYS B 1 355 ? 60.849 69.214 32.517 1.00 34.23 674 LYS B CA 1
ATOM 6905 C C . LYS B 1 355 ? 60.946 68.631 33.950 1.00 38.16 674 LYS B C 1
ATOM 6906 O O . LYS B 1 355 ? 61.741 69.094 34.753 1.00 35.28 674 LYS B O 1
ATOM 6912 N N . ALA B 1 356 ? 60.171 67.596 34.240 1.00 32.94 675 ALA B N 1
ATOM 6913 C CA . ALA B 1 356 ? 60.208 67.022 35.611 1.00 38.94 675 ALA B CA 1
ATOM 6914 C C . ALA B 1 356 ? 61.485 66.222 35.859 1.00 37.72 675 ALA B C 1
ATOM 6915 O O . ALA B 1 356 ? 62.131 66.376 36.897 1.00 32.43 675 ALA B O 1
ATOM 6917 N N . ILE B 1 357 ? 61.857 65.342 34.928 1.00 38.77 676 ILE B N 1
ATOM 6918 C CA . ILE B 1 357 ? 63.053 64.539 35.208 1.00 41.11 676 ILE B CA 1
ATOM 6919 C C . ILE B 1 357 ? 64.336 65.410 35.138 1.00 37.73 676 ILE B C 1
ATOM 6920 O O . ILE B 1 357 ? 65.319 65.061 35.750 1.00 41.61 676 ILE B O 1
ATOM 6925 N N . ASN B 1 358 ? 64.296 66.563 34.477 1.00 40.42 677 ASN B N 1
ATOM 6926 C CA . ASN B 1 358 ? 65.495 67.400 34.404 1.00 45.64 677 ASN B CA 1
ATOM 6927 C C . ASN B 1 358 ? 65.584 68.486 35.456 1.00 44.45 677 ASN B C 1
ATOM 6928 O O . ASN B 1 358 ? 66.562 69.226 35.468 1.00 42.77 677 ASN B O 1
ATOM 6933 N N . ALA B 1 359 ? 64.587 68.611 36.340 1.00 40.35 678 ALA B N 1
ATOM 6934 C CA . ALA B 1 359 ? 64.637 69.636 37.384 1.00 33.01 678 ALA B CA 1
ATOM 6935 C C . ALA B 1 359 ? 65.637 69.265 38.453 1.00 37.41 678 ALA B C 1
ATOM 6936 O O . ALA B 1 359 ? 65.585 68.157 38.989 1.00 39.03 678 ALA B O 1
ATOM 6938 N N . GLU B 1 360 ? 66.520 70.198 38.794 1.00 34.12 679 GLU B N 1
ATOM 6939 C CA . GLU B 1 360 ? 67.424 70.004 39.902 1.00 40.67 679 GLU B CA 1
ATOM 6940 C C . GLU B 1 360 ? 66.612 69.993 41.225 1.00 41.99 679 GLU B C 1
ATOM 6941 O O . GLU B 1 360 ? 66.843 69.187 42.104 1.00 37.31 679 GLU B O 1
ATOM 6947 N N . VAL B 1 361 ? 65.687 70.937 41.360 1.00 38.84 680 VAL B N 1
ATOM 6948 C CA . VAL B 1 361 ? 64.778 70.932 42.518 1.00 41.17 680 VAL B CA 1
ATOM 6949 C C . VAL B 1 361 ? 63.362 70.944 41.962 1.00 33.42 680 VAL B C 1
ATOM 6950 O O . VAL B 1 361 ? 62.891 71.960 41.459 1.00 32.79 680 VAL B O 1
ATOM 6954 N N . LEU B 1 362 ? 62.719 69.788 41.981 1.00 31.52 681 LEU B N 1
ATOM 6955 C CA . LEU B 1 362 ? 61.409 69.640 41.344 1.00 30.17 681 LEU B CA 1
ATOM 6956 C C . LEU B 1 362 ? 60.386 70.667 41.835 1.00 35.51 681 LEU B C 1
ATOM 6957 O O . LEU B 1 362 ? 59.669 71.302 41.026 1.00 28.80 681 LEU B O 1
ATOM 6962 N N . TRP B 1 363 ? 60.320 70.841 43.156 1.00 30.93 682 TRP B N 1
ATOM 6963 C CA . TRP B 1 363 ? 59.200 71.585 43.716 1.00 28.75 682 TRP B CA 1
ATOM 6964 C C . TRP B 1 363 ? 59.350 73.037 43.339 1.00 32.43 682 TRP B C 1
ATOM 6965 O O . TRP B 1 363 ? 58.364 73.738 43.191 1.00 31.98 682 TRP B O 1
ATOM 6976 N N . LYS B 1 364 ? 60.581 73.510 43.182 1.00 31.84 683 LYS B N 1
ATOM 6977 C CA . LYS B 1 364 ? 60.766 74.904 42.754 1.00 32.28 683 LYS B CA 1
ATOM 6978 C C . LYS B 1 364 ? 60.337 75.104 41.285 1.00 34.12 683 LYS B C 1
ATOM 6979 O O . LYS B 1 364 ? 59.665 76.064 40.910 1.00 40.16 683 LYS B O 1
ATOM 6985 N N . GLU B 1 365 ? 60.718 74.152 40.460 1.00 35.27 684 GLU B N 1
ATOM 6986 C CA . GLU B 1 365 ? 60.417 74.211 39.047 1.00 43.64 684 GLU B CA 1
ATOM 6987 C C . GLU B 1 365 ? 58.918 74.194 38.784 1.00 43.63 684 GLU B C 1
ATOM 6988 O O . GLU B 1 365 ? 58.434 74.876 37.898 1.00 37.39 684 GLU B O 1
ATOM 6994 N N . PHE B 1 366 ? 58.197 73.384 39.546 1.00 33.58 685 PHE B N 1
ATOM 6995 C CA . PHE B 1 366 ? 56.767 73.202 39.356 1.00 28.88 685 PHE B CA 1
ATOM 6996 C C . PHE B 1 366 ? 55.889 73.992 40.312 1.00 35.02 685 PHE B C 1
ATOM 6997 O O . PHE B 1 366 ? 54.685 73.849 40.296 1.00 35.54 685 PHE B O 1
ATOM 7005 N N . ASN B 1 367 ? 56.488 74.812 41.156 1.00 35.03 686 ASN B N 1
ATOM 7006 C CA . ASN B 1 367 ? 55.708 75.552 42.132 1.00 47.44 686 ASN B CA 1
ATOM 7007 C C . ASN B 1 367 ? 54.803 74.667 42.983 1.00 40.73 686 ASN B C 1
ATOM 7008 O O . ASN B 1 367 ? 53.614 74.901 43.087 1.00 35.34 686 ASN B O 1
ATOM 7013 N N . MET B 1 368 ? 55.393 73.627 43.548 1.00 32.67 687 MET B N 1
ATOM 7014 C CA . MET B 1 368 ? 54.690 72.702 44.417 1.00 36.78 687 MET B CA 1
ATOM 7015 C C . MET B 1 368 ? 55.089 72.897 45.872 1.00 26.28 687 MET B C 1
ATOM 7016 O O . MET B 1 368 ? 55.366 71.950 46.581 1.00 34.26 687 MET B O 1
ATOM 7021 N N . GLU B 1 369 ? 55.162 74.141 46.297 1.00 28.05 688 GLU B N 1
ATOM 7022 C CA . GLU B 1 369 ? 55.492 74.423 47.677 1.00 32.04 688 GLU B CA 1
ATOM 7023 C C . GLU B 1 369 ? 54.462 73.884 48.674 1.00 31.69 688 GLU B C 1
ATOM 7024 O O . GLU B 1 369 ? 54.820 73.432 49.750 1.00 30.13 688 GLU B O 1
ATOM 7030 N N . GLY B 1 370 ? 53.186 73.975 48.321 1.00 26.53 689 GLY B N 1
ATOM 7031 C CA . GLY B 1 370 ? 52.106 73.674 49.238 1.00 23.48 689 GLY B CA 1
ATOM 7032 C C . GLY B 1 370 ? 51.865 74.909 50.081 1.00 30.03 689 GLY B C 1
ATOM 7033 O O . GLY B 1 370 ? 52.561 75.889 49.910 1.00 34.04 689 GLY B O 1
ATOM 7034 N N . PHE B 1 371 ? 50.907 74.874 50.997 1.00 26.37 690 PHE B N 1
ATOM 7035 C CA . PHE B 1 371 ? 50.679 76.050 51.852 1.00 26.88 690 PHE B CA 1
ATOM 7036 C C . PHE B 1 371 ? 51.720 76.129 52.951 1.00 34.03 690 PHE B C 1
ATOM 7037 O O . PHE B 1 371 ? 52.084 75.110 53.511 1.00 28.78 690 PHE B O 1
ATOM 7045 N N . GLY B 1 372 ? 52.182 77.337 53.267 1.00 29.84 691 GLY B N 1
ATOM 7046 C CA . GLY B 1 372 ? 53.065 77.544 54.401 1.00 33.64 691 GLY B CA 1
ATOM 7047 C C . GLY B 1 372 ? 54.410 76.878 54.243 1.00 34.86 691 GLY B C 1
ATOM 7048 O O . GLY B 1 372 ? 54.958 76.414 55.217 1.00 27.43 691 GLY B O 1
ATOM 7049 N N . GLY B 1 373 ? 54.926 76.776 53.020 1.00 29.59 692 GLY B N 1
ATOM 7050 C CA . GLY B 1 373 ? 56.227 76.161 52.855 1.00 28.76 692 GLY B CA 1
ATOM 7051 C C . GLY B 1 373 ? 56.221 74.681 53.194 1.00 26.16 692 GLY B C 1
ATOM 7052 O O . GLY B 1 373 ? 57.257 74.147 53.603 1.00 27.77 692 GLY B O 1
ATOM 7053 N N . HIS B 1 374 ? 55.085 74.016 52.971 1.00 25.94 693 HIS B N 1
ATOM 7054 C CA . HIS B 1 374 ? 54.900 72.634 53.412 1.00 24.94 693 HIS B CA 1
ATOM 7055 C C . HIS B 1 374 ? 56.028 71.722 52.898 1.00 27.87 693 HIS B C 1
ATOM 7056 O O . HIS B 1 374 ? 56.736 71.108 53.688 1.00 25.01 693 HIS B O 1
ATOM 7063 N N . VAL B 1 375 ? 56.213 71.694 51.577 1.00 22.15 694 VAL B N 1
ATOM 7064 C CA . VAL B 1 375 ? 57.135 70.765 50.939 1.00 25.09 694 VAL B CA 1
ATOM 7065 C C . VAL B 1 375 ? 58.585 71.047 51.372 1.00 24.36 694 VAL B C 1
ATOM 7066 O O . VAL B 1 375 ? 59.223 70.137 51.870 1.00 26.22 694 VAL B O 1
ATOM 7070 N N . PRO B 1 376 ? 59.100 72.290 51.204 1.00 27.32 695 PRO B N 1
ATOM 7071 C CA . PRO B 1 376 ? 60.493 72.437 51.668 1.00 27.16 695 PRO B CA 1
ATOM 7072 C C . PRO B 1 376 ? 60.654 72.174 53.181 1.00 33.24 695 PRO B C 1
ATOM 7073 O O . PRO B 1 376 ? 61.689 71.652 53.557 1.00 25.93 695 PRO B O 1
ATOM 7077 N N . THR B 1 377 ? 59.659 72.498 54.015 1.00 23.72 696 THR B N 1
ATOM 7078 C CA . THR B 1 377 ? 59.819 72.236 55.455 1.00 22.79 696 THR B CA 1
ATOM 7079 C C . THR B 1 377 ? 59.958 70.741 55.717 1.00 25.20 696 THR B C 1
ATOM 7080 O O . THR B 1 377 ? 60.874 70.286 56.423 1.00 25.34 696 THR B O 1
ATOM 7084 N N . VAL B 1 378 ? 59.036 69.966 55.165 1.00 24.21 697 VAL B N 1
ATOM 7085 C CA . VAL B 1 378 ? 58.998 68.516 55.474 1.00 23.03 697 VAL B CA 1
ATOM 7086 C C . VAL B 1 378 ? 60.270 67.834 54.933 1.00 28.73 697 VAL B C 1
ATOM 7087 O O . VAL B 1 378 ? 60.896 66.968 55.596 1.00 25.35 697 VAL B O 1
ATOM 7091 N N . ILE B 1 379 ? 60.689 68.254 53.750 1.00 27.75 698 ILE B N 1
ATOM 7092 C CA . ILE B 1 379 ? 61.851 67.604 53.133 1.00 27.30 698 ILE B CA 1
ATOM 7093 C C . ILE B 1 379 ? 63.119 67.969 53.936 1.00 24.93 698 ILE B C 1
ATOM 7094 O O . ILE B 1 379 ? 63.990 67.112 54.160 1.00 27.88 698 ILE B O 1
ATOM 7099 N N . ASN B 1 380 ? 63.234 69.222 54.330 1.00 22.28 699 ASN B N 1
ATOM 7100 C CA . ASN B 1 380 ? 64.401 69.662 55.092 1.00 29.32 699 ASN B CA 1
ATOM 7101 C C . ASN B 1 380 ? 64.454 68.964 56.443 1.00 29.11 699 ASN B C 1
ATOM 7102 O O . ASN B 1 380 ? 65.508 68.484 56.853 1.00 28.32 699 ASN B O 1
ATOM 7107 N N . ILE B 1 381 ? 63.333 68.890 57.146 1.00 25.99 700 ILE B N 1
ATOM 7108 C CA . ILE B 1 381 ? 63.390 68.237 58.464 1.00 24.77 700 ILE B CA 1
ATOM 7109 C C . ILE B 1 381 ? 63.687 66.744 58.286 1.00 29.18 700 ILE B C 1
ATOM 7110 O O . ILE B 1 381 ? 64.489 66.166 59.039 1.00 24.65 700 ILE B O 1
ATOM 7115 N N . THR B 1 382 ? 63.091 66.120 57.280 1.00 22.82 701 THR B N 1
ATOM 7116 C CA . THR B 1 382 ? 63.305 64.698 57.082 1.00 26.00 701 THR B CA 1
ATOM 7117 C C . THR B 1 382 ? 64.780 64.428 56.811 1.00 29.44 701 THR B C 1
ATOM 7118 O O . THR B 1 382 ? 65.354 63.504 57.355 1.00 25.51 701 THR B O 1
ATOM 7122 N N . ALA B 1 383 ? 65.388 65.261 55.981 1.00 28.50 702 ALA B N 1
ATOM 7123 C CA . ALA B 1 383 ? 66.795 65.120 55.661 1.00 30.02 702 ALA B CA 1
ATOM 7124 C C . ALA B 1 383 ? 67.681 65.339 56.880 1.00 28.96 702 ALA B C 1
ATOM 7125 O O . ALA B 1 383 ? 68.621 64.603 57.105 1.00 31.09 702 ALA B O 1
ATOM 7127 N N . THR B 1 384 ? 67.358 66.352 57.668 1.00 28.89 703 THR B N 1
ATOM 7128 C CA . THR B 1 384 ? 68.152 66.681 58.835 1.00 28.89 703 THR B CA 1
ATOM 7129 C C . THR B 1 384 ? 68.120 65.551 59.848 1.00 34.99 703 THR B C 1
ATOM 7130 O O . THR B 1 384 ? 69.138 65.178 60.402 1.00 31.80 703 THR B O 1
ATOM 7134 N N . MET B 1 385 ? 66.938 64.992 60.050 1.00 27.87 704 MET B N 1
ATOM 7135 C CA . MET B 1 385 ? 66.757 63.864 60.936 1.00 27.11 704 MET B CA 1
ATOM 7136 C C . MET B 1 385 ? 67.524 62.645 60.430 1.00 31.54 704 MET B C 1
ATOM 7137 O O . MET B 1 385 ? 68.090 61.900 61.204 1.00 29.36 704 MET B O 1
ATOM 7142 N N . ASP B 1 386 ? 67.532 62.458 59.120 1.00 27.65 705 ASP B N 1
ATOM 7143 C CA . ASP B 1 386 ? 68.175 61.311 58.507 1.00 30.28 705 ASP B CA 1
ATOM 7144 C C . ASP B 1 386 ? 69.660 61.336 58.841 1.00 29.92 705 ASP B C 1
ATOM 7145 O O . ASP B 1 386 ? 70.276 60.312 59.051 1.00 33.33 705 ASP B O 1
ATOM 7150 N N . MET B 1 387 ? 70.228 62.530 58.834 1.00 30.59 706 MET B N 1
ATOM 7151 C CA . MET B 1 387 ? 71.646 62.748 59.081 1.00 34.82 706 MET B CA 1
ATOM 7152 C C . MET B 1 387 ? 72.081 62.605 60.542 1.00 42.88 706 MET B C 1
ATOM 7153 O O . MET B 1 387 ? 73.264 62.549 60.832 1.00 36.69 706 MET B O 1
ATOM 7158 N N . GLU B 1 388 ? 71.123 62.585 61.456 1.00 32.11 707 GLU B N 1
ATOM 7159 C CA . GLU B 1 388 ? 71.424 62.622 62.891 1.00 31.91 707 GLU B CA 1
ATOM 7160 C C . GLU B 1 388 ? 72.047 61.302 63.360 1.00 33.21 707 GLU B C 1
ATOM 7161 O O . GLU B 1 388 ? 71.549 60.235 63.048 1.00 35.18 707 GLU B O 1
ATOM 7167 N N . THR B 1 389 ? 73.135 61.373 64.114 1.00 32.65 708 THR B N 1
ATOM 7168 C CA . THR B 1 389 ? 73.779 60.147 64.561 1.00 37.26 708 THR B CA 1
ATOM 7169 C C . THR B 1 389 ? 73.958 60.171 66.082 1.00 37.71 708 THR B C 1
ATOM 7170 O O . THR B 1 389 ? 74.078 59.132 66.706 1.00 37.87 708 THR B O 1
ATOM 7174 N N . GLU B 1 390 ? 73.924 61.361 66.670 1.00 31.26 709 GLU B N 1
ATOM 7175 C CA . GLU B 1 390 ? 74.253 61.523 68.075 1.00 36.49 709 GLU B CA 1
ATOM 7176 C C . GLU B 1 390 ? 73.076 61.311 69.031 1.00 48.45 709 GLU B C 1
ATOM 7177 O O . GLU B 1 390 ? 73.255 60.800 70.132 1.00 37.46 709 GLU B O 1
ATOM 7183 N N . ARG B 1 391 ? 71.873 61.734 68.646 1.00 37.88 710 ARG B N 1
ATOM 7184 C CA . ARG B 1 391 ? 70.736 61.629 69.581 1.00 29.43 710 ARG B CA 1
ATOM 7185 C C . ARG B 1 391 ? 69.616 60.866 68.888 1.00 35.30 710 ARG B C 1
ATOM 7186 O O . ARG B 1 391 ? 68.907 61.431 68.059 1.00 32.45 710 ARG B O 1
ATOM 7194 N N . ILE B 1 392 ? 69.491 59.587 69.215 1.00 28.06 711 ILE B N 1
ATOM 7195 C CA . ILE B 1 392 ? 68.590 58.660 68.549 1.00 30.24 711 ILE B CA 1
ATOM 7196 C C . ILE B 1 392 ? 67.531 58.186 69.550 1.00 32.90 711 ILE B C 1
ATOM 7197 O O . ILE B 1 392 ? 67.840 57.766 70.674 1.00 30.34 711 ILE B O 1
ATOM 7202 N N . TYR B 1 393 ? 66.269 58.239 69.155 1.00 23.43 712 TYR B N 1
ATOM 7203 C CA . TYR B 1 393 ? 65.218 57.863 70.090 1.00 24.90 712 TYR B CA 1
ATOM 7204 C C . TYR B 1 393 ? 65.373 56.421 70.555 1.00 30.10 712 TYR B C 1
ATOM 7205 O O . TYR B 1 393 ? 65.662 55.513 69.746 1.00 29.72 712 TYR B O 1
ATOM 7214 N N . ASP B 1 394 ? 65.107 56.204 71.847 1.00 30.74 713 ASP B N 1
ATOM 7215 C CA . ASP B 1 394 ? 65.025 54.860 72.391 1.00 32.49 713 ASP B CA 1
ATOM 7216 C C . ASP B 1 394 ? 64.073 54.906 73.623 1.00 31.97 713 ASP B C 1
ATOM 7217 O O . ASP B 1 394 ? 63.820 55.944 74.193 1.00 29.75 713 ASP B O 1
ATOM 7222 N N . ALA B 1 395 ? 63.542 53.772 74.015 1.00 27.84 714 ALA B N 1
ATOM 7223 C CA . ALA B 1 395 ? 62.655 53.748 75.155 1.00 29.22 714 ALA B CA 1
ATOM 7224 C C . ALA B 1 395 ? 62.632 52.316 75.670 1.00 32.78 714 ALA B C 1
ATOM 7225 O O . ALA B 1 395 ? 62.763 51.386 74.866 1.00 28.98 714 ALA B O 1
ATOM 7227 N N . ASN B 1 396 ? 62.387 52.154 76.973 1.00 28.56 715 ASN B N 1
ATOM 7228 C CA . ASN B 1 396 ? 62.060 50.847 77.550 1.00 27.92 715 ASN B CA 1
ATOM 7229 C C . ASN B 1 396 ? 60.641 50.468 77.308 1.00 31.12 715 ASN B C 1
ATOM 7230 O O . ASN B 1 396 ? 59.738 51.227 77.627 1.00 32.89 715 ASN B O 1
ATOM 7235 N N . LEU B 1 397 ? 60.417 49.289 76.750 1.00 25.00 716 LEU B N 1
ATOM 7236 C CA . LEU B 1 397 ? 59.075 48.774 76.620 1.00 26.42 716 LEU B CA 1
ATOM 7237 C C . LEU B 1 397 ? 58.923 47.572 77.542 1.00 37.29 716 LEU B C 1
ATOM 7238 O O . LEU B 1 397 ? 59.736 46.637 77.476 1.00 31.20 716 LEU B O 1
ATOM 7243 N N . THR B 1 398 ? 57.864 47.572 78.344 1.00 31.96 717 THR B N 1
ATOM 7244 C CA . THR B 1 398 ? 57.530 46.443 79.205 1.00 38.21 717 THR B CA 1
ATOM 7245 C C . THR B 1 398 ? 56.584 45.519 78.506 1.00 37.70 717 THR B C 1
ATOM 7246 O O . THR B 1 398 ? 56.026 45.878 77.463 1.00 34.34 717 THR B O 1
ATOM 7250 N N . TRP B 1 399 ? 56.314 44.353 79.094 1.00 30.30 718 TRP B N 1
ATOM 7251 C CA . TRP B 1 399 ? 55.295 43.508 78.483 1.00 30.84 718 TRP B CA 1
ATOM 7252 C C . TRP B 1 399 ? 53.903 44.173 78.431 1.00 35.24 718 TRP B C 1
ATOM 7253 O O . TRP B 1 399 ? 53.154 44.012 77.460 1.00 35.03 718 TRP B O 1
ATOM 7264 N N . ASP B 1 400 ? 53.534 44.862 79.508 1.00 30.51 719 ASP B N 1
ATOM 7265 C CA . ASP B 1 400 ? 52.271 45.612 79.528 1.00 32.29 719 ASP B CA 1
ATOM 7266 C C . ASP B 1 400 ? 52.188 46.560 78.291 1.00 28.19 719 ASP B C 1
ATOM 7267 O O . ASP B 1 400 ? 51.152 46.689 77.676 1.00 30.32 719 ASP B O 1
ATOM 7272 N N . ASP B 1 401 ? 53.285 47.224 77.996 1.00 30.14 720 ASP B N 1
ATOM 7273 C CA . ASP B 1 401 ? 53.364 48.134 76.839 1.00 31.49 720 ASP B CA 1
ATOM 7274 C C . ASP B 1 401 ? 53.055 47.397 75.529 1.00 34.25 720 ASP B C 1
ATOM 7275 O O . ASP B 1 401 ? 52.300 47.877 74.672 1.00 32.89 720 ASP B O 1
ATOM 7280 N N . ILE B 1 402 ? 53.638 46.206 75.372 1.00 29.62 721 ILE B N 1
ATOM 7281 C CA . ILE B 1 402 ? 53.522 45.437 74.132 1.00 30.67 721 ILE B CA 1
ATOM 7282 C C . ILE B 1 402 ? 52.113 44.915 74.019 1.00 29.47 721 ILE B C 1
ATOM 7283 O O . ILE B 1 402 ? 51.468 45.017 72.975 1.00 31.07 721 ILE B O 1
ATOM 7288 N N . GLU B 1 403 ? 51.580 44.418 75.136 1.00 27.99 722 GLU B N 1
ATOM 7289 C CA . GLU B 1 403 ? 50.209 43.897 75.129 1.00 33.66 722 GLU B CA 1
ATOM 7290 C C . GLU B 1 403 ? 49.182 44.971 74.804 1.00 28.82 722 GLU B C 1
ATOM 7291 O O . GLU B 1 403 ? 48.155 44.755 74.129 1.00 31.60 722 GLU B O 1
ATOM 7297 N N . TYR B 1 404 ? 49.423 46.134 75.380 1.00 30.79 723 TYR B N 1
ATOM 7298 C CA . TYR B 1 404 ? 48.500 47.232 75.153 1.00 30.20 723 TYR B CA 1
ATOM 7299 C C . TYR B 1 404 ? 48.543 47.601 73.641 1.00 26.75 723 TYR B C 1
ATOM 7300 O O . TYR B 1 404 ? 47.518 47.719 72.970 1.00 28.14 723 TYR B O 1
ATOM 7309 N N . PHE B 1 405 ? 49.750 47.748 73.124 1.00 26.75 724 PHE B N 1
ATOM 7310 C CA . PHE B 1 405 ? 49.932 48.091 71.689 1.00 28.42 724 PHE B CA 1
ATOM 7311 C C . PHE B 1 405 ? 49.141 47.157 70.775 1.00 32.26 724 PHE B C 1
ATOM 7312 O O . PHE B 1 405 ? 48.390 47.599 69.901 1.00 28.09 724 PHE B O 1
ATOM 7320 N N . PHE B 1 406 ? 49.285 45.840 70.989 1.00 29.41 725 PHE B N 1
ATOM 7321 C CA . PHE B 1 406 ? 48.601 44.882 70.150 1.00 27.94 725 PHE B CA 1
ATOM 7322 C C . PHE B 1 406 ? 47.095 44.811 70.413 1.00 26.89 725 PHE B C 1
ATOM 7323 O O . PHE B 1 406 ? 46.308 44.519 69.508 1.00 31.24 725 PHE B O 1
ATOM 7331 N N . THR B 1 407 ? 46.690 45.094 71.643 1.00 28.64 726 THR B N 1
ATOM 7332 C CA . THR B 1 407 ? 45.274 45.208 71.944 1.00 29.03 726 THR B CA 1
ATOM 7333 C C . THR B 1 407 ? 44.624 46.372 71.116 1.00 29.21 726 THR B C 1
ATOM 7334 O O . THR B 1 407 ? 43.551 46.218 70.526 1.00 29.94 726 THR B O 1
ATOM 7338 N N . VAL B 1 408 ? 45.312 47.501 71.024 1.00 27.75 727 VAL B N 1
ATOM 7339 C CA . VAL B 1 408 ? 44.789 48.621 70.208 1.00 27.14 727 VAL B CA 1
ATOM 7340 C C . VAL B 1 408 ? 44.790 48.253 68.734 1.00 26.47 727 VAL B C 1
ATOM 7341 O O . VAL B 1 408 ? 43.822 48.510 68.010 1.00 28.44 727 VAL B O 1
ATOM 7345 N N . VAL B 1 409 ? 45.845 47.573 68.278 1.00 26.51 728 VAL B N 1
ATOM 7346 C CA . VAL B 1 409 ? 45.895 47.203 66.879 1.00 26.97 728 VAL B CA 1
ATOM 7347 C C . VAL B 1 409 ? 44.721 46.302 66.536 1.00 33.10 728 VAL B C 1
ATOM 7348 O O . VAL B 1 409 ? 44.048 46.492 65.537 1.00 28.14 728 VAL B O 1
ATOM 7352 N N . ARG B 1 410 ? 44.428 45.367 67.437 1.00 30.87 729 ARG B N 1
ATOM 7353 C CA . ARG B 1 410 ? 43.341 44.427 67.257 1.00 35.71 729 ARG B CA 1
ATOM 7354 C C . ARG B 1 410 ? 41.977 45.108 67.234 1.00 29.61 729 ARG B C 1
ATOM 7355 O O . ARG B 1 410 ? 41.086 44.752 66.430 1.00 30.63 729 ARG B O 1
ATOM 7363 N N . GLN B 1 411 ? 41.809 46.087 68.114 1.00 31.50 730 GLN B N 1
ATOM 7364 C CA . GLN B 1 411 ? 40.553 46.851 68.168 1.00 31.93 730 GLN B CA 1
ATOM 7365 C C . GLN B 1 411 ? 40.371 47.753 66.971 1.00 30.36 730 GLN B C 1
ATOM 7366 O O . GLN B 1 411 ? 39.245 47.975 66.537 1.00 31.37 730 GLN B O 1
ATOM 7372 N N . LYS B 1 412 ? 41.466 48.324 66.454 1.00 26.71 731 LYS B N 1
ATOM 7373 C CA . LYS B 1 412 ? 41.296 49.406 65.471 1.00 26.29 731 LYS B CA 1
ATOM 7374 C C . LYS B 1 412 ? 41.549 49.047 64.002 1.00 29.76 731 LYS B C 1
ATOM 7375 O O . LYS B 1 412 ? 41.108 49.773 63.090 1.00 27.62 731 LYS B O 1
ATOM 7381 N N . PHE B 1 413 ? 42.273 47.965 63.744 1.00 26.63 732 PHE B N 1
ATOM 7382 C CA . PHE B 1 413 ? 42.656 47.641 62.351 1.00 25.70 732 PHE B CA 1
ATOM 7383 C C . PHE B 1 413 ? 42.240 46.215 62.053 1.00 33.02 732 PHE B C 1
ATOM 7384 O O . PHE B 1 413 ? 41.933 45.490 62.989 1.00 33.25 732 PHE B O 1
ATOM 7392 N N . PHE B 1 414 ? 42.207 45.851 60.764 1.00 29.57 733 PHE B N 1
ATOM 7393 C CA . PHE B 1 414 ? 41.654 44.603 60.251 1.00 30.31 733 PHE B CA 1
ATOM 7394 C C . PHE B 1 414 ? 40.159 44.520 60.484 1.00 36.15 733 PHE B C 1
ATOM 7395 O O . PHE B 1 414 ? 39.586 45.251 61.284 1.00 38.64 733 PHE B O 1
ATOM 7403 N N . ARG B 1 415 ? 39.500 43.652 59.744 1.00 38.16 734 ARG B N 1
ATOM 7404 C CA . ARG B 1 415 ? 38.098 43.450 60.014 1.00 41.17 734 ARG B CA 1
ATOM 7405 C C . ARG B 1 415 ? 37.861 41.975 60.287 1.00 42.58 734 ARG B C 1
ATOM 7406 O O . ARG B 1 415 ? 38.769 41.167 60.090 1.00 41.09 734 ARG B O 1
ATOM 7414 N N . PRO B 1 416 ? 36.677 41.618 60.825 1.00 45.07 735 PRO B N 1
ATOM 7415 C CA . PRO B 1 416 ? 36.540 40.210 61.219 1.00 41.85 735 PRO B CA 1
ATOM 7416 C C . PRO B 1 416 ? 36.640 39.267 60.046 1.00 44.03 735 PRO B C 1
ATOM 7417 O O . PRO B 1 416 ? 36.064 39.507 58.969 1.00 44.72 735 PRO B O 1
ATOM 7421 N N . GLY B 1 417 ? 37.394 38.201 60.260 1.00 45.31 736 GLY B N 1
ATOM 7422 C CA . GLY B 1 417 ? 37.597 37.205 59.243 1.00 47.07 736 GLY B CA 1
ATOM 7423 C C . GLY B 1 417 ? 39.016 37.258 58.744 1.00 53.13 736 GLY B C 1
ATOM 7424 O O . GLY B 1 417 ? 39.434 36.371 58.017 1.00 56.60 736 GLY B O 1
ATOM 7425 N N . ALA B 1 418 ? 39.766 38.303 59.088 1.00 43.89 737 ALA B N 1
ATOM 7426 C CA . ALA B 1 418 ? 41.141 38.357 58.600 1.00 40.68 737 ALA B CA 1
ATOM 7427 C C . ALA B 1 418 ? 42.055 37.494 59.459 1.00 45.76 737 ALA B C 1
ATOM 7428 O O . ALA B 1 418 ? 42.978 36.859 58.953 1.00 43.06 737 ALA B O 1
ATOM 7430 N N . ILE B 1 419 ? 41.831 37.509 60.773 1.00 40.71 738 ILE B N 1
ATOM 7431 C CA . ILE B 1 419 ? 42.683 36.781 61.711 1.00 47.72 738 ILE B CA 1
ATOM 7432 C C . ILE B 1 419 ? 41.768 36.239 62.799 1.00 55.31 738 ILE B C 1
ATOM 7433 O O . ILE B 1 419 ? 41.164 37.042 63.522 1.00 42.47 738 ILE B O 1
ATOM 7438 N N . SER B 1 420 ? 41.669 34.908 62.923 1.00 44.61 739 SER B N 1
ATOM 7439 C CA . SER B 1 420 ? 40.788 34.290 63.923 1.00 52.01 739 SER B CA 1
ATOM 7440 C C . SER B 1 420 ? 41.257 34.592 65.336 1.00 44.02 739 SER B C 1
ATOM 7441 O O . SER B 1 420 ? 42.430 34.925 65.550 1.00 50.39 739 SER B O 1
ATOM 7444 N N . ASP B 1 421 ? 40.359 34.449 66.306 1.00 45.24 740 ASP B N 1
ATOM 7445 C CA . ASP B 1 421 ? 40.772 34.493 67.702 1.00 53.25 740 ASP B CA 1
ATOM 7446 C C . ASP B 1 421 ? 41.897 33.507 68.001 1.00 54.02 740 ASP B C 1
ATOM 7447 O O . ASP B 1 421 ? 42.833 33.830 68.716 1.00 48.75 740 ASP B O 1
ATOM 7452 N N . GLU B 1 422 ? 41.849 32.314 67.430 1.00 57.13 741 GLU B N 1
ATOM 7453 C CA . GLU B 1 422 ? 42.913 31.371 67.765 1.00 60.16 741 GLU B CA 1
ATOM 7454 C C . GLU B 1 422 ? 44.224 31.751 67.072 1.00 53.72 741 GLU B C 1
ATOM 7455 O O . GLU B 1 422 ? 45.302 31.538 67.639 1.00 51.05 741 GLU B O 1
ATOM 7461 N N . GLU B 1 423 ? 44.146 32.334 65.867 1.00 51.83 742 GLU B N 1
ATOM 7462 C CA . GLU B 1 423 ? 45.351 32.840 65.177 1.00 49.78 742 GLU B CA 1
ATOM 7463 C C . GLU B 1 423 ? 45.977 33.979 65.979 1.00 40.45 742 GLU B C 1
ATOM 7464 O O . GLU B 1 423 ? 47.202 34.056 66.154 1.00 42.72 742 GLU B O 1
ATOM 7470 N N . TRP B 1 424 ? 45.116 34.866 66.463 1.00 43.55 743 TRP B N 1
ATOM 7471 C CA . TRP B 1 424 ? 45.570 36.003 67.253 1.00 43.47 743 TRP B CA 1
ATOM 7472 C C . TRP B 1 424 ? 46.225 35.515 68.549 1.00 47.82 743 TRP B C 1
ATOM 7473 O O . TRP B 1 424 ? 47.298 35.985 68.918 1.00 39.35 743 TRP B O 1
ATOM 7484 N N . ASN B 1 425 ? 45.581 34.578 69.245 1.00 48.53 744 ASN B N 1
ATOM 7485 C CA . ASN B 1 425 ? 46.152 34.057 70.492 1.00 50.29 744 ASN B CA 1
ATOM 7486 C C . ASN B 1 425 ? 47.483 33.325 70.235 1.00 40.79 744 ASN B C 1
ATOM 7487 O O . ASN B 1 425 ? 48.451 33.527 70.956 1.00 43.16 744 ASN B O 1
ATOM 7492 N N . ALA B 1 426 ? 47.567 32.566 69.151 1.00 42.58 745 ALA B N 1
ATOM 7493 C CA . ALA B 1 426 ? 48.832 31.950 68.775 1.00 42.17 745 ALA B CA 1
ATOM 7494 C C . ALA B 1 426 ? 49.921 33.004 68.501 1.00 45.38 745 ALA B C 1
ATOM 7495 O O . ALA B 1 426 ? 51.109 32.856 68.877 1.00 39.84 745 ALA B O 1
ATOM 7497 N N . MET B 1 427 ? 49.519 34.070 67.809 1.00 45.13 746 MET B N 1
ATOM 7498 C CA . MET B 1 427 ? 50.425 35.188 67.580 1.00 37.00 746 MET B CA 1
ATOM 7499 C C . MET B 1 427 ? 50.919 35.808 68.883 1.00 31.85 746 MET B C 1
ATOM 7500 O O . MET B 1 427 ? 52.106 36.068 69.062 1.00 36.88 746 MET B O 1
ATOM 7505 N N . MET B 1 428 ? 50.013 36.081 69.813 1.00 35.59 747 MET B N 1
ATOM 7506 C CA . MET B 1 428 ? 50.459 36.755 71.030 1.00 36.73 747 MET B CA 1
ATOM 7507 C C . MET B 1 428 ? 51.424 35.856 71.878 1.00 43.44 747 MET B C 1
ATOM 7508 O O . MET B 1 428 ? 52.351 36.364 72.570 1.00 36.15 747 MET B O 1
ATOM 7513 N N . ARG B 1 429 ? 51.242 34.531 71.804 1.00 44.15 748 ARG B N 1
ATOM 7514 C CA . ARG B 1 429 ? 52.206 33.605 72.451 1.00 41.06 748 ARG B CA 1
ATOM 7515 C C . ARG B 1 429 ? 53.583 33.769 71.839 1.00 37.33 748 ARG B C 1
ATOM 7516 O O . ARG B 1 429 ? 54.581 33.856 72.548 1.00 41.26 748 ARG B O 1
ATOM 7524 N N . ASP B 1 430 ? 53.663 33.855 70.511 1.00 36.55 749 ASP B N 1
ATOM 7525 C CA . ASP B 1 430 ? 54.972 34.043 69.913 1.00 35.25 749 ASP B CA 1
ATOM 7526 C C . ASP B 1 430 ? 55.576 35.377 70.309 1.00 39.05 749 ASP B C 1
ATOM 7527 O O . ASP B 1 430 ? 56.773 35.466 70.566 1.00 37.64 749 ASP B O 1
ATOM 7532 N N . VAL B 1 431 ? 54.730 36.419 70.372 1.00 40.31 750 VAL B N 1
ATOM 7533 C CA . VAL B 1 431 ? 55.200 37.775 70.701 1.00 33.97 750 VAL B CA 1
ATOM 7534 C C . VAL B 1 431 ? 55.704 37.837 72.142 1.00 31.24 750 VAL B C 1
ATOM 7535 O O . VAL B 1 431 ? 56.758 38.424 72.417 1.00 34.29 750 VAL B O 1
ATOM 7539 N N . LYS B 1 432 ? 54.937 37.234 73.048 1.00 35.33 751 LYS B N 1
ATOM 7540 C CA . LYS B 1 432 ? 55.344 37.110 74.445 1.00 39.56 751 LYS B CA 1
ATOM 7541 C C . LYS B 1 432 ? 56.696 36.377 74.565 1.00 36.07 751 LYS B C 1
ATOM 7542 O O . LYS B 1 432 ? 57.598 36.814 75.285 1.00 37.99 751 LYS B O 1
ATOM 7548 N N . ARG B 1 433 ? 56.858 35.294 73.817 1.00 40.50 752 ARG B N 1
ATOM 7549 C CA . ARG B 1 433 ? 58.088 34.517 73.929 1.00 38.18 752 ARG B CA 1
ATOM 7550 C C . ARG B 1 433 ? 59.257 35.317 73.400 1.00 40.40 752 ARG B C 1
ATOM 7551 O O . ARG B 1 433 ? 60.327 35.356 74.027 1.00 40.99 752 ARG B O 1
ATOM 7559 N N . ALA B 1 434 ? 59.055 35.994 72.259 1.00 40.43 753 ALA B N 1
ATOM 7560 C CA . ALA B 1 434 ? 60.099 36.864 71.724 1.00 38.52 753 ALA B CA 1
ATOM 7561 C C . ALA B 1 434 ? 60.427 38.013 72.686 1.00 34.05 753 ALA B C 1
ATOM 7562 O O . ALA B 1 434 ? 61.590 38.395 72.816 1.00 34.81 753 ALA B O 1
ATOM 7564 N N . TYR B 1 435 ? 59.404 38.609 73.306 1.00 35.04 754 TYR B N 1
ATOM 7565 C CA . TYR B 1 435 ? 59.653 39.672 74.298 1.00 32.67 754 TYR B CA 1
ATOM 7566 C C . TYR B 1 435 ? 60.583 39.111 75.414 1.00 34.59 754 TYR B C 1
ATOM 7567 O O . TYR B 1 435 ? 61.613 39.690 75.776 1.00 30.46 754 TYR B O 1
ATOM 7576 N N . ASP B 1 436 ? 60.206 37.959 75.948 1.00 37.21 755 ASP B N 1
ATOM 7577 C CA . ASP B 1 436 ? 61.008 37.366 77.056 1.00 35.26 755 ASP B CA 1
ATOM 7578 C C . ASP B 1 436 ? 62.406 37.053 76.604 1.00 37.57 755 ASP B C 1
ATOM 7579 O O . ASP B 1 436 ? 63.365 37.423 77.276 1.00 38.92 755 ASP B O 1
ATOM 7584 N N . LEU B 1 437 ? 62.540 36.447 75.420 1.00 39.80 756 LEU B N 1
ATOM 7585 C CA . LEU B 1 437 ? 63.871 36.152 74.883 1.00 37.11 756 LEU B CA 1
ATOM 7586 C C . LEU B 1 437 ? 64.702 37.407 74.714 1.00 45.05 756 LEU B C 1
ATOM 7587 O O . LEU B 1 437 ? 65.879 37.453 75.124 1.00 38.32 756 LEU B O 1
ATOM 7592 N N . LEU B 1 438 ? 64.098 38.444 74.106 1.00 37.06 757 LEU B N 1
ATOM 7593 C CA . LEU B 1 438 ? 64.847 39.675 73.835 1.00 37.79 757 LEU B CA 1
ATOM 7594 C C . LEU B 1 438 ? 65.123 40.481 75.116 1.00 33.06 757 LEU B C 1
ATOM 7595 O O . LEU B 1 438 ? 66.115 41.223 75.184 1.00 32.20 757 LEU B O 1
ATOM 7600 N N . SER B 1 439 ? 64.269 40.337 76.132 1.00 33.75 758 SER B N 1
ATOM 7601 C CA . SER B 1 439 ? 64.508 41.077 77.388 1.00 37.34 758 SER B CA 1
ATOM 7602 C C . SER B 1 439 ? 65.761 40.640 78.162 1.00 38.84 758 SER B C 1
ATOM 7603 O O . SER B 1 439 ? 66.290 41.405 78.967 1.00 34.72 758 SER B O 1
ATOM 7606 N N . GLN B 1 440 ? 66.235 39.416 77.905 1.00 39.89 759 GLN B N 1
ATOM 7607 C CA . GLN B 1 440 ? 67.401 38.839 78.646 1.00 38.78 759 GLN B CA 1
ATOM 7608 C C . GLN B 1 440 ? 68.582 39.728 78.558 1.00 38.01 759 GLN B C 1
ATOM 7609 O O . GLN B 1 440 ? 69.301 39.916 79.527 1.00 38.32 759 GLN B O 1
ATOM 7615 N N . HIS B 1 441 ? 68.812 40.266 77.358 1.00 36.75 760 HIS B N 1
ATOM 7616 C CA . HIS B 1 441 ? 69.986 41.092 77.101 1.00 32.09 760 HIS B CA 1
ATOM 7617 C C . HIS B 1 441 ? 70.014 42.285 78.045 1.00 38.10 760 HIS B C 1
ATOM 7618 O O . HIS B 1 441 ? 71.083 42.778 78.438 1.00 38.17 760 HIS B O 1
ATOM 7625 N N . TRP B 1 442 ? 68.825 42.770 78.400 1.00 33.80 761 TRP B N 1
ATOM 7626 C CA . TRP B 1 442 ? 68.719 43.990 79.197 1.00 39.27 761 TRP B CA 1
ATOM 7627 C C . TRP B 1 442 ? 68.591 43.703 80.705 1.00 37.06 761 TRP B C 1
ATOM 7628 O O . TRP B 1 442 ? 68.433 44.617 81.487 1.00 35.84 761 TRP B O 1
ATOM 7639 N N . GLY B 1 443 ? 68.626 42.437 81.107 1.00 39.94 762 GLY B N 1
ATOM 7640 C CA . GLY B 1 443 ? 68.465 42.153 82.522 1.00 35.32 762 GLY B CA 1
ATOM 7641 C C . GLY B 1 443 ? 67.090 41.650 82.830 1.00 30.28 762 GLY B C 1
ATOM 7642 O O . GLY B 1 443 ? 66.754 41.382 84.000 1.00 35.90 762 GLY B O 1
ATOM 7643 N N . GLY B 1 444 ? 66.274 41.506 81.790 1.00 33.08 763 GLY B N 1
ATOM 7644 C CA . GLY B 1 444 ? 64.978 40.853 81.903 1.00 30.40 763 GLY B CA 1
ATOM 7645 C C . GLY B 1 444 ? 63.755 41.731 82.222 1.00 40.13 763 GLY B C 1
ATOM 7646 O O . GLY B 1 444 ? 62.619 41.250 82.324 1.00 36.42 763 GLY B O 1
ATOM 7647 N N . ASP B 1 445 ? 63.953 43.025 82.389 1.00 31.90 764 ASP B N 1
ATOM 7648 C CA . ASP B 1 445 ? 62.818 43.847 82.861 1.00 36.72 764 ASP B CA 1
ATOM 7649 C C . ASP B 1 445 ? 62.079 44.586 81.727 1.00 35.18 764 ASP B C 1
ATOM 7650 O O . ASP B 1 445 ? 60.971 45.095 81.920 1.00 32.86 764 ASP B O 1
ATOM 7655 N N . HIS B 1 446 ? 62.701 44.621 80.559 1.00 32.93 765 HIS B N 1
ATOM 7656 C CA . HIS B 1 446 ? 62.117 45.330 79.422 1.00 39.56 765 HIS B CA 1
ATOM 7657 C C . HIS B 1 446 ? 62.848 44.948 78.144 1.00 37.88 765 HIS B C 1
ATOM 7658 O O . HIS B 1 446 ? 63.945 44.373 78.223 1.00 34.95 765 HIS B O 1
ATOM 7665 N N . ILE B 1 447 ? 62.272 45.282 76.982 1.00 33.74 766 ILE B N 1
ATOM 7666 C CA . ILE B 1 447 ? 63.045 45.347 75.745 1.00 32.47 766 ILE B CA 1
ATOM 7667 C C . ILE B 1 447 ? 63.246 46.799 75.301 1.00 34.08 766 ILE B C 1
ATOM 7668 O O . ILE B 1 447 ? 62.724 47.744 75.932 1.00 30.62 766 ILE B O 1
ATOM 7673 N N . SER B 1 448 ? 64.042 46.965 74.248 1.00 29.99 767 SER B N 1
ATOM 7674 C CA . SER B 1 448 ? 64.414 48.278 73.718 1.00 32.55 767 SER B CA 1
ATOM 7675 C C . SER B 1 448 ? 63.603 48.573 72.445 1.00 29.12 767 SER B C 1
ATOM 7676 O O . SER B 1 448 ? 63.443 47.703 71.576 1.00 29.22 767 SER B O 1
ATOM 7679 N N . TYR B 1 449 ? 63.037 49.779 72.381 1.00 29.99 768 TYR B N 1
ATOM 7680 C CA . TYR B 1 449 ? 62.315 50.201 71.165 1.00 23.83 768 TYR B CA 1
ATOM 7681 C C . TYR B 1 449 ? 63.298 50.189 69.996 1.00 21.00 768 TYR B C 1
ATOM 7682 O O . TYR B 1 449 ? 63.065 49.555 69.002 1.00 28.38 768 TYR B O 1
ATOM 7691 N N . ARG B 1 450 ? 64.401 50.901 70.146 1.00 24.67 769 ARG B N 1
ATOM 7692 C CA . ARG B 1 450 ? 65.366 51.030 69.083 1.00 27.77 769 ARG B CA 1
ATOM 7693 C C . ARG B 1 450 ? 65.892 49.654 68.569 1.00 32.58 769 ARG B C 1
ATOM 7694 O O . ARG B 1 450 ? 65.929 49.402 67.356 1.00 28.52 769 ARG B O 1
ATOM 7702 N N . TYR B 1 451 ? 66.252 48.757 69.494 1.00 27.47 770 TYR B N 1
ATOM 7703 C CA . TYR B 1 451 ? 66.970 47.537 69.109 1.00 28.29 770 TYR B CA 1
ATOM 7704 C C . TYR B 1 451 ? 66.031 46.385 68.911 1.00 28.43 770 TYR B C 1
ATOM 7705 O O . TYR B 1 451 ? 66.292 45.515 68.088 1.00 35.21 770 TYR B O 1
ATOM 7714 N N . ASP B 1 452 ? 64.911 46.355 69.628 1.00 28.36 771 ASP B N 1
ATOM 7715 C CA . ASP B 1 452 ? 64.090 45.133 69.634 1.00 26.56 771 ASP B CA 1
ATOM 7716 C C . ASP B 1 452 ? 62.730 45.225 68.987 1.00 28.68 771 ASP B C 1
ATOM 7717 O O . ASP B 1 452 ? 62.169 44.206 68.581 1.00 28.84 771 ASP B O 1
ATOM 7722 N N . PHE B 1 453 ? 62.132 46.418 68.942 1.00 27.42 772 PHE B N 1
ATOM 7723 C CA . PHE B 1 453 ? 60.718 46.428 68.551 1.00 27.74 772 PHE B CA 1
ATOM 7724 C C . PHE B 1 453 ? 60.476 45.987 67.079 1.00 22.49 772 PHE B C 1
ATOM 7725 O O . PHE B 1 453 ? 59.454 45.354 66.779 1.00 26.51 772 PHE B O 1
ATOM 7733 N N . LEU B 1 454 ? 61.397 46.256 66.149 1.00 29.50 773 LEU B N 1
ATOM 7734 C CA . LEU B 1 454 ? 61.126 45.754 64.787 1.00 29.03 773 LEU B CA 1
ATOM 7735 C C . LEU B 1 454 ? 61.055 44.216 64.783 1.00 33.83 773 LEU B C 1
ATOM 7736 O O . LEU B 1 454 ? 60.247 43.619 64.082 1.00 30.13 773 LEU B O 1
ATOM 7741 N N . THR B 1 455 ? 61.870 43.581 65.620 1.00 33.10 774 THR B N 1
ATOM 7742 C CA . THR B 1 455 ? 61.853 42.125 65.652 1.00 28.87 774 THR B CA 1
ATOM 7743 C C . THR B 1 455 ? 60.562 41.623 66.236 1.00 24.86 774 THR B C 1
ATOM 7744 O O . THR B 1 455 ? 59.937 40.676 65.713 1.00 31.47 774 THR B O 1
ATOM 7748 N N . ILE B 1 456 ? 60.111 42.278 67.308 1.00 28.09 775 ILE B N 1
ATOM 7749 C CA . ILE B 1 456 ? 58.772 41.996 67.819 1.00 25.25 775 ILE B CA 1
ATOM 7750 C C . ILE B 1 456 ? 57.689 42.129 66.747 1.00 28.66 775 ILE B C 1
ATOM 7751 O O . ILE B 1 456 ? 56.827 41.246 66.573 1.00 32.29 775 ILE B O 1
ATOM 7756 N N . LEU B 1 457 ? 57.690 43.254 66.032 1.00 28.83 776 LEU B N 1
ATOM 7757 C CA . LEU B 1 457 ? 56.673 43.373 64.954 1.00 28.55 776 LEU B CA 1
ATOM 7758 C C . LEU B 1 457 ? 56.781 42.231 63.908 1.00 27.44 776 LEU B C 1
ATOM 7759 O O . LEU B 1 457 ? 55.768 41.715 63.434 1.00 27.71 776 LEU B O 1
ATOM 7764 N N . ARG B 1 458 ? 58.008 41.861 63.529 1.00 31.20 777 ARG B N 1
ATOM 7765 C CA . ARG B 1 458 ? 58.139 40.805 62.494 1.00 32.79 777 ARG B CA 1
ATOM 7766 C C . ARG B 1 458 ? 57.584 39.470 62.983 1.00 31.06 777 ARG B C 1
ATOM 7767 O O . ARG B 1 458 ? 56.891 38.777 62.252 1.00 35.36 777 ARG B O 1
ATOM 7775 N N . VAL B 1 459 ? 57.827 39.159 64.254 1.00 34.22 778 VAL B N 1
ATOM 7776 C CA . VAL B 1 459 ? 57.233 37.990 64.906 1.00 29.43 778 VAL B CA 1
ATOM 7777 C C . VAL B 1 459 ? 55.732 38.024 64.859 1.00 34.48 778 VAL B C 1
ATOM 7778 O O . VAL B 1 459 ? 55.076 37.045 64.472 1.00 34.08 778 VAL B O 1
ATOM 7782 N N . ALA B 1 460 ? 55.139 39.154 65.232 1.00 30.97 779 ALA B N 1
ATOM 7783 C CA . ALA B 1 460 ? 53.693 39.223 65.087 1.00 30.09 779 ALA B CA 1
ATOM 7784 C C . ALA B 1 460 ? 53.262 39.053 63.615 1.00 27.86 779 ALA B C 1
ATOM 7785 O O . ALA B 1 460 ? 52.282 38.348 63.314 1.00 33.64 779 ALA B O 1
ATOM 7787 N N . MET B 1 461 ? 53.976 39.706 62.701 1.00 30.87 780 MET B N 1
ATOM 7788 C CA . MET B 1 461 ? 53.493 39.745 61.323 1.00 36.07 780 MET B CA 1
ATOM 7789 C C . MET B 1 461 ? 53.638 38.395 60.592 1.00 39.97 780 MET B C 1
ATOM 7790 O O . MET B 1 461 ? 52.963 38.160 59.592 1.00 33.54 780 MET B O 1
ATOM 7795 N N . LYS B 1 462 ? 54.492 37.500 61.093 1.00 41.92 781 LYS B N 1
ATOM 7796 C CA . LYS B 1 462 ? 54.498 36.108 60.575 1.00 39.24 781 LYS B CA 1
ATOM 7797 C C . LYS B 1 462 ? 53.096 35.500 60.625 1.00 37.87 781 LYS B C 1
ATOM 7798 O O . LYS B 1 462 ? 52.767 34.631 59.831 1.00 40.42 781 LYS B O 1
ATOM 7804 N N . HIS B 1 463 ? 52.264 35.978 61.546 1.00 35.17 782 HIS B N 1
ATOM 7805 C CA . HIS B 1 463 ? 50.885 35.475 61.727 1.00 32.33 782 HIS B CA 1
ATOM 7806 C C . HIS B 1 463 ? 49.791 36.280 61.025 1.00 40.15 782 HIS B C 1
ATOM 7807 O O . HIS B 1 463 ? 48.598 35.979 61.165 1.00 39.20 782 HIS B O 1
ATOM 7814 N N . TRP B 1 464 ? 50.200 37.318 60.306 1.00 40.45 783 TRP B N 1
ATOM 7815 C CA . TRP B 1 464 ? 49.259 38.187 59.620 1.00 36.69 783 TRP B CA 1
ATOM 7816 C C . TRP B 1 464 ? 49.029 37.657 58.216 1.00 38.52 783 TRP B C 1
ATOM 7817 O O . TRP B 1 464 ? 49.920 37.048 57.642 1.00 34.25 783 TRP B O 1
ATOM 7828 N N . PRO B 1 465 ? 47.861 37.946 57.643 1.00 41.09 784 PRO B N 1
ATOM 7829 C CA . PRO B 1 465 ? 47.541 37.575 56.273 1.00 34.54 784 PRO B CA 1
ATOM 7830 C C . PRO B 1 465 ? 48.583 38.051 55.270 1.00 38.70 784 PRO B C 1
ATOM 7831 O O . PRO B 1 465 ? 49.150 39.139 55.425 1.00 35.96 784 PRO B O 1
ATOM 7835 N N . GLU B 1 466 ? 48.820 37.231 54.241 1.00 38.91 785 GLU B N 1
ATOM 7836 C CA . GLU B 1 466 ? 49.764 37.554 53.196 1.00 34.93 785 GLU B CA 1
ATOM 7837 C C . GLU B 1 466 ? 48.992 37.786 51.933 1.00 28.78 785 GLU B C 1
ATOM 7838 O O . GLU B 1 466 ? 47.948 37.169 51.729 1.00 36.12 785 GLU B O 1
ATOM 7844 N N . PRO B 1 467 ? 49.449 38.727 51.079 1.00 30.49 786 PRO B N 1
ATOM 7845 C CA . PRO B 1 467 ? 50.553 39.680 51.234 1.00 31.52 786 PRO B CA 1
ATOM 7846 C C . PRO B 1 467 ? 50.165 40.712 52.317 1.00 33.64 786 PRO B C 1
ATOM 7847 O O . PRO B 1 467 ? 48.957 40.949 52.500 1.00 30.63 786 PRO B O 1
ATOM 7851 N N . HIS B 1 468 ? 51.128 41.252 53.040 1.00 31.10 787 HIS B N 1
ATOM 7852 C CA . HIS B 1 468 ? 50.779 42.059 54.204 1.00 35.24 787 HIS B CA 1
ATOM 7853 C C . HIS B 1 468 ? 50.151 43.415 53.810 1.00 32.10 787 HIS B C 1
ATOM 7854 O O . HIS B 1 468 ? 49.360 43.955 54.548 1.00 30.12 787 HIS B O 1
ATOM 7861 N N . ILE B 1 469 ? 50.549 43.969 52.673 1.00 27.80 788 ILE B N 1
ATOM 7862 C CA . ILE B 1 469 ? 49.907 45.173 52.123 1.00 26.73 788 ILE B CA 1
ATOM 7863 C C . ILE B 1 469 ? 48.811 44.825 51.145 1.00 31.73 788 ILE B C 1
ATOM 7864 O O . ILE B 1 469 ? 49.079 44.255 50.055 1.00 30.21 788 ILE B O 1
ATOM 7869 N N . PRO B 1 470 ? 47.558 45.173 51.495 1.00 28.59 789 PRO B N 1
ATOM 7870 C CA . PRO B 1 470 ? 46.448 44.777 50.637 1.00 25.56 789 PRO B CA 1
ATOM 7871 C C . PRO B 1 470 ? 46.338 45.749 49.494 1.00 23.75 789 PRO B C 1
ATOM 7872 O O . PRO B 1 470 ? 46.914 46.841 49.575 1.00 27.32 789 PRO B O 1
ATOM 7876 N N . ARG B 1 471 ? 45.672 45.344 48.420 1.00 24.14 790 ARG B N 1
ATOM 7877 C CA . ARG B 1 471 ? 45.347 46.274 47.348 1.00 28.21 790 ARG B CA 1
ATOM 7878 C C . ARG B 1 471 ? 44.227 47.259 47.799 1.00 26.16 790 ARG B C 1
ATOM 7879 O O . ARG B 1 471 ? 43.217 46.806 48.359 1.00 23.99 790 ARG B O 1
ATOM 7887 N N . PRO B 1 472 ? 44.362 48.529 47.411 1.00 24.42 791 PRO B N 1
ATOM 7888 C CA . PRO B 1 472 ? 43.202 49.454 47.436 1.00 27.15 791 PRO B CA 1
ATOM 7889 C C . PRO B 1 472 ? 42.132 48.912 46.497 1.00 32.91 791 PRO B C 1
ATOM 7890 O O . PRO B 1 472 ? 42.444 48.349 45.450 1.00 26.58 791 PRO B O 1
ATOM 7894 N N . THR B 1 473 ? 40.871 49.023 46.884 1.00 22.84 792 THR B N 1
ATOM 7895 C CA . THR B 1 473 ? 39.831 48.402 46.072 1.00 24.90 792 THR B CA 1
ATOM 7896 C C . THR B 1 473 ? 38.460 49.014 46.328 1.00 31.91 792 THR B C 1
ATOM 7897 O O . THR B 1 473 ? 38.371 50.001 47.081 1.00 27.91 792 THR B O 1
ATOM 7901 N N . GLY B 1 474 ? 37.423 48.485 45.655 1.00 25.90 793 GLY B N 1
ATOM 7902 C CA . GLY B 1 474 ? 36.051 48.943 45.840 1.00 27.32 793 GLY B CA 1
ATOM 7903 C C . GLY B 1 474 ? 35.637 49.947 44.791 1.00 30.52 793 GLY B C 1
ATOM 7904 O O . GLY B 1 474 ? 36.427 50.354 43.934 1.00 25.58 793 GLY B O 1
ATOM 7905 N N . ASP B 1 475 ? 34.381 50.383 44.863 1.00 27.77 794 ASP B N 1
ATOM 7906 C CA . ASP B 1 475 ? 33.803 51.160 43.791 1.00 29.51 794 ASP B CA 1
ATOM 7907 C C . ASP B 1 475 ? 34.483 52.483 43.582 1.00 31.49 794 ASP B C 1
ATOM 7908 O O . ASP B 1 475 ? 34.770 52.891 42.426 1.00 28.90 794 ASP B O 1
ATOM 7913 N N . ASP B 1 476 ? 34.653 53.228 44.676 1.00 26.72 795 ASP B N 1
ATOM 7914 C CA . ASP B 1 476 ? 35.237 54.563 44.557 1.00 24.15 795 ASP B CA 1
ATOM 7915 C C . ASP B 1 476 ? 36.678 54.469 43.974 1.00 22.26 795 ASP B C 1
ATOM 7916 O O . ASP B 1 476 ? 37.082 55.257 43.147 1.00 24.03 795 ASP B O 1
ATOM 7921 N N . TRP B 1 477 ? 37.456 53.536 44.496 1.00 23.81 796 TRP B N 1
ATOM 7922 C CA . TRP B 1 477 ? 38.811 53.345 43.906 1.00 25.26 796 TRP B CA 1
ATOM 7923 C C . TRP B 1 477 ? 38.742 53.120 42.410 1.00 22.12 796 TRP B C 1
ATOM 7924 O O . TRP B 1 477 ? 39.501 53.698 41.604 1.00 24.82 796 TRP B O 1
ATOM 7935 N N . TYR B 1 478 ? 37.765 52.318 42.015 1.00 28.90 797 TYR B N 1
ATOM 7936 C CA . TYR B 1 478 ? 37.676 51.937 40.598 1.00 26.31 797 TYR B CA 1
ATOM 7937 C C . TYR B 1 478 ? 37.516 53.167 39.684 1.00 32.37 797 TYR B C 1
ATOM 7938 O O . TYR B 1 478 ? 38.332 53.421 38.801 1.00 28.15 797 TYR B O 1
ATOM 7947 N N . TYR B 1 479 ? 36.487 53.981 39.940 1.00 29.10 798 TYR B N 1
ATOM 7948 C CA . TYR B 1 479 ? 36.251 55.163 39.125 1.00 29.33 798 TYR B CA 1
ATOM 7949 C C . TYR B 1 479 ? 37.369 56.143 39.240 1.00 29.13 798 TYR B C 1
ATOM 7950 O O . TYR B 1 479 ? 37.841 56.692 38.238 1.00 34.68 798 TYR B O 1
ATOM 7959 N N . HIS B 1 480 ? 37.892 56.295 40.444 1.00 28.39 799 HIS B N 1
ATOM 7960 C CA . HIS B 1 480 ? 38.912 57.315 40.616 1.00 28.67 799 HIS B CA 1
ATOM 7961 C C . HIS B 1 480 ? 40.221 56.959 39.888 1.00 31.50 799 HIS B C 1
ATOM 7962 O O . HIS B 1 480 ? 40.780 57.790 39.139 1.00 32.95 799 HIS B O 1
ATOM 7969 N N . ALA B 1 481 ? 40.723 55.740 40.137 1.00 27.69 800 ALA B N 1
ATOM 7970 C CA . ALA B 1 481 ? 42.021 55.349 39.575 1.00 27.82 800 ALA B CA 1
ATOM 7971 C C . ALA B 1 481 ? 41.909 55.133 38.067 1.00 29.34 800 ALA B C 1
ATOM 7972 O O . ALA B 1 481 ? 42.858 55.406 37.341 1.00 29.53 800 ALA B O 1
ATOM 7974 N N . ARG B 1 482 ? 40.748 54.718 37.577 1.00 29.55 801 ARG B N 1
ATOM 7975 C CA . ARG B 1 482 ? 40.635 54.552 36.112 1.00 29.78 801 ARG B CA 1
ATOM 7976 C C . ARG B 1 482 ? 40.670 55.900 35.423 1.00 42.47 801 ARG B C 1
ATOM 7977 O O . ARG B 1 482 ? 41.123 56.003 34.293 1.00 41.95 801 ARG B O 1
ATOM 7985 N N . ASN B 1 483 ? 40.206 56.948 36.103 1.00 37.93 802 ASN B N 1
ATOM 7986 C CA . ASN B 1 483 ? 40.128 58.266 35.456 1.00 34.56 802 ASN B CA 1
ATOM 7987 C C . ASN B 1 483 ? 41.287 59.220 35.783 1.00 43.62 802 ASN B C 1
ATOM 7988 O O . ASN B 1 483 ? 41.270 60.381 35.386 1.00 52.44 802 ASN B O 1
ATOM 7993 N N . TYR B 1 484 ? 42.323 58.711 36.452 1.00 33.18 803 TYR B N 1
ATOM 7994 C CA . TYR B 1 484 ? 43.373 59.553 37.011 1.00 26.46 803 TYR B CA 1
ATOM 7995 C C . TYR B 1 484 ? 44.479 59.684 35.972 1.00 32.61 803 TYR B C 1
ATOM 7996 O O . TYR B 1 484 ? 45.044 58.670 35.555 1.00 33.22 803 TYR B O 1
ATOM 8005 N N . ASN B 1 485 ? 44.790 60.901 35.538 1.00 28.35 804 ASN B N 1
ATOM 8006 C CA . ASN B 1 485 ? 45.819 61.054 34.499 1.00 33.16 804 ASN B CA 1
ATOM 8007 C C . ASN B 1 485 ? 46.868 62.077 34.819 1.00 26.87 804 ASN B C 1
ATOM 8008 O O . ASN B 1 485 ? 46.785 63.247 34.376 1.00 29.55 804 ASN B O 1
ATOM 8013 N N . PRO B 1 486 ? 47.888 61.646 35.583 1.00 28.60 805 PRO B N 1
ATOM 8014 C CA . PRO B 1 486 ? 48.860 62.583 36.136 1.00 26.72 805 PRO B CA 1
ATOM 8015 C C . PRO B 1 486 ? 50.051 62.770 35.190 1.00 37.25 805 PRO B C 1
ATOM 8016 O O . PRO B 1 486 ? 50.058 62.316 34.028 1.00 35.90 805 PRO B O 1
#

InterPro domains:
  IPR001919 Carbohydrate-binding type-2 domain [PS51173] (175-280)
  IPR001919 Carbohydrate-binding type-2 domain [SM00637] (38-129)
  IPR001919 Carbohydrate-binding type-2 domain [SM00637] (187-270)
  IPR008965 CBM2/CBM3, carbohydrate-binding domain superfamily [SSF49384] (46-119)
  IPR008965 CBM2/CBM3, carbohydrate-binding domain superfamily [SSF49384] (185-266)
  IPR012291 CBM2, carbohydrate-binding domain superfamily [G3DSA:2.60.40.290] (36-133)
  IPR012291 CBM2, carbohydrate-binding domain superfamily [G3DSA:2.60.40.290] (181-280)

Nearest PDB structures (foldseek):
  5xsv-assembly1_A  TM=9.991E-01  e=7.763E-90  Thermococcus chitonophagus
  1exh-assembly1_A  TM=6.043E-01  e=6.183E-03  Cellulomonas fimi
  6c26-assembly1_1  TM=5.315E-01  e=7.570E+00  Saccharomyces cerevisiae S288C
  8cgw-assembly2_B  TM=1.342E-01  e=3.062E-01  Homo sapiens
  6hjw-assembly1_A  TM=1.960E-01  e=4.679E+00  Zea mays

Solvent-accessible surface area: 38167 Å² total; per-residue (Å²): 100,113,147,72,71,45,75,98,72,81,89,0,14,0,45,5,38,4,38,1,180,41,100,124,24,49,28,16,3,67,1,39,6,5,69,28,1,15,0,54,4,37,15,137,21,80,24,2,110,11,50,108,46,58,114,6,85,74,84,80,111,64,86,71,0,25,0,35,0,48,177,41,0,25,2,63,52,111,41,72,5,94,0,52,0,41,0,66,84,62,57,139,68,11,84,5,49,70,39,104,76,34,71,2,45,5,134,37,26,69,47,16,89,8,14,136,15,24,112,57,15,139,84,36,132,5,70,83,84,23,5,11,88,77,78,177,43,6,42,56,93,136,14,113,61,19,94,12,10,1,4,5,70,109,28,15,24,65,23,2,0,16,0,0,23,2,90,2,132,62,77,0,35,162,0,84,44,7,32,0,42,11,22,21,60,31,0,0,0,0,0,0,0,0,2,11,2,2,30,0,0,2,1,0,0,0,0,0,0,0,28,39,12,16,0,0,0,0,1,100,18,114,81,38,188,27,85,129,23,111,30,119,156,78,82,14,49,13,20,8,118,5,85,18,4,3,1,0,0,36,4,73,9,7,41,6,7,4,0,20,37,3,2,5,2,0,0,16,75,78,2,9,8,15,61,6,0,80,2,29,100,74,59,91,39,35,0,3,0,0,0,0,0,0,0,0,0,2,0,3,3,4,1,0,0,0,0,5,28,27,25,113,74,5,26,60,3,54,174,83,18,128,10,124,35,3,15,8,3,3,0,0,11,4,32,40,75,11,10,6,9,1,8,41,26,50,0,6,47,115,53,28,108,113,1,18,66,0,139,55,0,39,132,73,20,128,0,74,16,78,59,18,3,0,8,4,0,16,52,1,0,22,54,2,2,103,31,60,165,77,25,25,66,19,86,0,53,46,111,10,0,73,55,0,1,51,2,0,99,109,36,2,17,34,117,62,13,23,53,93,142,88,13,72,31,0,25,157,5,0,93,82,0,12,61,44,0,2,126,97,80,66,33,95,32,0,6,0,19,21,0,0,0,2,0,0,16,0,0,12,118,39,8,23,129,71,42,18,0,43,3,6,4,39,32,0,3,30,11,3,74,62,4,91,6,106,111,145,69,70,45,77,97,69,82,87,0,17,0,46,6,38,5,39,1,179,40,96,125,25,56,28,17,4,70,2,39,6,5,78,28,1,12,0,49,4,39,14,122,20,70,17,2,106,12,58,109,46,60,110,8,87,78,82,76,111,66,84,66,0,26,0,32,0,44,184,38,0,25,2,64,53,112,41,69,7,93,0,42,0,41,0,63,86,57,57,140,66,10,83,5,50,68,38,96,77,29,67,4,43,5,132,40,26,68,48,16,91,7,14,139,17,23,112,68,14,145,83,40,126,5,67,64,81,22,5,12,83,75,82,181,45,5,48,55,90,136,14,132,59,18,94,12,10,1,4,5,69,110,34,19,25,67,23,2,0,13,0,0,20,2,70,0,116,61,93,0,34,163,0,82,33,7,24,1,47,8,19,22,58,28,0,0,0,0,0,0,0,0,2,10,2,0,28,0,0,1,1,0,0,0,0,0,0,0,28,39,12,15,0,0,0,0,0,103,16,100,85,41,182,33,89,164,14,121,24,137,175,74,70,20,76,10,20,7,118,5,86,20,3,3,1,0,0,35,4,74,11,7,41,5,7,4,0,23,36,3,2,5,1,0,1,17,75,77,3,10,8,14,58,5,0,77,2,28,97,73,55,89,40,36,0,2,0,0,0,0,0,0,0,0,0,2,0,4,5,3,1,0,0,1,1,8,35,21,26,107,98,4,15,68,2,52,175,96,20,122,10,124,33,4,16,8,4,4,0,0,10,4,32,38,75,11,9,6,8,0,8,41,26,50,0,3,48,114,47,39,109,95,1,17,85,2,133,52,0,39,132,85,16,130,0,75,17,74,59,18,4,0,23,18,0,15,69,0,0,20,40,2,2,98,31,57,167,79,24,25,65,22,88,0,52,54,112,9,0,69,60,0,1,54,2,0,76,112,37,2,9,36,120,61,12,8,58,101,124,90,22,66,31,0,22,150,6,0,79,81,0,12,62,28,0,5,108,97,80,70,43,89,28,0,6,0,19,21,0,0,0,2,0,0,13,0,0,10,116,38,8,21,124,75,42,18,0,40,2,6,4,40,32,0,2,30,12,3,78,69,3,93,6

B-factor: mean 35.07, std 11.34, range [16.23, 113.85]